Protein AF-0000000084328630 (afdb_homodimer)

pLDDT: mean 94.39, std 7.86, range [23.88, 98.88]

Sequence (796 aa):
MTTRTSGYVREEFVTSPDHTFTLPDGMHVRSTDMEGLIQIYLRNLSTPSASLEIHSRSLQTSPHGIVNSDRVEHSPAFLLKAVTTSPVSLSDVWAILYALWMRRSDKEVIPLVLASDHLTNVDETLAYLTSTGLAFCPPDAETRYELLLIRASFWQGAGAPVDKHWLRTMVPRPSVSATPFPFVQSFTRGEHVLTTHPLRPPKPIPGSIIYSRFIFTVNEHLKFTHIDANNPKHFEAYSRWQNSDRVNIGWRERGSDEKHRKYLNDRLADPHIMGFVVEWNGELAGYGEMSWVKEDPMGTYVGGLGDYDQGTHLLIGEEKFRGRQRFTAVMTSMKHACFLRDPRTEVVVGEPRADLPIVPRLIAYLPQELNREFELPHKRAVYFVLRRERFFQAAMLDMTTRTSGYVREEFVTSPDHTFTLPDGMHVRSTDMEGLIQIYLRNLSTPSASLEIHSRSLQTSPHGIVNSDRVEHSPAFLLKAVTTSPVSLSDVWAILYALWMRRSDKEVIPLVLASDHLTNVDETLAYLTSTGLAFCPPDAETRYELLLIRASFWQGAGAPVDKHWLRTMVPRPSVSATPFPFVQSFTRGEHVLTTHPLRPPKPIPGSIIYSRFIFTVNEHLKFTHIDANNPKHFEAYSRWQNSDRVNIGWRERGSDEKHRKYLNDRLADPHIMGFVVEWNGELAGYGEMSWVKEDPMGTYVGGLGDYDQGTHLLIGEEKFRGRQRFTAVMTSMKHACFLRDPRTEVVVGEPRADLPIVPRLIAYLPQELNREFELPHKRAVYFVLRRERFFQAAMLD

Solvent-accessible surface area (backbone atoms only — not comparable to full-atom values): 42495 Å² total; per-residue (Å²): 130,80,80,80,58,99,60,46,67,70,72,75,58,79,59,58,53,72,38,72,51,48,48,55,64,63,47,40,41,33,37,33,52,61,94,60,38,31,38,32,19,53,70,78,42,93,58,40,42,29,35,35,30,73,36,92,56,62,40,74,62,44,62,68,89,70,58,54,83,92,63,62,38,70,40,64,12,30,33,42,31,42,63,69,49,68,59,70,51,68,66,53,50,46,53,50,51,51,53,49,44,49,63,41,52,82,50,60,56,44,34,35,31,57,34,64,93,40,26,77,44,38,68,60,50,50,50,49,34,34,35,18,40,31,22,43,70,51,92,85,46,90,49,93,49,30,30,36,34,34,45,42,16,44,77,58,37,26,40,32,41,72,68,51,27,44,56,62,58,59,62,31,39,57,92,50,14,71,42,68,59,40,77,39,88,35,61,48,79,57,96,61,29,78,42,76,36,51,51,71,58,64,74,77,61,64,63,37,53,42,32,32,44,54,32,60,83,75,71,44,39,39,34,34,26,29,51,30,74,85,39,61,69,51,33,52,51,51,53,52,32,34,56,30,73,74,48,28,73,75,72,64,59,57,69,51,72,67,54,52,52,50,51,52,50,51,40,69,70,36,76,49,40,46,54,25,33,33,24,53,74,84,39,80,29,28,44,33,35,43,28,41,27,52,75,28,52,62,25,58,70,69,46,92,60,48,80,52,18,29,30,53,49,76,48,75,53,40,72,89,62,57,54,71,69,51,47,40,44,52,54,45,48,53,51,48,49,52,45,59,71,35,83,72,26,49,38,43,33,38,60,53,55,58,86,44,82,57,54,65,50,50,46,46,64,34,64,46,41,80,70,46,74,49,74,48,98,89,43,50,21,32,38,34,45,29,43,47,70,49,40,57,73,46,52,58,79,79,129,81,82,81,60,99,62,45,66,71,73,76,58,80,60,58,52,73,38,73,50,48,49,54,63,63,49,39,40,33,37,33,52,60,96,59,38,32,37,32,20,53,70,77,43,93,57,38,43,29,34,34,30,73,37,93,55,61,40,75,62,45,63,66,87,70,59,52,81,90,64,63,39,68,39,63,12,31,33,42,32,42,63,68,49,65,59,68,51,68,65,53,49,46,54,50,50,51,53,49,44,49,64,41,53,84,49,60,57,44,35,33,30,58,34,65,92,41,24,76,46,40,68,60,49,50,50,50,34,33,34,18,42,30,22,44,70,51,93,84,44,89,49,92,47,30,30,39,34,33,45,42,17,44,78,59,38,26,42,32,39,70,70,51,28,43,54,62,58,59,61,29,40,55,94,52,14,70,41,69,57,40,75,39,87,36,59,46,80,58,95,61,29,79,40,76,36,51,51,71,58,63,75,77,60,65,62,37,52,42,33,31,43,52,32,60,82,74,69,43,37,41,36,35,25,28,51,28,74,84,38,63,68,52,34,54,52,50,53,51,31,35,57,32,74,74,49,27,73,75,72,62,63,56,68,52,72,68,54,51,51,51,50,52,50,52,40,69,70,36,77,50,39,46,52,25,33,31,22,52,73,82,39,80,30,28,42,34,35,44,28,42,26,52,75,29,52,62,27,58,71,69,46,93,61,48,78,52,17,30,29,53,49,78,47,74,54,39,73,88,62,57,55,70,69,49,47,41,44,53,52,46,48,53,51,47,48,52,44,59,69,36,80,74,26,50,39,44,33,38,61,51,54,59,86,44,83,58,52,65,50,50,45,46,64,34,66,45,41,79,70,47,75,48,76,48,100,88,44,52,22,32,37,34,45,28,44,48,72,48,40,57,70,45,51,58,79,80

Radius of gyration: 27.59 Å; Cα contacts (8 Å, |Δi|>4): 1681; chains: 2; bounding box: 75×76×58 Å

Secondary structure (DSSP, 8-state):
-----SS--PPPP---SEEEEE-TTS-EEEEEEETTEEEEEETT-SS-SEEEEEEEEEEE-SPTTTS-GGG--EEEEEEEEE-SSSSPPHHHHHHHHHHHHHHTTT-SEEEEEE-TTT-TTHHHHHHHHHHHTSEE--TT-SSTTEEEEEHHHHHTTTT--TTTSSBSS-SS-TTT-SSPPPP-EEEEE-SS-EEEEEPPPPPPPTT-EEEEEEETTTTEEEEEEE--TTSHHHHHHHHHHHTSHHHHHHT-----HHHHHHHHHHHHH-TTEEEEEEEETTEEEEEEEEEEGGGSHHHHHH----TT-EEEEEEE--GGG-SHHHHHHHHHHHHHHHHHH-TT--EEEE--BTTSTHHHHHHHHS--EEEEEEEETTEEEEEEEEEHHHHHHH----/-----SS--PPPP---SEEEEE-TTS-EEEEEEETTEEEEEETT-SS-SEEEEEEEEEEE-SPTTTS-GGG--EEEEEEEEE-SSSSPPHHHHHHHHHHHHHHTTT-SEEEEEE-TTT-TTHHHHHHHHHHHTSEE--TT-SSTTEEEEEHHHHHTTTT--TTTSSBSS-SS-TTT-SSPPPP-EEEEE-SS-EEEEEPPPPPPPTT-EEEEEEETTTTEEEEEEE--TTSHHHHHHHHHHHTSHHHHHHT-----HHHHHHHHHHHHH-TTEEEEEEEETTEEEEEEEEEEGGGSHHHHHH----TT-EEEEEEE--GGG-SHHHHHHHHHHHHHHHHHH-TT--EEEE--BTTSTHHHHHHHHS--EEEEEEE-SS-EEEEEEEEHHHHHHH----

Organism: Lentinula edodes (NCBI:txid5353)

Nearest PDB structures (foldseek):
  7qf6-assembly2_C  TM=7.873E-01  e=1.216E-31  Aspergillus fumigatus
  7qf6-assembly1_F  TM=7.813E-01  e=3.222E-30  Aspergillus fumigatus
  1yk3-assembly10_F  TM=9.237E-01  e=1.039E-10  Mycobacterium tuberculosis
  2prb-assembly1_A  TM=8.714E-01  e=1.564E-09  Salmonella enterica subsp. enterica serovar Typhimurium
  2qir-assembly1_A  TM=8.641E-01  e=8.052E-09  Salmonella enterica subsp. enterica serovar Typhimurium

Structure (mmCIF, N/CA/C/O backbone):
data_AF-0000000084328630-model_v1
#
loop_
_entity.id
_entity.type
_entity.pdbx_description
1 polymer 'Lysine N-acyltransferase'
#
loop_
_atom_site.group_PDB
_atom_site.id
_atom_site.type_symbol
_atom_site.label_atom_id
_atom_site.label_alt_id
_atom_site.label_comp_id
_atom_site.label_asym_id
_atom_site.label_entity_id
_atom_site.label_seq_id
_atom_site.pdbx_PDB_ins_code
_atom_site.Cartn_x
_atom_site.Cartn_y
_atom_site.Cartn_z
_atom_site.occupancy
_atom_site.B_iso_or_equiv
_atom_site.auth_seq_id
_atom_site.auth_comp_id
_atom_site.auth_asym_id
_atom_site.auth_atom_id
_atom_site.pdbx_PDB_model_num
ATOM 1 N N . MET A 1 1 ? 26.531 15.586 -9.562 1 23.98 1 MET A N 1
ATOM 2 C CA . MET A 1 1 ? 26.297 16.859 -10.234 1 23.98 1 MET A CA 1
ATOM 3 C C . MET A 1 1 ? 24.812 17.203 -10.25 1 23.98 1 MET A C 1
ATOM 5 O O . MET A 1 1 ? 24 16.453 -10.805 1 23.98 1 MET A O 1
ATOM 9 N N . THR A 1 2 ? 24.328 17.812 -9.18 1 34.31 2 THR A N 1
ATOM 10 C CA . THR A 1 2 ? 22.953 18.312 -9.078 1 34.31 2 THR A CA 1
ATOM 11 C C . THR A 1 2 ? 22.578 19.125 -10.32 1 34.31 2 THR A C 1
ATOM 13 O O . THR A 1 2 ? 23.25 20.078 -10.68 1 34.31 2 THR A O 1
ATOM 16 N N . THR A 1 3 ? 22.156 18.625 -11.258 1 36.34 3 THR A N 1
ATOM 17 C CA . THR A 1 3 ? 21.672 19.266 -12.484 1 36.34 3 THR A CA 1
ATOM 18 C C . THR A 1 3 ? 20.828 20.5 -12.156 1 36.34 3 THR A C 1
ATOM 20 O O . THR A 1 3 ? 19.734 20.391 -11.609 1 36.34 3 THR A O 1
ATOM 23 N N . ARG A 1 4 ? 21.625 21.672 -11.938 1 41.88 4 ARG A N 1
ATOM 24 C CA . ARG A 1 4 ? 21.156 22.984 -11.508 1 41.88 4 ARG A CA 1
ATOM 25 C C . ARG A 1 4 ? 20.312 23.641 -12.594 1 41.88 4 ARG A C 1
ATOM 27 O O . ARG A 1 4 ? 20.844 24.188 -13.555 1 41.88 4 ARG A O 1
ATOM 34 N N . THR A 1 5 ? 19.172 23.078 -13.055 1 44.97 5 THR A N 1
ATOM 35 C CA . THR A 1 5 ? 18.312 23.922 -13.875 1 44.97 5 THR A CA 1
ATOM 36 C C . THR A 1 5 ? 17.828 25.141 -13.078 1 44.97 5 THR A C 1
ATOM 38 O O . THR A 1 5 ? 17.844 25.125 -11.844 1 44.97 5 THR A O 1
ATOM 41 N N . SER A 1 6 ? 17.344 26.391 -13.648 1 54.66 6 SER A N 1
ATOM 42 C CA . SER A 1 6 ? 16.703 27.625 -13.203 1 54.66 6 SER A CA 1
ATOM 43 C C . SER A 1 6 ? 15.453 27.328 -12.375 1 54.66 6 SER A C 1
ATOM 45 O O . SER A 1 6 ? 14.609 26.531 -12.789 1 54.66 6 SER A O 1
ATOM 47 N N . GLY A 1 7 ? 15.586 27.266 -10.953 1 68.19 7 GLY A N 1
ATOM 48 C CA . GLY A 1 7 ? 14.5 27 -10.031 1 68.19 7 GLY A CA 1
ATOM 49 C C . GLY A 1 7 ? 14.969 26.375 -8.727 1 68.19 7 GLY A C 1
ATOM 50 O O . GLY A 1 7 ? 16.031 26.734 -8.203 1 68.19 7 GLY A O 1
ATOM 51 N N . TYR A 1 8 ? 14.367 25.516 -8.164 1 85 8 TYR A N 1
ATOM 52 C CA . TYR A 1 8 ? 14.602 24.875 -6.879 1 85 8 TYR A CA 1
ATOM 53 C C . TYR A 1 8 ? 15.93 24.109 -6.883 1 85 8 TYR A C 1
ATOM 55 O O . TYR A 1 8 ? 16.203 23.344 -7.801 1 85 8 TYR A O 1
ATOM 63 N N . VAL A 1 9 ? 16.812 24.516 -5.965 1 80.19 9 VAL A N 1
ATOM 64 C CA . VAL A 1 9 ? 18.031 23.766 -5.707 1 80.19 9 VAL A CA 1
ATOM 65 C C . VAL A 1 9 ? 18.047 23.266 -4.262 1 80.19 9 VAL A C 1
ATOM 67 O O . VAL A 1 9 ? 17.875 24.047 -3.326 1 80.19 9 VAL A O 1
ATOM 70 N N . ARG A 1 10 ? 18.25 22.031 -4.164 1 84.88 10 ARG A N 1
ATOM 71 C CA . ARG A 1 10 ? 18.281 21.438 -2.832 1 84.88 10 ARG A CA 1
ATOM 72 C C . ARG A 1 10 ? 19.516 21.875 -2.055 1 84.88 10 ARG A C 1
ATOM 74 O O . ARG A 1 10 ? 20.625 21.812 -2.568 1 84.88 10 ARG A O 1
ATOM 81 N N . GLU A 1 11 ? 19.219 22.359 -0.906 1 83.56 11 GLU A N 1
ATOM 82 C CA . GLU A 1 11 ? 20.328 22.672 -0.012 1 83.56 11 GLU A CA 1
ATOM 83 C C . GLU A 1 11 ? 20.797 21.438 0.739 1 83.56 11 GLU A C 1
ATOM 85 O O . GLU A 1 11 ? 19.984 20.594 1.141 1 83.56 11 GLU A O 1
ATOM 90 N N . GLU A 1 12 ? 22.094 21.375 0.864 1 82.06 12 GLU A N 1
ATOM 91 C CA . GLU A 1 12 ? 22.656 20.219 1.546 1 82.06 12 GLU A CA 1
ATOM 92 C C . GLU A 1 12 ? 22.906 20.5 3.023 1 82.06 12 GLU A C 1
ATOM 94 O O . GLU A 1 12 ? 23.344 21.609 3.383 1 82.06 12 GLU A O 1
ATOM 99 N N . PHE A 1 13 ? 22.531 19.562 3.795 1 86.88 13 PHE A N 1
ATOM 100 C CA . PHE A 1 13 ? 22.828 19.641 5.219 1 86.88 13 PHE A CA 1
ATOM 101 C C . PHE A 1 13 ? 24.188 19.016 5.52 1 86.88 13 PHE A C 1
ATOM 103 O O . PHE A 1 13 ? 24.438 17.859 5.145 1 86.88 13 PHE A O 1
ATOM 110 N N . VAL A 1 14 ? 25.016 19.781 6.09 1 89.38 14 VAL A N 1
ATOM 111 C CA . VAL A 1 14 ? 26.312 19.266 6.504 1 89.38 14 VAL A CA 1
ATOM 112 C C . VAL A 1 14 ? 26.281 18.938 8 1 89.38 14 VAL A C 1
ATOM 114 O O . VAL A 1 14 ? 26.188 19.844 8.828 1 89.38 14 VAL A O 1
ATOM 117 N N . THR A 1 15 ? 26.406 17.719 8.266 1 91.06 15 THR A N 1
ATOM 118 C CA . THR A 1 15 ? 26.344 17.25 9.648 1 91.06 15 THR A CA 1
ATOM 119 C C . THR A 1 15 ? 27.641 17.594 10.383 1 91.06 15 THR A C 1
ATOM 121 O O . THR A 1 15 ? 28.734 17.406 9.844 1 91.06 15 THR A O 1
ATOM 124 N N . SER A 1 16 ? 27.531 18.078 11.594 1 92.56 16 SER A N 1
ATOM 125 C CA . SER A 1 16 ? 28.719 18.328 12.414 1 92.56 16 SER A CA 1
ATOM 126 C C . SER A 1 16 ? 29.438 17.031 12.734 1 92.56 16 SER A C 1
ATOM 128 O O . SER A 1 16 ? 28.859 15.945 12.656 1 92.56 16 SER A O 1
ATOM 130 N N . PRO A 1 17 ? 30.719 17.094 13.023 1 94.56 17 PRO A N 1
ATOM 131 C CA . PRO A 1 17 ? 31.5 15.891 13.312 1 94.56 17 PRO A CA 1
ATOM 132 C C . PRO A 1 17 ? 30.875 15.047 14.43 1 94.56 17 PRO A C 1
ATOM 134 O O . PRO A 1 17 ? 31.016 13.82 14.422 1 94.56 17 PRO A O 1
ATOM 137 N N . ASP A 1 18 ? 30.297 15.695 15.359 1 95.56 18 ASP A N 1
ATOM 138 C CA . ASP A 1 18 ? 29.547 15.07 16.438 1 95.56 18 ASP A CA 1
ATOM 139 C C . ASP A 1 18 ? 28.109 15.586 16.484 1 95.56 18 ASP A C 1
ATOM 141 O O . ASP A 1 18 ? 27.875 16.75 16.828 1 95.56 18 ASP A O 1
ATOM 145 N N . HIS A 1 19 ? 27.203 14.703 16.078 1 95 19 HIS A N 1
ATOM 146 C CA . HIS A 1 19 ? 25.828 15.141 15.906 1 95 19 HIS A CA 1
ATOM 147 C C . HIS A 1 19 ? 24.859 14.195 16.609 1 95 19 HIS A C 1
ATOM 149 O O . HIS A 1 19 ? 25.031 12.977 16.562 1 95 19 HIS A O 1
ATOM 155 N N . THR A 1 20 ? 23.922 14.766 17.312 1 96.12 20 THR A N 1
ATOM 156 C CA . THR A 1 20 ? 22.891 13.984 17.984 1 96.12 20 THR A CA 1
ATOM 157 C C . THR A 1 20 ? 21.5 14.422 17.531 1 96.12 20 THR A C 1
ATOM 159 O O . THR A 1 20 ? 21.25 15.609 17.328 1 96.12 20 THR A O 1
ATOM 162 N N . PHE A 1 21 ? 20.641 13.5 17.281 1 96.56 21 PHE A N 1
ATOM 163 C CA . PHE A 1 21 ? 19.234 13.781 16.984 1 96.56 21 PHE A CA 1
ATOM 164 C C . PHE A 1 21 ? 18.328 12.75 17.641 1 96.56 21 PHE A C 1
ATOM 166 O O . PHE A 1 21 ? 18.812 11.773 18.219 1 96.56 21 PHE A O 1
ATOM 173 N N . THR A 1 22 ? 17.047 13.031 17.641 1 96.94 22 THR A N 1
ATOM 174 C CA . THR A 1 22 ? 16.062 12.156 18.266 1 96.94 22 THR A CA 1
ATOM 175 C C . THR A 1 22 ? 15.062 11.625 17.234 1 96.94 22 THR A C 1
ATOM 177 O O . THR A 1 22 ? 14.617 12.367 16.359 1 96.94 22 THR A O 1
ATOM 180 N N . LEU A 1 23 ? 14.836 10.336 17.297 1 97.44 23 LEU A N 1
ATOM 181 C CA . LEU A 1 23 ? 13.836 9.711 16.438 1 97.44 23 LEU A CA 1
ATOM 182 C C . LEU A 1 23 ? 12.43 9.984 16.969 1 97.44 23 LEU A C 1
ATOM 184 O O . LEU A 1 23 ? 12.266 10.492 18.078 1 97.44 23 LEU A O 1
ATOM 188 N N . PRO A 1 24 ? 11.391 9.703 16.172 1 95.81 24 PRO A N 1
ATOM 189 C CA . PRO A 1 24 ? 10.016 10 16.594 1 95.81 24 PRO A CA 1
ATOM 190 C C . PRO A 1 24 ? 9.617 9.289 17.875 1 95.81 24 PRO A C 1
ATOM 192 O O . PRO A 1 24 ? 8.734 9.758 18.594 1 95.81 24 PRO A O 1
ATOM 195 N N . ASP A 1 25 ? 10.227 8.156 18.203 1 95.94 25 ASP A N 1
ATOM 196 C CA . ASP A 1 25 ? 9.883 7.422 19.406 1 95.94 25 ASP A CA 1
ATOM 197 C C . ASP A 1 25 ? 10.664 7.953 20.609 1 95.94 25 ASP A C 1
ATOM 199 O O . ASP A 1 25 ? 10.586 7.395 21.703 1 95.94 25 ASP A O 1
ATOM 203 N N . GLY A 1 26 ? 11.508 8.93 20.359 1 95.69 26 GLY A N 1
ATOM 204 C CA . GLY A 1 26 ? 12.25 9.562 21.453 1 95.69 26 GLY A CA 1
ATOM 205 C C . GLY A 1 26 ? 13.664 9.023 21.594 1 95.69 26 GLY A C 1
ATOM 206 O O . GLY A 1 26 ? 14.445 9.531 22.406 1 95.69 26 GLY A O 1
ATOM 207 N N . MET A 1 27 ? 14.008 8.062 20.844 1 96.62 27 MET A N 1
ATOM 208 C CA . MET A 1 27 ? 15.344 7.492 20.969 1 96.62 27 MET A CA 1
ATOM 209 C C . MET A 1 27 ? 16.406 8.469 20.469 1 96.62 27 MET A C 1
ATOM 211 O O . MET A 1 27 ? 16.281 9.031 19.375 1 96.62 27 MET A O 1
ATOM 215 N N . HIS A 1 28 ? 17.438 8.586 21.234 1 97.19 28 HIS A N 1
ATOM 216 C CA . HIS A 1 28 ? 18.578 9.414 20.844 1 97.19 28 HIS A CA 1
ATOM 217 C C . HIS A 1 28 ? 19.547 8.641 19.953 1 97.19 28 HIS A C 1
ATOM 219 O O . HIS A 1 28 ? 19.844 7.477 20.219 1 97.19 28 HIS A O 1
ATOM 225 N N . VAL A 1 29 ? 19.953 9.25 18.906 1 97.94 29 VAL A N 1
ATOM 226 C CA . VAL A 1 29 ? 20.969 8.711 18 1 97.94 29 VAL A CA 1
ATOM 227 C C . VAL A 1 29 ? 22.125 9.703 17.875 1 97.94 29 VAL A C 1
ATOM 229 O O . VAL A 1 29 ? 21.922 10.844 17.438 1 97.94 29 VAL A O 1
ATOM 232 N N . ARG A 1 30 ? 23.25 9.328 18.312 1 98 30 ARG A N 1
ATOM 233 C CA . ARG A 1 30 ? 24.453 10.133 18.172 1 98 30 ARG A CA 1
ATOM 234 C C . ARG A 1 30 ? 25.406 9.523 17.141 1 98 30 ARG A C 1
ATOM 236 O O . ARG A 1 30 ? 25.578 8.305 17.094 1 98 30 ARG A O 1
ATOM 243 N N . SER A 1 31 ? 25.922 10.266 16.281 1 97.25 31 SER A N 1
ATOM 244 C CA . SER A 1 31 ? 26.906 9.789 15.305 1 97.25 31 SER A CA 1
ATOM 245 C C . SER A 1 31 ? 28.125 10.711 15.25 1 97.25 31 SER A C 1
ATOM 247 O O . SER A 1 31 ? 28 11.922 15.406 1 97.25 31 SER A O 1
ATOM 249 N N . THR A 1 32 ? 29.25 10.172 15.094 1 97.44 32 THR A N 1
ATOM 250 C CA . THR A 1 32 ? 30.5 10.898 14.898 1 97.44 32 THR A CA 1
ATOM 251 C C . THR A 1 32 ? 31.156 10.492 13.578 1 97.44 32 THR A C 1
ATOM 253 O O . THR A 1 32 ? 30.938 9.391 13.078 1 97.44 32 THR A O 1
ATOM 256 N N . ASP A 1 33 ? 31.766 11.375 12.977 1 95.69 33 ASP A N 1
ATOM 257 C CA . ASP A 1 33 ? 32.531 11.117 11.758 1 95.69 33 ASP A CA 1
ATOM 258 C C . ASP A 1 33 ? 33.938 11.633 11.875 1 95.69 33 ASP A C 1
ATOM 260 O O . ASP A 1 33 ? 34.188 12.844 11.859 1 95.69 33 ASP A O 1
ATOM 264 N N . MET A 1 34 ? 34.844 10.742 12.062 1 91.88 34 MET A N 1
ATOM 265 C CA . MET A 1 34 ? 36.281 11.07 12.156 1 91.88 34 MET A CA 1
ATOM 266 C C . MET A 1 34 ? 37.062 1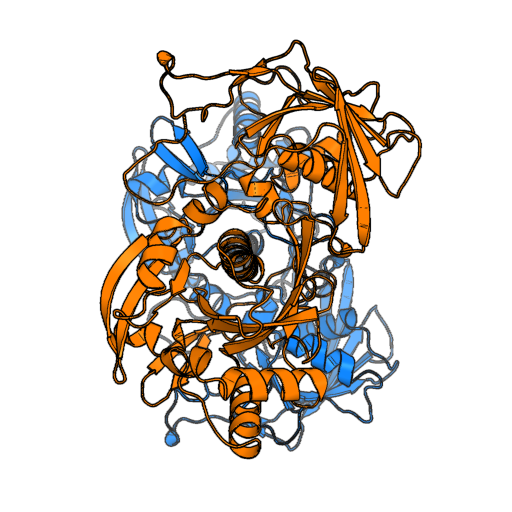0.484 10.984 1 91.88 34 MET A C 1
ATOM 268 O O . MET A 1 34 ? 37.5 9.344 11.047 1 91.88 34 MET A O 1
ATOM 272 N N . GLU A 1 35 ? 37.406 11.25 9.953 1 86.75 35 GLU A N 1
ATOM 273 C CA . GLU A 1 35 ? 38.219 10.883 8.781 1 86.75 35 GLU A CA 1
ATOM 274 C C . GLU A 1 35 ? 37.656 9.641 8.102 1 86.75 35 GLU A C 1
ATOM 276 O O . GLU A 1 35 ? 38.406 8.688 7.84 1 86.75 35 GLU A O 1
ATOM 281 N N . GLY A 1 36 ? 36.344 9.547 8.016 1 85.88 36 GLY A N 1
ATOM 282 C CA . GLY A 1 36 ? 35.75 8.477 7.242 1 85.88 36 GLY A CA 1
ATOM 283 C C . GLY A 1 36 ? 35.219 7.348 8.102 1 85.88 36 GLY A C 1
ATOM 284 O O . GLY A 1 36 ? 34.562 6.441 7.602 1 85.88 36 GLY A O 1
ATOM 285 N N . LEU A 1 37 ? 35.594 7.359 9.359 1 95.06 37 LEU A N 1
ATOM 286 C CA . LEU A 1 37 ? 35 6.41 10.305 1 95.06 37 LEU A CA 1
ATOM 287 C C . LEU A 1 37 ? 33.781 7.012 11 1 95.06 37 LEU A C 1
ATOM 289 O O . LEU A 1 37 ? 33.906 7.949 11.789 1 95.06 37 LEU A O 1
ATOM 293 N N . ILE A 1 38 ? 32.656 6.484 10.703 1 97.69 38 ILE A N 1
ATOM 294 C CA . ILE A 1 38 ? 31.422 6.918 11.32 1 97.69 38 ILE A CA 1
ATOM 295 C C . ILE A 1 38 ? 31.047 5.973 12.461 1 97.69 38 ILE A C 1
ATOM 297 O O . ILE A 1 38 ? 30.953 4.758 12.258 1 97.69 38 ILE A O 1
ATOM 301 N N . GLN A 1 39 ? 30.938 6.488 13.586 1 97.81 39 GLN A N 1
ATOM 302 C CA . GLN A 1 39 ? 30.484 5.719 14.734 1 97.81 39 GLN A CA 1
ATOM 303 C C . GLN A 1 39 ? 29.078 6.152 15.172 1 97.81 39 GLN A C 1
ATOM 305 O O . GLN A 1 39 ? 28.781 7.348 15.219 1 97.81 39 GLN A O 1
ATOM 310 N N . ILE A 1 40 ? 28.234 5.227 15.414 1 97.81 40 ILE A N 1
ATOM 311 C CA . ILE A 1 40 ? 26.859 5.516 15.758 1 97.81 40 ILE A CA 1
ATOM 312 C C . ILE A 1 40 ? 26.562 5.004 17.172 1 97.81 40 ILE A C 1
ATOM 314 O O . ILE A 1 40 ? 26.781 3.826 17.469 1 97.81 40 ILE A O 1
ATOM 318 N N . TYR A 1 41 ? 26.125 5.871 18.016 1 97.31 41 TYR A N 1
ATOM 319 C CA . TYR A 1 41 ? 25.75 5.586 19.391 1 97.31 41 TYR A CA 1
ATOM 320 C C . TYR A 1 41 ? 24.234 5.645 19.562 1 97.31 41 TYR A C 1
ATOM 322 O O . TYR A 1 41 ? 23.609 6.68 19.312 1 97.31 41 TYR A O 1
ATOM 330 N N . LEU A 1 42 ? 23.641 4.543 19.922 1 96.5 42 LEU A N 1
ATOM 331 C CA . LEU A 1 42 ? 22.203 4.496 20.125 1 96.5 42 LEU A CA 1
ATOM 332 C C . LEU A 1 42 ? 21.859 4.551 21.609 1 96.5 42 LEU A C 1
ATOM 334 O O . LEU A 1 42 ? 22.609 4.031 22.453 1 96.5 42 LEU A O 1
ATOM 338 N N . ARG A 1 43 ? 20.75 5.168 22 1 95.06 43 ARG A N 1
ATOM 339 C CA . ARG A 1 43 ? 20.188 5.191 23.344 1 95.06 43 ARG A CA 1
ATOM 340 C C . ARG A 1 43 ? 21.172 5.777 24.359 1 95.06 43 ARG A C 1
ATOM 342 O O . ARG A 1 43 ? 21.312 5.277 25.469 1 95.06 43 ARG A O 1
ATOM 349 N N . ASN A 1 44 ? 21.938 6.688 24 1 90.19 44 ASN A N 1
ATOM 350 C CA . ASN A 1 44 ? 22.875 7.418 24.859 1 90.19 44 ASN A CA 1
ATOM 351 C C . ASN A 1 44 ? 23.969 6.504 25.391 1 90.19 44 ASN A C 1
ATOM 353 O O . ASN A 1 44 ? 24.484 6.723 26.5 1 90.19 44 ASN A O 1
ATOM 357 N N . LEU A 1 45 ? 24.25 5.539 24.688 1 90.62 45 LEU A N 1
ATOM 358 C CA . LEU A 1 45 ? 25.344 4.656 25.078 1 90.62 45 LEU A CA 1
ATOM 359 C C . LEU A 1 45 ? 26.688 5.359 24.938 1 90.62 45 LEU A C 1
ATOM 361 O O . LEU A 1 45 ? 26.844 6.238 24.078 1 90.62 45 LEU A O 1
ATOM 365 N N . SER A 1 46 ? 27.625 4.949 25.75 1 92.38 46 SER A N 1
ATOM 366 C CA . SER A 1 46 ? 28.969 5.535 25.703 1 92.38 46 SER A CA 1
ATOM 367 C C . SER A 1 46 ? 29.828 4.855 24.641 1 92.38 46 SER A C 1
ATOM 369 O O . SER A 1 46 ? 30.828 5.422 24.188 1 92.38 46 SER A O 1
ATOM 371 N N . THR A 1 47 ? 29.469 3.633 24.312 1 94.38 47 THR A N 1
ATOM 372 C CA . THR A 1 47 ? 30.156 2.9 23.266 1 94.38 47 THR A CA 1
ATOM 373 C C . THR A 1 47 ? 29.281 2.824 22 1 94.38 47 THR A C 1
ATOM 375 O O . THR A 1 47 ? 28.047 2.73 22.094 1 94.38 47 THR A O 1
ATOM 378 N N . PRO A 1 48 ? 29.984 2.867 20.891 1 95.94 48 PRO A N 1
ATOM 379 C CA . PRO A 1 48 ? 29.172 2.842 19.656 1 95.94 48 PRO A CA 1
ATOM 380 C C . PRO A 1 48 ? 28.469 1.506 19.453 1 95.94 48 PRO A C 1
ATOM 382 O O . PRO A 1 48 ? 29.031 0.449 19.75 1 95.94 48 PRO A O 1
ATOM 385 N N . SER A 1 49 ? 27.234 1.541 18.984 1 95.81 49 SER A N 1
ATOM 386 C CA . SER A 1 49 ? 26.484 0.349 18.609 1 95.81 49 SER A CA 1
ATOM 387 C C . SER A 1 49 ? 27.016 -0.232 17.297 1 95.81 49 SER A C 1
ATOM 389 O O . SER A 1 49 ? 27.062 -1.452 17.125 1 95.81 49 SER A O 1
ATOM 391 N N . ALA A 1 50 ? 27.359 0.639 16.375 1 97 50 ALA A N 1
ATOM 392 C CA . ALA A 1 50 ? 27.875 0.229 15.07 1 97 50 ALA A CA 1
ATOM 393 C C . ALA A 1 50 ? 28.859 1.252 14.523 1 97 50 ALA A C 1
ATOM 395 O O . ALA A 1 50 ? 28.938 2.383 15.008 1 97 50 ALA A O 1
ATOM 396 N N . SER A 1 51 ? 29.641 0.819 13.609 1 97.31 51 SER A N 1
ATOM 397 C CA . SER A 1 51 ? 30.547 1.704 12.883 1 97.31 51 SER A CA 1
ATOM 398 C C . SER A 1 51 ? 30.453 1.478 11.375 1 97.31 51 SER A C 1
ATOM 400 O O . SER A 1 51 ? 30.078 0.392 10.93 1 97.31 51 SER A O 1
ATOM 402 N N . LEU A 1 52 ? 30.641 2.473 10.641 1 97.81 52 LEU A N 1
ATOM 403 C CA . LEU A 1 52 ? 30.75 2.463 9.18 1 97.81 52 LEU A CA 1
ATOM 404 C C . LEU A 1 52 ? 32.094 3.053 8.742 1 97.81 52 LEU A C 1
ATOM 406 O O . LEU A 1 52 ? 32.406 4.211 9.039 1 97.81 52 LEU A O 1
ATOM 410 N N . GLU A 1 53 ? 32.875 2.309 8.102 1 96.44 53 GLU A N 1
ATOM 411 C CA . GLU A 1 53 ? 34.188 2.777 7.629 1 96.44 53 GLU A CA 1
ATOM 412 C C . GLU A 1 53 ? 34.344 2.521 6.137 1 96.44 53 GLU A C 1
ATOM 414 O O . GLU A 1 53 ? 33.781 1.573 5.594 1 96.44 53 GLU A O 1
ATOM 419 N N . ILE A 1 54 ? 35.062 3.328 5.559 1 95.5 54 ILE A N 1
ATOM 420 C CA . ILE A 1 54 ? 35.281 3.189 4.121 1 95.5 54 ILE A CA 1
ATOM 421 C C . ILE A 1 54 ? 35.969 1.859 3.83 1 95.5 54 ILE A C 1
ATOM 423 O O . ILE A 1 54 ? 36.938 1.498 4.496 1 95.5 54 ILE A O 1
ATOM 427 N N . HIS A 1 55 ? 35.406 1.192 2.936 1 92.94 55 HIS A N 1
ATOM 428 C CA . HIS A 1 55 ? 35.906 -0.103 2.488 1 92.94 55 HIS A CA 1
ATOM 429 C C . HIS A 1 55 ? 36.688 0.026 1.182 1 92.94 55 HIS A C 1
ATOM 431 O O . HIS A 1 55 ? 36.5 0.993 0.439 1 92.94 55 HIS A O 1
ATOM 437 N N . SER A 1 56 ? 37.594 -0.884 0.891 1 93.12 56 SER A N 1
ATOM 438 C CA . SER A 1 56 ? 38.406 -0.876 -0.333 1 93.12 56 SER A CA 1
ATOM 439 C C . SER A 1 56 ? 37.531 -1.141 -1.559 1 93.12 56 SER A C 1
ATOM 441 O O . SER A 1 56 ? 37.875 -0.709 -2.664 1 93.12 56 SER A O 1
ATOM 443 N N . ARG A 1 57 ? 36.406 -1.774 -1.334 1 95.44 57 ARG A N 1
ATOM 444 C CA . ARG A 1 57 ? 35.531 -2.107 -2.436 1 95.44 57 ARG A CA 1
ATOM 445 C C . ARG A 1 57 ? 34.719 -0.887 -2.877 1 95.44 57 ARG A C 1
ATOM 447 O O . ARG A 1 57 ? 34.219 -0.141 -2.041 1 95.44 57 ARG A O 1
ATOM 454 N N . SER A 1 58 ? 34.719 -0.611 -4.188 1 97.19 58 SER A N 1
ATOM 455 C CA . SER A 1 58 ? 33.844 0.39 -4.789 1 97.19 58 SER A CA 1
ATOM 456 C C . SER A 1 58 ? 32.75 -0.262 -5.652 1 97.19 58 SER A C 1
ATOM 458 O O . SER A 1 58 ? 33.031 -1.263 -6.324 1 97.19 58 SER A O 1
ATOM 460 N N . LEU A 1 59 ? 31.594 0.254 -5.586 1 98.06 59 LEU A N 1
ATOM 461 C CA . LEU A 1 59 ? 30.5 -0.252 -6.395 1 98.06 59 LEU A CA 1
ATOM 462 C C . LEU A 1 59 ? 29.953 0.837 -7.309 1 98.06 59 LEU A C 1
ATOM 464 O O . LEU A 1 59 ? 30.078 2.027 -7.012 1 98.06 59 LEU A O 1
ATOM 468 N N . GLN A 1 60 ? 29.406 0.414 -8.422 1 97.5 60 GLN A N 1
ATOM 469 C CA . GLN A 1 60 ? 28.75 1.348 -9.336 1 97.5 60 GLN A CA 1
ATOM 470 C C . GLN A 1 60 ? 27.516 1.971 -8.695 1 97.5 60 GLN A C 1
ATOM 472 O O . GLN A 1 60 ? 26.594 1.258 -8.289 1 97.5 60 GLN A O 1
ATOM 477 N N . THR A 1 61 ? 27.5 3.326 -8.672 1 97.12 61 THR A N 1
ATOM 478 C CA . THR A 1 61 ? 26.359 4.02 -8.07 1 97.12 61 THR A CA 1
ATOM 479 C C . THR A 1 61 ? 25.469 4.637 -9.148 1 97.12 61 THR A C 1
ATOM 481 O O . THR A 1 61 ? 24.328 5.004 -8.875 1 97.12 61 THR A O 1
ATOM 484 N N . SER A 1 62 ? 26.062 4.844 -10.344 1 95.56 62 SER A N 1
ATOM 485 C CA . SER A 1 62 ? 25.203 5.254 -11.453 1 95.56 62 SER A CA 1
ATOM 486 C C . SER A 1 62 ? 24.219 4.152 -11.828 1 95.56 62 SER A C 1
ATOM 488 O O . SER A 1 62 ? 24.484 2.971 -11.594 1 95.56 62 SER A O 1
ATOM 490 N N . PRO A 1 63 ? 23.047 4.555 -12.336 1 92.31 63 PRO A N 1
ATOM 491 C CA . PRO A 1 63 ? 22.016 3.559 -12.633 1 92.31 63 PRO A CA 1
ATOM 492 C C . PRO A 1 63 ? 22.5 2.479 -13.602 1 92.31 63 PRO A C 1
ATOM 494 O O . PRO A 1 63 ? 22.922 2.785 -14.719 1 92.31 63 PRO A O 1
ATOM 497 N N . HIS A 1 64 ? 22.422 1.288 -13.148 1 91.69 64 HIS A N 1
ATOM 498 C CA . HIS A 1 64 ? 22.828 0.156 -13.977 1 91.69 64 HIS A CA 1
ATOM 499 C C . HIS A 1 64 ? 21.906 0.022 -15.195 1 91.69 64 HIS A C 1
ATOM 501 O O . HIS A 1 64 ? 20.703 0.188 -15.086 1 91.69 64 HIS A O 1
ATOM 507 N N . GLY A 1 65 ? 22.469 -0.224 -16.297 1 88.56 65 GLY A N 1
ATOM 508 C CA . GLY A 1 65 ? 21.719 -0.498 -17.516 1 88.56 65 GLY A CA 1
ATOM 509 C C . GLY A 1 65 ? 21.266 0.759 -18.234 1 88.56 65 GLY A C 1
ATOM 510 O O . GLY A 1 65 ? 20.891 0.708 -19.406 1 88.56 65 GLY A O 1
ATOM 511 N N . ILE A 1 66 ? 21.344 1.892 -17.609 1 90.19 66 ILE A N 1
ATOM 512 C CA . ILE A 1 66 ? 20.828 3.125 -18.188 1 90.19 66 ILE A CA 1
ATOM 513 C C . ILE A 1 66 ? 21.969 3.957 -18.75 1 90.19 66 ILE A C 1
ATOM 515 O O . ILE A 1 66 ? 21.938 4.375 -19.906 1 90.19 66 ILE A O 1
ATOM 519 N N . VAL A 1 67 ? 22.984 4.145 -17.938 1 92.69 67 VAL A N 1
ATOM 520 C CA . VAL A 1 67 ? 24.047 5.078 -18.328 1 92.69 67 VAL A CA 1
ATOM 521 C C . VAL A 1 67 ? 25.062 4.363 -19.203 1 92.69 67 VAL A C 1
ATOM 523 O O . VAL A 1 67 ? 25.359 3.184 -19 1 92.69 67 VAL A O 1
ATOM 526 N N . ASN A 1 68 ? 25.609 5.113 -20.094 1 93.19 68 ASN A N 1
ATOM 527 C CA . ASN A 1 68 ? 26.688 4.605 -20.938 1 93.19 68 ASN A CA 1
ATOM 528 C C . ASN A 1 68 ? 27.953 4.359 -20.125 1 93.19 68 ASN A C 1
ATOM 530 O O . ASN A 1 68 ? 28.125 4.93 -19.047 1 93.19 68 ASN A O 1
ATOM 534 N N . SER A 1 69 ? 28.781 3.502 -20.672 1 94.25 69 SER A N 1
ATOM 535 C CA . SER A 1 69 ? 29.984 3.074 -19.969 1 94.25 69 SER A CA 1
ATOM 536 C C . SER A 1 69 ? 30.859 4.266 -19.578 1 94.25 69 SER A C 1
ATOM 538 O O . SER A 1 69 ? 31.516 4.254 -18.531 1 94.25 69 SER A O 1
ATOM 540 N N . ASP A 1 70 ? 30.859 5.316 -20.375 1 95.25 70 ASP A N 1
ATOM 541 C CA . ASP A 1 70 ? 31.719 6.473 -20.125 1 95.25 70 ASP A CA 1
ATOM 542 C C . ASP A 1 70 ? 31.141 7.363 -19.031 1 95.25 70 ASP A C 1
ATOM 544 O O . ASP A 1 70 ? 31.828 8.266 -18.531 1 95.25 70 ASP A O 1
ATOM 548 N N . ARG A 1 71 ? 29.953 7.082 -18.625 1 96.19 71 ARG A N 1
ATOM 549 C CA . ARG A 1 71 ? 29.297 7.91 -17.625 1 96.19 71 ARG A CA 1
ATOM 550 C C . ARG A 1 71 ? 29.141 7.152 -16.312 1 96.19 71 ARG A C 1
ATOM 552 O O . ARG A 1 71 ? 28.562 7.672 -15.352 1 96.19 71 ARG A O 1
ATOM 559 N N . VAL A 1 72 ? 29.656 5.945 -16.297 1 96.19 72 VAL A N 1
ATOM 560 C CA . VAL A 1 72 ? 29.5 5.129 -15.094 1 96.19 72 VAL A CA 1
ATOM 561 C C . VAL A 1 72 ? 30.281 5.762 -13.938 1 96.19 72 VAL A C 1
ATOM 563 O O . VAL A 1 72 ? 31.422 6.191 -14.117 1 96.19 72 VAL A O 1
ATOM 566 N N . GLU A 1 73 ? 29.609 5.871 -12.828 1 97 73 GLU A N 1
ATOM 567 C CA . GLU A 1 73 ? 30.219 6.391 -11.609 1 97 73 GLU A CA 1
ATOM 568 C C . GLU A 1 73 ? 30.297 5.32 -10.523 1 97 73 GLU A C 1
ATOM 570 O O . GLU A 1 73 ? 29.375 4.52 -10.375 1 97 73 GLU A O 1
ATOM 575 N N . HIS A 1 74 ? 31.438 5.281 -9.828 1 97.44 74 HIS A N 1
ATOM 576 C CA . HIS A 1 74 ? 31.641 4.387 -8.695 1 97.44 74 HIS A CA 1
ATOM 577 C C . HIS A 1 74 ? 31.875 5.172 -7.406 1 97.44 74 HIS A C 1
ATOM 579 O O . HIS A 1 74 ? 32.344 6.309 -7.449 1 97.44 74 HIS A O 1
ATOM 585 N N . SER A 1 75 ? 31.469 4.629 -6.344 1 96.94 75 SER A N 1
ATOM 586 C CA . SER A 1 75 ? 31.781 5.172 -5.023 1 96.94 75 SER A CA 1
ATOM 587 C C . SER A 1 75 ? 32.281 4.082 -4.082 1 96.94 75 SER A C 1
ATOM 589 O O . SER A 1 75 ? 31.859 2.924 -4.184 1 96.94 75 SER A O 1
ATOM 591 N N . PRO A 1 76 ? 33.25 4.465 -3.197 1 96.88 76 PRO A N 1
ATOM 592 C CA . PRO A 1 76 ? 33.688 3.482 -2.193 1 96.88 76 PRO A CA 1
ATOM 593 C C . PRO A 1 76 ? 32.531 3.059 -1.27 1 96.88 76 PRO A C 1
ATOM 595 O O . PRO A 1 76 ? 31.672 3.875 -0.924 1 96.88 76 PRO A O 1
ATOM 598 N N . ALA A 1 77 ? 32.594 1.78 -0.905 1 97.88 77 ALA A N 1
ATOM 599 C CA . ALA A 1 77 ? 31.547 1.256 -0.027 1 97.88 77 ALA A CA 1
ATOM 600 C C . ALA A 1 77 ? 31.875 1.533 1.438 1 97.88 77 ALA A C 1
ATOM 602 O O . ALA A 1 77 ? 33.031 1.707 1.799 1 97.88 77 ALA A O 1
ATOM 603 N N . PHE A 1 78 ? 30.844 1.676 2.211 1 98 78 PHE A N 1
ATOM 604 C CA . PHE A 1 78 ? 31 1.625 3.658 1 98 78 PHE A CA 1
ATOM 605 C C . PHE A 1 78 ? 30.938 0.188 4.16 1 98 78 PHE A C 1
ATOM 607 O O . PHE A 1 78 ? 30.125 -0.604 3.682 1 98 78 PHE A O 1
ATOM 614 N N . LEU A 1 79 ? 31.797 -0.116 5.039 1 97.94 79 LEU A N 1
ATOM 615 C CA . LEU A 1 79 ? 31.719 -1.388 5.75 1 97.94 79 LEU A CA 1
ATOM 616 C C . LEU A 1 79 ? 30.953 -1.233 7.062 1 97.94 79 LEU A C 1
ATOM 618 O O . LEU A 1 79 ? 31.375 -0.491 7.949 1 97.94 79 LEU A O 1
ATOM 622 N N . LEU A 1 80 ? 29.828 -1.879 7.215 1 97.94 80 LEU A N 1
ATOM 623 C CA . LEU A 1 80 ? 29.031 -1.82 8.438 1 97.94 80 LEU A CA 1
ATOM 624 C C . LEU A 1 80 ? 29.453 -2.912 9.414 1 97.94 80 LEU A C 1
ATOM 626 O O . LEU A 1 80 ? 29.375 -4.102 9.094 1 97.94 80 LEU A O 1
ATOM 630 N N . LYS A 1 81 ? 29.828 -2.504 10.562 1 96.56 81 LYS A N 1
ATOM 631 C CA . LYS A 1 81 ? 30.266 -3.412 11.625 1 96.56 81 LYS A CA 1
ATOM 632 C C . LYS A 1 81 ? 29.484 -3.162 12.914 1 96.56 81 LYS A C 1
ATOM 634 O O . LYS A 1 81 ? 29.203 -2.016 13.258 1 96.56 81 LYS A O 1
ATOM 639 N N . ALA A 1 82 ? 29.125 -4.254 13.555 1 96.19 82 ALA A N 1
ATOM 640 C CA . ALA A 1 82 ? 28.703 -4.121 14.945 1 96.19 82 ALA A CA 1
ATOM 641 C C . ALA A 1 82 ? 29.891 -3.865 15.867 1 96.19 82 ALA A C 1
ATOM 643 O O . ALA A 1 82 ? 30.953 -4.453 15.688 1 96.19 82 ALA A O 1
ATOM 644 N N . VAL A 1 83 ? 29.766 -3.049 16.812 1 92.5 83 VAL A N 1
ATOM 645 C CA . VAL A 1 83 ? 30.891 -2.719 17.688 1 92.5 83 VAL A CA 1
ATOM 646 C C . VAL A 1 83 ? 30.656 -3.293 19.078 1 92.5 83 VAL A C 1
ATOM 648 O O . VAL A 1 83 ? 31.516 -3.99 19.625 1 92.5 83 VAL A O 1
ATOM 651 N N . THR A 1 84 ? 29.562 -2.953 19.75 1 82 84 THR A N 1
ATOM 652 C CA . THR A 1 84 ? 29.359 -3.391 21.125 1 82 84 THR A CA 1
ATOM 653 C C . THR A 1 84 ? 28.562 -4.691 21.172 1 82 84 THR A C 1
ATOM 655 O O . THR A 1 84 ? 28.953 -5.648 21.828 1 82 84 THR A O 1
ATOM 658 N N . THR A 1 85 ? 27.406 -4.633 20.672 1 74.38 85 THR A N 1
ATOM 659 C CA . THR A 1 85 ? 26.5 -5.77 20.766 1 74.38 85 THR A CA 1
ATOM 660 C C . THR A 1 85 ? 26.188 -6.328 19.391 1 74.38 85 THR A C 1
ATOM 662 O O . THR A 1 85 ? 25.859 -5.574 18.469 1 74.38 85 THR A O 1
ATOM 665 N N . SER A 1 86 ? 26.516 -7.574 19.281 1 78.75 86 SER A N 1
ATOM 666 C CA . SER A 1 86 ? 26.031 -8.375 18.156 1 78.75 86 SER A CA 1
ATOM 667 C C . SER A 1 86 ? 25.219 -9.57 18.641 1 78.75 86 SER A C 1
ATOM 669 O O . SER A 1 86 ? 25.609 -10.258 19.578 1 78.75 86 SER A O 1
ATOM 671 N N . PRO A 1 87 ? 23.891 -9.656 18.109 1 88.94 87 PRO A N 1
ATOM 672 C CA . PRO A 1 87 ? 23.344 -9.094 16.875 1 88.94 87 PRO A CA 1
ATOM 673 C C . PRO A 1 87 ? 22.828 -7.668 17.062 1 88.94 87 PRO A C 1
ATOM 675 O O . PRO A 1 87 ? 22.453 -7.277 18.172 1 88.94 87 PRO A O 1
ATOM 678 N N . VAL A 1 88 ? 22.969 -6.855 16.031 1 93.25 88 VAL A N 1
ATOM 679 C CA . VAL A 1 88 ? 22.281 -5.57 15.945 1 93.25 88 VAL A CA 1
ATOM 680 C C . VAL A 1 88 ? 20.828 -5.789 15.523 1 93.25 88 VAL A C 1
ATOM 682 O O . VAL A 1 88 ? 20.562 -6.41 14.492 1 93.25 88 VAL A O 1
ATOM 685 N N . SER A 1 89 ? 19.906 -5.348 16.391 1 95.25 89 SER A N 1
ATOM 686 C CA . SER A 1 89 ? 18.5 -5.539 16.031 1 95.25 89 SER A CA 1
ATOM 687 C C . SER A 1 89 ? 18.156 -4.832 14.727 1 95.25 89 SER A C 1
ATOM 689 O O . SER A 1 89 ? 18.797 -3.838 14.367 1 95.25 89 SER A O 1
ATOM 691 N N . LEU A 1 90 ? 17.203 -5.281 13.992 1 96.38 90 LEU A N 1
ATOM 692 C CA . LEU A 1 90 ? 16.781 -4.668 12.734 1 96.38 90 LEU A CA 1
ATOM 693 C C . LEU A 1 90 ? 16.312 -3.236 12.953 1 96.38 90 LEU A C 1
ATOM 695 O O . LEU A 1 90 ? 16.562 -2.361 12.125 1 96.38 90 LEU A O 1
ATOM 699 N N . SER A 1 91 ? 15.625 -3.014 14.078 1 96.5 91 SER A N 1
ATOM 700 C CA . SER A 1 91 ? 15.219 -1.665 14.469 1 96.5 91 SER A CA 1
ATOM 701 C C . SER A 1 91 ? 16.422 -0.743 14.594 1 96.5 91 SER A C 1
ATOM 703 O O . SER A 1 91 ? 16.391 0.41 14.164 1 96.5 91 SER A O 1
ATOM 705 N N . ASP A 1 92 ? 17.469 -1.226 15.172 1 96.88 92 ASP A N 1
ATOM 706 C CA . ASP A 1 92 ? 18.688 -0.441 15.344 1 96.88 92 ASP A CA 1
ATOM 707 C C . ASP A 1 92 ? 19.391 -0.221 14 1 96.88 92 ASP A C 1
ATOM 709 O O . ASP A 1 92 ? 19.984 0.839 13.773 1 96.88 92 ASP A O 1
ATOM 713 N N . VAL A 1 93 ? 19.344 -1.241 13.133 1 97.81 93 VAL A N 1
ATOM 714 C CA . VAL A 1 93 ? 19.906 -1.074 11.805 1 97.81 93 VAL A CA 1
ATOM 715 C C . VAL A 1 93 ? 19.234 0.105 11.094 1 97.81 93 VAL A C 1
ATOM 717 O O . VAL A 1 93 ? 19.922 0.921 10.461 1 97.81 93 VAL A O 1
ATOM 720 N N . TRP A 1 94 ? 17.969 0.217 11.227 1 98.31 94 TRP A N 1
ATOM 721 C CA . TRP A 1 94 ? 17.266 1.33 10.609 1 98.31 94 TRP A CA 1
ATOM 722 C C . TRP A 1 94 ? 17.766 2.664 11.156 1 98.31 94 TRP A C 1
ATOM 724 O O . TRP A 1 94 ? 17.984 3.605 10.391 1 98.31 94 TRP A O 1
ATOM 734 N N . ALA A 1 95 ? 17.906 2.762 12.438 1 98.25 95 ALA A N 1
ATOM 735 C CA . ALA A 1 95 ? 18.391 3.982 13.07 1 98.25 95 ALA A CA 1
ATOM 736 C C . ALA A 1 95 ? 19.812 4.309 12.594 1 98.25 95 ALA A C 1
ATOM 738 O O . ALA A 1 95 ? 20.156 5.473 12.383 1 98.25 95 ALA A O 1
ATOM 739 N N . ILE A 1 96 ? 20.594 3.289 12.453 1 98 96 ILE A N 1
ATOM 740 C CA . ILE A 1 96 ? 21.969 3.443 11.969 1 98 96 ILE A CA 1
ATOM 741 C C . ILE A 1 96 ? 21.953 4.012 10.555 1 98 96 ILE A C 1
ATOM 743 O O . ILE A 1 96 ? 22.719 4.934 10.242 1 98 96 ILE A O 1
ATOM 747 N N . LEU A 1 97 ? 21.109 3.455 9.719 1 98.5 97 LEU A N 1
ATOM 748 C CA . LEU A 1 97 ? 20.984 3.959 8.359 1 98.5 97 LEU A CA 1
ATOM 749 C C . LEU A 1 97 ? 20.5 5.406 8.359 1 98.5 97 LEU A C 1
ATOM 751 O O . LEU A 1 97 ? 20.922 6.207 7.527 1 98.5 97 LEU A O 1
ATOM 755 N N . TYR A 1 98 ? 19.562 5.723 9.328 1 98.38 98 TYR A N 1
ATOM 756 C CA . TYR A 1 98 ? 19.109 7.102 9.453 1 98.38 98 TYR A CA 1
ATOM 757 C C . TYR A 1 98 ? 20.281 8.047 9.695 1 98.38 98 TYR A C 1
ATOM 759 O O . TYR A 1 98 ? 20.422 9.055 9 1 98.38 98 TYR A O 1
ATOM 767 N N . ALA A 1 99 ? 21.156 7.699 10.57 1 97.81 99 ALA A N 1
ATOM 768 C CA . ALA A 1 99 ? 22.328 8.508 10.883 1 97.81 99 ALA A CA 1
ATOM 769 C C . ALA A 1 99 ? 23.25 8.625 9.672 1 97.81 99 ALA A C 1
ATOM 771 O O . ALA A 1 99 ? 23.766 9.703 9.375 1 97.81 99 ALA A O 1
ATOM 772 N N . LEU A 1 100 ? 23.422 7.52 8.984 1 97.5 100 LEU A N 1
ATOM 773 C CA . LEU A 1 100 ? 24.281 7.523 7.805 1 97.5 100 LEU A CA 1
ATOM 774 C C . LEU A 1 100 ? 23.734 8.477 6.742 1 97.5 100 LEU A C 1
ATOM 776 O O . LEU A 1 100 ? 24.484 9.281 6.188 1 97.5 100 LEU A O 1
ATOM 780 N N . TRP A 1 101 ? 22.469 8.383 6.449 1 96.62 101 TRP A N 1
ATOM 781 C CA . TRP A 1 101 ? 21.875 9.227 5.422 1 96.62 101 TRP A CA 1
ATOM 782 C C . TRP A 1 101 ? 21.984 10.703 5.797 1 96.62 101 TRP A C 1
ATOM 784 O O . TRP A 1 101 ? 22.125 11.562 4.922 1 96.62 101 TRP A O 1
ATOM 794 N N . MET A 1 102 ? 21.875 11.008 7.09 1 95.38 102 MET A N 1
ATOM 795 C CA . MET A 1 102 ? 22 12.406 7.492 1 95.38 102 MET A CA 1
ATOM 796 C C . MET A 1 102 ? 23.453 12.891 7.344 1 95.38 102 MET A C 1
ATOM 798 O O . MET A 1 102 ? 23.688 14.055 7.027 1 95.38 102 MET A O 1
ATOM 802 N N . ARG A 1 103 ? 24.375 12.016 7.527 1 95.19 103 ARG A N 1
ATOM 803 C CA . ARG A 1 103 ? 25.781 12.375 7.359 1 95.19 103 ARG A CA 1
ATOM 804 C C . ARG A 1 103 ? 26.141 12.484 5.883 1 95.19 103 ARG A C 1
ATOM 806 O O . ARG A 1 103 ? 27.078 13.203 5.52 1 95.19 103 ARG A O 1
ATOM 813 N N . ARG A 1 104 ? 25.375 11.734 5.09 1 94.19 104 ARG A N 1
ATOM 814 C CA . ARG A 1 104 ? 25.609 11.734 3.652 1 94.19 104 ARG A CA 1
ATOM 815 C C . ARG A 1 104 ? 24.375 12.188 2.891 1 94.19 104 ARG A C 1
ATOM 817 O O . ARG A 1 104 ? 23.953 11.531 1.936 1 94.19 104 ARG A O 1
ATOM 824 N N . SER A 1 105 ? 23.844 13.281 3.299 1 91.56 105 SER A N 1
ATOM 825 C CA . SER A 1 105 ? 22.578 13.766 2.779 1 91.56 105 SER A CA 1
ATOM 826 C C . SER A 1 105 ? 22.688 14.156 1.31 1 91.56 105 SER A C 1
ATOM 828 O O . SER A 1 105 ? 21.672 14.297 0.621 1 91.56 105 SER A O 1
ATOM 830 N N . ASP A 1 106 ? 23.891 14.289 0.81 1 91 106 ASP A N 1
ATOM 831 C CA . ASP A 1 106 ? 24.125 14.688 -0.574 1 91 106 ASP A CA 1
ATOM 832 C C . ASP A 1 106 ? 24.062 13.484 -1.513 1 91 106 ASP A C 1
ATOM 834 O O . ASP A 1 106 ? 24.031 13.648 -2.734 1 91 106 ASP A O 1
ATOM 838 N N . LYS A 1 107 ? 24.031 12.336 -0.976 1 94.06 107 LYS A N 1
ATOM 839 C CA . LYS A 1 107 ? 24.062 11.133 -1.792 1 94.06 107 LYS A CA 1
ATOM 840 C C . LYS A 1 107 ? 22.656 10.57 -1.992 1 94.06 107 LYS A C 1
ATOM 842 O O . LYS A 1 107 ? 21.828 10.625 -1.084 1 94.06 107 LYS A O 1
ATOM 847 N N . GLU A 1 108 ? 22.438 10.031 -3.111 1 94.56 108 GLU A N 1
ATOM 848 C CA . GLU A 1 108 ? 21.203 9.32 -3.4 1 94.56 108 GLU A CA 1
ATOM 849 C C . GLU A 1 108 ? 21.359 7.816 -3.225 1 94.56 108 GLU A C 1
ATOM 851 O O . GLU A 1 108 ? 20.391 7.105 -2.965 1 94.56 108 GLU A O 1
ATOM 856 N N . VAL A 1 109 ? 22.562 7.375 -3.455 1 97.38 109 VAL A N 1
ATOM 857 C CA . VAL A 1 109 ? 22.922 5.961 -3.383 1 97.38 109 VAL A CA 1
ATOM 858 C C . VAL A 1 109 ? 24.234 5.801 -2.629 1 97.38 109 VAL A C 1
ATOM 860 O O . VAL A 1 109 ? 25.188 6.555 -2.855 1 97.38 109 VAL A O 1
ATOM 863 N N . ILE A 1 110 ? 24.281 4.859 -1.72 1 98.06 110 ILE A N 1
ATOM 864 C CA . ILE A 1 110 ? 25.5 4.605 -0.963 1 98.06 110 ILE A CA 1
ATOM 865 C C . ILE A 1 110 ? 25.844 3.115 -1.012 1 98.06 110 ILE A C 1
ATOM 867 O O . ILE A 1 110 ? 25.031 2.277 -0.6 1 98.06 110 ILE A O 1
ATOM 871 N N . PRO A 1 111 ? 27.031 2.771 -1.534 1 98.69 111 PRO A N 1
ATOM 872 C CA . PRO A 1 111 ? 27.453 1.372 -1.436 1 98.69 111 PRO A CA 1
ATOM 873 C C . PRO A 1 111 ? 27.719 0.933 0.004 1 98.69 111 PRO A C 1
ATOM 875 O O . PRO A 1 111 ? 28.266 1.7 0.799 1 98.69 111 PRO A O 1
ATOM 878 N N . LEU A 1 112 ? 27.281 -0.26 0.346 1 98.69 112 LEU A N 1
ATOM 879 C CA . LEU A 1 112 ? 27.406 -0.833 1.682 1 98.69 112 LEU A CA 1
ATOM 880 C C . LEU A 1 112 ? 27.875 -2.281 1.608 1 98.69 112 LEU A C 1
ATOM 882 O O . LEU A 1 112 ? 27.391 -3.057 0.78 1 98.69 112 LEU A O 1
ATOM 886 N N . VAL A 1 113 ? 28.828 -2.586 2.344 1 98.62 113 VAL A N 1
ATOM 887 C CA . VAL A 1 113 ? 29.234 -3.973 2.547 1 98.62 113 VAL A CA 1
ATOM 888 C C . VAL A 1 113 ? 28.922 -4.395 3.98 1 98.62 113 VAL A C 1
ATOM 890 O O . VAL A 1 113 ? 29.266 -3.684 4.93 1 98.62 113 VAL A O 1
ATOM 893 N N . LEU A 1 114 ? 28.219 -5.484 4.184 1 98.12 114 LEU A N 1
ATOM 894 C CA . LEU A 1 114 ? 27.969 -6.035 5.512 1 98.12 114 LEU A CA 1
ATOM 895 C C . LEU A 1 114 ? 29.156 -6.883 5.98 1 98.12 114 LEU A C 1
ATOM 897 O O . LEU A 1 114 ? 29.578 -7.801 5.281 1 98.12 114 LEU A O 1
ATOM 901 N N . ALA A 1 115 ? 29.688 -6.539 7.102 1 96 115 ALA A N 1
ATOM 902 C CA . ALA A 1 115 ? 30.797 -7.297 7.648 1 96 115 ALA A CA 1
ATOM 903 C C . ALA A 1 115 ? 30.328 -8.609 8.273 1 96 115 ALA A C 1
ATOM 905 O O . ALA A 1 115 ? 29.969 -8.648 9.453 1 96 115 ALA A O 1
ATOM 906 N N . SER A 1 116 ? 30.406 -9.633 7.547 1 93.06 116 SER A N 1
ATOM 907 C CA . SER A 1 116 ? 29.875 -10.922 7.98 1 93.06 116 SER A CA 1
ATOM 908 C C . SER A 1 116 ? 30.594 -11.414 9.234 1 93.06 116 SER A C 1
ATOM 910 O O . SER A 1 116 ? 30 -12.109 10.062 1 93.06 116 SER A O 1
ATOM 912 N N . ASP A 1 117 ? 31.812 -11.023 9.492 1 92.81 117 ASP A N 1
ATOM 913 C CA . ASP A 1 117 ? 32.594 -11.469 10.641 1 92.81 117 ASP A CA 1
ATOM 914 C C . ASP A 1 117 ? 32.25 -10.648 11.883 1 92.81 117 ASP A C 1
ATOM 916 O O . ASP A 1 117 ? 32.594 -11.047 13 1 92.81 117 ASP A O 1
ATOM 920 N N . HIS A 1 118 ? 31.562 -9.523 11.68 1 93.44 118 HIS A N 1
ATOM 921 C CA . HIS A 1 118 ? 31.328 -8.633 12.805 1 93.44 118 HIS A CA 1
ATOM 922 C C . HIS A 1 118 ? 29.828 -8.469 13.055 1 93.44 118 HIS A C 1
ATOM 924 O O . HIS A 1 118 ? 29.422 -7.844 14.039 1 93.44 118 HIS A O 1
ATOM 930 N N . LEU A 1 119 ? 29.031 -8.969 12.164 1 94.56 119 LEU A N 1
ATOM 931 C CA . LEU A 1 119 ? 27.594 -8.953 12.312 1 94.56 119 LEU A CA 1
ATOM 932 C C . LEU A 1 119 ? 27.047 -10.375 12.461 1 94.56 119 LEU A C 1
ATOM 934 O O . LEU A 1 119 ? 26.891 -11.094 11.469 1 94.56 119 LEU A O 1
ATOM 938 N N . THR A 1 120 ? 26.719 -10.75 13.648 1 94.69 120 THR A N 1
ATOM 939 C CA . THR A 1 120 ? 26.312 -12.125 13.93 1 94.69 120 THR A CA 1
ATOM 940 C C . THR A 1 120 ? 25.031 -12.477 13.188 1 94.69 120 THR A C 1
ATOM 942 O O . THR A 1 120 ? 24.797 -13.633 12.836 1 94.69 120 THR A O 1
ATOM 945 N N . ASN A 1 121 ? 24.156 -11.508 13 1 96.19 121 ASN A N 1
ATOM 946 C CA . ASN A 1 121 ? 22.922 -11.742 12.266 1 96.19 121 ASN A CA 1
ATOM 947 C C . ASN A 1 121 ? 22.984 -11.156 10.859 1 96.19 121 ASN A C 1
ATOM 949 O O . ASN A 1 121 ? 22.016 -10.555 10.391 1 96.19 121 ASN A O 1
ATOM 953 N N . VAL A 1 122 ? 24.109 -11.32 10.219 1 97.19 122 VAL A N 1
ATOM 954 C CA . VAL A 1 122 ? 24.391 -10.711 8.922 1 97.19 122 VAL A CA 1
ATOM 955 C C . VAL A 1 122 ? 23.344 -11.164 7.902 1 97.19 122 VAL A C 1
ATOM 957 O O . VAL A 1 122 ? 22.875 -10.367 7.082 1 97.19 122 VAL A O 1
ATOM 960 N N . ASP A 1 123 ? 22.906 -12.438 7.914 1 97.31 123 ASP A N 1
ATOM 961 C CA . ASP A 1 123 ? 21.922 -12.938 6.949 1 97.31 123 ASP A CA 1
ATOM 962 C C . ASP A 1 123 ? 20.547 -12.312 7.188 1 97.31 123 ASP A C 1
ATOM 964 O O . ASP A 1 123 ? 19.844 -11.984 6.238 1 97.31 123 ASP A O 1
ATOM 968 N N . GLU A 1 124 ? 20.172 -12.203 8.414 1 96.81 124 GLU A N 1
ATOM 969 C CA . GLU A 1 124 ? 18.922 -11.547 8.758 1 96.81 124 GLU A CA 1
ATOM 970 C C . GLU A 1 124 ? 18.922 -10.078 8.328 1 96.81 124 GLU A C 1
ATOM 972 O O . GLU A 1 124 ? 17.938 -9.57 7.809 1 96.81 124 GLU A O 1
ATOM 977 N N . THR A 1 125 ? 20.062 -9.398 8.562 1 97.88 125 THR A N 1
ATOM 978 C CA . THR A 1 125 ? 20.219 -8.008 8.172 1 97.88 125 THR A CA 1
ATOM 979 C C . THR A 1 125 ? 20.125 -7.855 6.652 1 97.88 125 THR A C 1
ATOM 981 O O . THR A 1 125 ? 19.453 -6.949 6.152 1 97.88 125 THR A O 1
ATOM 984 N N . LEU A 1 126 ? 20.797 -8.773 5.988 1 98.38 126 LEU A N 1
ATOM 985 C CA . LEU A 1 126 ? 20.734 -8.781 4.531 1 98.38 126 LEU A CA 1
ATOM 986 C C . LEU A 1 126 ? 19.297 -8.93 4.059 1 98.38 126 LEU A C 1
ATOM 988 O O . LEU A 1 126 ? 18.844 -8.164 3.203 1 98.38 126 LEU A O 1
ATOM 992 N N . ALA A 1 127 ? 18.594 -9.891 4.582 1 97.31 127 ALA A N 1
ATOM 993 C CA . ALA A 1 127 ? 17.188 -10.125 4.211 1 97.31 127 ALA A CA 1
ATOM 994 C C . ALA A 1 127 ? 16.328 -8.898 4.5 1 97.31 127 ALA A C 1
ATOM 996 O O . ALA A 1 127 ? 15.469 -8.539 3.699 1 97.31 127 ALA A O 1
ATOM 997 N N . TYR A 1 128 ? 16.594 -8.281 5.602 1 98 128 TYR A N 1
ATOM 998 C CA . TYR A 1 128 ? 15.875 -7.082 6 1 98 128 TYR A CA 1
ATOM 999 C C . TYR A 1 128 ? 16.078 -5.957 4.992 1 98 128 TYR A C 1
ATOM 1001 O O . TYR A 1 128 ? 15.117 -5.391 4.473 1 98 128 TYR A O 1
ATOM 1009 N N . LEU A 1 129 ? 17.312 -5.711 4.68 1 98.62 129 LEU A N 1
ATOM 1010 C CA . LEU A 1 129 ? 17.672 -4.602 3.797 1 98.62 129 LEU A CA 1
ATOM 1011 C C . LEU A 1 129 ? 17.094 -4.82 2.4 1 98.62 129 LEU A C 1
ATOM 1013 O O . LEU A 1 129 ? 16.562 -3.891 1.789 1 98.62 129 LEU A O 1
ATOM 1017 N N . THR A 1 130 ? 17.094 -6.008 1.933 1 98.06 130 THR A N 1
ATOM 1018 C CA . THR A 1 130 ? 16.688 -6.273 0.556 1 98.06 130 THR A CA 1
ATOM 1019 C C . THR A 1 130 ? 15.18 -6.441 0.458 1 98.06 130 THR A C 1
ATOM 1021 O O . THR A 1 130 ? 14.555 -5.945 -0.483 1 98.06 130 THR A O 1
ATOM 1024 N N . SER A 1 131 ? 14.523 -7.078 1.403 1 97.69 131 SER A N 1
ATOM 1025 C CA . SER A 1 131 ? 13.086 -7.316 1.334 1 97.69 131 SER A CA 1
ATOM 1026 C C . SER A 1 131 ? 12.297 -6.027 1.541 1 97.69 131 SER A C 1
ATOM 1028 O O . SER A 1 131 ? 11.172 -5.895 1.05 1 97.69 131 SER A O 1
ATOM 1030 N N . THR A 1 132 ? 12.891 -5.074 2.203 1 98 132 THR A N 1
ATOM 1031 C CA . THR A 1 132 ? 12.188 -3.824 2.477 1 98 132 THR A CA 1
ATOM 1032 C C . THR A 1 132 ? 12.469 -2.795 1.385 1 98 132 THR A C 1
ATOM 1034 O O . THR A 1 132 ? 11.797 -1.763 1.31 1 98 132 THR A O 1
ATOM 1037 N N . GLY A 1 133 ? 13.477 -3.045 0.583 1 98.06 133 GLY A N 1
ATOM 1038 C CA . GLY A 1 133 ? 13.836 -2.113 -0.474 1 98.06 133 GLY A CA 1
ATOM 1039 C C . GLY A 1 133 ? 14.836 -1.067 -0.028 1 98.06 133 GLY A C 1
ATOM 1040 O O . GLY A 1 133 ? 15.219 -0.192 -0.809 1 98.06 133 GLY A O 1
ATOM 1041 N N . LEU A 1 134 ? 15.312 -1.146 1.234 1 98.56 134 LEU A N 1
ATOM 1042 C CA . LEU A 1 134 ? 16.328 -0.219 1.73 1 98.56 134 LEU A CA 1
ATOM 1043 C C . LEU A 1 134 ? 17.609 -0.323 0.91 1 98.56 134 LEU A C 1
ATOM 1045 O O . LEU A 1 134 ? 18.344 0.653 0.786 1 98.56 134 LEU A O 1
ATOM 1049 N N . ALA A 1 135 ? 17.844 -1.525 0.415 1 98.69 135 ALA A N 1
ATOM 1050 C CA . ALA A 1 135 ? 19.031 -1.782 -0.405 1 98.69 135 ALA A CA 1
ATOM 1051 C C . ALA A 1 135 ? 18.766 -2.9 -1.409 1 98.69 135 ALA A C 1
ATOM 1053 O O . ALA A 1 135 ? 17.75 -3.598 -1.321 1 98.69 135 ALA A O 1
ATOM 1054 N N . PHE A 1 136 ? 19.578 -3.027 -2.352 1 97.5 136 PHE A N 1
ATOM 1055 C CA . PHE A 1 136 ? 19.547 -4.168 -3.26 1 97.5 136 PHE A CA 1
ATOM 1056 C C . PHE A 1 136 ? 20.953 -4.59 -3.648 1 97.5 136 PHE A C 1
ATOM 1058 O O . PHE A 1 136 ? 21.906 -3.82 -3.496 1 97.5 136 PHE A O 1
ATOM 1065 N N . CYS A 1 137 ? 21.109 -5.793 -4.039 1 96.56 137 CYS A N 1
ATOM 1066 C CA . CYS A 1 137 ? 22.375 -6.309 -4.543 1 96.56 137 CYS A CA 1
ATOM 1067 C C . CYS A 1 137 ? 22.578 -5.906 -5.996 1 96.56 137 CYS A C 1
ATOM 1069 O O . CYS A 1 137 ? 21.859 -6.355 -6.887 1 96.56 137 CYS A O 1
ATOM 1071 N N . PRO A 1 138 ? 23.578 -5.133 -6.273 1 95.44 138 PRO A N 1
ATOM 1072 C CA . PRO A 1 138 ? 23.766 -4.668 -7.652 1 95.44 138 PRO A CA 1
ATOM 1073 C C . PRO A 1 138 ? 24.469 -5.703 -8.531 1 95.44 138 PRO A C 1
ATOM 1075 O O . PRO A 1 138 ? 25.078 -6.641 -8.023 1 95.44 138 PRO A O 1
ATOM 1078 N N . PRO A 1 139 ? 24.406 -5.516 -9.852 1 92.25 139 PRO A N 1
ATOM 1079 C CA . PRO A 1 139 ? 24.969 -6.477 -10.797 1 92.25 139 PRO A CA 1
ATOM 1080 C C . PRO A 1 139 ? 26.484 -6.637 -10.641 1 92.25 139 PRO A C 1
ATOM 1082 O O . PRO A 1 139 ? 27.031 -7.688 -10.977 1 92.25 139 PRO A O 1
ATOM 1085 N N . ASP A 1 140 ? 27.188 -5.645 -10.195 1 95 140 ASP A N 1
ATOM 1086 C CA . ASP A 1 140 ? 28.641 -5.711 -10.109 1 95 140 ASP A CA 1
ATOM 1087 C C . ASP A 1 140 ? 29.094 -6.195 -8.734 1 95 140 ASP A C 1
ATOM 1089 O O . ASP A 1 140 ? 30.281 -6.141 -8.414 1 95 140 ASP A O 1
ATOM 1093 N N . ALA A 1 141 ? 28.156 -6.621 -7.879 1 96.81 141 ALA A N 1
ATOM 1094 C CA . ALA A 1 141 ? 28.516 -7.18 -6.578 1 96.81 141 ALA A CA 1
ATOM 1095 C C . ALA A 1 141 ? 29.297 -8.477 -6.734 1 96.81 141 ALA A C 1
ATOM 1097 O O . ALA A 1 141 ? 29 -9.297 -7.605 1 96.81 141 ALA A O 1
ATOM 1098 N N . GLU A 1 142 ? 30.281 -8.664 -5.891 1 96.5 142 GLU A N 1
ATOM 1099 C CA . GLU A 1 142 ? 31.078 -9.891 -5.875 1 96.5 142 GLU A CA 1
ATOM 1100 C C . GLU A 1 142 ? 30.547 -10.875 -4.836 1 96.5 142 GLU A C 1
ATOM 1102 O O . GLU A 1 142 ? 30.734 -12.086 -4.965 1 96.5 142 GLU A O 1
ATOM 1107 N N . THR A 1 143 ? 30 -10.352 -3.818 1 96.31 143 THR A N 1
ATOM 1108 C CA . THR A 1 143 ? 29.359 -11.164 -2.783 1 96.31 143 THR A CA 1
ATOM 1109 C C . THR A 1 143 ? 27.938 -10.68 -2.523 1 96.31 143 THR A C 1
ATOM 1111 O O . THR A 1 143 ? 27.594 -9.547 -2.863 1 96.31 143 THR A O 1
ATOM 1114 N N . ARG A 1 144 ? 27.141 -11.531 -1.856 1 96.44 144 ARG A N 1
ATOM 1115 C CA . ARG A 1 144 ? 25.75 -11.172 -1.564 1 96.44 144 ARG A CA 1
ATOM 1116 C C . ARG A 1 144 ? 25.672 -10.078 -0.511 1 96.44 144 ARG A C 1
ATOM 1118 O O . ARG A 1 144 ? 24.609 -9.492 -0.289 1 96.44 144 ARG A O 1
ATOM 1125 N N . TYR A 1 145 ? 26.766 -9.758 0.149 1 98 145 TYR A N 1
ATOM 1126 C CA . TYR A 1 145 ? 26.766 -8.781 1.236 1 98 145 TYR A CA 1
ATOM 1127 C C . TYR A 1 145 ? 27.156 -7.398 0.728 1 98 145 TYR A C 1
ATOM 1129 O O . TYR A 1 145 ? 27.266 -6.453 1.51 1 98 145 TYR A O 1
ATOM 1137 N N . GLU A 1 146 ? 27.438 -7.27 -0.606 1 98.44 146 GLU A N 1
ATOM 1138 C CA . GLU A 1 146 ? 27.656 -5.977 -1.243 1 98.44 146 GLU A CA 1
ATOM 1139 C C . GLU A 1 146 ? 26.344 -5.387 -1.762 1 98.44 146 GLU A C 1
ATOM 1141 O O . GLU A 1 146 ? 25.719 -5.945 -2.668 1 98.44 146 GLU A O 1
ATOM 1146 N N . LEU A 1 147 ? 25.984 -4.301 -1.2 1 98.69 147 LEU A N 1
ATOM 1147 C CA . LEU A 1 147 ? 24.656 -3.738 -1.448 1 98.69 147 LEU A CA 1
ATOM 1148 C C . LEU A 1 147 ? 24.766 -2.271 -1.851 1 98.69 147 LEU A C 1
ATOM 1150 O O . LEU A 1 147 ? 25.797 -1.633 -1.637 1 98.69 147 LEU A O 1
ATOM 1154 N N . LEU A 1 148 ? 23.766 -1.755 -2.529 1 98.69 148 LEU A N 1
ATOM 1155 C CA . LEU A 1 148 ? 23.531 -0.323 -2.689 1 98.69 148 LEU A CA 1
ATOM 1156 C C . LEU A 1 148 ? 22.344 0.135 -1.846 1 98.69 148 LEU A C 1
ATOM 1158 O O . LEU A 1 148 ? 21.234 -0.355 -2.02 1 98.69 148 LEU A O 1
ATOM 1162 N N . LEU A 1 149 ? 22.578 0.988 -0.885 1 98.69 149 LEU A N 1
ATOM 1163 C CA . LEU A 1 149 ? 21.531 1.66 -0.14 1 98.69 149 LEU A CA 1
ATOM 1164 C C . LEU A 1 149 ? 20.859 2.742 -0.989 1 98.69 149 LEU A C 1
ATOM 1166 O O . LEU A 1 149 ? 21.547 3.441 -1.746 1 98.69 149 LEU A O 1
ATOM 1170 N N . ILE A 1 150 ? 19.609 2.92 -0.824 1 97.81 150 ILE A N 1
ATOM 1171 C CA . ILE A 1 150 ? 18.875 3.885 -1.628 1 97.81 150 ILE A CA 1
ATOM 1172 C C . ILE A 1 150 ? 18.203 4.906 -0.715 1 97.81 150 ILE A C 1
ATOM 1174 O O . ILE A 1 150 ? 17.328 4.559 0.076 1 97.81 150 ILE A O 1
ATOM 1178 N N . ARG A 1 151 ? 18.5 6.168 -0.879 1 97.25 151 ARG A N 1
ATOM 1179 C CA . ARG A 1 151 ? 18 7.242 -0.027 1 97.25 151 ARG A CA 1
ATOM 1180 C C . ARG A 1 151 ? 16.484 7.387 -0.166 1 97.25 151 ARG A C 1
ATOM 1182 O O . ARG A 1 151 ? 15.773 7.488 0.834 1 97.25 151 ARG A O 1
ATOM 1189 N N . ALA A 1 152 ? 16.031 7.383 -1.397 1 97.19 152 ALA A N 1
ATOM 1190 C CA . ALA A 1 152 ? 14.602 7.543 -1.664 1 97.19 152 ALA A CA 1
ATOM 1191 C C . ALA A 1 152 ? 13.789 6.465 -0.954 1 97.19 152 ALA A C 1
ATOM 1193 O O . ALA A 1 152 ? 12.711 6.738 -0.431 1 97.19 152 ALA A O 1
ATOM 1194 N N . SER A 1 153 ? 14.32 5.227 -0.905 1 97.81 153 SER A N 1
ATOM 1195 C CA . SER A 1 153 ? 13.641 4.129 -0.223 1 97.81 153 SER A CA 1
ATOM 1196 C C . SER A 1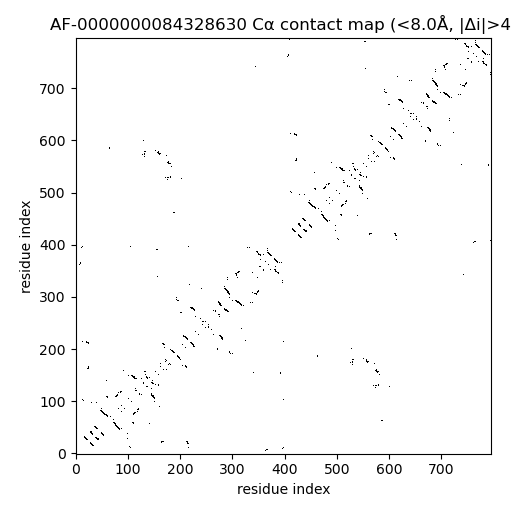 153 ? 13.508 4.406 1.271 1 97.81 153 SER A C 1
ATOM 1198 O O . SER A 1 153 ? 12.438 4.215 1.851 1 97.81 153 SER A O 1
ATOM 1200 N N . PHE A 1 154 ? 14.586 4.863 1.812 1 98.06 154 PHE A N 1
ATOM 1201 C CA . PHE A 1 154 ? 14.602 5.152 3.24 1 98.06 154 PHE A CA 1
ATOM 1202 C C . PHE A 1 154 ? 13.523 6.168 3.598 1 98.06 154 PHE A C 1
ATOM 1204 O O . PHE A 1 154 ? 12.734 5.941 4.516 1 98.06 154 PHE A O 1
ATOM 1211 N N . TRP A 1 155 ? 13.398 7.223 2.854 1 97.88 155 TRP A N 1
ATOM 1212 C CA . TRP A 1 155 ? 12.492 8.32 3.18 1 97.88 155 TRP A CA 1
ATOM 1213 C C . TRP A 1 155 ? 11.062 7.973 2.799 1 97.88 155 TRP A C 1
ATOM 1215 O O . TRP A 1 155 ? 10.125 8.68 3.176 1 97.88 155 TRP A O 1
ATOM 1225 N N . GLN A 1 156 ? 10.891 6.895 2.088 1 97.88 156 GLN A N 1
ATOM 1226 C CA . GLN A 1 156 ? 9.547 6.387 1.824 1 97.88 156 GLN A CA 1
ATOM 1227 C C . GLN A 1 156 ? 9.07 5.477 2.953 1 97.88 156 GLN A C 1
ATOM 1229 O O . GLN A 1 156 ? 7.992 4.879 2.865 1 97.88 156 GLN A O 1
ATOM 1234 N N . GLY A 1 157 ? 9.883 5.328 3.934 1 97.12 157 GLY A N 1
ATOM 1235 C CA . GLY A 1 157 ? 9.508 4.562 5.113 1 97.12 157 GLY A CA 1
ATOM 1236 C C . GLY A 1 157 ? 9.922 3.105 5.031 1 97.12 157 GLY A C 1
ATOM 1237 O O . GLY A 1 157 ? 9.492 2.289 5.852 1 97.12 157 GLY A O 1
ATOM 1238 N N . ALA A 1 158 ? 10.734 2.744 4.086 1 97.81 158 ALA A N 1
ATOM 1239 C CA . ALA A 1 158 ? 11.172 1.357 3.941 1 97.81 158 ALA A CA 1
ATOM 1240 C C . ALA A 1 158 ? 11.836 0.855 5.223 1 97.81 158 ALA A C 1
ATOM 1242 O O . ALA A 1 158 ? 12.734 1.507 5.758 1 97.81 158 ALA A O 1
ATOM 1243 N N . GLY A 1 159 ? 11.344 -0.243 5.711 1 97.5 159 GLY A N 1
ATOM 1244 C CA . GLY A 1 159 ? 11.961 -0.922 6.836 1 97.5 159 GLY A CA 1
ATOM 1245 C C . GLY A 1 159 ? 11.797 -0.181 8.148 1 97.5 159 GLY A C 1
ATOM 1246 O O . GLY A 1 159 ? 12.305 -0.614 9.18 1 97.5 159 GLY A O 1
ATOM 1247 N N . ALA A 1 160 ? 11.102 0.953 8.164 1 97.06 160 ALA A N 1
ATOM 1248 C CA . ALA A 1 160 ? 10.945 1.722 9.398 1 97.06 160 ALA A CA 1
ATOM 1249 C C . ALA A 1 160 ? 10.094 0.964 10.406 1 97.06 160 ALA A C 1
ATOM 1251 O O . ALA A 1 160 ? 8.977 0.538 10.094 1 97.06 160 ALA A O 1
ATOM 1252 N N . PRO A 1 161 ? 10.648 0.8 11.609 1 95 161 PRO A N 1
ATOM 1253 C CA . PRO A 1 161 ? 9.766 0.291 12.664 1 95 161 PRO A CA 1
ATOM 1254 C C . PRO A 1 161 ? 8.586 1.217 12.945 1 95 161 PRO A C 1
ATOM 1256 O O . PRO A 1 161 ? 8.734 2.441 12.898 1 95 161 PRO A O 1
ATOM 1259 N N . VAL A 1 162 ? 7.48 0.628 13.312 1 94 162 VAL A N 1
ATOM 1260 C CA . VAL A 1 162 ? 6.25 1.391 13.508 1 94 162 VAL A CA 1
ATOM 1261 C C . VAL A 1 162 ? 6.473 2.469 14.562 1 94 162 VAL A C 1
ATOM 1263 O O . VAL A 1 162 ? 6.008 3.602 14.406 1 94 162 VAL A O 1
ATOM 1266 N N . ASP A 1 163 ? 7.176 2.152 15.602 1 95.06 163 ASP A N 1
ATOM 1267 C CA . ASP A 1 163 ? 7.352 3.084 16.703 1 95.06 163 ASP A CA 1
ATOM 1268 C C . ASP A 1 163 ? 8.328 4.195 16.344 1 95.06 163 ASP A C 1
ATOM 1270 O O . ASP A 1 163 ? 8.398 5.219 17.031 1 95.06 163 ASP A O 1
ATOM 1274 N N . LYS A 1 164 ? 9.133 4.059 15.273 1 96.44 164 LYS A N 1
ATOM 1275 C CA . LYS A 1 164 ? 10.125 5.059 14.875 1 96.44 164 LYS A CA 1
ATOM 1276 C C . LYS A 1 164 ? 9.695 5.77 13.594 1 96.44 164 LYS A C 1
ATOM 1278 O O . LYS A 1 164 ? 10.352 6.719 13.156 1 96.44 164 LYS A O 1
ATOM 1283 N N . HIS A 1 165 ? 8.609 5.266 13.023 1 97 165 HIS A N 1
ATOM 1284 C CA . HIS A 1 165 ? 8.125 5.828 11.766 1 97 165 HIS A CA 1
ATOM 1285 C C . HIS A 1 165 ? 7.711 7.285 11.945 1 97 165 HIS A C 1
ATOM 1287 O O . HIS A 1 165 ? 7.234 7.676 13.016 1 97 165 HIS A O 1
ATOM 1293 N N . TRP A 1 166 ? 7.855 8.086 10.922 1 98.12 166 TRP A N 1
ATOM 1294 C CA . TRP A 1 166 ? 7.465 9.492 10.992 1 98.12 166 TRP A CA 1
ATOM 1295 C C . TRP A 1 166 ? 5.961 9.633 11.18 1 98.12 166 TRP A C 1
ATOM 1297 O O . TRP A 1 166 ? 5.496 10.516 11.898 1 98.12 166 TRP A O 1
ATOM 1307 N N . LEU A 1 167 ? 5.188 8.805 10.484 1 97.38 167 LEU A N 1
ATOM 1308 C CA . LEU A 1 167 ? 3.756 8.742 10.766 1 97.38 167 LEU A CA 1
ATOM 1309 C C . LEU A 1 167 ? 3.498 8.133 12.141 1 97.38 167 LEU A C 1
ATOM 1311 O O . LEU A 1 167 ? 3.986 7.035 12.438 1 97.38 167 LEU A O 1
ATOM 1315 N N . ARG A 1 168 ? 2.787 8.758 12.898 1 97.12 168 ARG A N 1
ATOM 1316 C CA . ARG A 1 168 ? 2.607 8.305 14.273 1 97.12 168 ARG A CA 1
ATOM 1317 C C . ARG A 1 168 ? 1.253 7.629 14.453 1 97.12 168 ARG A C 1
ATOM 1319 O O . ARG A 1 168 ? 1.066 6.844 15.383 1 97.12 168 ARG A O 1
ATOM 1326 N N . THR A 1 169 ? 0.294 7.965 13.625 1 95.75 169 THR A N 1
ATOM 1327 C CA . THR A 1 169 ? -1.017 7.324 13.633 1 95.75 169 THR A CA 1
ATOM 1328 C C . THR A 1 169 ? -1.392 6.832 12.242 1 95.75 169 THR A C 1
ATOM 1330 O O . THR A 1 169 ? -1.987 7.574 11.453 1 95.75 169 THR A O 1
ATOM 1333 N N . MET A 1 170 ? -1.058 5.641 12.023 1 94.5 170 MET A N 1
ATOM 1334 C CA . MET A 1 170 ? -1.36 5.031 10.734 1 94.5 170 MET A CA 1
ATOM 1335 C C . MET A 1 170 ? -2.775 4.465 10.719 1 94.5 170 MET A C 1
ATOM 1337 O O . MET A 1 170 ? -3.227 3.877 11.703 1 94.5 170 MET A O 1
ATOM 1341 N N . VAL A 1 171 ? -3.498 4.656 9.625 1 94.5 171 VAL A N 1
ATOM 1342 C CA . VAL A 1 171 ? -4.848 4.125 9.445 1 94.5 171 VAL A CA 1
ATOM 1343 C C . VAL A 1 171 ? -4.934 3.365 8.125 1 94.5 171 VAL A C 1
ATOM 1345 O O . VAL A 1 171 ? -4.891 3.971 7.051 1 94.5 171 VAL A O 1
ATOM 1348 N N . PRO A 1 172 ? -5.062 2.055 8.125 1 94.25 172 PRO A N 1
ATOM 1349 C CA . PRO A 1 172 ? -5.133 1.237 9.336 1 94.25 172 PRO A CA 1
ATOM 1350 C C . PRO A 1 172 ? -3.773 1.051 10 1 94.25 172 PRO A C 1
ATOM 1352 O O . PRO A 1 172 ? -2.736 1.202 9.352 1 94.25 172 PRO A O 1
ATOM 1355 N N . ARG A 1 173 ? -3.834 0.722 11.242 1 92.19 173 ARG A N 1
ATOM 1356 C CA . ARG A 1 173 ? -2.607 0.337 11.93 1 92.19 173 ARG A CA 1
ATOM 1357 C C . ARG A 1 173 ? -2.053 -0.969 11.367 1 92.19 173 ARG A C 1
ATOM 1359 O O . ARG A 1 173 ? -2.801 -1.922 11.148 1 92.19 173 ARG A O 1
ATOM 1366 N N . PRO A 1 174 ? -0.761 -1.016 11.195 1 89.25 174 PRO A N 1
ATOM 1367 C CA . PRO A 1 174 ? -0.155 -2.209 10.594 1 89.25 174 PRO A CA 1
ATOM 1368 C C . PRO A 1 174 ? -0.424 -3.475 11.406 1 89.25 174 PRO A C 1
ATOM 1370 O O . PRO A 1 174 ? -0.505 -4.57 10.844 1 89.25 174 PRO A O 1
ATOM 1373 N N . SER A 1 175 ? -0.583 -3.41 12.688 1 87.56 175 SER A N 1
ATOM 1374 C CA . SER A 1 175 ? -0.839 -4.574 13.523 1 87.56 175 SER A CA 1
ATOM 1375 C C . SER A 1 175 ? -2.256 -5.102 13.32 1 87.56 175 SER A C 1
ATOM 1377 O O . SER A 1 175 ? -2.559 -6.238 13.688 1 87.56 175 SER A O 1
ATOM 1379 N N . VAL A 1 176 ? -3.043 -4.289 12.719 1 89.75 176 VAL A N 1
ATOM 1380 C CA . VAL A 1 176 ? -4.453 -4.633 12.57 1 89.75 176 VAL A CA 1
ATOM 1381 C C . VAL A 1 176 ? -4.73 -5.09 11.141 1 89.75 176 VAL A C 1
ATOM 1383 O O . VAL A 1 176 ? -5.523 -6.008 10.922 1 89.75 176 VAL A O 1
ATOM 1386 N N . SER A 1 177 ? -4.121 -4.477 10.25 1 89.44 177 SER A N 1
ATOM 1387 C CA . SER A 1 177 ? -4.273 -4.816 8.836 1 89.44 177 SER A CA 1
ATOM 1388 C C . SER A 1 177 ? -2.938 -4.746 8.109 1 89.44 177 SER A C 1
ATOM 1390 O O . SER A 1 177 ? -2.24 -3.732 8.164 1 89.44 177 SER A O 1
ATOM 1392 N N . ALA A 1 178 ? -2.666 -5.762 7.387 1 84.75 178 ALA A N 1
ATOM 1393 C CA . ALA A 1 178 ? -1.4 -5.832 6.66 1 84.75 178 ALA A CA 1
ATOM 1394 C C . ALA A 1 178 ? -1.482 -5.074 5.336 1 84.75 178 ALA A C 1
ATOM 1396 O O . ALA A 1 178 ? -0.467 -4.867 4.668 1 84.75 178 ALA A O 1
ATOM 1397 N N . THR A 1 179 ? -2.646 -4.688 4.969 1 89.25 179 THR A N 1
ATOM 1398 C CA . THR A 1 179 ? -2.863 -4.016 3.693 1 89.25 179 THR A CA 1
ATOM 1399 C C . THR A 1 179 ? -3.303 -2.57 3.912 1 89.25 179 THR A C 1
ATOM 1401 O O . THR A 1 179 ? -3.861 -2.238 4.961 1 89.25 179 THR A O 1
ATOM 1404 N N . PRO A 1 180 ? -2.973 -1.741 2.939 1 92 180 PRO A N 1
ATOM 1405 C CA . PRO A 1 180 ? -3.535 -0.391 3.01 1 92 180 PRO A CA 1
ATOM 1406 C C . PRO A 1 180 ? -5.059 -0.382 2.939 1 92 180 PRO A C 1
ATOM 1408 O O . PRO A 1 180 ? -5.676 -1.415 2.662 1 92 180 PRO A O 1
ATOM 1411 N N . PHE A 1 181 ? -5.637 0.739 3.246 1 96.56 181 PHE A N 1
ATOM 1412 C CA . PHE A 1 181 ? -7.082 0.912 3.158 1 96.56 181 PHE A CA 1
ATOM 1413 C C . PHE A 1 181 ? -7.586 0.545 1.769 1 96.56 181 PHE A C 1
ATOM 1415 O O . PHE A 1 181 ? -7.031 0.989 0.762 1 96.56 181 PHE A O 1
ATOM 1422 N N . PRO A 1 182 ? -8.547 -0.311 1.675 1 96.94 182 PRO A N 1
ATOM 1423 C CA . PRO A 1 182 ? -8.969 -0.865 0.386 1 96.94 182 PRO A CA 1
ATOM 1424 C C . PRO A 1 182 ? -9.672 0.162 -0.496 1 96.94 182 PRO A C 1
ATOM 1426 O O . PRO A 1 182 ? -10.117 1.205 -0.004 1 96.94 182 PRO A O 1
ATOM 1429 N N . PHE A 1 183 ? -9.742 -0.158 -1.756 1 96.5 183 PHE A N 1
ATOM 1430 C CA . PHE A 1 183 ? -10.516 0.654 -2.686 1 96.5 183 PHE A CA 1
ATOM 1431 C C . PHE A 1 183 ? -11.984 0.238 -2.674 1 96.5 183 PHE A C 1
ATOM 1433 O O . PHE A 1 183 ? -12.305 -0.929 -2.906 1 96.5 183 PHE A O 1
ATOM 1440 N N . VAL A 1 184 ? -12.789 1.08 -2.348 1 93.88 184 VAL A N 1
ATOM 1441 C CA . VAL A 1 184 ? -14.242 1 -2.477 1 93.88 184 VAL A CA 1
ATOM 1442 C C . VAL A 1 184 ? -14.781 2.289 -3.094 1 93.88 184 VAL A C 1
ATOM 1444 O O . VAL A 1 184 ? -14.469 3.387 -2.623 1 93.88 184 VAL A O 1
ATOM 1447 N N . GLN A 1 185 ? -15.531 2.156 -4.16 1 93.44 185 GLN A N 1
ATOM 1448 C CA . GLN A 1 185 ? -16.031 3.355 -4.828 1 93.44 185 GLN A CA 1
ATOM 1449 C C . GLN A 1 185 ? -17 4.121 -3.928 1 93.44 185 GLN A C 1
ATOM 1451 O O . GLN A 1 185 ? -17.875 3.529 -3.311 1 93.44 185 GLN A O 1
ATOM 1456 N N . SER A 1 186 ? -16.766 5.316 -3.805 1 93.5 186 SER A N 1
ATOM 1457 C CA . SER A 1 186 ? -17.625 6.277 -3.109 1 93.5 186 SER A CA 1
ATOM 1458 C C . SER A 1 186 ? -17.906 7.488 -3.984 1 93.5 186 SER A C 1
ATOM 1460 O O . SER A 1 186 ? -17.578 7.5 -5.172 1 93.5 186 SER A O 1
ATOM 1462 N N . PHE A 1 187 ? -18.75 8.438 -3.438 1 94.31 187 PHE A N 1
ATOM 1463 C CA . PHE A 1 187 ? -19.234 9.539 -4.258 1 94.31 187 PHE A CA 1
ATOM 1464 C C . PHE A 1 187 ? -19.422 10.797 -3.422 1 94.31 187 PHE A C 1
ATOM 1466 O O . PHE A 1 187 ? -19.859 10.727 -2.271 1 94.31 187 PHE A O 1
ATOM 1473 N N . THR A 1 188 ? -18.984 11.883 -3.936 1 94.5 188 THR A N 1
ATOM 1474 C CA . THR A 1 188 ? -19.203 13.188 -3.307 1 94.5 188 THR A CA 1
ATOM 1475 C C . THR A 1 188 ? -19.922 14.133 -4.262 1 94.5 188 THR A C 1
ATOM 1477 O O . THR A 1 188 ? -19.547 14.258 -5.426 1 94.5 188 THR A O 1
ATOM 1480 N N . ARG A 1 189 ? -20.984 14.688 -3.764 1 92.69 189 ARG A N 1
ATOM 1481 C CA . ARG A 1 189 ? -21.719 15.727 -4.469 1 92.69 189 ARG A CA 1
ATOM 1482 C C . ARG A 1 189 ? -21.812 17 -3.631 1 92.69 189 ARG A C 1
ATOM 1484 O O . ARG A 1 189 ? -22.219 16.953 -2.471 1 92.69 189 ARG A O 1
ATOM 1491 N N . GLY A 1 190 ? -21.359 18.062 -4.105 1 89.69 190 GLY A N 1
ATOM 1492 C CA . GLY A 1 190 ? -21.453 19.375 -3.514 1 89.69 190 GLY A CA 1
ATOM 1493 C C . GLY A 1 190 ? -21.562 20.484 -4.543 1 89.69 190 GLY A C 1
ATOM 1494 O O . GLY A 1 190 ? -21.812 20.219 -5.723 1 89.69 190 GLY A O 1
ATOM 1495 N N . GLU A 1 191 ? -21.453 21.656 -4.094 1 90.44 191 GLU A N 1
ATOM 1496 C CA . GLU A 1 191 ? -21.609 22.812 -4.969 1 90.44 191 GLU A CA 1
ATOM 1497 C C . GLU A 1 191 ? -20.578 22.812 -6.086 1 90.44 191 GLU A C 1
ATOM 1499 O O . GLU A 1 191 ? -20.891 23.094 -7.242 1 90.44 191 GLU A O 1
ATOM 1504 N N . HIS A 1 192 ? -19.375 22.453 -5.719 1 91.75 192 HIS A N 1
ATOM 1505 C CA . HIS A 1 192 ? -18.297 22.594 -6.688 1 91.75 192 HIS A CA 1
ATOM 1506 C C . HIS A 1 192 ? -17.641 21.25 -6.973 1 91.75 192 HIS A C 1
ATOM 1508 O O . HIS A 1 192 ? -16.562 21.188 -7.574 1 91.75 192 HIS A O 1
ATOM 1514 N N . VAL A 1 193 ? -18.266 20.203 -6.508 1 93.62 193 VAL A N 1
ATOM 1515 C CA . VAL A 1 193 ? -17.641 18.906 -6.664 1 93.62 193 VAL A CA 1
ATOM 1516 C C . VAL A 1 193 ? -18.703 17.859 -6.988 1 93.62 193 VAL A C 1
ATOM 1518 O O . VAL A 1 193 ? -19.766 17.812 -6.352 1 93.62 193 VAL A O 1
ATOM 1521 N N . LEU A 1 194 ? -18.531 17.109 -8.023 1 94.31 194 LEU A N 1
ATOM 1522 C CA . LEU A 1 194 ? -19.297 15.93 -8.414 1 94.31 194 LEU A CA 1
ATOM 1523 C C . LEU A 1 194 ? -18.391 14.828 -8.953 1 94.31 194 LEU A C 1
ATOM 1525 O O . LEU A 1 194 ? -17.969 14.883 -10.109 1 94.31 194 LEU A O 1
ATOM 1529 N N . THR A 1 195 ? -18.078 13.922 -8.039 1 95.31 195 THR A N 1
ATOM 1530 C CA . THR A 1 195 ? -17.062 12.984 -8.484 1 95.31 195 THR A CA 1
ATOM 1531 C C . THR A 1 195 ? -17.188 11.656 -7.734 1 95.31 195 THR A C 1
ATOM 1533 O O . THR A 1 195 ? -17.641 11.633 -6.59 1 95.31 195 THR A O 1
ATOM 1536 N N . THR A 1 196 ? -16.734 10.586 -8.406 1 94.5 196 THR A N 1
ATOM 1537 C CA . THR A 1 196 ? -16.453 9.32 -7.742 1 94.5 196 THR A CA 1
ATOM 1538 C C . THR A 1 196 ? -15.031 9.281 -7.211 1 94.5 196 THR A C 1
ATOM 1540 O O . THR A 1 196 ? -14.133 9.891 -7.793 1 94.5 196 THR A O 1
ATOM 1543 N N . HIS A 1 197 ? -14.844 8.695 -6.16 1 96.12 197 HIS A N 1
ATOM 1544 C CA . HIS A 1 197 ? -13.555 8.531 -5.504 1 96.12 197 HIS A CA 1
ATOM 1545 C C . HIS A 1 197 ? -13.562 7.324 -4.566 1 96.12 197 HIS A C 1
ATOM 1547 O O . HIS A 1 197 ? -14.625 6.797 -4.238 1 96.12 197 HIS A O 1
ATOM 1553 N N . PRO A 1 198 ? -12.367 6.801 -4.172 1 96.31 198 PRO A N 1
ATOM 1554 C CA . PRO A 1 198 ? -12.352 5.75 -3.152 1 96.31 198 PRO A CA 1
ATOM 1555 C C . PRO A 1 198 ? -12.945 6.207 -1.823 1 96.31 198 PRO A C 1
ATOM 1557 O O . PRO A 1 198 ? -12.844 7.387 -1.475 1 96.31 198 PRO A O 1
ATOM 1560 N N . LEU A 1 199 ? -13.539 5.277 -1.134 1 96.19 199 LEU A N 1
ATOM 1561 C CA . LEU A 1 199 ? -13.859 5.512 0.27 1 96.19 199 LEU A CA 1
ATOM 1562 C C . LEU A 1 199 ? -12.617 5.93 1.05 1 96.19 199 LEU A C 1
ATOM 1564 O O . LEU A 1 199 ? -11.547 5.352 0.872 1 96.19 199 LEU A O 1
ATOM 1568 N N . ARG A 1 200 ? -12.742 6.984 1.792 1 97.62 200 ARG A N 1
ATOM 1569 C CA . ARG A 1 200 ? -11.594 7.484 2.547 1 97.62 200 ARG A CA 1
ATOM 1570 C C . ARG A 1 200 ? -11.523 6.84 3.928 1 97.62 200 ARG A C 1
ATOM 1572 O O . ARG A 1 200 ? -12.555 6.629 4.57 1 97.62 200 ARG A O 1
ATOM 1579 N N . PRO A 1 201 ? -10.336 6.48 4.379 1 96.88 201 PRO A N 1
ATOM 1580 C CA . PRO A 1 201 ? -10.219 6.02 5.762 1 96.88 201 PRO A CA 1
ATOM 1581 C C . PRO A 1 201 ? -10.648 7.078 6.777 1 96.88 201 PRO A C 1
ATOM 1583 O O . PRO A 1 201 ? -10.594 8.273 6.484 1 96.88 201 PRO A O 1
ATOM 1586 N N . PRO A 1 202 ? -11.109 6.598 7.953 1 96.69 202 PRO A N 1
ATOM 1587 C CA . PRO A 1 202 ? -11.344 7.586 9.008 1 96.69 202 PRO A CA 1
ATOM 1588 C C . PRO A 1 202 ? -10.078 8.352 9.391 1 96.69 202 PRO A C 1
ATOM 1590 O O . PRO A 1 202 ? -8.977 7.82 9.258 1 96.69 202 PRO A O 1
ATOM 1593 N N . LYS A 1 203 ? -10.25 9.539 9.758 1 97.25 203 LYS A N 1
ATOM 1594 C CA . LYS A 1 203 ? -9.133 10.336 10.266 1 97.25 203 LYS A CA 1
ATOM 1595 C C . LYS A 1 203 ? -8.719 9.875 11.656 1 97.25 203 LYS A C 1
ATOM 1597 O O . LYS A 1 203 ? -9.523 9.305 12.391 1 97.25 203 LYS A O 1
ATOM 1602 N N . PRO A 1 204 ? -7.434 10.117 12.016 1 96.69 204 PRO A N 1
ATOM 1603 C CA . PRO A 1 204 ? -7.055 9.906 13.422 1 96.69 204 PRO A CA 1
ATOM 1604 C C . PRO A 1 204 ? -7.926 10.711 14.391 1 96.69 204 PRO A C 1
ATOM 1606 O O . PRO A 1 204 ? -8.469 11.75 14.016 1 96.69 204 PRO A O 1
ATOM 1609 N N . ILE A 1 205 ? -8.031 10.234 15.57 1 95.94 205 ILE A N 1
ATOM 1610 C CA . ILE A 1 205 ? -8.82 10.93 16.578 1 95.94 205 ILE A CA 1
ATOM 1611 C C . ILE A 1 205 ? -8.219 12.312 16.828 1 95.94 205 ILE A C 1
ATOM 1613 O O . ILE A 1 205 ? -7 12.461 16.906 1 95.94 205 ILE A O 1
ATOM 1617 N N . PRO A 1 206 ? -9.062 13.328 17.016 1 97.81 206 PRO A N 1
ATOM 1618 C CA . PRO A 1 206 ? -8.531 14.656 17.344 1 97.81 206 PRO A CA 1
ATOM 1619 C C . PRO A 1 206 ? -7.586 14.633 18.547 1 97.81 206 PRO A C 1
ATOM 1621 O O . PRO A 1 206 ? -7.859 13.953 19.531 1 97.81 206 PRO A O 1
ATOM 1624 N N . GLY A 1 207 ? -6.48 15.336 18.375 1 98.12 207 GLY A N 1
ATOM 1625 C CA . GLY A 1 207 ? -5.492 15.367 19.453 1 98.12 207 GLY A CA 1
ATOM 1626 C C . GLY A 1 207 ? -4.371 14.359 19.25 1 98.12 207 GLY A C 1
ATOM 1627 O O . GLY A 1 207 ? -3.355 14.414 19.953 1 98.12 207 GLY A O 1
ATOM 1628 N N . SER A 1 208 ? -4.527 13.492 18.297 1 97.69 208 SER A N 1
ATOM 1629 C CA . SER A 1 208 ? -3.48 12.508 18.031 1 97.69 208 SER A CA 1
ATOM 1630 C C . SER A 1 208 ? -2.346 13.117 17.219 1 97.69 208 SER A C 1
ATOM 1632 O O . SER A 1 208 ? -2.584 13.938 16.328 1 97.69 208 SER A O 1
ATOM 1634 N N . ILE A 1 209 ? -1.121 12.727 17.547 1 98.25 209 ILE A N 1
ATOM 1635 C CA . ILE A 1 209 ? 0.019 13.102 16.719 1 98.25 209 ILE A CA 1
ATOM 1636 C C . ILE A 1 209 ? -0.01 12.305 15.406 1 98.25 209 ILE A C 1
ATOM 1638 O O . ILE A 1 209 ? -0.012 11.078 15.422 1 98.25 209 ILE A O 1
ATOM 1642 N N . ILE A 1 210 ? -0.007 13 14.312 1 98.06 210 ILE A N 1
ATOM 1643 C CA . ILE A 1 210 ? -0.112 12.391 12.984 1 98.06 210 ILE A CA 1
ATOM 1644 C C . ILE A 1 210 ? 1.284 12.133 12.43 1 98.06 210 ILE A C 1
ATOM 1646 O O . ILE A 1 210 ? 1.523 11.102 11.789 1 98.06 210 ILE A O 1
ATOM 1650 N N . TYR A 1 211 ? 2.176 13 12.609 1 98.69 211 TYR A N 1
ATOM 1651 C CA . TYR A 1 211 ? 3.504 13.023 12.008 1 98.69 211 TYR A CA 1
ATOM 1652 C C . TYR A 1 211 ? 4.523 13.641 12.953 1 98.69 211 TYR A C 1
ATOM 1654 O O . TYR A 1 211 ? 4.207 14.586 13.688 1 98.69 211 TYR A O 1
ATOM 1662 N N . SER A 1 212 ? 5.727 13.164 13.031 1 98.62 212 SER A N 1
ATOM 1663 C CA . SER A 1 212 ? 6.816 13.664 13.859 1 98.62 212 SER A CA 1
ATOM 1664 C C . SER A 1 212 ? 8.172 13.445 13.195 1 98.62 212 SER A C 1
ATOM 1666 O O . SER A 1 212 ? 8.477 12.336 12.75 1 98.62 212 SER A O 1
ATOM 1668 N N . ARG A 1 213 ? 8.969 14.453 13.133 1 98.19 213 ARG A N 1
ATOM 1669 C CA . ARG A 1 213 ? 10.266 14.344 12.477 1 98.19 213 ARG A CA 1
ATOM 1670 C C . ARG A 1 213 ? 11.266 15.32 13.078 1 98.19 213 ARG A C 1
ATOM 1672 O O . ARG A 1 213 ? 10.922 16.469 13.359 1 98.19 213 ARG A O 1
ATOM 1679 N N . PHE A 1 214 ? 12.43 14.914 13.32 1 97.88 214 PHE A N 1
ATOM 1680 C CA . PHE A 1 214 ? 13.516 15.805 13.711 1 97.88 214 PHE A CA 1
ATOM 1681 C C . PHE A 1 214 ? 14.047 16.562 12.508 1 97.88 214 PHE A C 1
ATOM 1683 O O . PHE A 1 214 ? 14.414 15.969 11.492 1 97.88 214 PHE A O 1
ATOM 1690 N N . ILE A 1 215 ? 14.047 17.844 12.586 1 97 215 ILE A N 1
ATOM 1691 C CA . ILE A 1 215 ? 14.555 18.703 11.523 1 97 215 ILE A CA 1
ATOM 1692 C C . ILE A 1 215 ? 16 19.078 11.805 1 97 215 ILE A C 1
ATOM 1694 O O . ILE A 1 215 ? 16.266 19.938 12.656 1 97 215 ILE A O 1
ATOM 1698 N N . PHE A 1 216 ? 16.859 18.562 11.047 1 94.69 216 PHE A N 1
ATOM 1699 C CA . PHE A 1 216 ? 18.281 18.641 11.32 1 94.69 216 PHE A CA 1
ATOM 1700 C C . PHE A 1 216 ? 18.797 20.062 11.148 1 94.69 216 PHE A C 1
ATOM 1702 O O . PHE A 1 216 ? 19.594 20.547 11.961 1 94.69 216 PHE A O 1
ATOM 1709 N N . THR A 1 217 ? 18.297 20.766 10.156 1 91.94 217 THR A N 1
ATOM 1710 C CA . THR A 1 217 ? 18.781 22.109 9.836 1 91.94 217 THR A CA 1
ATOM 1711 C C . THR A 1 217 ? 18.391 23.094 10.938 1 91.94 217 THR A C 1
ATOM 1713 O O . THR A 1 217 ? 19.047 24.125 11.109 1 91.94 217 THR A O 1
ATOM 1716 N N . VAL A 1 218 ? 17.328 22.75 11.641 1 93.88 218 VAL A N 1
ATOM 1717 C CA . VAL A 1 218 ? 16.828 23.641 12.688 1 93.88 218 VAL A CA 1
ATOM 1718 C C . VAL A 1 218 ? 17.109 23.031 14.055 1 93.88 218 VAL A C 1
ATOM 1720 O O . VAL A 1 218 ? 17.016 23.719 15.078 1 93.88 218 VAL A O 1
ATOM 1723 N N . ASN A 1 219 ? 17.5 21.812 14.125 1 94.5 219 ASN A N 1
ATOM 1724 C CA . ASN A 1 219 ? 17.781 21.062 15.336 1 94.5 219 ASN A CA 1
ATOM 1725 C C . ASN A 1 219 ? 16.594 21.047 16.297 1 94.5 219 ASN A C 1
ATOM 1727 O O . ASN A 1 219 ? 16.75 21.281 17.5 1 94.5 219 ASN A O 1
ATOM 1731 N N . GLU A 1 220 ? 15.398 20.891 15.781 1 96.38 220 GLU A N 1
ATOM 1732 C CA . GLU A 1 220 ? 14.164 20.812 16.562 1 96.38 220 GLU A CA 1
ATOM 1733 C C . GLU A 1 220 ? 13.25 19.703 16.016 1 96.38 220 GLU A C 1
ATOM 1735 O O . GLU A 1 220 ? 13.43 19.234 14.898 1 96.38 220 GLU A O 1
ATOM 1740 N N . HIS A 1 221 ? 12.359 19.359 16.828 1 96.81 221 HIS A N 1
ATOM 1741 C CA . HIS A 1 221 ? 11.383 18.344 16.438 1 96.81 221 HIS A CA 1
ATOM 1742 C C . HIS A 1 221 ? 10.086 19 15.953 1 96.81 221 HIS A C 1
ATOM 1744 O O . HIS A 1 221 ? 9.523 19.859 16.641 1 96.81 221 HIS A O 1
ATOM 1750 N N . LEU A 1 222 ? 9.711 18.656 14.805 1 98.5 222 LEU A N 1
ATOM 1751 C CA . LEU A 1 222 ? 8.469 19.109 14.18 1 98.5 222 LEU A CA 1
ATOM 1752 C C . LEU A 1 222 ? 7.375 18.062 14.336 1 98.5 222 LEU A C 1
ATOM 1754 O O . LEU A 1 222 ? 7.598 16.875 14.07 1 98.5 222 LEU A O 1
ATOM 1758 N N . LYS A 1 223 ? 6.215 18.453 14.82 1 98.69 223 LYS A N 1
ATOM 1759 C CA . LYS A 1 223 ? 5.078 17.531 14.945 1 98.69 223 LYS A CA 1
ATOM 1760 C C . LYS A 1 223 ? 3.826 18.141 14.312 1 98.69 223 LYS A C 1
ATOM 1762 O O . LYS A 1 223 ? 3.623 19.344 14.352 1 98.69 223 LYS A O 1
ATOM 1767 N N . PHE A 1 224 ? 3.078 17.344 13.664 1 98.88 224 PHE A N 1
ATOM 1768 C CA . PHE A 1 224 ? 1.71 17.641 13.266 1 98.88 224 PHE A CA 1
ATOM 1769 C C . PHE A 1 224 ? 0.712 16.891 14.133 1 98.88 224 PHE A C 1
ATOM 1771 O O . PHE A 1 224 ? 0.767 15.664 14.234 1 98.88 224 PHE A O 1
ATOM 1778 N N . THR A 1 225 ? -0.156 17.594 14.781 1 98.88 225 THR A N 1
ATOM 1779 C CA . THR A 1 225 ? -1.188 17 15.633 1 98.88 225 THR A CA 1
ATOM 1780 C C . THR A 1 225 ? -2.578 17.312 15.086 1 98.88 225 THR A C 1
ATOM 1782 O O . THR A 1 225 ? -2.891 18.469 14.797 1 98.88 225 THR A O 1
ATOM 1785 N N . HIS A 1 226 ? -3.391 16.25 14.898 1 98.81 226 HIS A N 1
ATOM 1786 C CA . HIS A 1 226 ? -4.77 16.5 14.484 1 98.81 226 HIS A CA 1
ATOM 1787 C C . HIS A 1 226 ? -5.453 17.5 15.414 1 98.81 226 HIS A C 1
ATOM 1789 O O . HIS A 1 226 ? -5.582 17.25 16.609 1 98.81 226 HIS A O 1
ATOM 1795 N N . ILE A 1 227 ? -5.879 18.562 14.898 1 98.88 227 ILE A N 1
ATOM 1796 C CA . ILE A 1 227 ? -6.398 19.641 15.727 1 98.88 227 ILE A CA 1
ATOM 1797 C C . ILE A 1 227 ? -7.645 19.156 16.469 1 98.88 227 ILE A C 1
ATOM 1799 O O . ILE A 1 227 ? -8.477 18.453 15.906 1 98.88 227 ILE A O 1
ATOM 1803 N N . ASP A 1 228 ? -7.727 19.578 17.734 1 98.31 228 ASP A N 1
ATOM 1804 C CA . ASP A 1 228 ? -8.875 19.312 18.594 1 98.31 228 ASP A CA 1
ATOM 1805 C C . ASP A 1 228 ? -9.508 20.625 19.078 1 98.31 228 ASP A C 1
ATOM 1807 O O . ASP A 1 228 ? -8.984 21.281 19.969 1 98.31 228 ASP A O 1
ATOM 1811 N N . ALA A 1 229 ? -10.695 20.906 18.547 1 96.94 229 ALA A N 1
ATOM 1812 C CA . ALA A 1 229 ? -11.375 22.156 18.859 1 96.94 229 ALA A CA 1
ATOM 1813 C C . ALA A 1 229 ? -11.766 22.203 20.344 1 96.94 229 ALA A C 1
ATOM 1815 O O . ALA A 1 229 ? -11.969 23.281 20.891 1 96.94 229 ALA A O 1
ATOM 1816 N N . ASN A 1 230 ? -11.891 21.062 20.953 1 97.12 230 ASN A N 1
ATOM 1817 C CA . ASN A 1 230 ? -12.266 21.016 22.359 1 97.12 230 ASN A CA 1
ATOM 1818 C C . ASN A 1 230 ? -11.062 21.172 23.281 1 97.12 230 ASN A C 1
ATOM 1820 O O . ASN A 1 230 ? -11.211 21.328 24.5 1 97.12 230 ASN A O 1
ATOM 1824 N N . ASN A 1 231 ? -9.898 21.062 22.766 1 98 231 ASN A N 1
ATOM 1825 C CA . ASN A 1 231 ? -8.688 21.438 23.484 1 98 231 ASN A CA 1
ATOM 1826 C C . ASN A 1 231 ? -8.477 22.938 23.5 1 98 231 ASN A C 1
ATOM 1828 O O . ASN A 1 231 ? -8.211 23.547 22.453 1 98 231 ASN A O 1
ATOM 1832 N N . PRO A 1 232 ? -8.562 23.547 24.625 1 98.06 232 PRO A N 1
ATOM 1833 C CA . PRO A 1 232 ? -8.469 25 24.672 1 98.06 232 PRO A CA 1
ATOM 1834 C C . PRO A 1 232 ? -7.16 25.531 24.109 1 98.06 232 PRO A C 1
ATOM 1836 O O . PRO A 1 232 ? -7.141 26.609 23.5 1 98.06 232 PRO A O 1
ATOM 1839 N N . LYS A 1 233 ? -6.117 24.844 24.281 1 98.25 233 LYS A N 1
ATOM 1840 C CA . LYS A 1 233 ? -4.844 25.297 23.734 1 98.25 233 LYS A CA 1
ATOM 1841 C C . LYS A 1 233 ? -4.891 25.344 22.219 1 98.25 233 LYS A C 1
ATOM 1843 O O . LYS A 1 233 ? -4.438 26.312 21.609 1 98.25 233 LYS A O 1
ATOM 1848 N N . HIS A 1 234 ? -5.387 24.266 21.625 1 98.56 234 HIS A N 1
ATOM 1849 C CA . HIS A 1 234 ? -5.543 24.25 20.172 1 98.56 234 HIS A CA 1
ATOM 1850 C C . HIS A 1 234 ? -6.449 25.391 19.703 1 98.56 234 HIS A C 1
ATOM 1852 O O . HIS A 1 234 ? -6.09 26.141 18.797 1 98.56 234 HIS A O 1
ATOM 1858 N N . PHE A 1 235 ? -7.586 25.484 20.344 1 98.56 235 PHE A N 1
ATOM 1859 C CA . PHE A 1 235 ? -8.617 26.406 19.875 1 98.56 235 PHE A CA 1
ATOM 1860 C C . PHE A 1 235 ? -8.164 27.859 20.031 1 98.56 235 PHE A C 1
ATOM 1862 O O . PHE A 1 235 ? -8.328 28.672 19.125 1 98.56 235 PHE A O 1
ATOM 1869 N N . GLU A 1 236 ? -7.609 28.188 21.188 1 98.5 236 GLU A N 1
ATOM 1870 C CA . GLU A 1 236 ? -7.172 29.547 21.438 1 98.5 236 GLU A CA 1
ATOM 1871 C C . GLU A 1 236 ? -6.094 29.969 20.438 1 98.5 236 GLU A C 1
ATOM 1873 O O . GLU A 1 236 ? -6.133 31.094 19.922 1 98.5 236 GLU A O 1
ATOM 1878 N N . ALA A 1 237 ? -5.141 29.094 20.25 1 98.56 237 ALA A N 1
ATOM 1879 C CA . ALA A 1 237 ? -4.094 29.406 19.281 1 98.56 237 ALA A CA 1
ATOM 1880 C C . ALA A 1 237 ? -4.676 29.594 17.891 1 98.56 237 ALA A C 1
ATOM 1882 O O . ALA A 1 237 ? -4.379 30.594 17.219 1 98.56 237 ALA A O 1
ATOM 1883 N N . TYR A 1 238 ? -5.508 28.688 17.484 1 98.56 238 TYR A N 1
ATOM 1884 C CA . TYR A 1 238 ? -6.141 28.75 16.172 1 98.56 238 TYR A CA 1
ATOM 1885 C C . TYR A 1 238 ? -6.906 30.062 15.992 1 98.56 238 TYR A C 1
ATOM 1887 O O . TYR A 1 238 ? -6.742 30.75 14.992 1 98.56 238 TYR A O 1
ATOM 1895 N N . SER A 1 239 ? -7.73 30.359 16.953 1 98.44 239 SER A N 1
ATOM 1896 C CA . SER A 1 239 ? -8.531 31.578 16.906 1 98.44 239 SER A CA 1
ATOM 1897 C C . SER A 1 239 ? -7.648 32.812 16.812 1 98.44 239 SER A C 1
ATOM 1899 O O . SER A 1 239 ? -7.926 33.719 16.016 1 98.44 239 SER A O 1
ATOM 1901 N N . ARG A 1 240 ? -6.633 32.844 17.609 1 98.38 240 ARG A N 1
ATOM 1902 C CA . ARG A 1 240 ? -5.707 33.969 17.594 1 98.38 240 ARG A CA 1
ATOM 1903 C C . ARG A 1 240 ? -5.051 34.125 16.219 1 98.38 240 ARG A C 1
ATOM 1905 O O . ARG A 1 240 ? -4.961 35.219 15.68 1 98.38 240 ARG A O 1
ATOM 1912 N N . TRP A 1 241 ? -4.57 33.031 15.664 1 98.38 241 TRP A N 1
ATOM 1913 C CA . TRP A 1 241 ? -3.916 33.062 14.359 1 98.38 241 TRP A CA 1
ATOM 1914 C C . TRP A 1 241 ? -4.871 33.562 13.281 1 98.38 241 TRP A C 1
ATOM 1916 O O . TRP A 1 241 ? -4.535 34.469 12.516 1 98.38 241 TRP A O 1
ATOM 1926 N N . GLN A 1 242 ? -6.082 33 13.219 1 97.88 242 GLN A N 1
ATOM 1927 C CA . GLN A 1 242 ? -7.051 33.344 12.188 1 97.88 242 GLN A CA 1
ATOM 1928 C C . GLN A 1 242 ? -7.473 34.812 12.297 1 97.88 242 GLN A C 1
ATOM 1930 O O . GLN A 1 242 ? -7.84 35.438 11.297 1 97.88 242 GLN A O 1
ATOM 1935 N N . ASN A 1 243 ? -7.383 35.344 13.461 1 98.19 243 ASN A N 1
ATOM 1936 C CA . ASN A 1 243 ? -7.828 36.719 13.68 1 98.19 243 ASN A CA 1
ATOM 1937 C C . ASN A 1 243 ? -6.668 37.719 13.586 1 98.19 243 ASN A C 1
ATOM 1939 O O . ASN A 1 243 ? -6.855 38.906 13.781 1 98.19 243 ASN A O 1
ATOM 1943 N N . SER A 1 244 ? -5.504 37.281 13.336 1 97.06 244 SER A N 1
ATOM 1944 C CA . SER A 1 244 ? -4.379 38.188 13.125 1 97.06 244 SER A CA 1
ATOM 1945 C C . SER A 1 244 ? -4.441 38.812 11.742 1 97.06 244 SER A C 1
ATOM 1947 O O . SER A 1 244 ? -4.871 38.188 10.781 1 97.06 244 SER A O 1
ATOM 1949 N N . ASP A 1 245 ? -3.949 40.062 11.57 1 96.31 245 ASP A N 1
ATOM 1950 C CA . ASP A 1 245 ? -3.949 40.781 10.305 1 96.31 245 ASP A CA 1
ATOM 1951 C C . ASP A 1 245 ? -3.102 40.062 9.258 1 96.31 245 ASP A C 1
ATOM 1953 O O . ASP A 1 245 ? -3.496 39.969 8.094 1 96.31 245 ASP A O 1
ATOM 1957 N N . ARG A 1 246 ? -2.051 39.562 9.68 1 94.44 246 ARG A N 1
ATOM 1958 C CA . ARG A 1 246 ? -1.112 38.938 8.766 1 94.44 246 ARG A CA 1
ATOM 1959 C C . ARG A 1 246 ? -1.715 37.656 8.156 1 94.44 246 ARG A C 1
ATOM 1961 O O . ARG A 1 246 ? -1.712 37.5 6.934 1 94.44 246 ARG A O 1
ATOM 1968 N N . VAL A 1 247 ? -2.211 36.75 8.984 1 94.44 247 VAL A N 1
ATOM 1969 C CA . VAL A 1 247 ? -2.781 35.5 8.523 1 94.44 247 VAL A CA 1
ATOM 1970 C C . VAL A 1 247 ? -4.031 35.781 7.691 1 94.44 247 VAL A C 1
ATOM 1972 O O . VAL A 1 247 ? -4.27 35.094 6.688 1 94.44 247 VAL A O 1
ATOM 1975 N N . ASN A 1 248 ? -4.754 36.75 8.086 1 94.44 248 ASN A N 1
ATOM 1976 C CA . ASN A 1 248 ? -6.035 37.031 7.441 1 94.44 248 ASN A CA 1
ATOM 1977 C C . ASN A 1 248 ? -5.848 37.531 6.012 1 94.44 248 ASN A C 1
ATOM 1979 O O . ASN A 1 248 ? -6.793 37.5 5.219 1 94.44 248 ASN A O 1
ATOM 1983 N N . ILE A 1 249 ? -4.719 38 5.637 1 90.88 249 ILE A N 1
ATOM 1984 C CA . ILE A 1 249 ? -4.445 38.438 4.266 1 90.88 249 ILE A CA 1
ATOM 1985 C C . ILE A 1 249 ? -4.605 37.25 3.322 1 90.88 249 ILE A C 1
ATOM 1987 O O . ILE A 1 249 ? -5.176 37.375 2.236 1 90.88 249 ILE A O 1
ATOM 1991 N N . GLY A 1 250 ? -4.129 36.094 3.77 1 88.69 250 GLY A N 1
ATOM 1992 C CA . GLY A 1 250 ? -4.152 34.906 2.918 1 88.69 250 GLY A CA 1
ATOM 1993 C C . GLY A 1 250 ? -5.328 34 3.197 1 88.69 250 GLY A C 1
ATOM 1994 O O . GLY A 1 250 ? -6.078 33.625 2.283 1 88.69 250 GLY A O 1
ATOM 1995 N N . TRP A 1 251 ? -5.562 33.594 4.41 1 89.5 251 TRP A N 1
ATOM 1996 C CA . TRP A 1 251 ? -6.523 32.562 4.789 1 89.5 251 TRP A CA 1
ATOM 1997 C C . TRP A 1 251 ? -7.941 33.125 4.836 1 89.5 251 TRP A C 1
ATOM 1999 O O . TRP A 1 251 ? -8.914 32.406 4.59 1 89.5 251 TRP A O 1
ATOM 2009 N N . ARG A 1 252 ? -8.133 34.375 5.277 1 91.5 252 ARG A N 1
ATOM 2010 C CA . ARG A 1 252 ? -9.375 35.156 5.215 1 91.5 252 ARG A CA 1
ATOM 2011 C C . ARG A 1 252 ? -10.484 34.438 5.992 1 91.5 252 ARG A C 1
ATOM 2013 O O . ARG A 1 252 ? -11.602 34.281 5.492 1 91.5 252 ARG A O 1
ATOM 2020 N N . GLU A 1 253 ? -10.195 34 7.215 1 93.81 253 GLU A N 1
ATOM 2021 C CA . GLU A 1 253 ? -11.172 33.312 8.047 1 93.81 253 GLU A CA 1
ATOM 2022 C C . GLU A 1 253 ? -11.383 34.062 9.375 1 93.81 253 GLU A C 1
ATOM 2024 O O . GLU A 1 253 ? -11.797 33.438 10.367 1 93.81 253 GLU A O 1
ATOM 2029 N N . ARG A 1 254 ? -11.039 35.312 9.383 1 97.25 254 ARG A N 1
ATOM 2030 C CA . ARG A 1 254 ? -11.273 36.094 10.594 1 97.25 254 ARG A CA 1
ATOM 2031 C C . ARG A 1 254 ? -12.727 35.969 11.047 1 97.25 254 ARG A C 1
ATOM 2033 O O . ARG A 1 254 ? -13.641 35.969 10.219 1 97.25 254 ARG A O 1
ATOM 2040 N N . GLY A 1 255 ? -12.891 35.938 12.359 1 97.94 255 GLY A N 1
ATOM 2041 C CA . GLY A 1 255 ? -14.258 35.844 12.844 1 97.94 255 GLY A CA 1
ATOM 2042 C C . GLY A 1 255 ? -14.352 35.531 14.328 1 97.94 255 GLY A C 1
ATOM 2043 O O . GLY A 1 255 ? -13.336 35.562 15.031 1 97.94 255 GLY A O 1
ATOM 2044 N N . SER A 1 256 ? -15.555 35.312 14.742 1 98.31 256 SER A N 1
ATOM 2045 C CA . SER A 1 256 ? -15.836 35.031 16.141 1 98.31 256 SER A CA 1
ATOM 2046 C C . SER A 1 256 ? -15.43 33.594 16.516 1 98.31 256 SER A C 1
ATOM 2048 O O . SER A 1 256 ? -15.109 32.812 15.641 1 98.31 256 SER A O 1
ATOM 2050 N N . ASP A 1 257 ? -15.367 33.375 17.859 1 98.06 257 ASP A N 1
ATOM 2051 C CA . ASP A 1 257 ? -15.102 32.031 18.344 1 98.06 257 ASP A CA 1
ATOM 2052 C C . ASP A 1 257 ? -16.141 31.047 17.828 1 98.06 257 ASP A C 1
ATOM 2054 O O . ASP A 1 257 ? -15.82 29.891 17.516 1 98.06 257 ASP A O 1
ATOM 2058 N N . GLU A 1 258 ? -17.328 31.516 17.703 1 98 258 GLU A N 1
ATOM 2059 C CA . GLU A 1 258 ? -18.406 30.672 17.188 1 98 258 GLU A CA 1
ATOM 2060 C C . GLU A 1 258 ? -18.156 30.266 15.742 1 98 258 GLU A C 1
ATOM 2062 O O . GLU A 1 258 ? -18.359 29.109 15.367 1 98 258 GLU A O 1
ATOM 2067 N N . LYS A 1 259 ? -17.734 31.188 14.992 1 97.94 259 LYS A N 1
ATOM 2068 C CA . LYS A 1 259 ? -17.391 30.906 13.602 1 97.94 259 LYS A CA 1
ATOM 2069 C C . LYS A 1 259 ? -16.266 29.891 13.508 1 97.94 259 LYS A C 1
ATOM 2071 O O . LYS A 1 259 ? -16.328 28.953 12.703 1 97.94 259 LYS A O 1
ATOM 2076 N N . HIS A 1 260 ? -15.25 30.109 14.32 1 98.19 260 HIS A N 1
ATOM 2077 C CA . HIS A 1 260 ? -14.094 29.219 14.305 1 98.19 260 HIS A CA 1
ATOM 2078 C C . HIS A 1 260 ? -14.469 27.812 14.758 1 98.19 260 HIS A C 1
ATOM 2080 O O . HIS A 1 260 ? -14 26.828 14.188 1 98.19 260 HIS A O 1
ATOM 2086 N N . ARG A 1 261 ? -15.258 27.688 15.758 1 97.88 261 ARG A N 1
ATOM 2087 C CA . ARG A 1 261 ? -15.719 26.391 16.219 1 97.88 261 ARG A CA 1
ATOM 2088 C C . ARG A 1 261 ? -16.5 25.672 15.125 1 97.88 261 ARG A C 1
ATOM 2090 O O . ARG A 1 261 ? -16.312 24.469 14.914 1 97.88 261 ARG A O 1
ATOM 2097 N N . LYS A 1 262 ? -17.406 26.406 14.508 1 97.81 262 LYS A N 1
ATOM 2098 C CA . LYS A 1 262 ? -18.172 25.812 13.414 1 97.81 262 LYS A CA 1
ATOM 2099 C C . LYS A 1 262 ? -17.25 25.328 12.297 1 97.81 262 LYS A C 1
ATOM 2101 O O . LYS A 1 262 ? -17.453 24.234 11.766 1 97.81 262 LYS A O 1
ATOM 2106 N N . TYR A 1 263 ? -16.297 26.156 11.953 1 97.25 263 TYR A N 1
ATOM 2107 C CA . TYR A 1 263 ? -15.336 25.797 10.914 1 97.25 263 TYR A CA 1
ATOM 2108 C C . TYR A 1 263 ? -14.625 24.5 11.25 1 97.25 263 TYR A C 1
ATOM 2110 O O . TYR A 1 263 ? -14.57 23.578 10.43 1 97.25 263 TYR A O 1
ATOM 2118 N N . LEU A 1 264 ? -14.062 24.391 12.453 1 97.94 264 LEU A N 1
ATOM 2119 C CA . LEU A 1 264 ? -13.297 23.219 12.867 1 97.94 264 LEU A CA 1
ATOM 2120 C C . LEU A 1 264 ? -14.195 22 12.969 1 97.94 264 LEU A C 1
ATOM 2122 O O . LEU A 1 264 ? -13.766 20.891 12.633 1 97.94 264 LEU A O 1
ATOM 2126 N N . ASN A 1 265 ? -15.406 22.203 13.383 1 97.25 265 ASN A N 1
ATOM 2127 C CA . ASN A 1 265 ? -16.359 21.094 13.438 1 97.25 265 ASN A CA 1
ATOM 2128 C C . ASN A 1 265 ? -16.703 20.578 12.039 1 97.25 265 ASN A C 1
ATOM 2130 O O . ASN A 1 265 ? -16.828 19.375 11.828 1 97.25 265 ASN A O 1
ATOM 2134 N N . ASP A 1 266 ? -16.922 21.516 11.125 1 96.06 266 ASP A N 1
ATOM 2135 C CA . ASP A 1 266 ? -17.188 21.141 9.742 1 96.06 266 ASP A CA 1
ATOM 2136 C C . ASP A 1 266 ? -16.016 20.359 9.156 1 96.06 266 ASP A C 1
ATOM 2138 O O . ASP A 1 266 ? -16.203 19.359 8.445 1 96.06 266 ASP A O 1
ATOM 2142 N N . ARG A 1 267 ? -14.828 20.828 9.453 1 95.62 267 ARG A N 1
ATOM 2143 C CA . ARG A 1 267 ? -13.633 20.141 8.969 1 95.62 267 ARG A CA 1
ATOM 2144 C C . ARG A 1 267 ? -13.523 18.75 9.578 1 95.62 267 ARG A C 1
ATOM 2146 O O . ARG A 1 267 ? -13.109 17.797 8.906 1 95.62 267 ARG A O 1
ATOM 2153 N N . LEU A 1 268 ? -13.797 18.625 10.82 1 96.62 268 LEU A N 1
ATOM 2154 C CA . LEU A 1 268 ? -13.758 17.328 11.492 1 96.62 268 LEU A CA 1
ATOM 2155 C C . LEU A 1 268 ? -14.766 16.375 10.875 1 96.62 268 LEU A C 1
ATOM 2157 O O . LEU A 1 268 ? -14.469 15.18 10.703 1 96.62 268 LEU A O 1
ATOM 2161 N N . ALA A 1 269 ? -15.914 16.844 10.477 1 94.69 269 ALA A N 1
ATOM 2162 C CA . ALA A 1 269 ? -17 16.031 9.945 1 94.69 269 ALA A CA 1
ATOM 2163 C C . ALA A 1 269 ? -16.719 1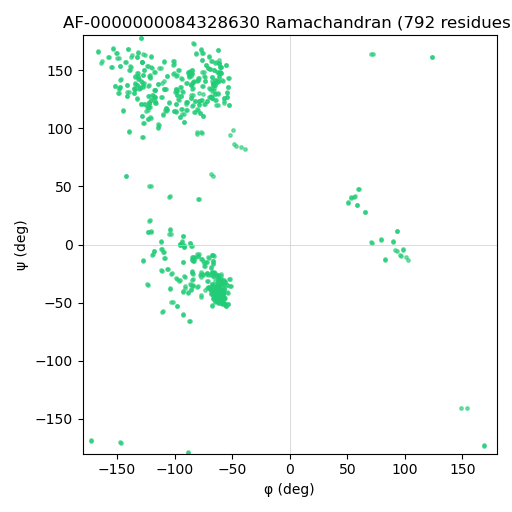5.625 8.5 1 94.69 269 ALA A C 1
ATOM 2165 O O . ALA A 1 269 ? -17.25 14.625 8.016 1 94.69 269 ALA A O 1
ATOM 2166 N N . ASP A 1 270 ? -15.977 16.422 7.805 1 95.12 270 ASP A N 1
ATOM 2167 C CA . ASP A 1 270 ? -15.688 16.203 6.391 1 95.12 270 ASP A CA 1
ATOM 2168 C C . ASP A 1 270 ? -14.547 15.211 6.211 1 95.12 270 ASP A C 1
ATOM 2170 O O . ASP A 1 270 ? -13.391 15.523 6.508 1 95.12 270 ASP A O 1
ATOM 2174 N N . PRO A 1 271 ? -14.797 14.055 5.652 1 93.75 271 PRO A N 1
ATOM 2175 C CA . PRO A 1 271 ? -13.781 13 5.574 1 93.75 271 PRO A CA 1
ATOM 2176 C C . PRO A 1 271 ? -12.609 13.375 4.668 1 93.75 271 PRO A C 1
ATOM 2178 O O . PRO A 1 271 ? -11.516 12.82 4.809 1 93.75 271 PRO A O 1
ATOM 2181 N N . HIS A 1 272 ? -12.781 14.266 3.721 1 95.81 272 HIS A N 1
ATOM 2182 C CA . HIS A 1 272 ? -11.742 14.422 2.711 1 95.81 272 HIS A CA 1
ATOM 2183 C C . HIS A 1 272 ? -10.641 15.367 3.195 1 95.81 272 HIS A C 1
ATOM 2185 O O . HIS A 1 272 ? -9.57 15.445 2.586 1 95.81 272 HIS A O 1
ATOM 2191 N N . ILE A 1 273 ? -10.914 16.109 4.348 1 97.56 273 ILE A N 1
ATOM 2192 C CA . ILE A 1 273 ? -9.938 17.109 4.738 1 97.56 273 ILE A CA 1
ATOM 2193 C C . ILE A 1 273 ? -9.633 16.984 6.23 1 97.56 273 ILE A C 1
ATOM 2195 O O . ILE A 1 273 ? -10.547 16.766 7.039 1 97.56 273 ILE A O 1
ATOM 2199 N N . MET A 1 274 ? -8.359 17.078 6.594 1 98.25 274 MET A N 1
ATOM 2200 C CA . MET A 1 274 ? -7.906 16.969 7.977 1 98.25 274 MET A CA 1
ATOM 2201 C C . MET A 1 274 ? -7.062 18.188 8.367 1 98.25 274 MET A C 1
ATOM 2203 O O . MET A 1 274 ? -6.059 18.484 7.715 1 98.25 274 MET A O 1
ATOM 2207 N N . GLY A 1 275 ? -7.527 18.875 9.383 1 98.56 275 GLY A N 1
ATOM 2208 C CA . GLY A 1 275 ? -6.734 19.953 9.953 1 98.56 275 GLY A CA 1
ATOM 2209 C C . GLY A 1 275 ? -5.785 19.484 11.039 1 98.56 275 GLY A C 1
ATOM 2210 O O . GLY A 1 275 ? -6.098 18.562 11.789 1 98.56 275 GLY A O 1
ATOM 2211 N N . PHE A 1 276 ? -4.672 20.141 11.148 1 98.81 276 PHE A N 1
ATOM 2212 C CA . PHE A 1 276 ? -3.715 19.797 12.195 1 98.81 276 PHE A CA 1
ATOM 2213 C C . PHE A 1 276 ? -2.959 21.047 12.664 1 98.81 276 PHE A C 1
ATOM 2215 O O . PHE A 1 276 ? -2.848 22.016 11.922 1 98.81 276 PHE A O 1
ATOM 2222 N N . VAL A 1 277 ? -2.502 21 13.875 1 98.88 277 VAL A N 1
ATOM 2223 C CA . VAL A 1 277 ? -1.628 22.062 14.375 1 98.88 277 VAL A CA 1
ATOM 2224 C C . VAL A 1 277 ? -0.168 21.656 14.18 1 98.88 277 VAL A C 1
ATOM 2226 O O . VAL A 1 277 ? 0.173 20.469 14.266 1 98.88 277 VAL A O 1
ATOM 2229 N N . VAL A 1 278 ? 0.612 22.609 13.859 1 98.81 278 VAL A N 1
ATOM 2230 C CA . VAL A 1 278 ? 2.055 22.453 13.703 1 98.81 278 VAL A CA 1
ATOM 2231 C C . VAL A 1 278 ? 2.756 22.812 15.016 1 98.81 278 VAL A C 1
ATOM 2233 O O . VAL A 1 278 ? 2.479 23.844 15.617 1 98.81 278 VAL A O 1
ATOM 2236 N N . GLU A 1 279 ? 3.666 21.969 15.461 1 98.62 279 GLU A N 1
ATOM 2237 C CA . GLU A 1 279 ? 4.371 22.203 16.719 1 98.62 279 GLU A CA 1
ATOM 2238 C C . GLU A 1 279 ? 5.883 22.062 16.531 1 98.62 279 GLU A C 1
ATOM 2240 O O . GLU A 1 279 ? 6.344 21.156 15.836 1 98.62 279 GLU A O 1
ATOM 2245 N N . TRP A 1 280 ? 6.602 22.984 17.094 1 98.38 280 TRP A N 1
ATOM 2246 C CA . TRP A 1 280 ? 8.047 22.891 17.234 1 98.38 280 TRP A CA 1
ATOM 2247 C C . TRP A 1 280 ? 8.438 22.641 18.688 1 98.38 280 TRP A C 1
ATOM 2249 O O . TRP A 1 280 ? 8.172 23.453 19.562 1 98.38 280 TRP A O 1
ATOM 2259 N N . ASN A 1 281 ? 9.039 21.469 18.969 1 97.5 281 ASN A N 1
ATOM 2260 C CA . ASN A 1 281 ? 9.414 21.078 20.328 1 97.5 281 ASN A CA 1
ATOM 2261 C C . ASN A 1 281 ? 8.242 21.234 21.297 1 97.5 281 ASN A C 1
ATOM 2263 O O . ASN A 1 281 ? 8.406 21.781 22.391 1 97.5 281 ASN A O 1
ATOM 2267 N N . GLY A 1 282 ? 7.09 20.969 20.812 1 96.38 282 GLY A N 1
ATOM 2268 C CA . GLY A 1 282 ? 5.918 20.938 21.672 1 96.38 282 GLY A CA 1
ATOM 2269 C C . GLY A 1 282 ? 5.195 22.281 21.719 1 96.38 282 GLY A C 1
ATOM 2270 O O . GLY A 1 282 ? 4.133 22.391 22.328 1 96.38 282 GLY A O 1
ATOM 2271 N N . GLU A 1 283 ? 5.73 23.281 21.109 1 98.19 283 GLU A N 1
ATOM 2272 C CA . GLU A 1 283 ? 5.094 24.594 21.094 1 98.19 283 GLU A CA 1
ATOM 2273 C C . GLU A 1 283 ? 4.301 24.812 19.797 1 98.19 283 GLU A C 1
ATOM 2275 O O . GLU A 1 283 ? 4.824 24.609 18.703 1 98.19 283 GLU A O 1
ATOM 2280 N N . LEU A 1 284 ? 3.07 25.281 19.938 1 98.69 284 LEU A N 1
ATOM 2281 C CA . LEU A 1 284 ? 2.199 25.5 18.781 1 98.69 284 LEU A CA 1
ATOM 2282 C C . LEU A 1 284 ? 2.742 26.609 17.891 1 98.69 284 LEU A C 1
ATOM 2284 O O . LEU A 1 284 ? 3.143 27.672 18.391 1 98.69 284 LEU A O 1
ATOM 2288 N N . ALA A 1 285 ? 2.756 26.375 16.609 1 98.75 285 ALA A N 1
ATOM 2289 C CA . ALA A 1 285 ? 3.361 27.328 15.672 1 98.75 285 ALA A CA 1
ATOM 2290 C C . ALA A 1 285 ? 2.361 27.766 14.609 1 98.75 285 ALA A C 1
ATOM 2292 O O . ALA A 1 285 ? 2.436 28.875 14.102 1 98.75 285 ALA A O 1
ATOM 2293 N N . GLY A 1 286 ? 1.513 26.875 14.219 1 98.62 286 GLY A N 1
ATOM 2294 C CA . GLY A 1 286 ? 0.618 27.172 13.109 1 98.62 286 GLY A CA 1
ATOM 2295 C C . GLY A 1 286 ? -0.429 26.094 12.883 1 98.62 286 GLY A C 1
ATOM 2296 O O . GLY A 1 286 ? -0.671 25.266 13.766 1 98.62 286 GLY A O 1
ATOM 2297 N N . TYR A 1 287 ? -1.14 26.203 11.711 1 98.69 287 TYR A N 1
ATOM 2298 C CA . TYR A 1 287 ? -2.236 25.328 11.312 1 98.69 287 TYR A CA 1
ATOM 2299 C C . TYR A 1 287 ? -2.088 24.891 9.867 1 98.69 287 TYR A C 1
ATOM 2301 O O . TYR A 1 287 ? -1.698 25.688 9.008 1 98.69 287 TYR A O 1
ATOM 2309 N N . GLY A 1 288 ? -2.273 23.609 9.633 1 98.5 288 GLY A N 1
ATOM 2310 C CA . GLY A 1 288 ? -2.256 23.062 8.281 1 98.5 288 GLY A CA 1
ATOM 2311 C C . GLY A 1 288 ? -3.432 22.156 7.984 1 98.5 288 GLY A C 1
ATOM 2312 O O . GLY A 1 288 ? -4.176 21.781 8.891 1 98.5 288 GLY A O 1
ATOM 2313 N N . GLU A 1 289 ? -3.613 21.906 6.711 1 98.38 289 GLU A N 1
ATOM 2314 C CA . GLU A 1 289 ? -4.629 20.969 6.238 1 98.38 289 GLU A CA 1
ATOM 2315 C C . GLU A 1 289 ? -4.066 20.047 5.172 1 98.38 289 GLU A C 1
ATOM 2317 O O . GLU A 1 289 ? -3.256 20.453 4.34 1 98.38 289 GLU A O 1
ATOM 2322 N N . MET A 1 290 ? -4.398 18.859 5.23 1 98.19 290 MET A N 1
ATOM 2323 C CA . MET A 1 290 ? -4.195 17.859 4.184 1 98.19 290 MET A CA 1
ATOM 2324 C C . MET A 1 290 ? -5.527 17.328 3.67 1 98.19 290 MET A C 1
ATOM 2326 O O . MET A 1 290 ? -6.43 17.031 4.457 1 98.19 290 MET A O 1
ATOM 2330 N N . SER A 1 291 ? -5.691 17.25 2.412 1 98.12 291 SER A N 1
ATOM 2331 C CA . SER A 1 291 ? -6.984 16.859 1.868 1 98.12 291 SER A CA 1
ATOM 2332 C C . SER A 1 291 ? -6.812 15.914 0.68 1 98.12 291 SER A C 1
ATOM 2334 O O . SER A 1 291 ? -5.793 15.953 -0.01 1 98.12 291 SER A O 1
ATOM 2336 N N . TRP A 1 292 ? -7.789 15.016 0.479 1 98.19 292 TRP A N 1
ATOM 2337 C CA . TRP A 1 292 ? -7.949 14.281 -0.774 1 98.19 292 TRP A CA 1
ATOM 2338 C C . TRP A 1 292 ? -8.508 15.188 -1.865 1 98.19 292 TRP A C 1
ATOM 2340 O O . TRP A 1 292 ? -9.641 15.664 -1.763 1 98.19 292 TRP A O 1
ATOM 2350 N N . VAL A 1 293 ? -7.852 15.375 -2.93 1 97.12 293 VAL A N 1
ATOM 2351 C CA . VAL A 1 293 ? -8.102 16.531 -3.781 1 97.12 293 VAL A CA 1
ATOM 2352 C C . VAL A 1 293 ? -9.25 16.234 -4.738 1 97.12 293 VAL A C 1
ATOM 2354 O O . VAL A 1 293 ? -9.859 17.156 -5.293 1 97.12 293 VAL A O 1
ATOM 2357 N N . LYS A 1 294 ? -9.5 14.969 -5.039 1 96.25 294 LYS A N 1
ATOM 2358 C CA . LYS A 1 294 ? -10.633 14.672 -5.914 1 96.25 294 LYS A CA 1
ATOM 2359 C C . LYS A 1 294 ? -11.93 15.227 -5.34 1 96.25 294 LYS A C 1
ATOM 2361 O O . LYS A 1 294 ? -12.844 15.578 -6.09 1 96.25 294 LYS A O 1
ATOM 2366 N N . GLU A 1 295 ? -12.031 15.273 -4.043 1 96.19 295 GLU A N 1
ATOM 2367 C CA . GLU A 1 295 ? -13.227 15.75 -3.354 1 96.19 295 GLU A CA 1
ATOM 2368 C C . GLU A 1 295 ? -13.141 17.25 -3.062 1 96.19 295 GLU A C 1
ATOM 2370 O O . GLU A 1 295 ? -14.047 17.812 -2.455 1 96.19 295 GLU A O 1
ATOM 2375 N N . ASP A 1 296 ? -12.07 17.797 -3.426 1 94.19 296 ASP A N 1
ATOM 2376 C CA . ASP A 1 296 ? -11.852 19.234 -3.279 1 94.19 296 ASP A CA 1
ATOM 2377 C C . ASP A 1 296 ? -12.18 19.969 -4.574 1 94.19 296 ASP A C 1
ATOM 2379 O O . ASP A 1 296 ? -12.031 19.422 -5.668 1 94.19 296 ASP A O 1
ATOM 2383 N N . PRO A 1 297 ? -12.625 21.25 -4.457 1 90.38 297 PRO A N 1
ATOM 2384 C CA . PRO A 1 297 ? -12.867 22.016 -5.68 1 90.38 297 PRO A CA 1
ATOM 2385 C C . PRO A 1 297 ? -11.664 22.016 -6.625 1 90.38 297 PRO A C 1
ATOM 2387 O O . PRO A 1 297 ? -11.828 22.125 -7.84 1 90.38 297 PRO A O 1
ATOM 2390 N N . MET A 1 298 ? -10.5 21.922 -6.059 1 89.62 298 MET A N 1
ATOM 2391 C CA . MET A 1 298 ? -9.289 21.859 -6.875 1 89.62 298 MET A CA 1
ATOM 2392 C C . MET A 1 298 ? -9.383 20.719 -7.895 1 89.62 298 MET A C 1
ATOM 2394 O O . MET A 1 298 ? -8.93 20.859 -9.031 1 89.62 298 MET A O 1
ATOM 2398 N N . GLY A 1 299 ? -9.906 19.578 -7.477 1 91.31 299 GLY A N 1
ATOM 2399 C CA . GLY A 1 299 ? -10.062 18.453 -8.391 1 91.31 299 GLY A CA 1
ATOM 2400 C C . GLY A 1 299 ? -10.93 18.781 -9.594 1 91.31 299 GLY A C 1
ATOM 2401 O O . GLY A 1 299 ? -10.648 18.344 -10.703 1 91.31 299 GLY A O 1
ATOM 2402 N N . THR A 1 300 ? 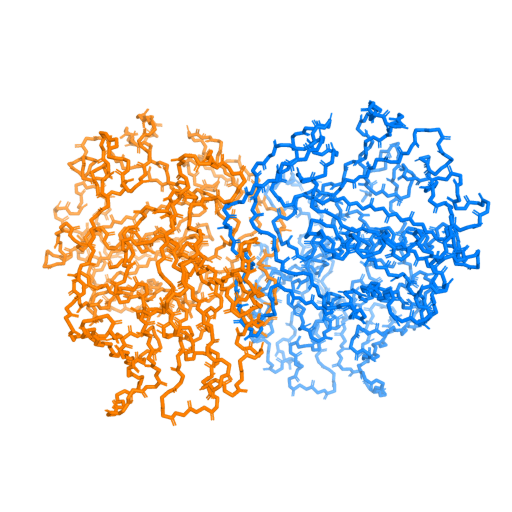-11.883 19.625 -9.336 1 91.94 300 THR A N 1
ATOM 2403 C CA . THR A 1 300 ? -12.836 20 -10.375 1 91.94 300 THR A CA 1
ATOM 2404 C C . THR A 1 300 ? -12.211 21 -11.352 1 91.94 300 THR A C 1
ATOM 2406 O O . THR A 1 300 ? -12.312 20.828 -12.57 1 91.94 300 THR A O 1
ATOM 2409 N N . TYR A 1 301 ? -11.539 21.938 -10.883 1 92.62 301 TYR A N 1
ATOM 2410 C CA . TYR A 1 301 ? -11.164 23.094 -11.703 1 92.62 301 TYR A CA 1
ATOM 2411 C C . TYR A 1 301 ? -9.797 22.875 -12.352 1 92.62 301 TYR A C 1
ATOM 2413 O O . TYR A 1 301 ? -9.484 23.484 -13.375 1 92.62 301 TYR A O 1
ATOM 2421 N N . VAL A 1 302 ? -8.992 22.109 -11.742 1 91.38 302 VAL A N 1
ATOM 2422 C CA . VAL A 1 302 ? -7.707 21.797 -12.359 1 91.38 302 VAL A CA 1
ATOM 2423 C C . VAL A 1 302 ? -7.824 20.547 -13.211 1 91.38 302 VAL A C 1
ATOM 2425 O O . VAL A 1 302 ? -7.184 20.438 -14.258 1 91.38 302 VAL A O 1
ATOM 2428 N N . GLY A 1 303 ? -8.578 19.625 -12.758 1 90.06 303 GLY A N 1
ATOM 2429 C CA . GLY A 1 303 ? -8.758 18.359 -13.469 1 90.06 303 GLY A CA 1
ATOM 2430 C C . GLY A 1 303 ? -7.535 17.469 -13.398 1 90.06 303 GLY A C 1
ATOM 2431 O O . GLY A 1 303 ? -6.445 17.922 -13.047 1 90.06 303 GLY A O 1
ATOM 2432 N N . GLY A 1 304 ? -7.762 16.188 -13.727 1 92.38 304 GLY A N 1
ATOM 2433 C CA . GLY A 1 304 ? -6.684 15.242 -13.953 1 92.38 304 GLY A CA 1
ATOM 2434 C C . GLY A 1 304 ? -6.074 14.703 -12.672 1 92.38 304 GLY A C 1
ATOM 2435 O O . GLY A 1 304 ? -5.047 14.023 -12.703 1 92.38 304 GLY A O 1
ATOM 2436 N N . LEU A 1 305 ? -6.555 15 -11.531 1 95.56 305 LEU A N 1
ATOM 2437 C CA . LEU A 1 305 ? -6.043 14.5 -10.258 1 95.56 305 LEU A CA 1
ATOM 2438 C C . LEU A 1 305 ? -6.633 13.133 -9.938 1 95.56 305 LEU A C 1
ATOM 2440 O O . LEU A 1 305 ? -7.82 12.891 -10.18 1 95.56 305 LEU A O 1
ATOM 2444 N N . GLY A 1 306 ? -5.789 12.289 -9.422 1 95.62 306 GLY A N 1
ATOM 2445 C CA . GLY A 1 306 ? -6.137 10.891 -9.25 1 95.62 306 GLY A CA 1
ATOM 2446 C C . GLY A 1 306 ? -6.809 10.602 -7.922 1 95.62 306 GLY A C 1
ATOM 2447 O O . GLY A 1 306 ? -7.004 11.508 -7.109 1 95.62 306 GLY A O 1
ATOM 2448 N N . ASP A 1 307 ? -7.109 9.367 -7.715 1 96.81 307 ASP A N 1
ATOM 2449 C CA . ASP A 1 307 ? -7.918 8.844 -6.613 1 96.81 307 ASP A CA 1
ATOM 2450 C C . ASP A 1 307 ? -7.254 9.125 -5.27 1 96.81 307 ASP A C 1
ATOM 2452 O O . ASP A 1 307 ? -7.938 9.297 -4.258 1 96.81 307 ASP A O 1
ATOM 2456 N N . TYR A 1 308 ? -5.934 9.188 -5.219 1 97.88 308 TYR A N 1
ATOM 2457 C CA . TYR A 1 308 ? -5.246 9.258 -3.936 1 97.88 308 TYR A CA 1
ATOM 2458 C C . TYR A 1 308 ? -4.355 10.492 -3.859 1 97.88 308 TYR A C 1
ATOM 2460 O O . TYR A 1 308 ? -3.484 10.586 -2.99 1 97.88 308 TYR A O 1
ATOM 2468 N N . ASP A 1 309 ? -4.492 11.422 -4.836 1 98.44 309 ASP A N 1
ATOM 2469 C CA . ASP A 1 309 ? -3.723 12.656 -4.801 1 98.44 309 ASP A CA 1
ATOM 2470 C C . ASP A 1 309 ? -4.211 13.578 -3.686 1 98.44 309 ASP A C 1
ATOM 2472 O O . ASP A 1 309 ? -5.367 13.492 -3.266 1 98.44 309 ASP A O 1
ATOM 2476 N N . GLN A 1 310 ? -3.297 14.383 -3.211 1 98.62 310 GLN A N 1
ATOM 2477 C CA . GLN A 1 310 ? -3.615 15.156 -2.012 1 98.62 310 GLN A CA 1
ATOM 2478 C C . GLN A 1 310 ? -3.229 16.625 -2.184 1 98.62 310 GLN A C 1
ATOM 2480 O O . GLN A 1 310 ? -2.512 16.969 -3.123 1 98.62 310 GLN A O 1
ATOM 2485 N N . GLY A 1 311 ? -3.775 17.438 -1.375 1 98.19 311 GLY A N 1
ATOM 2486 C CA . GLY A 1 311 ? -3.463 18.859 -1.312 1 98.19 311 GLY A CA 1
ATOM 2487 C C . GLY A 1 311 ? -3.131 19.328 0.09 1 98.19 311 GLY A C 1
ATOM 2488 O O . GLY A 1 311 ? -3.471 18.672 1.073 1 98.19 311 GLY A O 1
ATOM 2489 N N . THR A 1 312 ? -2.41 20.422 0.143 1 97.81 312 THR A N 1
ATOM 2490 C CA . THR A 1 312 ? -1.998 20.938 1.447 1 97.81 312 THR A CA 1
ATOM 2491 C C . THR A 1 312 ? -2.221 22.438 1.536 1 97.81 312 THR A C 1
ATOM 2493 O O . THR A 1 312 ? -2.074 23.156 0.543 1 97.81 312 THR A O 1
ATOM 2496 N N . HIS A 1 313 ? -2.59 22.922 2.697 1 96.75 313 HIS A N 1
ATOM 2497 C CA . HIS A 1 313 ? -2.668 24.328 3.105 1 96.75 313 HIS A CA 1
ATOM 2498 C C . HIS A 1 313 ? -1.902 24.562 4.402 1 96.75 313 HIS A C 1
ATOM 2500 O O . HIS A 1 313 ? -1.868 23.703 5.277 1 96.75 313 HIS A O 1
ATOM 2506 N N . LEU A 1 314 ? -1.322 25.719 4.492 1 97.25 314 LEU A N 1
ATOM 2507 C CA . LEU A 1 314 ? -0.513 25.969 5.68 1 97.25 314 LEU A CA 1
ATOM 2508 C C . LEU A 1 314 ? -0.545 27.453 6.055 1 97.25 314 LEU A C 1
ATOM 2510 O O . LEU A 1 314 ? -0.458 28.312 5.184 1 97.25 314 LEU A O 1
ATOM 2514 N N . LEU A 1 315 ? -0.734 27.719 7.266 1 96.88 315 LEU A N 1
ATOM 2515 C CA . LEU A 1 315 ? -0.421 29.031 7.828 1 96.88 315 LEU A CA 1
ATOM 2516 C C . LEU A 1 315 ? 0.48 28.891 9.055 1 96.88 315 LEU A C 1
ATOM 2518 O O . LEU A 1 315 ? 0.329 27.953 9.836 1 96.88 315 LEU A O 1
ATOM 2522 N N . ILE A 1 316 ? 1.468 29.688 9.148 1 97.19 316 ILE A N 1
ATOM 2523 C CA . ILE A 1 316 ? 2.252 29.828 10.367 1 97.19 316 ILE A CA 1
ATOM 2524 C C . ILE A 1 316 ? 1.814 31.094 11.117 1 97.19 316 ILE A C 1
ATOM 2526 O O . ILE A 1 316 ? 1.955 32.188 10.602 1 97.19 316 ILE A O 1
ATOM 2530 N N . GLY A 1 317 ? 1.266 30.891 12.273 1 97.38 317 GLY A N 1
ATOM 2531 C CA . GLY A 1 317 ? 0.702 32 13.039 1 97.38 317 GLY A CA 1
ATOM 2532 C C . GLY A 1 317 ? 1.714 32.688 13.945 1 97.38 317 GLY A C 1
ATOM 2533 O O . GLY A 1 317 ? 1.738 33.906 14.047 1 97.38 317 GLY A O 1
ATOM 2534 N N . GLU A 1 318 ? 2.525 31.875 14.578 1 97.69 318 GLU A N 1
ATOM 2535 C CA . GLU A 1 318 ? 3.516 32.438 15.5 1 97.69 318 GLU A CA 1
ATOM 2536 C C . GLU A 1 318 ? 4.711 33 14.75 1 97.69 318 GLU A C 1
ATOM 2538 O O . GLU A 1 318 ? 5.434 32.281 14.07 1 97.69 318 GLU A O 1
ATOM 2543 N N . GLU A 1 319 ? 4.996 34.219 14.953 1 95.75 319 GLU A N 1
ATOM 2544 C CA . GLU A 1 319 ? 6.039 34.906 14.227 1 95.75 319 GLU A CA 1
ATOM 2545 C C . GLU A 1 319 ? 7.41 34.312 14.477 1 95.75 319 GLU A C 1
ATOM 2547 O O . GLU A 1 319 ? 8.242 34.25 13.578 1 95.75 319 GLU A O 1
ATOM 2552 N N . LYS A 1 320 ? 7.637 33.875 15.641 1 96.06 320 LYS A N 1
ATOM 2553 C CA . LYS A 1 320 ? 8.953 33.375 16.016 1 96.06 320 LYS A CA 1
ATOM 2554 C C . LYS A 1 320 ? 9.289 32.094 15.258 1 96.06 320 LYS A C 1
ATOM 2556 O O . LYS A 1 320 ? 10.445 31.656 15.242 1 96.06 320 LYS A O 1
ATOM 2561 N N . PHE A 1 321 ? 8.297 31.453 14.688 1 97.19 321 PHE A N 1
ATOM 2562 C CA . PHE A 1 321 ? 8.531 30.188 13.992 1 97.19 321 PHE A CA 1
ATOM 2563 C C . PHE A 1 321 ? 8.516 30.391 12.484 1 97.19 321 PHE A C 1
ATOM 2565 O O . PHE A 1 321 ? 8.398 29.438 11.727 1 97.19 321 PHE A O 1
ATOM 2572 N N . ARG A 1 322 ? 8.555 31.578 12.062 1 94.56 322 ARG A N 1
ATOM 2573 C CA . ARG A 1 322 ? 8.672 31.891 10.641 1 94.56 322 ARG A CA 1
ATOM 2574 C C . ARG A 1 322 ? 10.125 31.828 10.188 1 94.56 322 ARG A C 1
ATOM 2576 O O . ARG A 1 322 ? 11.031 31.625 11 1 94.56 322 ARG A O 1
ATOM 2583 N N . GLY A 1 323 ? 10.352 31.953 8.859 1 92.69 323 GLY A N 1
ATOM 2584 C CA . GLY A 1 323 ? 11.68 31.859 8.273 1 92.69 323 GLY A CA 1
ATOM 2585 C C . GLY A 1 323 ? 11.789 30.797 7.207 1 92.69 323 GLY A C 1
ATOM 2586 O O . GLY A 1 323 ? 11.016 29.828 7.203 1 92.69 323 GLY A O 1
ATOM 2587 N N . ARG A 1 324 ? 12.773 30.938 6.453 1 91 324 ARG A N 1
ATOM 2588 C CA . ARG A 1 324 ? 12.914 30.125 5.254 1 91 324 ARG A CA 1
ATOM 2589 C C . ARG A 1 324 ? 13.102 28.656 5.613 1 91 324 ARG A C 1
ATOM 2591 O O . ARG A 1 324 ? 12.445 27.781 5.043 1 91 324 ARG A O 1
ATOM 2598 N N . GLN A 1 325 ? 14.016 28.328 6.539 1 92.56 325 GLN A N 1
ATOM 2599 C CA . GLN A 1 325 ? 14.344 26.953 6.875 1 92.56 325 GLN A CA 1
ATOM 2600 C C . GLN A 1 325 ? 13.141 26.234 7.496 1 92.56 325 GLN A C 1
ATOM 2602 O O . GLN A 1 325 ? 12.836 25.094 7.141 1 92.56 325 GLN A O 1
ATOM 2607 N N . ARG A 1 326 ? 12.5 26.938 8.391 1 95.75 326 ARG A N 1
ATOM 2608 C CA . ARG A 1 326 ? 11.328 26.344 9.039 1 95.75 326 ARG A CA 1
ATOM 2609 C C . ARG A 1 326 ? 10.18 26.188 8.047 1 95.75 326 ARG A C 1
ATOM 2611 O O . ARG A 1 326 ? 9.453 25.203 8.078 1 95.75 326 ARG A O 1
ATOM 2618 N N . PHE A 1 327 ? 10.078 27.188 7.23 1 94.5 327 PHE A N 1
ATOM 2619 C CA . PHE A 1 327 ? 9.047 27.109 6.203 1 94.5 327 PHE A CA 1
ATOM 2620 C C . PHE A 1 327 ? 9.234 25.891 5.324 1 94.5 327 PHE A C 1
ATOM 2622 O O . PHE A 1 327 ? 8.312 25.094 5.156 1 94.5 327 PHE A O 1
ATOM 2629 N N . THR A 1 328 ? 10.422 25.719 4.832 1 94.81 328 THR A N 1
ATOM 2630 C CA . THR A 1 328 ? 10.727 24.594 3.963 1 94.81 328 THR A CA 1
ATOM 2631 C C . THR A 1 328 ? 10.523 23.266 4.703 1 94.81 328 THR A C 1
ATOM 2633 O O . THR A 1 328 ? 9.953 22.328 4.152 1 94.81 328 THR A O 1
ATOM 2636 N N . ALA A 1 329 ? 10.922 23.234 5.961 1 96.69 329 ALA A N 1
ATOM 2637 C CA . ALA A 1 329 ? 10.812 22.031 6.773 1 96.69 329 ALA A CA 1
ATOM 2638 C C . ALA A 1 329 ? 9.352 21.625 6.961 1 96.69 329 ALA A C 1
ATOM 2640 O O . ALA A 1 329 ? 9 20.453 6.801 1 96.69 329 ALA A O 1
ATOM 2641 N N . VAL A 1 330 ? 8.523 22.609 7.277 1 98.06 330 VAL A N 1
ATOM 2642 C CA . VAL A 1 330 ? 7.117 22.312 7.512 1 98.06 330 VAL A CA 1
ATOM 2643 C C . VAL A 1 330 ? 6.457 21.859 6.211 1 98.06 330 VAL A C 1
ATOM 2645 O O . VAL A 1 330 ? 5.746 20.844 6.188 1 98.06 330 VAL A O 1
ATOM 2648 N N . MET A 1 331 ? 6.773 22.562 5.129 1 97.31 331 MET A N 1
ATOM 2649 C CA . MET A 1 331 ? 6.16 22.266 3.84 1 97.31 331 MET A CA 1
ATOM 2650 C C . MET A 1 331 ? 6.559 20.859 3.367 1 97.31 331 MET A C 1
ATOM 2652 O O . MET A 1 331 ? 5.703 20.078 2.963 1 97.31 331 MET A O 1
ATOM 2656 N N . THR A 1 332 ? 7.84 20.547 3.424 1 97.19 332 THR A N 1
ATOM 2657 C CA . THR A 1 332 ? 8.297 19.25 2.961 1 97.19 332 THR A CA 1
ATOM 2658 C C . THR A 1 332 ? 7.785 18.141 3.879 1 97.19 332 THR A C 1
ATOM 2660 O O . THR A 1 332 ? 7.473 17.047 3.418 1 97.19 332 THR A O 1
ATOM 2663 N N . SER A 1 333 ? 7.672 18.406 5.168 1 98.44 333 SER A N 1
ATOM 2664 C CA . SER A 1 333 ? 7.141 17.422 6.102 1 98.44 333 SER A CA 1
ATOM 2665 C C . SER A 1 333 ? 5.664 17.141 5.828 1 98.44 333 SER A C 1
ATOM 2667 O O . SER A 1 333 ? 5.219 16 5.914 1 98.44 333 SER A O 1
ATOM 2669 N N . MET A 1 334 ? 4.914 18.203 5.531 1 98.19 334 MET A N 1
ATOM 2670 C CA . MET A 1 334 ? 3.506 18.031 5.184 1 98.19 334 MET A CA 1
ATOM 2671 C C . MET A 1 334 ? 3.357 17.156 3.943 1 98.19 334 MET A C 1
ATOM 2673 O O . MET A 1 334 ? 2.535 16.234 3.924 1 98.19 334 MET A O 1
ATOM 2677 N N . LYS A 1 335 ? 4.145 17.484 2.977 1 98.5 335 LYS A N 1
ATOM 2678 C CA . LYS A 1 335 ? 4.105 16.688 1.755 1 98.5 335 LYS A CA 1
ATOM 2679 C C . LYS A 1 335 ? 4.555 15.258 2.021 1 98.5 335 LYS A C 1
ATOM 2681 O O . LYS A 1 335 ? 3.959 14.305 1.504 1 98.5 335 LYS A O 1
ATOM 2686 N N . HIS A 1 336 ? 5.613 15.102 2.812 1 98.69 336 HIS A N 1
ATOM 2687 C CA . HIS A 1 336 ? 6.09 13.773 3.199 1 98.69 336 HIS A CA 1
ATOM 2688 C C . HIS A 1 336 ? 4.984 12.969 3.875 1 98.69 336 HIS A C 1
ATOM 2690 O O . HIS A 1 336 ? 4.766 11.805 3.533 1 98.69 336 HIS A O 1
ATOM 2696 N N . ALA A 1 337 ? 4.281 13.57 4.777 1 98.69 337 ALA A N 1
ATOM 2697 C CA . ALA A 1 337 ? 3.172 12.914 5.461 1 98.69 337 ALA A CA 1
ATOM 2698 C C . ALA A 1 337 ? 2.123 12.422 4.465 1 98.69 337 ALA A C 1
ATOM 2700 O O . ALA A 1 337 ? 1.604 11.312 4.594 1 98.69 337 ALA A O 1
ATOM 2701 N N . CYS A 1 338 ? 1.851 13.258 3.5 1 98.62 338 CYS A N 1
ATOM 2702 C CA . CYS A 1 338 ? 0.872 12.898 2.479 1 98.62 338 CYS A CA 1
ATOM 2703 C C . CYS A 1 338 ? 1.319 11.672 1.699 1 98.62 338 CYS A C 1
ATOM 2705 O O . CYS A 1 338 ? 0.543 10.734 1.516 1 98.62 338 CYS A O 1
ATOM 2707 N N . PHE A 1 339 ? 2.562 11.68 1.237 1 98.31 339 PHE A N 1
ATOM 2708 C CA . PHE A 1 339 ? 3.066 10.57 0.434 1 98.31 339 PHE A CA 1
ATOM 2709 C C . PHE A 1 339 ? 3.148 9.297 1.264 1 98.31 339 PHE A C 1
ATOM 2711 O O . PHE A 1 339 ? 2.994 8.195 0.732 1 98.31 339 PHE A O 1
ATOM 2718 N N . LEU A 1 340 ? 3.328 9.438 2.582 1 97.62 340 LEU A N 1
ATOM 2719 C CA . LEU A 1 340 ? 3.486 8.273 3.443 1 97.62 340 LEU A CA 1
ATOM 2720 C C . LEU A 1 340 ? 2.131 7.707 3.848 1 97.62 340 LEU A C 1
ATOM 2722 O O . LEU A 1 340 ? 1.981 6.492 4.004 1 97.62 340 LEU A O 1
ATOM 2726 N N . ARG A 1 341 ? 1.127 8.523 4.055 1 96.75 341 ARG A N 1
ATOM 2727 C CA . ARG A 1 341 ? -0.108 8.039 4.66 1 96.75 341 ARG A CA 1
ATOM 2728 C C . ARG A 1 341 ? -0.906 7.191 3.676 1 96.75 341 ARG A C 1
ATOM 2730 O O . ARG A 1 341 ? -1.782 6.422 4.074 1 96.75 341 ARG A O 1
ATOM 2737 N N . ASP A 1 342 ? -0.586 7.355 2.416 1 96.81 342 ASP A N 1
ATOM 2738 C CA . ASP A 1 342 ? -1.09 6.43 1.406 1 96.81 342 ASP A CA 1
ATOM 2739 C C . ASP A 1 342 ? -0.061 6.211 0.3 1 96.81 342 ASP A C 1
ATOM 2741 O O . ASP A 1 342 ? 0.281 7.145 -0.431 1 96.81 342 ASP A O 1
ATOM 2745 N N . PRO A 1 343 ? 0.406 4.98 0.195 1 94.25 343 PRO A N 1
ATOM 2746 C CA . PRO A 1 343 ? 1.479 4.719 -0.767 1 94.25 343 PRO A CA 1
ATOM 2747 C C . PRO A 1 343 ? 1.03 4.895 -2.215 1 94.25 343 PRO A C 1
ATOM 2749 O O . PRO A 1 343 ? 1.861 4.898 -3.127 1 94.25 343 PRO A O 1
ATOM 2752 N N . ARG A 1 344 ? -0.263 5.074 -2.498 1 96.69 344 ARG A N 1
ATOM 2753 C CA . ARG A 1 344 ? -0.797 5.238 -3.848 1 96.69 344 ARG A CA 1
ATOM 2754 C C . ARG A 1 344 ? -0.872 6.711 -4.234 1 96.69 344 ARG A C 1
ATOM 2756 O O . ARG A 1 344 ? -1.217 7.043 -5.367 1 96.69 344 ARG A O 1
ATOM 2763 N N . THR A 1 345 ? -0.492 7.629 -3.309 1 98.06 345 THR A N 1
ATOM 2764 C CA . THR A 1 345 ? -0.406 9.047 -3.648 1 98.06 345 THR A CA 1
ATOM 2765 C C . THR A 1 345 ? 0.736 9.297 -4.629 1 98.06 345 THR A C 1
ATOM 2767 O O . THR A 1 345 ? 1.889 8.969 -4.344 1 98.06 345 THR A O 1
ATOM 2770 N N . GLU A 1 346 ? 0.407 9.945 -5.727 1 97.06 346 GLU A N 1
ATOM 2771 C CA . GLU A 1 346 ? 1.417 10.203 -6.75 1 97.06 346 GLU A CA 1
ATOM 2772 C C . GLU A 1 346 ? 1.725 11.695 -6.848 1 97.06 346 GLU A C 1
ATOM 2774 O O . GLU A 1 346 ? 2.795 12.086 -7.316 1 97.06 346 GLU A O 1
ATOM 2779 N N . VAL A 1 347 ? 0.715 12.477 -6.359 1 97.81 347 VAL A N 1
ATOM 2780 C CA . VAL A 1 347 ? 0.859 13.922 -6.496 1 97.81 347 VAL A CA 1
ATOM 2781 C C . VAL A 1 347 ? 0.322 14.617 -5.242 1 97.81 347 VAL A C 1
ATOM 2783 O O . VAL A 1 347 ? -0.697 14.203 -4.688 1 97.81 347 VAL A O 1
ATOM 2786 N N . VAL A 1 348 ? 1.032 15.578 -4.797 1 98.5 348 VAL A N 1
ATOM 2787 C CA . VAL A 1 348 ? 0.542 16.5 -3.781 1 98.5 348 VAL A CA 1
ATOM 2788 C C . VAL A 1 348 ? 0.536 17.922 -4.34 1 98.5 348 VAL A C 1
ATOM 2790 O O . VAL A 1 348 ? 1.554 18.406 -4.848 1 98.5 348 VAL A O 1
ATOM 2793 N N . VAL A 1 349 ? -0.601 18.641 -4.23 1 98 349 VAL A N 1
ATOM 2794 C CA . VAL A 1 349 ? -0.753 19.906 -4.957 1 98 349 VAL A CA 1
ATOM 2795 C C . VAL A 1 349 ? -0.996 21.047 -3.975 1 98 349 VAL A C 1
ATOM 2797 O O . VAL A 1 349 ? -1.274 20.812 -2.797 1 98 349 VAL A O 1
ATOM 2800 N N . GLY A 1 350 ? -0.809 22.234 -4.383 1 96.38 350 GLY A N 1
ATOM 2801 C CA . GLY A 1 350 ? -1.146 23.484 -3.721 1 96.38 350 GLY A CA 1
ATOM 2802 C C . GLY A 1 350 ? -1.718 24.531 -4.668 1 96.38 350 GLY A C 1
ATOM 2803 O O . GLY A 1 350 ? -1.462 24.484 -5.871 1 96.38 350 GLY A O 1
ATOM 2804 N N . GLU A 1 351 ? -2.512 25.422 -4.16 1 95.38 351 GLU A N 1
ATOM 2805 C CA . GLU A 1 351 ? -3.131 26.438 -4.996 1 95.38 351 GLU A CA 1
ATOM 2806 C C . GLU A 1 351 ? -3.211 27.781 -4.27 1 95.38 351 GLU A C 1
ATOM 2808 O O . GLU A 1 351 ? -4.281 28.391 -4.18 1 95.38 351 GLU A O 1
ATOM 2813 N N . PRO A 1 352 ? -2.121 28.312 -3.873 1 94.75 352 PRO A N 1
ATOM 2814 C CA . PRO A 1 352 ? -2.154 29.641 -3.254 1 94.75 352 PRO A CA 1
ATOM 2815 C C . PRO A 1 352 ? -2.684 30.719 -4.195 1 94.75 352 PRO A C 1
ATOM 2817 O O . PRO A 1 352 ? -2.645 30.547 -5.418 1 94.75 352 PRO A O 1
ATOM 2820 N N . ARG A 1 353 ? -3.195 31.734 -3.551 1 94.75 353 ARG A N 1
ATOM 2821 C CA . ARG A 1 353 ? -3.557 32.906 -4.34 1 94.75 353 ARG A CA 1
ATOM 2822 C C . ARG A 1 353 ? -2.35 33.438 -5.102 1 94.75 353 ARG A C 1
ATOM 2824 O O . ARG A 1 353 ? -1.246 33.5 -4.559 1 94.75 353 ARG A O 1
ATOM 2831 N N . ALA A 1 354 ? -2.576 33.875 -6.336 1 94.25 354 ALA A N 1
ATOM 2832 C CA . ALA A 1 354 ? -1.494 34.188 -7.27 1 94.25 354 ALA A CA 1
ATOM 2833 C C . ALA A 1 354 ? -0.751 35.438 -6.871 1 94.25 354 ALA A C 1
ATOM 2835 O O . ALA A 1 354 ? 0.43 35.594 -7.184 1 94.25 354 ALA A O 1
ATOM 2836 N N . ASP A 1 355 ? -1.408 36.344 -6.16 1 92.38 355 ASP A N 1
ATOM 2837 C CA . ASP A 1 355 ? -0.808 37.656 -5.871 1 92.38 355 ASP A CA 1
ATOM 2838 C C . ASP A 1 355 ? -0.092 37.625 -4.52 1 92.38 355 ASP A C 1
ATOM 2840 O O . ASP A 1 355 ? 0.425 38.656 -4.074 1 92.38 355 ASP A O 1
ATOM 2844 N N . LEU A 1 356 ? -0.055 36.5 -3.85 1 91.88 356 LEU A N 1
ATOM 2845 C CA . LEU A 1 356 ? 0.558 36.438 -2.527 1 91.88 356 LEU A CA 1
ATOM 2846 C C . LEU A 1 356 ? 2.078 36.375 -2.635 1 91.88 356 LEU A C 1
ATOM 2848 O O . LEU A 1 356 ? 2.615 35.719 -3.533 1 91.88 356 LEU A O 1
ATOM 2852 N N . PRO A 1 357 ? 2.762 37 -1.743 1 89.88 357 PRO A N 1
ATOM 2853 C CA . PRO A 1 357 ? 4.227 37.031 -1.774 1 89.88 357 PRO A CA 1
ATOM 2854 C C . PRO A 1 357 ? 4.848 35.688 -1.511 1 89.88 357 PRO A C 1
ATOM 2856 O O . PRO A 1 357 ? 6.051 35.5 -1.711 1 89.88 357 PRO A O 1
ATOM 2859 N N . ILE A 1 358 ? 4.141 34.719 -1.127 1 89.88 358 ILE A N 1
ATOM 2860 C CA . ILE A 1 358 ? 4.645 33.406 -0.802 1 89.88 358 ILE A CA 1
ATOM 2861 C C . ILE A 1 358 ? 4.961 32.625 -2.088 1 89.88 358 ILE A C 1
ATOM 2863 O O . ILE A 1 358 ? 5.727 31.672 -2.074 1 89.88 358 ILE A O 1
ATOM 2867 N N . VAL A 1 359 ? 4.359 32.938 -3.23 1 91.38 359 VAL A N 1
ATOM 2868 C CA . VAL A 1 359 ? 4.438 32.156 -4.477 1 91.38 359 VAL A CA 1
ATOM 2869 C C . VAL A 1 359 ? 5.891 32.062 -4.934 1 91.38 359 VAL A C 1
ATOM 2871 O O . VAL A 1 359 ? 6.398 30.969 -5.168 1 91.38 359 VAL A O 1
ATOM 2874 N N . PRO A 1 360 ? 6.633 33.188 -4.934 1 90.19 360 PRO A N 1
ATOM 2875 C CA . PRO A 1 360 ? 8.047 33.062 -5.309 1 90.19 360 PRO A CA 1
ATOM 2876 C C . PRO A 1 360 ? 8.836 32.188 -4.352 1 90.19 360 PRO A C 1
ATOM 2878 O O . PRO A 1 360 ? 9.781 31.5 -4.766 1 90.19 360 PRO A O 1
ATOM 2881 N N . ARG A 1 361 ? 8.516 32.219 -3.141 1 90.12 361 ARG A N 1
ATOM 2882 C CA . ARG A 1 361 ? 9.195 31.375 -2.156 1 90.12 361 ARG A CA 1
ATOM 2883 C C . ARG A 1 361 ? 8.906 29.891 -2.389 1 90.12 361 ARG A C 1
ATOM 2885 O O . ARG A 1 361 ? 9.797 29.047 -2.264 1 90.12 361 ARG A O 1
ATOM 2892 N N . LEU A 1 362 ? 7.688 29.625 -2.719 1 91.94 362 LEU A N 1
ATOM 2893 C CA . LEU A 1 362 ? 7.305 28.25 -3.033 1 91.94 362 LEU A CA 1
ATOM 2894 C C . LEU A 1 362 ? 8.086 27.734 -4.234 1 91.94 362 LEU A C 1
ATOM 2896 O O . LEU A 1 362 ? 8.492 26.562 -4.254 1 91.94 362 LEU A O 1
ATOM 2900 N N . ILE A 1 363 ? 8.289 28.578 -5.176 1 90.69 363 ILE A N 1
ATOM 2901 C CA . ILE A 1 363 ? 9.039 28.219 -6.379 1 90.69 363 ILE A CA 1
ATOM 2902 C C . ILE A 1 363 ? 10.5 27.984 -6.02 1 90.69 363 ILE A C 1
ATOM 2904 O O . ILE A 1 363 ? 11.109 27.016 -6.477 1 90.69 363 ILE A O 1
ATOM 2908 N N . ALA A 1 364 ? 10.992 28.719 -5.145 1 89.5 364 ALA A N 1
ATOM 2909 C CA . ALA A 1 364 ? 12.43 28.734 -4.855 1 89.5 364 ALA A CA 1
ATOM 2910 C C . ALA A 1 364 ? 12.797 27.609 -3.889 1 89.5 364 ALA A C 1
ATOM 2912 O O . ALA A 1 364 ? 13.891 27.047 -3.973 1 89.5 364 ALA A O 1
ATOM 2913 N N . TYR A 1 365 ? 11.898 27.234 -3.043 1 91.44 365 TYR A N 1
ATOM 2914 C CA . TYR A 1 365 ? 12.359 26.469 -1.894 1 91.44 365 TYR A CA 1
ATOM 2915 C C . TYR A 1 365 ? 11.734 25.078 -1.887 1 91.44 365 TYR A C 1
ATOM 2917 O O . TYR A 1 365 ? 12.07 24.234 -1.041 1 91.44 365 TYR A O 1
ATOM 2925 N N . LEU A 1 366 ? 10.867 24.766 -2.719 1 93.88 366 LEU A N 1
ATOM 2926 C CA . LEU A 1 366 ? 10.266 23.438 -2.797 1 93.88 366 LEU A CA 1
ATOM 2927 C C . LEU A 1 366 ? 10.484 22.812 -4.172 1 93.88 366 LEU A C 1
ATOM 2929 O O . LEU A 1 366 ? 10.469 23.531 -5.184 1 93.88 366 LEU A O 1
ATOM 2933 N N . PRO A 1 367 ? 10.695 21.531 -4.23 1 93.69 367 PRO A N 1
ATOM 2934 C CA . PRO A 1 367 ? 10.938 20.859 -5.512 1 93.69 367 PRO A CA 1
ATOM 2935 C C . PRO A 1 367 ? 9.656 20.609 -6.301 1 93.69 367 PRO A C 1
ATOM 2937 O O . PRO A 1 367 ? 9.492 19.547 -6.895 1 93.69 367 PRO A O 1
ATOM 2940 N N . GLN A 1 368 ? 8.742 21.484 -6.324 1 94.94 368 GLN A N 1
ATOM 2941 C CA . GLN A 1 368 ? 7.461 21.328 -7.008 1 94.94 368 GLN A CA 1
ATOM 2942 C C . GLN A 1 368 ? 7.453 22.078 -8.336 1 94.94 368 GLN A C 1
ATOM 2944 O O . GLN A 1 368 ? 8.25 23 -8.539 1 94.94 368 GLN A O 1
ATOM 2949 N N . GLU A 1 369 ? 6.586 21.672 -9.203 1 92.5 369 GLU A N 1
ATOM 2950 C CA . GLU A 1 369 ? 6.371 22.297 -10.5 1 92.5 369 GLU A CA 1
ATOM 2951 C C . GLU A 1 369 ? 5.383 23.453 -10.398 1 92.5 369 GLU A C 1
ATOM 2953 O O . GLU A 1 369 ? 4.305 23.297 -9.82 1 92.5 369 GLU A O 1
ATOM 2958 N N . LEU A 1 370 ? 5.82 24.531 -10.867 1 92.5 370 LEU A N 1
ATOM 2959 C CA . LEU A 1 370 ? 4.82 25.547 -11.188 1 92.5 370 LEU A CA 1
ATOM 2960 C C . LEU A 1 370 ? 4.074 25.188 -12.469 1 92.5 370 LEU A C 1
ATOM 2962 O O . LEU A 1 370 ? 4.637 25.266 -13.562 1 92.5 370 LEU A O 1
ATOM 2966 N N . ASN A 1 371 ? 2.893 24.859 -12.359 1 92.25 371 ASN A N 1
ATOM 2967 C CA . ASN A 1 371 ? 2.148 24.406 -13.531 1 92.25 371 ASN A CA 1
ATOM 2968 C C . ASN A 1 371 ? 1.529 25.594 -14.289 1 92.25 371 ASN A C 1
ATOM 2970 O O . ASN A 1 371 ? 1.962 25.922 -15.391 1 92.25 371 ASN A O 1
ATOM 2974 N N . ARG A 1 372 ? 0.58 26.312 -13.68 1 92.38 372 ARG A N 1
ATOM 2975 C CA . ARG A 1 372 ? -0.079 27.453 -14.305 1 92.38 372 ARG A CA 1
ATOM 2976 C C . ARG A 1 372 ? -0.86 28.266 -13.281 1 92.38 372 ARG A C 1
ATOM 2978 O O . ARG A 1 372 ? -1.02 27.828 -12.133 1 92.38 372 ARG A O 1
ATOM 2985 N N . GLU A 1 373 ? -1.197 29.391 -13.75 1 93.94 373 GLU A N 1
ATOM 2986 C CA . GLU A 1 373 ? -2.262 30.094 -13.039 1 93.94 373 GLU A CA 1
ATOM 2987 C C . GLU A 1 373 ? -3.637 29.688 -13.555 1 93.94 373 GLU A C 1
ATOM 2989 O O . GLU A 1 373 ? -3.783 29.312 -14.719 1 93.94 373 GLU A O 1
ATOM 2994 N N . PHE A 1 374 ? -4.617 29.703 -12.664 1 92.69 374 PHE A N 1
ATOM 2995 C CA . PHE A 1 374 ? -5.973 29.328 -13.055 1 92.69 374 PHE A CA 1
ATOM 2996 C C . PHE A 1 374 ? -6.996 30 -12.148 1 92.69 374 PHE A C 1
ATOM 2998 O O . PHE A 1 374 ? -6.637 30.609 -11.141 1 92.69 374 PHE A O 1
ATOM 3005 N N . GLU A 1 375 ? -8.273 29.938 -12.547 1 93 375 GLU A N 1
ATOM 3006 C CA . GLU A 1 375 ? -9.344 30.625 -11.828 1 93 375 GLU A CA 1
ATOM 3007 C C . GLU A 1 375 ? -10.094 29.656 -10.906 1 93 375 GLU A C 1
ATOM 3009 O O . GLU A 1 375 ? -10.398 28.531 -11.297 1 93 375 GLU A O 1
ATOM 3014 N N . LEU A 1 376 ? -10.312 30 -9.703 1 92.19 376 LEU A N 1
ATOM 3015 C CA . LEU A 1 376 ? -11.297 29.469 -8.773 1 92.19 376 LEU A CA 1
ATOM 3016 C C . LEU A 1 376 ? -12.406 30.484 -8.508 1 92.19 376 LEU A C 1
ATOM 3018 O O . LEU A 1 376 ? -12.227 31.688 -8.75 1 92.19 376 LEU A O 1
ATOM 3022 N N . PRO A 1 377 ? -13.523 30 -8.094 1 89.94 377 PRO A N 1
ATOM 3023 C CA . PRO A 1 377 ? -14.633 30.938 -7.891 1 89.94 377 PRO A CA 1
ATOM 3024 C C . PRO A 1 377 ? -14.242 32.125 -7.027 1 89.94 377 PRO A C 1
ATOM 3026 O O . PRO A 1 377 ? -14.641 33.25 -7.32 1 89.94 377 PRO A O 1
ATOM 3029 N N . HIS A 1 378 ? -13.398 31.938 -6.047 1 88.94 378 HIS A N 1
ATOM 3030 C CA . HIS A 1 378 ? -13.18 33 -5.051 1 88.94 378 HIS A CA 1
ATOM 3031 C C . HIS A 1 378 ? -11.781 33.594 -5.18 1 88.94 378 HIS A C 1
ATOM 3033 O O . HIS A 1 378 ? -11.438 34.531 -4.48 1 88.94 378 HIS A O 1
ATOM 3039 N N . LYS A 1 379 ? -10.945 33.031 -6.09 1 90.69 379 LYS A N 1
ATOM 3040 C CA . LYS A 1 379 ? -9.602 33.594 -6.25 1 90.69 379 LYS A CA 1
ATOM 3041 C C . LYS A 1 379 ? -8.977 33.125 -7.562 1 90.69 379 LYS A C 1
ATOM 3043 O O . LYS A 1 379 ? -9.375 32.094 -8.125 1 90.69 379 LYS A O 1
ATOM 3048 N N . ARG A 1 380 ? -7.977 33.938 -8.016 1 93.31 380 ARG A N 1
ATOM 3049 C CA . ARG A 1 380 ? -6.988 33.438 -8.969 1 93.31 380 ARG A CA 1
ATOM 3050 C C . ARG A 1 380 ? -5.84 32.75 -8.25 1 93.31 380 ARG A C 1
ATOM 3052 O O . ARG A 1 380 ? -5.277 33.281 -7.297 1 93.31 380 ARG A O 1
ATOM 3059 N N . ALA A 1 381 ? -5.531 31.484 -8.695 1 95.25 381 ALA A N 1
ATOM 3060 C CA . ALA A 1 381 ? -4.582 30.672 -7.938 1 95.25 381 ALA A CA 1
ATOM 3061 C C . ALA A 1 381 ? -3.416 30.234 -8.82 1 95.25 381 ALA A C 1
ATOM 3063 O O . ALA A 1 381 ? -3.504 30.281 -10.047 1 95.25 381 ALA A O 1
ATOM 3064 N N . VAL A 1 382 ? -2.312 30 -8.219 1 95.31 382 VAL A N 1
ATOM 3065 C CA . VAL A 1 382 ? -1.197 29.312 -8.859 1 95.31 382 VAL A CA 1
ATOM 3066 C C . VAL A 1 382 ? -1.263 27.812 -8.539 1 95.31 382 VAL A C 1
ATOM 3068 O O . VAL A 1 382 ? -1.359 27.422 -7.375 1 95.31 382 VAL A O 1
ATOM 3071 N N . TYR A 1 383 ? -1.213 27.016 -9.602 1 95.88 383 TYR A N 1
ATOM 3072 C CA . TYR A 1 383 ? -1.281 25.562 -9.477 1 95.88 383 TYR A CA 1
ATOM 3073 C C . TYR A 1 383 ? 0.114 24.969 -9.359 1 95.88 383 TYR A C 1
ATOM 3075 O O . TYR A 1 383 ? 0.875 24.953 -10.328 1 95.88 383 TYR A O 1
ATOM 3083 N N . PHE A 1 384 ? 0.457 24.547 -8.141 1 95.88 384 PHE A N 1
ATOM 3084 C CA . PHE A 1 384 ? 1.712 23.844 -7.895 1 95.88 384 PHE A CA 1
ATOM 3085 C C . PHE A 1 384 ? 1.485 22.344 -7.832 1 95.88 384 PHE A C 1
ATOM 3087 O O . PHE A 1 384 ? 0.551 21.875 -7.176 1 95.88 384 PHE A O 1
ATOM 3094 N N . VAL A 1 385 ? 2.352 21.531 -8.539 1 96.69 385 VAL A N 1
ATOM 3095 C CA . VAL A 1 385 ? 2.25 20.078 -8.586 1 96.69 385 VAL A CA 1
ATOM 3096 C C . VAL A 1 385 ? 3.562 19.453 -8.117 1 96.69 385 VAL A C 1
ATOM 3098 O O . VAL A 1 385 ? 4.625 19.734 -8.68 1 96.69 385 VAL A O 1
ATOM 3101 N N . LEU A 1 386 ? 3.521 18.734 -7.098 1 97.5 386 LEU A N 1
ATOM 3102 C CA . LEU A 1 386 ? 4.676 17.984 -6.617 1 97.5 386 LEU A CA 1
ATOM 3103 C C . LEU A 1 386 ? 4.469 16.484 -6.82 1 97.5 386 LEU A C 1
ATOM 3105 O O . LEU A 1 386 ? 3.617 15.883 -6.168 1 97.5 386 LEU A O 1
ATOM 3109 N N . ARG A 1 387 ? 5.242 15.906 -7.711 1 96.69 387 ARG A N 1
ATOM 3110 C CA . ARG A 1 387 ? 5.141 14.484 -8.023 1 96.69 387 ARG A CA 1
ATOM 3111 C C . ARG A 1 387 ? 5.984 13.648 -7.066 1 96.69 387 ARG A C 1
ATOM 3113 O O . ARG A 1 387 ? 7.059 14.086 -6.641 1 96.69 387 ARG A O 1
ATOM 3120 N N . ARG A 1 388 ? 5.578 12.5 -6.77 1 97 388 ARG A N 1
ATOM 3121 C CA . ARG A 1 388 ? 6.188 11.594 -5.801 1 97 388 ARG A CA 1
ATOM 3122 C C . ARG A 1 388 ? 7.664 11.375 -6.109 1 97 388 ARG A C 1
ATOM 3124 O O . ARG A 1 388 ? 8.516 11.523 -5.227 1 97 388 ARG A O 1
ATOM 3131 N N . GLU A 1 389 ? 8 11.016 -7.332 1 94.25 389 GLU A N 1
ATOM 3132 C CA . GLU A 1 389 ? 9.383 10.719 -7.699 1 94.25 389 GLU A CA 1
ATOM 3133 C C . GLU A 1 389 ? 10.289 11.922 -7.453 1 94.25 389 GLU A C 1
ATOM 3135 O O . GLU A 1 389 ? 11.375 11.781 -6.895 1 94.25 389 GLU A O 1
ATOM 3140 N N . ARG A 1 390 ? 9.844 13.039 -7.848 1 93.88 390 ARG A N 1
ATOM 3141 C CA . ARG A 1 390 ? 10.633 14.25 -7.66 1 93.88 390 ARG A CA 1
ATOM 3142 C C . ARG A 1 390 ? 10.805 14.57 -6.18 1 93.88 390 ARG A C 1
ATOM 3144 O O . ARG A 1 390 ? 11.875 15.008 -5.754 1 93.88 390 ARG A O 1
ATOM 3151 N N . PHE A 1 391 ? 9.781 14.406 -5.422 1 97.19 391 PHE A N 1
ATOM 3152 C CA . PHE A 1 391 ? 9.852 14.68 -3.992 1 97.19 391 PHE A CA 1
ATOM 3153 C C . PHE A 1 391 ? 10.961 13.867 -3.336 1 97.19 391 PHE A C 1
ATOM 3155 O O . PHE A 1 391 ? 11.828 14.43 -2.66 1 97.19 391 PHE A O 1
ATOM 3162 N N . PHE A 1 392 ? 10.969 12.602 -3.545 1 95.88 392 PHE A N 1
ATOM 3163 C CA . PHE A 1 392 ? 11.906 11.742 -2.83 1 95.88 392 PHE A CA 1
ATOM 3164 C C . PHE A 1 392 ? 13.305 11.859 -3.426 1 95.88 392 PHE A C 1
ATOM 3166 O O . PHE A 1 392 ? 14.281 11.445 -2.805 1 95.88 392 PHE A O 1
ATOM 3173 N N . GLN A 1 393 ? 13.383 12.469 -4.566 1 91.12 393 GLN A N 1
ATOM 3174 C CA . GLN A 1 393 ? 14.688 12.734 -5.172 1 91.12 393 GLN A CA 1
ATOM 3175 C C . GLN A 1 393 ? 15.273 14.047 -4.652 1 91.12 393 GLN A C 1
ATOM 3177 O O . GLN A 1 393 ? 16.484 14.148 -4.422 1 91.12 393 GLN A O 1
ATOM 3182 N N . ALA A 1 394 ? 14.359 15 -4.395 1 91.25 394 ALA A N 1
ATOM 3183 C CA . ALA A 1 394 ? 14.914 16.344 -4.34 1 91.25 394 ALA A CA 1
ATOM 3184 C C . ALA A 1 394 ? 14.516 17.062 -3.049 1 91.25 394 ALA A C 1
ATOM 3186 O O . ALA A 1 394 ? 15.078 18.094 -2.699 1 91.25 394 ALA A O 1
ATOM 3187 N N . ALA A 1 395 ? 13.562 16.531 -2.33 1 91.88 395 ALA A N 1
ATOM 3188 C CA . ALA A 1 395 ? 13.07 17.266 -1.161 1 91.88 395 ALA A CA 1
ATOM 3189 C C . ALA A 1 395 ? 14.133 17.344 -0.073 1 91.88 395 ALA A C 1
ATOM 3191 O O . ALA A 1 395 ? 14.875 16.375 0.15 1 91.88 395 ALA A O 1
ATOM 3192 N N . MET A 1 396 ? 14.133 18.438 0.57 1 90.19 396 MET A N 1
ATOM 3193 C CA . MET A 1 396 ? 15.008 18.609 1.728 1 90.19 396 MET A CA 1
ATOM 3194 C C . MET A 1 396 ? 14.398 17.969 2.971 1 90.19 396 MET A C 1
ATOM 3196 O O . MET A 1 396 ? 13.578 18.594 3.65 1 90.19 396 MET A O 1
ATOM 3200 N N . LEU A 1 397 ? 14.766 16.797 3.244 1 91.56 397 LEU A N 1
ATOM 3201 C CA . LEU A 1 397 ? 14.211 16.078 4.379 1 91.56 397 LEU A CA 1
ATOM 3202 C C . LEU A 1 397 ? 15.195 16.047 5.543 1 91.56 397 LEU A C 1
ATOM 3204 O O . LEU A 1 397 ? 14.969 15.352 6.539 1 91.56 397 LEU A O 1
ATOM 3208 N N . ASP A 1 398 ? 16.281 16.797 5.457 1 89.25 398 ASP A N 1
ATOM 3209 C CA . ASP A 1 398 ? 17.266 16.984 6.52 1 89.25 398 ASP A CA 1
ATOM 3210 C C . ASP A 1 398 ? 16.938 18.203 7.379 1 89.25 398 ASP A C 1
ATOM 3212 O O . ASP A 1 398 ? 16.156 19.062 6.969 1 89.25 398 ASP A O 1
ATOM 3216 N N . MET B 1 1 ? -29.719 -7.238 -8.711 1 23.88 1 MET B N 1
ATOM 3217 C CA . MET B 1 1 ? -29.875 -7.598 -10.117 1 23.88 1 MET B CA 1
ATOM 3218 C C . MET B 1 1 ? -28.531 -7.578 -10.844 1 23.88 1 MET B C 1
ATOM 3220 O O . MET B 1 1 ? -27.859 -6.547 -10.891 1 23.88 1 MET B O 1
ATOM 3224 N N . THR B 1 2 ? -27.812 -8.688 -10.812 1 34 2 THR B N 1
ATOM 3225 C CA . THR B 1 2 ? -26.562 -8.859 -11.555 1 34 2 THR B CA 1
ATOM 3226 C C . THR B 1 2 ? -26.719 -8.391 -13 1 34 2 THR B C 1
ATOM 3228 O O . THR B 1 2 ? -27.609 -8.852 -13.711 1 34 2 THR B O 1
ATOM 3231 N N . THR B 1 3 ? -26.594 -7.305 -13.312 1 36.59 3 THR B N 1
ATOM 3232 C CA . THR B 1 3 ? -26.625 -6.715 -14.648 1 36.59 3 THR B CA 1
ATOM 3233 C C . THR B 1 3 ? -25.938 -7.617 -15.656 1 36.59 3 THR B C 1
ATOM 3235 O O . THR B 1 3 ? -24.703 -7.742 -15.641 1 36.59 3 THR B O 1
ATOM 3238 N N . ARG B 1 4 ? -26.766 -8.664 -16.141 1 42.12 4 ARG B N 1
ATOM 3239 C CA . ARG B 1 4 ? -26.406 -9.766 -17.031 1 42.12 4 ARG B CA 1
ATOM 3240 C C . ARG B 1 4 ? -26.062 -9.25 -18.422 1 42.12 4 ARG B C 1
ATOM 3242 O O . ARG B 1 4 ? -26.969 -8.945 -19.219 1 42.12 4 ARG B O 1
ATOM 3249 N N . THR B 1 5 ? -25.078 -8.367 -18.641 1 44.34 5 THR B N 1
ATOM 3250 C CA . THR B 1 5 ? -24.656 -8.164 -20.031 1 44.34 5 THR B CA 1
ATOM 3251 C C . THR B 1 5 ? -24.125 -9.461 -20.625 1 44.34 5 THR B C 1
ATOM 3253 O O . THR B 1 5 ? -23.734 -10.367 -19.906 1 44.34 5 THR B O 1
ATOM 3256 N N . SER B 1 6 ? -24.078 -9.805 -22.047 1 53.94 6 SER B N 1
ATOM 3257 C CA . SER B 1 6 ? -23.516 -10.844 -22.906 1 53.94 6 SER B CA 1
ATOM 3258 C C . SER B 1 6 ? -22.031 -11.078 -22.594 1 53.94 6 SER B C 1
ATOM 3260 O O . SER B 1 6 ? -21.266 -10.125 -22.469 1 53.94 6 SER B O 1
ATOM 3262 N N . GLY B 1 7 ? -21.688 -12.195 -21.734 1 67.81 7 GLY B N 1
ATOM 3263 C CA . GLY B 1 7 ? -20.328 -12.547 -21.344 1 67.81 7 GLY B CA 1
ATOM 3264 C C . GLY B 1 7 ? -20.25 -13.172 -19.969 1 67.81 7 GLY B C 1
ATOM 3265 O O . GLY B 1 7 ? -21.109 -13.953 -19.578 1 67.81 7 GLY B O 1
ATOM 3266 N N . TYR B 1 8 ? -19.375 -12.938 -19.203 1 84.62 8 TYR B N 1
ATOM 3267 C CA . TYR B 1 8 ? -19.078 -13.492 -17.891 1 84.62 8 TYR B CA 1
ATOM 3268 C C . TYR B 1 8 ? -20.203 -13.195 -16.906 1 84.62 8 TYR B C 1
ATOM 3270 O O . TYR B 1 8 ? -20.656 -12.055 -16.781 1 84.62 8 TYR B O 1
ATOM 3278 N N . VAL B 1 9 ? -20.812 -14.266 -16.359 1 79.62 9 VAL B N 1
ATOM 3279 C CA . VAL B 1 9 ? -21.766 -14.156 -15.266 1 79.62 9 VAL B CA 1
ATOM 3280 C C . VAL B 1 9 ? -21.219 -14.898 -14.039 1 79.62 9 VAL B C 1
ATOM 3282 O O . VAL B 1 9 ? -20.906 -16.094 -14.125 1 79.62 9 VAL B O 1
ATOM 3285 N N . ARG B 1 10 ? -21.188 -14.195 -12.992 1 84.44 10 ARG B N 1
ATOM 3286 C CA . ARG B 1 10 ? -20.688 -14.805 -11.766 1 84.44 10 ARG B CA 1
ATOM 3287 C C . ARG B 1 10 ? -21.672 -15.852 -11.242 1 84.44 10 ARG B C 1
ATOM 3289 O O . ARG B 1 10 ? -22.859 -15.594 -11.117 1 84.44 10 ARG B O 1
ATOM 3296 N N . GLU B 1 11 ? -21.109 -16.984 -11.039 1 83 11 GLU B N 1
ATOM 3297 C CA . GLU B 1 11 ? -21.906 -18.016 -10.391 1 83 11 GLU B CA 1
ATOM 3298 C C . GLU B 1 11 ? -21.953 -17.812 -8.883 1 83 11 GLU B C 1
ATOM 3300 O O . GLU B 1 11 ? -20.953 -17.438 -8.273 1 83 11 GLU B O 1
ATOM 3305 N N . GLU B 1 12 ? -23.109 -18.062 -8.352 1 81.62 12 GLU B N 1
ATOM 3306 C CA . GLU B 1 12 ? -23.281 -17.891 -6.91 1 81.62 12 GLU B CA 1
ATOM 3307 C C . GLU B 1 12 ? -23.062 -19.219 -6.172 1 81.62 12 GLU B C 1
ATOM 3309 O O . GLU B 1 12 ? -23.484 -20.266 -6.633 1 81.62 12 GLU B O 1
ATOM 3314 N N . PHE B 1 13 ? -22.344 -19.094 -5.133 1 86.44 13 PHE B N 1
ATOM 3315 C CA . PHE B 1 13 ? -22.156 -20.234 -4.246 1 86.44 13 PHE B CA 1
ATOM 3316 C C . PHE B 1 13 ? -23.234 -20.25 -3.172 1 86.44 13 PHE B C 1
ATOM 3318 O O . PHE B 1 13 ? -23.422 -19.266 -2.451 1 86.44 13 PHE B O 1
ATOM 3325 N N . VAL B 1 14 ? -23.953 -21.297 -3.145 1 89 14 VAL B N 1
ATOM 3326 C CA . VAL B 1 14 ? -24.953 -21.469 -2.105 1 89 14 VAL B CA 1
ATOM 3327 C C . VAL B 1 14 ? -24.406 -22.359 -0.995 1 89 14 VAL B C 1
ATOM 3329 O O . VAL B 1 14 ? -24.172 -23.547 -1.211 1 89 14 VAL B O 1
ATOM 3332 N N . THR B 1 15 ? -24.266 -21.781 0.118 1 90.75 15 THR B N 1
ATOM 3333 C CA . THR B 1 15 ? -23.688 -22.484 1.259 1 90.75 15 THR B CA 1
ATOM 3334 C C . THR B 1 15 ? -24.719 -23.438 1.868 1 90.75 15 THR B C 1
ATOM 3336 O O . THR B 1 15 ? -25.875 -23.078 2.039 1 90.75 15 THR B O 1
ATOM 3339 N N . SER B 1 16 ? -24.297 -24.641 2.191 1 92.38 16 SER B N 1
ATOM 3340 C CA . SER B 1 16 ? -25.188 -25.578 2.883 1 92.38 16 SER B CA 1
ATOM 3341 C C . SER B 1 16 ? -25.562 -25.047 4.262 1 92.38 16 SER B C 1
ATOM 3343 O O . SER B 1 16 ? -24.891 -24.188 4.82 1 92.38 16 SER B O 1
ATOM 3345 N N . PRO B 1 17 ? -26.672 -25.5 4.797 1 94.5 17 PRO B N 1
ATOM 3346 C CA . PRO B 1 17 ? -27.125 -25.031 6.109 1 94.5 17 PRO B CA 1
ATOM 3347 C C . PRO B 1 17 ? -26.062 -25.203 7.195 1 94.5 17 PRO B C 1
ATOM 3349 O O . PRO B 1 17 ? -26.016 -24.406 8.141 1 94.5 17 PRO B O 1
ATOM 3352 N N . ASP B 1 18 ? -25.328 -26.219 7.078 1 95.5 18 ASP B N 1
ATOM 3353 C CA . ASP B 1 18 ? -24.188 -26.5 7.945 1 95.5 18 ASP B CA 1
ATOM 3354 C C . ASP B 1 18 ? -22.906 -26.656 7.125 1 95.5 18 ASP B C 1
ATOM 3356 O O . ASP B 1 18 ? -22.734 -27.641 6.402 1 95.5 18 ASP B O 1
ATOM 3360 N N . HIS B 1 19 ? -22.047 -25.641 7.25 1 94.94 19 HIS B N 1
ATOM 3361 C CA . HIS B 1 19 ? -20.891 -25.594 6.383 1 94.94 19 HIS B CA 1
ATOM 3362 C C . HIS B 1 19 ? -19.609 -25.344 7.184 1 94.94 19 HIS B C 1
ATOM 3364 O O . HIS B 1 19 ? -19.609 -24.531 8.117 1 94.94 19 HIS B O 1
ATOM 3370 N N . THR B 1 20 ? -18.594 -26.109 6.879 1 96.06 20 THR B N 1
ATOM 3371 C CA . THR B 1 20 ? -17.297 -25.938 7.527 1 96.06 20 THR B CA 1
ATOM 3372 C C . THR B 1 20 ? -16.203 -25.672 6.492 1 96.06 20 THR B C 1
ATOM 3374 O O . THR B 1 20 ? -16.203 -26.281 5.418 1 96.06 20 THR B O 1
ATOM 3377 N N . PHE B 1 21 ? -15.344 -24.766 6.738 1 96.5 21 PHE B N 1
ATOM 3378 C CA . PHE B 1 21 ? -14.164 -24.516 5.91 1 96.5 21 PHE B CA 1
ATOM 3379 C C . PHE B 1 21 ? -12.953 -24.188 6.773 1 96.5 21 PHE B C 1
ATOM 3381 O O . PHE B 1 21 ? -13.07 -24.047 7.992 1 96.5 21 PHE B O 1
ATOM 3388 N N . THR B 1 22 ? -11.789 -24.188 6.152 1 96.94 22 THR B N 1
ATOM 3389 C CA . THR B 1 22 ? -10.539 -23.922 6.859 1 96.94 22 THR B CA 1
ATOM 3390 C C . THR B 1 22 ? -9.867 -22.656 6.324 1 96.94 22 THR B C 1
ATOM 3392 O O . THR B 1 22 ? -9.836 -22.438 5.113 1 96.94 22 THR B O 1
ATOM 3395 N N . LEU B 1 23 ? -9.445 -21.828 7.238 1 97.5 23 LEU B N 1
ATOM 3396 C CA . LEU B 1 23 ? -8.688 -20.625 6.871 1 97.5 23 LEU B CA 1
ATOM 3397 C C . LEU B 1 23 ? -7.242 -20.984 6.527 1 97.5 23 LEU B C 1
ATOM 3399 O O . LEU B 1 23 ? -6.805 -22.109 6.754 1 97.5 23 LEU B O 1
ATOM 3403 N N . PRO B 1 24 ? -6.473 -20.062 5.941 1 95.94 24 PRO B N 1
ATOM 3404 C CA . PRO B 1 24 ? -5.102 -20.359 5.523 1 95.94 24 PRO B CA 1
ATOM 3405 C C . PRO B 1 24 ? -4.207 -20.797 6.688 1 95.94 24 PRO B C 1
ATOM 3407 O O . PRO B 1 24 ? -3.221 -21.5 6.484 1 95.94 24 PRO B O 1
ATOM 3410 N N . ASP B 1 25 ? -4.504 -20.359 7.91 1 95.94 25 ASP B N 1
ATOM 3411 C CA . ASP B 1 25 ? -3.688 -20.734 9.062 1 95.94 25 ASP B CA 1
ATOM 3412 C C . ASP B 1 25 ? -4.117 -22.094 9.633 1 95.94 25 ASP B C 1
ATOM 3414 O O . ASP B 1 25 ? -3.607 -22.516 10.664 1 95.94 25 ASP B O 1
ATOM 3418 N N . GLY B 1 26 ? -5.129 -22.672 9.023 1 95.62 26 GLY B N 1
ATOM 3419 C CA . GLY B 1 26 ? -5.57 -24 9.438 1 95.62 26 GLY B CA 1
ATOM 3420 C C . GLY B 1 26 ? -6.762 -23.969 10.375 1 95.62 26 GLY B C 1
ATOM 3421 O O . GLY B 1 26 ? -7.312 -25.016 10.719 1 95.62 26 GLY B O 1
ATOM 3422 N N . MET B 1 27 ? -7.184 -22.844 10.75 1 96.62 27 MET B N 1
ATOM 3423 C CA . MET B 1 27 ? -8.312 -22.75 11.672 1 96.62 27 MET B CA 1
ATOM 3424 C C . MET B 1 27 ? -9.609 -23.188 11 1 96.62 27 MET B C 1
ATOM 3426 O O . MET B 1 27 ? -9.922 -22.719 9.898 1 96.62 27 MET B O 1
ATOM 3430 N N . HIS B 1 28 ? -10.344 -23.984 11.688 1 97.19 28 HIS B N 1
ATOM 3431 C CA . HIS B 1 28 ? -11.656 -24.406 11.211 1 97.19 28 HIS B CA 1
ATOM 3432 C C . HIS B 1 28 ? -12.727 -23.375 11.57 1 97.19 28 HIS B C 1
ATOM 3434 O O . HIS B 1 28 ? -12.742 -22.844 12.68 1 97.19 28 HIS B O 1
ATOM 3440 N N . VAL B 1 29 ? -13.547 -23.078 10.625 1 98 29 VAL B N 1
ATOM 3441 C CA . VAL B 1 29 ? -14.703 -22.203 10.812 1 98 29 VAL B CA 1
ATOM 3442 C C . VAL B 1 29 ? -15.977 -22.922 10.367 1 98 29 VAL B C 1
ATOM 3444 O O . VAL B 1 29 ? -16.094 -23.312 9.211 1 98 29 VAL B O 1
ATOM 3447 N N . ARG B 1 30 ? -16.828 -23.172 11.266 1 98 30 ARG B N 1
ATOM 3448 C CA . ARG B 1 30 ? -18.125 -23.781 10.977 1 98 30 ARG B CA 1
ATOM 3449 C C . ARG B 1 30 ? -19.25 -22.75 11.125 1 98 30 ARG B C 1
ATOM 3451 O O . ARG B 1 30 ? -19.234 -21.938 12.047 1 98 30 ARG B O 1
ATOM 3458 N N . SER B 1 31 ? -20.125 -22.688 10.227 1 97.19 31 SER B N 1
ATOM 3459 C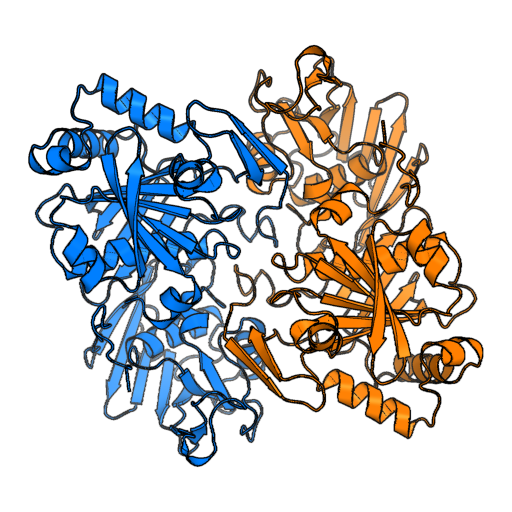 CA . SER B 1 31 ? -21.281 -21.797 10.32 1 97.19 31 SER B CA 1
ATOM 3460 C C . SER B 1 31 ? -22.578 -22.547 10 1 97.19 31 SER B C 1
ATOM 3462 O O . SER B 1 31 ? -22.594 -23.438 9.148 1 97.19 31 SER B O 1
ATOM 3464 N N . THR B 1 32 ? -23.594 -22.234 10.672 1 97.38 32 THR B N 1
ATOM 3465 C CA . THR B 1 32 ? -24.938 -22.75 10.414 1 97.38 32 THR B CA 1
ATOM 3466 C C . THR B 1 32 ? -25.906 -21.625 10.148 1 97.38 32 THR B C 1
ATOM 3468 O O . THR B 1 32 ? -25.703 -20.484 10.594 1 97.38 32 THR B O 1
ATOM 3471 N N . ASP B 1 33 ? -26.797 -21.859 9.32 1 95.62 33 ASP B N 1
ATOM 3472 C CA . ASP B 1 33 ? -27.859 -20.891 9.039 1 95.62 33 ASP B CA 1
ATOM 3473 C C . ASP B 1 33 ? -29.234 -21.531 9.18 1 95.62 33 ASP B C 1
ATOM 3475 O O . ASP B 1 33 ? -29.641 -22.359 8.344 1 95.62 33 ASP B O 1
ATOM 3479 N N . MET B 1 34 ? -29.875 -21.219 10.234 1 91.69 34 MET B N 1
ATOM 3480 C CA . MET B 1 34 ? -31.219 -21.719 10.5 1 91.69 34 MET B CA 1
ATOM 3481 C C . MET B 1 34 ? -32.25 -20.578 10.5 1 91.69 34 MET B C 1
ATOM 3483 O O . MET B 1 34 ? -32.469 -19.938 11.523 1 91.69 34 MET B O 1
ATOM 3487 N N . GLU B 1 35 ? -33.031 -20.359 9.43 1 86.5 35 GLU B N 1
ATOM 3488 C CA . GLU B 1 35 ? -34.094 -19.375 9.273 1 86.5 35 GLU B CA 1
ATOM 3489 C C . GLU B 1 35 ? -33.625 -17.969 9.609 1 86.5 35 GLU B C 1
ATOM 3491 O O . GLU B 1 35 ? -34.25 -17.266 10.391 1 86.5 35 GLU B O 1
ATOM 3496 N N . GLY B 1 36 ? -32.438 -17.656 9.195 1 85.62 36 GLY B N 1
ATOM 3497 C CA . GLY B 1 36 ? -31.953 -16.281 9.336 1 85.62 36 GLY B CA 1
ATOM 3498 C C . GLY B 1 36 ? -31.016 -16.094 10.516 1 85.62 36 GLY B C 1
ATOM 3499 O O . GLY B 1 36 ? -30.422 -15.031 10.68 1 85.62 36 GLY B O 1
ATOM 3500 N N . LEU B 1 37 ? -30.953 -17.109 11.367 1 94.94 37 LEU B N 1
ATOM 3501 C CA . LEU B 1 37 ? -29.953 -17.094 12.438 1 94.94 37 LEU B CA 1
ATOM 3502 C C . LEU B 1 37 ? -28.688 -17.812 12.016 1 94.94 37 LEU B C 1
ATOM 3504 O O . LEU B 1 37 ? -28.703 -19.031 11.836 1 94.94 37 LEU B O 1
ATOM 3508 N N . ILE B 1 38 ? -27.656 -17.078 11.875 1 97.69 38 ILE B N 1
ATOM 3509 C CA . ILE B 1 38 ? -26.359 -17.641 11.523 1 97.69 38 ILE B CA 1
ATOM 3510 C C . ILE B 1 38 ? -25.5 -17.797 12.781 1 97.69 38 ILE B C 1
ATOM 3512 O O . ILE B 1 38 ? -25.297 -16.844 13.531 1 97.69 38 ILE B O 1
ATOM 3516 N N . GLN B 1 39 ? -25.109 -18.969 13.031 1 97.81 39 GLN B N 1
ATOM 3517 C CA . GLN B 1 39 ? -24.203 -19.25 14.133 1 97.81 39 GLN B CA 1
ATOM 3518 C C . GLN B 1 39 ? -22.812 -19.641 13.625 1 97.81 39 GLN B C 1
ATOM 3520 O O . GLN B 1 39 ? -22.703 -20.422 12.68 1 97.81 39 GLN B O 1
ATOM 3525 N N . ILE B 1 40 ? -21.828 -19.078 14.188 1 97.88 40 ILE B N 1
ATOM 3526 C CA . ILE B 1 40 ? -20.453 -19.312 13.734 1 97.88 40 ILE B CA 1
ATOM 3527 C C . ILE B 1 40 ? -19.656 -19.969 14.859 1 97.88 40 ILE B C 1
ATOM 3529 O O . ILE B 1 40 ? -19.594 -19.453 15.977 1 97.88 40 ILE B O 1
ATOM 3533 N N . TYR B 1 41 ? -19.094 -21.125 14.578 1 97.38 41 TYR B N 1
ATOM 3534 C CA . TYR B 1 41 ? -18.266 -21.891 15.492 1 97.38 41 TYR B CA 1
ATOM 3535 C C . TYR B 1 41 ? -16.797 -21.828 15.062 1 97.38 41 TYR B C 1
ATOM 3537 O O . TYR B 1 41 ? -16.453 -22.234 13.945 1 97.38 41 TYR B O 1
ATOM 3545 N N . LEU B 1 42 ? -15.977 -21.281 15.891 1 96.56 42 LEU B N 1
ATOM 3546 C CA . LEU B 1 42 ? -14.555 -21.188 15.586 1 96.56 42 LEU B CA 1
ATOM 3547 C C . LEU B 1 42 ? -13.766 -22.281 16.312 1 96.56 42 LEU B C 1
ATOM 3549 O O . LEU B 1 42 ? -14.133 -22.672 17.422 1 96.56 42 LEU B O 1
ATOM 3553 N N . ARG B 1 43 ? -12.688 -22.797 15.742 1 95.06 43 ARG B N 1
ATOM 3554 C CA . ARG B 1 43 ? -11.734 -23.719 16.344 1 95.06 43 ARG B CA 1
ATOM 3555 C C . ARG B 1 43 ? -12.422 -25 16.812 1 95.06 43 ARG B C 1
ATOM 3557 O O . ARG B 1 43 ? -12.117 -25.516 17.891 1 95.06 43 ARG B O 1
ATOM 3564 N N . ASN B 1 44 ? -13.391 -25.453 16.172 1 90.25 44 ASN B N 1
ATOM 3565 C CA . ASN B 1 44 ? -14.102 -26.703 16.438 1 90.25 44 ASN B CA 1
ATOM 3566 C C . ASN B 1 44 ? -14.82 -26.656 17.781 1 90.25 44 ASN B C 1
ATOM 3568 O O . ASN B 1 44 ? -14.977 -27.688 18.438 1 90.25 44 ASN B O 1
ATOM 3572 N N . LEU B 1 45 ? -15.164 -25.547 18.172 1 90.62 45 LEU B N 1
ATOM 3573 C CA . LEU B 1 45 ? -15.922 -25.406 19.406 1 90.62 45 LEU B CA 1
ATOM 3574 C C . LEU B 1 45 ? -17.328 -25.969 19.234 1 90.62 45 LEU B C 1
ATOM 3576 O O . LEU B 1 45 ? -17.891 -25.938 18.141 1 90.62 45 LEU B O 1
ATOM 3580 N N . SER B 1 46 ? -17.906 -26.453 20.328 1 92.5 46 SER B N 1
ATOM 3581 C CA . SER B 1 46 ? -19.25 -27 20.297 1 92.5 46 SER B CA 1
ATOM 3582 C C . SER B 1 46 ? -20.297 -25.891 20.453 1 92.5 46 SER B C 1
ATOM 3584 O O . SER B 1 46 ? -21.453 -26.078 20.094 1 92.5 46 SER B O 1
ATOM 3586 N N . THR B 1 47 ? -19.875 -24.781 21.047 1 94.44 47 THR B N 1
ATOM 3587 C CA . THR B 1 47 ? -20.75 -23.609 21.172 1 94.44 47 THR B CA 1
ATOM 3588 C C . THR B 1 47 ? -20.328 -22.516 20.219 1 94.44 47 THR B C 1
ATOM 3590 O O . THR B 1 47 ? -19.125 -22.344 19.938 1 94.44 47 THR B O 1
ATOM 3593 N N . PRO B 1 48 ? -21.344 -21.828 19.734 1 95.94 48 PRO B N 1
ATOM 3594 C CA . PRO B 1 48 ? -20.984 -20.781 18.766 1 95.94 48 PRO B CA 1
ATOM 3595 C C . PRO B 1 48 ? -20.188 -19.641 19.406 1 95.94 48 PRO B C 1
ATOM 3597 O O . PRO B 1 48 ? -20.469 -19.25 20.547 1 95.94 48 PRO B O 1
ATOM 3600 N N . SER B 1 49 ? -19.172 -19.141 18.719 1 95.88 49 SER B N 1
ATOM 3601 C CA . SER B 1 49 ? -18.422 -17.969 19.125 1 95.88 49 SER B CA 1
ATOM 3602 C C . SER B 1 49 ? -19.25 -16.688 18.938 1 95.88 49 SER B C 1
ATOM 3604 O O . SER B 1 49 ? -19.172 -15.773 19.766 1 95.88 49 SER B O 1
ATOM 3606 N N . ALA B 1 50 ? -20.016 -16.641 17.875 1 97.06 50 ALA B N 1
ATOM 3607 C CA . ALA B 1 50 ? -20.844 -15.484 17.562 1 97.06 50 ALA B CA 1
ATOM 3608 C C . ALA B 1 50 ? -22.094 -15.898 16.797 1 97.06 50 ALA B C 1
ATOM 3610 O O . ALA B 1 50 ? -22.172 -17.016 16.266 1 97.06 50 ALA B O 1
ATOM 3611 N N . SER B 1 51 ? -23.047 -15.055 16.812 1 97.31 51 SER B N 1
ATOM 3612 C CA . SER B 1 51 ? -24.25 -15.234 16.016 1 97.31 51 SER B CA 1
ATOM 3613 C C . SER B 1 51 ? -24.625 -13.961 15.266 1 97.31 51 SER B C 1
ATOM 3615 O O . SER B 1 51 ? -24.25 -12.859 15.68 1 97.31 51 SER B O 1
ATOM 3617 N N . LEU B 1 52 ? -25.172 -14.102 14.148 1 97.81 52 LEU B N 1
ATOM 3618 C CA . LEU B 1 52 ? -25.75 -13.039 13.328 1 97.81 52 LEU B CA 1
ATOM 3619 C C . LEU B 1 52 ? -27.219 -13.297 13.055 1 97.81 52 LEU B C 1
ATOM 3621 O O . LEU B 1 52 ? -27.578 -14.32 12.477 1 97.81 52 LEU B O 1
ATOM 3625 N N . GLU B 1 53 ? -28.047 -12.445 13.477 1 96.38 53 GLU B N 1
ATOM 3626 C CA . GLU B 1 53 ? -29.484 -12.602 13.273 1 96.38 53 GLU B CA 1
ATOM 3627 C C . GLU B 1 53 ? -30.078 -11.359 12.625 1 96.38 53 GLU B C 1
ATOM 3629 O O . GLU B 1 53 ? -29.594 -10.25 12.828 1 96.38 53 GLU B O 1
ATOM 3634 N N . ILE B 1 54 ? -31.078 -11.578 11.906 1 95.38 54 ILE B N 1
ATOM 3635 C CA . ILE B 1 54 ? -31.719 -10.461 11.227 1 95.38 54 ILE B CA 1
ATOM 3636 C C . ILE B 1 54 ? -32.25 -9.477 12.25 1 95.38 54 ILE B C 1
ATOM 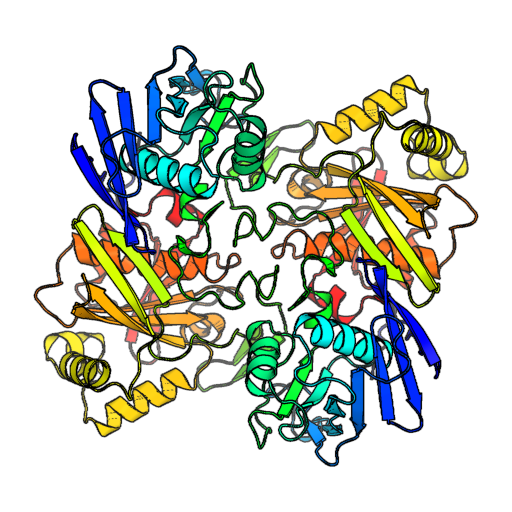3638 O O . ILE B 1 54 ? -32.906 -9.875 13.227 1 95.38 54 ILE B O 1
ATOM 3642 N N . HIS B 1 55 ? -31.922 -8.281 12.047 1 92.81 55 HIS B N 1
ATOM 3643 C CA . HIS B 1 55 ? -32.344 -7.18 12.898 1 92.81 55 HIS B CA 1
ATOM 3644 C C . HIS B 1 55 ? -33.5 -6.414 12.273 1 92.81 55 HIS B C 1
ATOM 3646 O O . HIS B 1 55 ? -33.719 -6.477 11.062 1 92.81 55 HIS B O 1
ATOM 3652 N N . SER B 1 56 ? -34.312 -5.75 13.062 1 92.94 56 SER B N 1
ATOM 3653 C CA . SER B 1 56 ? -35.469 -4.969 12.586 1 92.94 56 SER B CA 1
ATOM 3654 C C . SER B 1 56 ? -35 -3.758 11.781 1 92.94 56 SER B C 1
ATOM 3656 O O . SER B 1 56 ? -35.719 -3.271 10.906 1 92.94 56 SER B O 1
ATOM 3658 N N . ARG B 1 57 ? -33.812 -3.338 12.031 1 95.31 57 ARG B N 1
ATOM 3659 C CA . ARG B 1 57 ? -33.25 -2.17 11.336 1 95.31 57 ARG B CA 1
ATOM 3660 C C . ARG B 1 57 ? -32.844 -2.523 9.922 1 95.31 57 ARG B C 1
ATOM 3662 O O . ARG B 1 57 ? -32.188 -3.551 9.695 1 95.31 57 ARG B O 1
ATOM 3669 N N . SER B 1 58 ? -33.281 -1.745 8.938 1 97.19 58 SER B N 1
ATOM 3670 C CA . SER B 1 58 ? -32.812 -1.825 7.562 1 97.19 58 SER B CA 1
ATOM 3671 C C . SER B 1 58 ? -32 -0.597 7.188 1 97.19 58 SER B C 1
ATOM 3673 O O . SER B 1 58 ? -32.312 0.519 7.609 1 97.19 58 SER B O 1
ATOM 3675 N N . LEU B 1 59 ? -30.953 -0.804 6.48 1 98.06 59 LEU B N 1
ATOM 3676 C CA . LEU B 1 59 ? -30.109 0.293 6.02 1 98.06 59 LEU B CA 1
ATOM 3677 C C . LEU B 1 59 ? -30.047 0.333 4.496 1 98.06 59 LEU B C 1
ATOM 3679 O O . LEU B 1 59 ? -30.25 -0.688 3.836 1 98.06 59 LEU B O 1
ATOM 3683 N N . GLN B 1 60 ? -29.844 1.517 3.977 1 97.5 60 GLN B N 1
ATOM 3684 C CA . GLN B 1 60 ? -29.656 1.676 2.537 1 97.5 60 GLN B CA 1
ATOM 3685 C C . GLN B 1 60 ? -28.391 0.98 2.059 1 97.5 60 GLN B C 1
ATOM 3687 O O . GLN B 1 60 ? -27.297 1.286 2.531 1 97.5 60 GLN B O 1
ATOM 3692 N N . THR B 1 61 ? -28.562 0.073 1.065 1 97.19 61 THR B N 1
ATOM 3693 C CA . THR B 1 61 ? -27.406 -0.658 0.547 1 97.19 61 THR B CA 1
ATOM 3694 C C . THR B 1 61 ? -27.016 -0.136 -0.83 1 97.19 61 THR B C 1
ATOM 3696 O O . THR B 1 61 ? -25.906 -0.402 -1.306 1 97.19 61 THR B O 1
ATOM 3699 N N . SER B 1 62 ? -27.969 0.527 -1.509 1 95.56 62 SER B N 1
ATOM 3700 C CA . SER B 1 62 ? -27.578 1.205 -2.742 1 95.56 62 SER B CA 1
ATOM 3701 C C . SER B 1 62 ? -26.609 2.35 -2.461 1 95.56 62 SER B C 1
ATOM 3703 O O . SER B 1 62 ? -26.609 2.912 -1.363 1 95.56 62 SER B O 1
ATOM 3705 N N . PRO B 1 63 ? -25.734 2.633 -3.436 1 92.31 63 PRO B N 1
ATOM 3706 C CA . PRO B 1 63 ? -24.719 3.66 -3.201 1 92.31 63 PRO B CA 1
ATOM 3707 C C . PRO B 1 63 ? -25.328 5.008 -2.814 1 92.31 63 PRO B C 1
ATOM 3709 O O . PRO B 1 63 ? -26.141 5.562 -3.559 1 92.31 63 PRO B O 1
ATOM 3712 N N . HIS B 1 64 ? -24.922 5.477 -1.701 1 91.56 64 HIS B N 1
ATOM 3713 C CA . HIS B 1 64 ? -25.391 6.773 -1.229 1 91.56 64 HIS B CA 1
ATOM 3714 C C . HIS B 1 64 ? -24.922 7.898 -2.143 1 91.56 64 HIS B C 1
ATOM 3716 O O . HIS B 1 64 ? -23.766 7.895 -2.588 1 91.56 64 HIS B O 1
ATOM 3722 N N . GLY B 1 65 ? -25.75 8.805 -2.438 1 88.62 65 GLY B N 1
ATOM 3723 C CA . GLY B 1 65 ? -25.406 9.992 -3.193 1 88.62 65 GLY B CA 1
ATOM 3724 C C . GLY B 1 65 ? -25.406 9.773 -4.695 1 88.62 65 GLY B C 1
ATOM 3725 O O . GLY B 1 65 ? -25.406 10.727 -5.469 1 88.62 65 GLY B O 1
ATOM 3726 N N . ILE B 1 66 ? -25.453 8.555 -5.137 1 90.38 66 ILE B N 1
ATOM 3727 C CA . ILE B 1 66 ? -25.328 8.258 -6.559 1 90.38 66 ILE B CA 1
ATOM 3728 C C . ILE B 1 66 ? -26.703 7.949 -7.137 1 90.38 66 ILE B C 1
ATOM 3730 O O . ILE B 1 66 ? -27.109 8.539 -8.141 1 90.38 66 ILE B O 1
ATOM 3734 N N . VAL B 1 67 ? -27.422 7.066 -6.469 1 92.75 67 VAL B N 1
ATOM 3735 C CA . VAL B 1 67 ? -28.672 6.582 -7.055 1 92.75 67 VAL B CA 1
ATOM 3736 C C . VAL B 1 67 ? -29.812 7.543 -6.727 1 92.75 67 VAL B C 1
ATOM 3738 O O . VAL B 1 67 ? -29.844 8.125 -5.641 1 92.75 67 VAL B O 1
ATOM 3741 N N . ASN B 1 68 ? -30.703 7.633 -7.637 1 93.12 68 ASN B N 1
ATOM 3742 C CA . ASN B 1 68 ? -31.906 8.422 -7.418 1 93.12 68 ASN B CA 1
ATOM 3743 C C . ASN B 1 68 ? -32.781 7.793 -6.348 1 93.12 68 ASN B C 1
ATOM 3745 O O . ASN B 1 68 ? -32.688 6.598 -6.066 1 93.12 68 ASN B O 1
ATOM 3749 N N . SER B 1 69 ? -33.625 8.641 -5.777 1 94.19 69 SER B N 1
ATOM 3750 C CA . SER B 1 69 ? -34.469 8.227 -4.656 1 94.19 69 SER B CA 1
ATOM 3751 C C . SER B 1 69 ? -35.344 7.027 -5.031 1 94.19 69 SER B C 1
ATOM 3753 O O . SER B 1 69 ? -35.594 6.168 -4.191 1 94.19 69 SER B O 1
ATOM 3755 N N . ASP B 1 70 ? -35.719 6.914 -6.273 1 95.25 70 ASP B N 1
ATOM 3756 C CA . ASP B 1 70 ? -36.625 5.852 -6.707 1 95.25 70 ASP B CA 1
ATOM 3757 C C . ASP B 1 70 ? -35.875 4.539 -6.898 1 95.25 70 ASP B C 1
ATOM 3759 O O . ASP B 1 70 ? -36.5 3.48 -7.066 1 95.25 70 ASP B O 1
ATOM 3763 N N . ARG B 1 71 ? -34.594 4.602 -6.824 1 96.25 71 ARG B N 1
ATOM 3764 C CA . ARG B 1 71 ? -33.781 3.414 -7.055 1 96.25 71 ARG B CA 1
ATOM 3765 C C . ARG B 1 71 ? -33.094 2.961 -5.766 1 96.25 71 ARG B C 1
ATOM 3767 O O . ARG B 1 71 ? -32.312 1.999 -5.77 1 96.25 71 ARG B O 1
ATOM 3774 N N . VAL B 1 72 ? -33.406 3.662 -4.707 1 96.25 72 VAL B N 1
ATOM 3775 C CA . VAL B 1 72 ? -32.75 3.334 -3.439 1 96.25 72 VAL B CA 1
ATOM 3776 C C . VAL B 1 72 ? -33.219 1.952 -2.973 1 96.25 72 VAL B C 1
ATOM 3778 O O . VAL B 1 72 ? -34.406 1.631 -3.027 1 96.25 72 VAL B O 1
ATOM 3781 N N . GLU B 1 73 ? -32.25 1.152 -2.604 1 97 73 GLU B N 1
ATOM 3782 C CA . GLU B 1 73 ? -32.5 -0.183 -2.072 1 97 73 GLU B CA 1
ATOM 3783 C C . GLU B 1 73 ? -32.062 -0.292 -0.614 1 97 73 GLU B C 1
ATOM 3785 O O . GLU B 1 73 ? -31.031 0.263 -0.227 1 97 73 GLU B O 1
ATOM 3790 N N . HIS B 1 74 ? -32.906 -0.957 0.189 1 97.44 74 HIS B N 1
ATOM 3791 C CA . HIS B 1 74 ? -32.594 -1.234 1.588 1 97.44 74 HIS B CA 1
ATOM 3792 C C . HIS B 1 74 ? -32.531 -2.734 1.85 1 97.44 74 HIS B C 1
ATOM 3794 O O . HIS B 1 74 ? -33.125 -3.523 1.129 1 97.44 74 HIS B O 1
ATOM 3800 N N . SER B 1 75 ? -31.719 -3.107 2.752 1 96.94 75 SER B N 1
ATOM 3801 C CA . SER B 1 75 ? -31.672 -4.484 3.236 1 96.94 75 SER B CA 1
ATOM 3802 C C . SER B 1 75 ? -31.672 -4.535 4.762 1 96.94 75 SER B C 1
ATOM 3804 O O . SER B 1 75 ? -31.156 -3.633 5.418 1 96.94 75 SER B O 1
ATOM 3806 N N . PRO B 1 76 ? -32.344 -5.582 5.316 1 96.81 76 PRO B N 1
ATOM 3807 C CA . PRO B 1 76 ? -32.281 -5.742 6.77 1 96.81 76 PRO B CA 1
ATOM 3808 C C . PRO B 1 76 ? -30.859 -5.969 7.27 1 96.81 76 PRO B C 1
ATOM 3810 O O . PRO B 1 76 ? -30.062 -6.633 6.594 1 96.81 76 PRO B O 1
ATOM 3813 N N . ALA B 1 77 ? -30.609 -5.402 8.438 1 97.88 77 ALA B N 1
ATOM 3814 C CA . ALA B 1 77 ? -29.266 -5.551 9.008 1 97.88 77 ALA B CA 1
ATOM 3815 C C . ALA B 1 77 ? -29.141 -6.863 9.781 1 97.88 77 ALA B C 1
ATOM 3817 O O . ALA B 1 77 ? -30.141 -7.418 10.242 1 97.88 77 ALA B O 1
ATOM 3818 N N . PHE B 1 78 ? -27.953 -7.375 9.797 1 98 78 PHE B N 1
ATOM 3819 C CA . PHE B 1 78 ? -27.625 -8.438 10.742 1 98 78 PHE B CA 1
ATOM 3820 C C . PHE B 1 78 ? -27.188 -7.852 12.086 1 98 78 PHE B C 1
ATOM 3822 O O . PHE B 1 78 ? -26.469 -6.855 12.125 1 98 78 PHE B O 1
ATOM 3829 N N . LEU B 1 79 ? -27.656 -8.438 13.109 1 97.94 79 LEU B N 1
ATOM 3830 C CA . LEU B 1 79 ? -27.172 -8.109 14.445 1 97.94 79 LEU B CA 1
ATOM 3831 C C . LEU B 1 79 ? -26.062 -9.062 14.867 1 97.94 79 LEU B C 1
ATOM 3833 O O . LEU B 1 79 ? -26.281 -10.273 14.977 1 97.94 79 LEU B O 1
ATOM 3837 N N . LEU B 1 80 ? -24.875 -8.586 15.078 1 97.94 80 LEU B N 1
ATOM 3838 C CA . LEU B 1 80 ? -23.734 -9.406 15.508 1 97.94 80 LEU B CA 1
ATOM 3839 C C . LEU B 1 80 ? -23.656 -9.469 17.031 1 97.94 80 LEU B C 1
ATOM 3841 O O . LEU B 1 80 ? -23.516 -8.438 17.688 1 97.94 80 LEU B O 1
ATOM 3845 N N . LYS B 1 81 ? -23.688 -10.648 17.531 1 96.56 81 LYS B N 1
ATOM 3846 C CA . LYS B 1 81 ? -23.625 -10.898 18.969 1 96.56 81 LYS B CA 1
ATOM 3847 C C . LYS B 1 81 ? -22.531 -11.898 19.297 1 96.56 81 LYS B C 1
ATOM 3849 O O . LYS B 1 81 ? -22.328 -12.867 18.562 1 96.56 81 LYS B O 1
ATOM 3854 N N . ALA B 1 82 ? -21.828 -11.602 20.359 1 96.25 82 ALA B N 1
ATOM 3855 C CA . ALA B 1 82 ? -21 -12.648 20.953 1 96.25 82 ALA B CA 1
ATOM 3856 C C . ALA B 1 82 ? -21.859 -13.672 21.688 1 96.25 82 ALA B C 1
ATOM 3858 O O . ALA B 1 82 ? -22.828 -13.312 22.359 1 96.25 82 ALA B O 1
ATOM 3859 N N . VAL B 1 83 ? -21.562 -14.898 21.625 1 92.69 83 VAL B N 1
ATOM 3860 C CA . VAL B 1 83 ? -22.375 -15.93 22.25 1 92.69 83 VAL B CA 1
ATOM 3861 C C . VAL B 1 83 ? -21.625 -16.547 23.422 1 92.69 83 VAL B C 1
ATOM 3863 O O . VAL B 1 83 ? -22.141 -16.609 24.547 1 92.69 83 VAL B O 1
ATOM 3866 N N . THR B 1 84 ? -20.438 -17.109 23.219 1 81.94 84 THR B N 1
ATOM 3867 C CA . THR B 1 84 ? -19.734 -17.797 24.297 1 81.94 84 THR B CA 1
ATOM 3868 C C . THR B 1 84 ? -18.781 -16.859 25.016 1 81.94 84 THR B C 1
ATOM 3870 O O . THR B 1 84 ? -18.781 -16.797 26.25 1 81.94 84 THR B O 1
ATOM 3873 N N . THR B 1 85 ? -17.875 -16.344 24.312 1 74.94 85 THR B N 1
ATOM 3874 C CA . THR B 1 85 ? -16.828 -15.539 24.922 1 74.94 85 THR B CA 1
ATOM 3875 C C . THR B 1 85 ? -16.906 -14.102 24.406 1 74.94 85 THR B C 1
ATOM 3877 O O . THR B 1 85 ? -17.016 -13.859 23.203 1 74.94 85 THR B O 1
ATOM 3880 N N . SER B 1 86 ? -17.062 -13.242 25.359 1 79.38 86 SER B N 1
ATOM 3881 C CA . SER B 1 86 ? -16.844 -11.82 25.141 1 79.38 86 SER B CA 1
ATOM 3882 C C . SER B 1 86 ? -15.75 -11.273 26.047 1 79.38 86 SER B C 1
ATOM 3884 O O . SER B 1 86 ? -15.719 -11.57 27.234 1 79.38 86 SER B O 1
ATOM 3886 N N . PRO B 1 87 ? -14.664 -10.609 25.391 1 89.06 87 PRO B N 1
ATOM 3887 C CA . PRO B 1 87 ? -14.625 -9.992 24.062 1 89.06 87 PRO B CA 1
ATOM 3888 C C . PRO B 1 87 ? -14.297 -10.992 22.953 1 89.06 87 PRO B C 1
ATOM 3890 O O . PRO B 1 87 ? -13.656 -12.016 23.219 1 89.06 87 PRO B O 1
ATOM 3893 N N . VAL B 1 88 ? -14.891 -10.789 21.797 1 93.38 88 VAL B N 1
ATOM 3894 C CA . VAL B 1 88 ? -14.461 -11.477 20.578 1 93.38 88 VAL B CA 1
ATOM 3895 C C . VAL B 1 88 ? -13.211 -10.812 20.016 1 93.38 88 VAL B C 1
ATOM 3897 O O . VAL B 1 88 ? -13.195 -9.602 19.781 1 93.38 88 VAL B O 1
ATOM 3900 N N . SER B 1 89 ? -12.133 -11.602 19.906 1 95.25 89 SER B N 1
ATOM 3901 C CA . SER B 1 89 ? -10.898 -11.008 19.391 1 95.25 89 SER B CA 1
ATOM 3902 C C . SER B 1 89 ? -11.109 -10.453 17.984 1 95.25 89 SER B C 1
ATOM 3904 O O . SER B 1 89 ? -11.961 -10.945 17.234 1 95.25 89 SER B O 1
ATOM 3906 N N . LEU B 1 90 ? -10.391 -9.477 17.578 1 96.31 90 LEU B N 1
ATOM 3907 C CA . LEU B 1 90 ? -10.5 -8.891 16.25 1 96.31 90 LEU B CA 1
ATOM 3908 C C . LEU B 1 90 ? -10.195 -9.922 15.172 1 96.31 90 LEU B C 1
ATOM 3910 O O . LEU B 1 90 ? -10.82 -9.922 14.109 1 96.31 90 LEU B O 1
ATOM 3914 N N . SER B 1 91 ? -9.219 -10.797 15.453 1 96.38 91 SER B N 1
ATOM 3915 C CA . SER B 1 91 ? -8.914 -11.906 14.555 1 96.38 91 SER B CA 1
ATOM 3916 C C . SER B 1 91 ? -10.141 -12.789 14.336 1 96.38 91 SER B C 1
ATOM 3918 O O . SER B 1 91 ? -10.406 -13.219 13.211 1 96.38 91 SER B O 1
ATOM 3920 N N . ASP B 1 92 ? -10.852 -13.055 15.367 1 96.88 92 ASP B N 1
ATOM 3921 C CA . ASP B 1 92 ? -12.055 -13.883 15.281 1 96.88 92 ASP B CA 1
ATOM 3922 C C . ASP B 1 92 ? -13.172 -13.141 14.547 1 96.88 92 ASP B C 1
ATOM 3924 O O . ASP B 1 92 ? -13.953 -13.758 13.812 1 96.88 92 ASP B O 1
ATOM 3928 N N . VAL B 1 93 ? -13.25 -11.82 14.766 1 97.81 93 VAL B N 1
ATOM 3929 C CA . VAL B 1 93 ? -14.242 -11.039 14.031 1 97.81 93 VAL B CA 1
ATOM 3930 C C . VAL B 1 93 ? -14.016 -11.188 12.531 1 97.81 93 VAL B C 1
ATOM 3932 O O . VAL B 1 93 ? -14.969 -11.359 11.766 1 97.81 93 VAL B O 1
ATOM 3935 N N . TRP B 1 94 ? -12.805 -11.164 12.117 1 98.19 94 TRP B N 1
ATOM 3936 C CA . TRP B 1 94 ? -12.5 -11.344 10.703 1 98.19 94 TRP B CA 1
ATOM 3937 C C . TRP B 1 94 ? -12.992 -12.695 10.195 1 98.19 94 TRP B C 1
ATOM 3939 O O . TRP B 1 94 ? -13.586 -12.781 9.117 1 98.19 94 TRP B O 1
ATOM 3949 N N . ALA B 1 95 ? -12.719 -13.727 10.938 1 98.25 95 ALA B N 1
ATOM 3950 C CA . ALA B 1 95 ? -13.164 -15.062 10.57 1 98.25 95 ALA B CA 1
ATOM 3951 C C . ALA B 1 95 ? -14.688 -15.141 10.508 1 98.25 95 ALA B C 1
ATOM 3953 O O . ALA B 1 95 ? -15.242 -15.805 9.625 1 98.25 95 ALA B O 1
ATOM 3954 N N . ILE B 1 96 ? -15.312 -14.484 11.422 1 98 96 ILE B N 1
ATOM 3955 C CA . ILE B 1 96 ? -16.766 -14.438 11.461 1 98 96 ILE B CA 1
ATOM 3956 C C . ILE B 1 96 ? -17.297 -13.766 10.195 1 98 96 ILE B C 1
ATOM 3958 O O . ILE B 1 96 ? -18.25 -14.25 9.57 1 98 96 ILE B O 1
ATOM 3962 N N . LEU B 1 97 ? -16.703 -12.648 9.844 1 98.5 97 LEU B N 1
ATO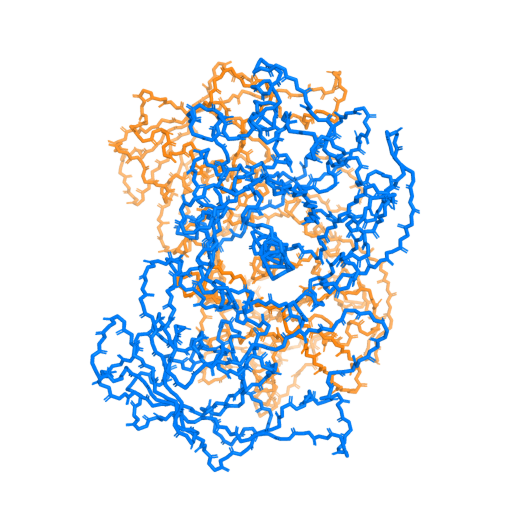M 3963 C CA . LEU B 1 97 ? -17.094 -11.961 8.625 1 98.5 97 LEU B CA 1
ATOM 3964 C C . LEU B 1 97 ? -16.859 -12.836 7.402 1 98.5 97 LEU B C 1
ATOM 3966 O O . LEU B 1 97 ? -17.641 -12.812 6.453 1 98.5 97 LEU B O 1
ATOM 3970 N N . TYR B 1 98 ? -15.727 -13.617 7.441 1 98.31 98 TYR B N 1
ATOM 3971 C CA . TYR B 1 98 ? -15.461 -14.555 6.348 1 98.31 98 TYR B CA 1
ATOM 3972 C C . TYR B 1 98 ? -16.625 -15.523 6.172 1 98.31 98 TYR B C 1
ATOM 3974 O O . TYR B 1 98 ? -17.125 -15.695 5.062 1 98.31 98 TYR B O 1
ATOM 3982 N N . ALA B 1 99 ? -17.094 -16.078 7.223 1 97.81 99 ALA B N 1
ATOM 3983 C CA . ALA B 1 99 ? -18.219 -17.016 7.191 1 97.81 99 ALA B CA 1
ATOM 3984 C C . ALA B 1 99 ? -19.484 -16.328 6.68 1 97.81 99 ALA B C 1
ATOM 3986 O O . ALA B 1 99 ? -20.219 -16.906 5.875 1 97.81 99 ALA B O 1
ATOM 3987 N N . LEU B 1 100 ? -19.703 -15.125 7.137 1 97.44 100 LEU B N 1
ATOM 3988 C CA . LEU B 1 100 ? -20.875 -14.383 6.711 1 97.44 100 LEU B CA 1
ATOM 3989 C C . LEU B 1 100 ? -20.859 -14.141 5.203 1 97.44 100 LEU B C 1
ATOM 3991 O O . LEU B 1 100 ? -21.859 -14.383 4.516 1 97.44 100 LEU B O 1
ATOM 3995 N N . TRP B 1 101 ? -19.766 -13.68 4.695 1 96.56 101 TRP B N 1
ATOM 3996 C CA . TRP B 1 101 ? -19.641 -13.383 3.27 1 96.56 101 TRP B CA 1
ATOM 3997 C C . TRP B 1 101 ? -19.844 -14.648 2.439 1 96.56 101 TRP B C 1
ATOM 3999 O O . TRP B 1 101 ? -20.391 -14.594 1.335 1 96.56 101 TRP B O 1
ATOM 4009 N N . MET B 1 102 ? -19.391 -15.797 2.947 1 95.25 102 MET B N 1
ATOM 4010 C CA . MET B 1 102 ? -19.578 -17.031 2.193 1 95.25 102 MET B CA 1
ATOM 4011 C C . MET B 1 102 ? -21.047 -17.453 2.207 1 95.25 102 MET B C 1
ATOM 4013 O O . MET B 1 102 ? -21.547 -18.016 1.234 1 95.25 102 MET B O 1
ATOM 4017 N N . ARG B 1 103 ? -21.734 -17.141 3.264 1 95.06 103 ARG B N 1
ATOM 4018 C CA . ARG B 1 103 ? -23.156 -17.469 3.338 1 95.06 103 ARG B CA 1
ATOM 4019 C C . ARG B 1 103 ? -23.984 -16.5 2.504 1 95.06 103 ARG B C 1
ATOM 4021 O O . ARG B 1 103 ? -25.094 -16.828 2.064 1 95.06 103 ARG B O 1
ATOM 4028 N N . ARG B 1 104 ? -23.391 -15.312 2.332 1 94 104 ARG B N 1
ATOM 4029 C CA . ARG B 1 104 ? -24.078 -14.281 1.557 1 94 104 ARG B CA 1
ATOM 4030 C C . ARG B 1 104 ? -23.234 -13.828 0.375 1 94 104 ARG B C 1
ATOM 4032 O O . ARG B 1 104 ? -23.047 -12.625 0.162 1 94 104 ARG B O 1
ATOM 4039 N N . SER B 1 105 ? -22.766 -14.773 -0.366 1 91.38 105 SER B N 1
ATOM 4040 C CA . SER B 1 105 ? -21.812 -14.516 -1.438 1 91.38 105 SER B CA 1
ATOM 4041 C C . SER B 1 105 ? -22.453 -13.703 -2.561 1 91.38 105 SER B C 1
ATOM 4043 O O . SER B 1 105 ? -21.75 -13.141 -3.4 1 91.38 105 SER B O 1
ATOM 4045 N N . ASP B 1 106 ? -23.75 -13.602 -2.564 1 90.94 106 ASP B N 1
ATOM 4046 C CA . ASP B 1 106 ? -24.469 -12.875 -3.605 1 90.94 106 ASP B CA 1
ATOM 4047 C C . ASP B 1 106 ? -24.531 -11.383 -3.291 1 90.94 106 ASP B C 1
ATOM 4049 O O . ASP B 1 106 ? -24.906 -10.578 -4.148 1 90.94 106 ASP B O 1
ATOM 4053 N N . LYS B 1 107 ? -24.172 -11.023 -2.135 1 94 107 LYS B N 1
ATOM 4054 C CA . LYS B 1 107 ? -24.281 -9.625 -1.715 1 94 107 LYS B CA 1
ATOM 4055 C C . LYS B 1 107 ? -22.953 -8.906 -1.869 1 94 107 LYS B C 1
ATOM 4057 O O . LYS B 1 107 ? -21.891 -9.492 -1.645 1 94 107 LYS B O 1
ATOM 4062 N N . GLU B 1 108 ? -23.031 -7.688 -2.201 1 94.56 108 GLU B N 1
ATOM 4063 C CA . GLU B 1 108 ? -21.844 -6.824 -2.248 1 94.56 108 GLU B CA 1
ATOM 4064 C C . GLU B 1 108 ? -21.734 -5.984 -0.98 1 94.56 108 GLU B C 1
ATOM 4066 O O . GLU B 1 108 ? -20.625 -5.562 -0.612 1 94.56 108 GLU B O 1
ATOM 4071 N N . VAL B 1 109 ? -22.859 -5.707 -0.409 1 97.38 109 VAL B N 1
ATOM 4072 C CA . VAL B 1 109 ? -22.969 -4.887 0.791 1 97.38 109 VAL B CA 1
ATOM 4073 C C . VAL B 1 109 ? -23.938 -5.535 1.779 1 97.38 109 VAL B C 1
ATOM 4075 O O . VAL B 1 109 ? -25 -6.004 1.39 1 97.38 109 VAL B O 1
ATOM 4078 N N . ILE B 1 110 ? -23.547 -5.59 3.027 1 98.06 110 ILE B N 1
ATOM 4079 C CA . ILE B 1 110 ? -24.406 -6.164 4.055 1 98.06 110 ILE B CA 1
ATOM 4080 C C . ILE B 1 110 ? -24.516 -5.195 5.23 1 98.06 110 ILE B C 1
ATOM 4082 O O . ILE B 1 110 ? -23.516 -4.828 5.84 1 98.06 110 ILE B O 1
ATOM 4086 N N . PRO B 1 111 ? -25.75 -4.762 5.555 1 98.69 111 PRO B N 1
ATOM 4087 C CA . PRO B 1 111 ? -25.906 -3.977 6.781 1 98.69 111 PRO B CA 1
ATOM 4088 C C . PRO B 1 111 ? -25.625 -4.789 8.039 1 98.69 111 PRO B C 1
ATOM 4090 O O . PRO B 1 111 ? -25.984 -5.961 8.125 1 98.69 111 PRO B O 1
ATOM 4093 N N . LEU B 1 112 ? -24.938 -4.188 8.984 1 98.69 112 LEU B N 1
ATOM 4094 C CA . LEU B 1 112 ? -24.531 -4.816 10.234 1 98.69 112 LEU B CA 1
ATOM 4095 C C . LEU B 1 112 ? -24.781 -3.879 11.414 1 98.69 112 LEU B C 1
ATOM 4097 O O . LEU B 1 112 ? -24.484 -2.684 11.336 1 98.69 112 LEU B O 1
ATOM 4101 N N . VAL B 1 113 ? -25.391 -4.363 12.383 1 98.62 113 VAL B N 1
ATOM 4102 C CA . VAL B 1 113 ? -25.5 -3.662 13.656 1 98.62 113 VAL B CA 1
ATOM 4103 C C . VAL B 1 113 ? -24.688 -4.398 14.727 1 98.62 113 VAL B C 1
ATOM 4105 O O . VAL B 1 113 ? -24.812 -5.617 14.867 1 98.62 113 VAL B O 1
ATOM 4108 N N . LEU B 1 114 ? -23.812 -3.734 15.414 1 98.12 114 LEU B N 1
ATOM 4109 C CA . LEU B 1 114 ? -23.062 -4.316 16.531 1 98.12 114 LEU B CA 1
ATOM 4110 C C . LEU B 1 114 ? -23.891 -4.281 17.812 1 98.12 114 LEU B C 1
ATOM 4112 O O . LEU B 1 114 ? -24.375 -3.221 18.219 1 98.12 114 LEU B O 1
ATOM 4116 N N . ALA B 1 115 ? -24.078 -5.406 18.391 1 96 115 ALA B N 1
ATOM 4117 C CA . ALA B 1 115 ? -24.844 -5.48 19.625 1 96 115 ALA B CA 1
ATOM 4118 C C . ALA B 1 115 ? -24.016 -5.012 20.812 1 96 115 ALA B C 1
ATOM 4120 O O . ALA B 1 115 ? -23.297 -5.805 21.438 1 96 115 ALA B O 1
ATOM 4121 N N . SER B 1 116 ? -24.172 -3.82 21.172 1 93 116 SER B N 1
ATOM 4122 C CA . SER B 1 116 ? -23.344 -3.215 22.219 1 93 116 SER B CA 1
ATOM 4123 C C . SER B 1 116 ? -23.531 -3.924 23.547 1 93 116 SER B C 1
ATOM 4125 O O . SER B 1 116 ? -22.609 -3.986 24.359 1 93 116 SER B O 1
ATOM 4127 N N . ASP B 1 117 ? -24.656 -4.559 23.797 1 92.81 117 ASP B N 1
ATOM 4128 C CA . ASP B 1 117 ? -24.953 -5.23 25.062 1 92.81 117 ASP B CA 1
ATOM 4129 C C . ASP B 1 117 ? -24.359 -6.641 25.094 1 92.81 117 ASP B C 1
ATOM 4131 O O . ASP B 1 117 ? -24.266 -7.254 26.156 1 92.81 117 ASP B O 1
ATOM 4135 N N . HIS B 1 118 ? -23.953 -7.117 23.906 1 93.5 118 HIS B N 1
ATOM 4136 C CA . HIS B 1 118 ? -23.484 -8.5 23.844 1 93.5 118 HIS B CA 1
ATOM 4137 C C . HIS B 1 118 ? -22.031 -8.578 23.391 1 93.5 118 HIS B C 1
ATOM 4139 O O . HIS B 1 118 ? -21.438 -9.656 23.359 1 93.5 118 HIS B O 1
ATOM 4145 N N . LEU B 1 119 ? -21.5 -7.457 22.984 1 94.62 119 LEU B N 1
ATOM 4146 C CA . LEU B 1 119 ? -20.094 -7.352 22.609 1 94.62 119 LEU B CA 1
ATOM 4147 C C . LEU B 1 119 ? -19.344 -6.449 23.562 1 94.62 119 LEU B C 1
ATOM 4149 O O . LEU B 1 119 ? -19.391 -5.223 23.453 1 94.62 119 LEU B O 1
ATOM 4153 N N . THR B 1 120 ? -18.578 -7.031 24.453 1 94.69 120 THR B N 1
ATOM 4154 C CA . THR B 1 120 ? -17.922 -6.273 25.5 1 94.69 120 THR B CA 1
ATOM 4155 C C . THR B 1 120 ? -16.891 -5.305 24.906 1 94.69 120 THR B C 1
ATOM 4157 O O . THR B 1 120 ? -16.641 -4.242 25.469 1 94.69 120 THR B O 1
ATOM 4160 N N . ASN B 1 121 ? -16.297 -5.676 23.797 1 96.19 121 ASN B N 1
ATOM 4161 C CA . ASN B 1 121 ? -15.336 -4.797 23.141 1 96.19 121 ASN B CA 1
ATOM 4162 C C . ASN B 1 121 ? -15.93 -4.148 21.906 1 96.19 121 ASN B C 1
ATOM 4164 O O . ASN B 1 121 ? -15.266 -4.055 20.859 1 96.19 121 ASN B O 1
ATOM 4168 N N . VAL B 1 122 ? -17.156 -3.734 22 1 97.19 122 VAL B N 1
ATOM 4169 C CA . VAL B 1 122 ? -17.922 -3.219 20.875 1 97.19 122 VAL B CA 1
ATOM 4170 C C . VAL B 1 122 ? -17.203 -2.016 20.266 1 97.19 122 VAL B C 1
ATOM 4172 O O . VAL B 1 122 ? -17.156 -1.869 19.047 1 97.19 122 VAL B O 1
ATOM 4175 N N . ASP B 1 123 ? -16.609 -1.127 21.078 1 97.31 123 ASP B N 1
ATOM 4176 C CA . ASP B 1 123 ? -15.938 0.057 20.562 1 97.31 123 ASP B CA 1
ATOM 4177 C C . ASP B 1 123 ? -14.664 -0.324 19.797 1 97.31 123 ASP B C 1
ATOM 4179 O O . ASP B 1 123 ? -14.352 0.269 18.766 1 97.31 123 ASP B O 1
ATOM 4183 N N . GLU B 1 124 ? -13.93 -1.238 20.328 1 96.81 124 GLU B N 1
ATOM 4184 C CA . GLU B 1 124 ? -12.742 -1.739 19.641 1 96.81 124 GLU B CA 1
ATOM 4185 C C . GLU B 1 124 ? -13.102 -2.393 18.312 1 96.81 124 GLU B C 1
ATOM 4187 O O . GLU B 1 124 ? -12.422 -2.189 17.312 1 96.81 124 GLU B O 1
ATOM 4192 N N . THR B 1 125 ? -14.188 -3.176 18.312 1 97.88 125 THR B N 1
ATOM 4193 C CA . THR B 1 125 ? -14.672 -3.826 17.094 1 97.88 125 THR B CA 1
ATOM 4194 C C . THR B 1 125 ? -15.094 -2.791 16.062 1 97.88 125 THR B C 1
ATOM 4196 O O . THR B 1 125 ? -14.758 -2.918 14.875 1 97.88 125 THR B O 1
ATOM 4199 N N . LEU B 1 126 ? -15.805 -1.798 16.547 1 98.38 126 LEU B N 1
ATOM 4200 C CA . LEU B 1 126 ? -16.203 -0.704 15.68 1 98.38 126 LEU B CA 1
ATOM 4201 C C . LEU B 1 126 ? -14.984 -0.045 15.039 1 98.38 126 LEU B C 1
ATOM 4203 O O . LEU B 1 126 ? -14.945 0.153 13.82 1 98.38 126 LEU B O 1
ATOM 4207 N N . ALA B 1 127 ? -14.016 0.306 15.836 1 97.31 127 ALA B N 1
ATOM 4208 C CA . ALA B 1 127 ? -12.789 0.943 15.344 1 97.31 127 ALA B CA 1
ATOM 4209 C C . ALA B 1 127 ? -12.078 0.051 14.336 1 97.31 127 ALA B C 1
ATOM 4211 O O . ALA B 1 127 ? -11.586 0.531 13.312 1 97.31 127 ALA B O 1
ATOM 4212 N N . TYR B 1 128 ? -12.062 -1.211 14.617 1 98 128 TYR B N 1
ATOM 4213 C CA . TYR B 1 128 ? -11.43 -2.188 13.734 1 98 128 TYR B CA 1
ATOM 4214 C C . TYR B 1 128 ? -12.117 -2.211 12.375 1 98 128 TYR B C 1
ATOM 4216 O O . TYR B 1 128 ? -11.469 -2.061 11.336 1 98 128 TYR B O 1
ATOM 4224 N N . LEU B 1 129 ? -13.406 -2.328 12.398 1 98.62 129 LEU B N 1
ATOM 4225 C CA . LEU B 1 129 ? -14.18 -2.455 11.172 1 98.62 129 LEU B CA 1
ATOM 4226 C C . LEU B 1 129 ? -14.062 -1.196 10.32 1 98.62 129 LEU B C 1
ATOM 4228 O O . LEU B 1 129 ? -13.906 -1.279 9.102 1 98.62 129 LEU B O 1
ATOM 4232 N N . THR B 1 130 ? -14.039 -0.068 10.922 1 98.06 130 THR B N 1
ATOM 4233 C CA . THR B 1 130 ? -14.062 1.183 10.172 1 98.06 130 THR B CA 1
ATOM 4234 C C . THR B 1 130 ? -12.656 1.592 9.758 1 98.06 130 THR B C 1
ATOM 4236 O O . THR B 1 130 ? -12.445 2.055 8.633 1 98.06 130 THR B O 1
ATOM 4239 N N . SER B 1 131 ? -11.648 1.411 10.57 1 97.62 131 SER B N 1
ATOM 4240 C CA . SER B 1 131 ? -10.289 1.836 10.25 1 97.62 131 SER B CA 1
ATOM 4241 C C . SER B 1 131 ? -9.672 0.953 9.164 1 97.62 131 SER B C 1
ATOM 4243 O O . SER B 1 131 ? -8.797 1.395 8.422 1 97.62 131 SER B O 1
ATOM 4245 N N . THR B 1 132 ? -10.156 -0.253 9.047 1 97.94 132 THR B N 1
ATOM 4246 C CA . THR B 1 132 ? -9.594 -1.172 8.062 1 97.94 132 THR B CA 1
ATOM 4247 C C . THR B 1 132 ? -10.359 -1.084 6.746 1 97.94 132 THR B C 1
ATOM 4249 O O . THR B 1 132 ? -9.914 -1.61 5.727 1 97.94 132 THR B O 1
ATOM 4252 N N . GLY B 1 133 ? -11.523 -0.474 6.773 1 98 133 GLY B N 1
ATOM 4253 C CA . GLY B 1 133 ? -12.328 -0.359 5.574 1 98 133 GLY B CA 1
ATOM 4254 C C . GLY B 1 133 ? -13.281 -1.525 5.383 1 98 133 GLY B C 1
ATOM 4255 O O . GLY B 1 133 ? -14.016 -1.58 4.391 1 98 133 GLY B O 1
ATOM 4256 N N . LEU B 1 134 ? -13.312 -2.48 6.34 1 98.56 134 LEU B N 1
ATOM 4257 C CA . LEU B 1 134 ? -14.242 -3.605 6.273 1 98.56 134 LEU B CA 1
ATOM 4258 C C . LEU B 1 134 ? -15.688 -3.117 6.27 1 98.56 134 LEU B C 1
ATOM 4260 O O . LEU B 1 134 ? -16.562 -3.777 5.715 1 98.56 134 LEU B O 1
ATOM 4264 N N . ALA B 1 135 ? -15.898 -2 6.941 1 98.69 135 ALA B N 1
ATOM 4265 C CA . ALA B 1 135 ? -17.234 -1.401 7.023 1 98.69 135 ALA B CA 1
ATOM 4266 C C . ALA B 1 135 ? -17.141 0.115 7.168 1 98.69 135 ALA B C 1
ATOM 4268 O O . ALA B 1 135 ? -16.062 0.66 7.402 1 98.69 135 ALA B O 1
ATOM 4269 N N . PHE B 1 136 ? -18.172 0.775 6.953 1 97.44 136 PHE B N 1
ATOM 4270 C CA . PHE B 1 136 ? -18.266 2.199 7.25 1 97.44 136 PHE B CA 1
ATOM 4271 C C . PHE B 1 136 ? -19.656 2.555 7.781 1 97.44 136 PHE B C 1
ATOM 4273 O O . PHE B 1 136 ? -20.609 1.793 7.605 1 97.44 136 PHE B O 1
ATOM 4280 N N . CYS B 1 137 ? -19.734 3.609 8.484 1 96.56 137 CYS B N 1
ATOM 4281 C CA . CYS B 1 137 ? -21 4.133 8.977 1 96.56 137 CYS B CA 1
ATOM 4282 C C . CYS B 1 137 ? -21.734 4.91 7.883 1 96.56 137 CYS B C 1
ATOM 4284 O O . CYS B 1 137 ? -21.281 5.973 7.461 1 96.56 137 CYS B O 1
ATOM 4286 N N . PRO B 1 138 ? -22.875 4.449 7.465 1 95.38 138 PRO B N 1
ATOM 4287 C CA . PRO B 1 138 ? -23.562 5.137 6.367 1 95.38 138 PRO B CA 1
ATOM 4288 C C . PRO B 1 138 ? -24.344 6.363 6.836 1 95.38 138 PRO B C 1
ATOM 4290 O O . PRO B 1 138 ? -24.609 6.508 8.031 1 95.38 138 PRO B O 1
ATOM 4293 N N . PRO B 1 139 ? -24.719 7.223 5.898 1 92.19 139 PRO B N 1
ATOM 4294 C CA . PRO B 1 139 ? -25.406 8.469 6.23 1 92.19 139 PRO B CA 1
ATOM 4295 C C . PRO B 1 139 ? -26.75 8.234 6.922 1 92.19 139 PRO B C 1
ATOM 4297 O O . PRO B 1 139 ? -27.219 9.086 7.676 1 92.19 139 PRO B O 1
ATOM 4300 N N . ASP B 1 140 ? -27.422 7.145 6.672 1 94.94 140 ASP B N 1
ATOM 4301 C CA . ASP B 1 140 ? -28.734 6.91 7.234 1 94.94 140 ASP B CA 1
ATOM 4302 C C . ASP B 1 140 ? -28.656 6.141 8.547 1 94.94 140 ASP B C 1
ATOM 4304 O O . ASP B 1 140 ? -29.672 5.688 9.078 1 94.94 140 ASP B O 1
ATOM 4308 N N . ALA B 1 141 ? -27.453 5.922 9.078 1 96.81 141 ALA B N 1
ATOM 4309 C CA . ALA B 1 141 ? -27.281 5.273 10.375 1 96.81 141 ALA B CA 1
ATOM 4310 C C . ALA B 1 141 ? -27.875 6.125 11.5 1 96.81 141 ALA B C 1
ATOM 4312 O O . ALA B 1 141 ? -27.75 7.352 11.484 1 96.81 141 ALA B O 1
ATOM 4313 N N . GLU B 1 142 ? -28.484 5.477 12.453 1 96.5 142 GLU B N 1
ATOM 4314 C CA . GLU B 1 142 ? -29.047 6.156 13.617 1 96.5 142 GLU B CA 1
ATOM 4315 C C . GLU B 1 142 ? -28.062 6.117 14.789 1 96.5 142 GLU B C 1
ATOM 4317 O O . GLU B 1 142 ? -28.125 6.977 15.672 1 96.5 142 GLU B O 1
ATOM 4322 N N . THR B 1 143 ? -27.328 5.105 14.844 1 96.31 143 THR B N 1
ATOM 4323 C CA . THR B 1 143 ? -26.281 4.969 15.844 1 96.31 143 THR B CA 1
ATOM 4324 C C . THR B 1 143 ? -24.922 4.672 15.195 1 96.31 143 THR B C 1
ATOM 4326 O O . THR B 1 143 ? -24.875 4.234 14.039 1 96.31 143 THR B O 1
ATOM 4329 N N . ARG B 1 144 ? -23.844 4.863 15.953 1 96.44 144 ARG B N 1
ATOM 4330 C CA . ARG B 1 144 ? -22.5 4.621 15.43 1 96.44 144 ARG B CA 1
ATOM 4331 C C . ARG B 1 144 ? -22.25 3.131 15.219 1 96.44 144 ARG B C 1
ATOM 4333 O O . ARG B 1 144 ? -21.281 2.74 14.578 1 96.44 144 ARG B O 1
ATOM 4340 N N . TYR B 1 145 ? -23.109 2.273 15.719 1 98 145 TYR B N 1
ATOM 4341 C CA . TYR B 1 145 ? -22.922 0.83 15.641 1 98 145 TYR B CA 1
ATOM 4342 C C . TYR B 1 145 ? -23.656 0.24 14.445 1 98 145 TYR B C 1
ATOM 4344 O O . TYR B 1 145 ? -23.641 -0.977 14.242 1 98 145 TYR B O 1
ATOM 4352 N N . GLU B 1 146 ? -24.359 1.095 13.648 1 98.44 146 GLU B N 1
ATOM 4353 C CA . GLU B 1 146 ? -24.953 0.683 12.383 1 98.44 146 GLU B CA 1
ATOM 4354 C C . GLU B 1 146 ? -23.984 0.874 11.227 1 98.44 146 GLU B C 1
ATOM 4356 O O . GLU B 1 146 ? -23.594 2.002 10.906 1 98.44 146 GLU B O 1
ATOM 4361 N N . LEU B 1 147 ? -23.625 -0.206 10.641 1 98.69 147 LEU B N 1
ATOM 4362 C CA . LEU B 1 147 ? -22.547 -0.194 9.656 1 98.69 147 LEU B CA 1
ATOM 4363 C C . LEU B 1 147 ? -22.984 -0.875 8.359 1 98.69 147 LEU B C 1
ATOM 4365 O O . LEU B 1 147 ? -23.984 -1.606 8.344 1 98.69 147 LEU B O 1
ATOM 4369 N N . LEU B 1 148 ? -22.344 -0.563 7.258 1 98.69 148 LEU B N 1
ATOM 4370 C CA . LEU B 1 148 ? -22.391 -1.351 6.031 1 98.69 148 LEU B CA 1
ATOM 4371 C C . LEU B 1 148 ? -21.078 -2.1 5.816 1 98.69 148 LEU B C 1
ATOM 4373 O O . LEU B 1 148 ? -20.016 -1.481 5.715 1 98.69 148 LEU B O 1
ATOM 4377 N N . LEU B 1 149 ? -21.125 -3.408 5.832 1 98.69 149 LEU B N 1
ATOM 4378 C CA . LEU B 1 149 ? -19.984 -4.242 5.441 1 98.69 149 LEU B CA 1
ATOM 4379 C C . LEU B 1 149 ? -19.797 -4.234 3.928 1 98.69 149 LEU B C 1
ATOM 4381 O O . LEU B 1 149 ? -20.781 -4.238 3.178 1 98.69 149 LEU B O 1
ATOM 4385 N N . ILE B 1 150 ? -18.609 -4.277 3.496 1 97.81 150 ILE B N 1
ATOM 4386 C CA . ILE B 1 150 ? -18.312 -4.207 2.068 1 97.81 150 ILE B CA 1
ATOM 4387 C C . ILE B 1 150 ? -17.531 -5.453 1.641 1 97.81 150 ILE B C 1
ATOM 4389 O O . ILE B 1 150 ? -16.406 -5.68 2.092 1 97.81 150 ILE B O 1
ATOM 4393 N N . ARG B 1 151 ? -18.062 -6.211 0.707 1 97.25 151 ARG B N 1
ATOM 4394 C CA . ARG B 1 151 ? -17.469 -7.473 0.26 1 97.25 151 ARG B CA 1
ATOM 4395 C C . ARG B 1 151 ? -16.125 -7.238 -0.411 1 97.25 151 ARG B C 1
ATOM 4397 O O . ARG B 1 151 ? -15.148 -7.938 -0.119 1 97.25 151 ARG B O 1
ATOM 4404 N N . ALA B 1 152 ? -16.094 -6.258 -1.285 1 97.19 152 ALA B N 1
ATOM 4405 C CA . ALA B 1 152 ? -14.859 -5.953 -2.016 1 97.19 152 ALA B CA 1
ATOM 4406 C C . ALA B 1 152 ? -13.719 -5.648 -1.058 1 97.19 152 ALA B C 1
ATOM 4408 O O . ALA B 1 152 ? -12.578 -6.055 -1.294 1 97.19 152 ALA B O 1
ATOM 4409 N N . SER B 1 153 ? -14.008 -4.945 0.054 1 97.81 153 SER B N 1
ATOM 4410 C CA . SER B 1 153 ? -12.992 -4.625 1.052 1 97.81 153 SER B CA 1
ATOM 4411 C C . SER B 1 153 ? -12.43 -5.891 1.693 1 97.81 153 SER B C 1
ATOM 4413 O O . SER B 1 153 ? -11.219 -6.031 1.842 1 97.81 153 SER B O 1
ATOM 4415 N N . PHE B 1 154 ? -13.336 -6.754 2.016 1 98 154 PHE B N 1
ATOM 4416 C CA . PHE B 1 154 ? -12.938 -8.008 2.654 1 98 154 PHE B CA 1
ATOM 4417 C C . PHE B 1 154 ? -11.969 -8.773 1.774 1 98 154 PHE B C 1
ATOM 4419 O O . PHE B 1 154 ? -10.898 -9.188 2.234 1 98 154 PHE B O 1
ATOM 4426 N N . TRP B 1 155 ? -12.242 -8.898 0.511 1 97.81 155 TRP B N 1
ATOM 4427 C CA . TRP B 1 155 ? -11.453 -9.727 -0.393 1 97.81 155 TRP B CA 1
ATOM 4428 C C . TRP B 1 155 ? -10.18 -9 -0.82 1 97.81 155 TRP B C 1
ATOM 4430 O O . TRP B 1 155 ? -9.281 -9.609 -1.413 1 97.81 155 TRP B O 1
ATOM 4440 N N . GLN B 1 156 ? -10.086 -7.742 -0.502 1 97.81 156 GLN B N 1
ATOM 4441 C CA . GLN B 1 156 ? -8.844 -7.012 -0.713 1 97.81 156 GLN B CA 1
ATOM 4442 C C . GLN B 1 156 ? -7.902 -7.176 0.477 1 97.81 156 GLN B C 1
ATOM 4444 O O . GLN B 1 156 ? -6.836 -6.562 0.521 1 97.81 156 GLN B O 1
ATOM 4449 N N . GLY B 1 157 ? -8.328 -7.922 1.433 1 97.06 157 GLY B N 1
ATOM 4450 C CA . GLY B 1 157 ? -7.492 -8.234 2.578 1 97.06 157 GLY B CA 1
ATOM 4451 C C . GLY B 1 157 ? -7.684 -7.277 3.738 1 97.06 157 GLY B C 1
ATOM 4452 O O . GLY B 1 157 ? -6.902 -7.281 4.691 1 97.06 157 GLY B O 1
ATOM 4453 N N . ALA B 1 158 ? -8.695 -6.461 3.703 1 97.75 158 ALA B N 1
ATOM 4454 C CA . ALA B 1 158 ? -8.945 -5.512 4.781 1 97.75 158 ALA B CA 1
ATOM 4455 C C . ALA B 1 158 ? -9.086 -6.223 6.125 1 97.75 158 ALA B C 1
ATOM 4457 O O . ALA B 1 158 ? -9.844 -7.188 6.246 1 97.75 158 ALA B O 1
ATOM 4458 N N . GLY B 1 159 ? -8.305 -5.793 7.074 1 97.44 159 GLY B N 1
ATOM 4459 C CA . GLY B 1 159 ? -8.43 -6.27 8.445 1 97.44 159 GLY B CA 1
ATOM 4460 C C . GLY B 1 159 ? -7.953 -7.699 8.617 1 97.44 159 GLY B C 1
ATOM 4461 O O . GLY B 1 159 ? -8.031 -8.258 9.719 1 97.44 159 GLY B O 1
ATOM 4462 N N . ALA B 1 160 ? -7.469 -8.352 7.566 1 96.94 160 ALA B N 1
ATOM 4463 C CA . ALA B 1 160 ? -7.039 -9.742 7.68 1 96.94 160 ALA B CA 1
ATOM 4464 C C . ALA B 1 160 ? -5.801 -9.867 8.562 1 96.94 160 ALA B C 1
ATOM 4466 O O . ALA B 1 160 ? -4.797 -9.188 8.328 1 96.94 160 ALA B O 1
ATOM 4467 N N . PRO B 1 161 ? -5.898 -10.719 9.578 1 94.75 161 PRO B N 1
ATOM 4468 C CA . PRO B 1 161 ? -4.66 -11.023 10.297 1 94.75 161 PRO B CA 1
ATOM 4469 C C . PRO B 1 161 ? -3.604 -11.672 9.406 1 94.75 161 PRO B C 1
ATOM 4471 O O . PRO B 1 161 ? -3.938 -12.461 8.523 1 94.75 161 PRO B O 1
ATOM 4474 N N . VAL B 1 162 ? -2.365 -11.398 9.695 1 93.62 162 VAL B N 1
ATOM 4475 C CA . VAL B 1 162 ? -1.267 -11.867 8.859 1 93.62 162 VAL B CA 1
ATOM 4476 C C . VAL B 1 162 ? -1.302 -13.391 8.766 1 93.62 162 VAL B C 1
ATOM 4478 O O . VAL B 1 162 ? -1.083 -13.953 7.691 1 93.62 162 VAL B O 1
ATOM 4481 N N . ASP B 1 163 ? -1.585 -14.047 9.844 1 94.81 163 ASP B N 1
ATOM 4482 C CA . ASP B 1 163 ? -1.534 -15.5 9.875 1 94.81 163 ASP B CA 1
ATOM 4483 C C . ASP B 1 163 ? -2.736 -16.109 9.156 1 94.81 163 ASP B C 1
ATOM 4485 O O . ASP B 1 163 ? -2.742 -17.297 8.836 1 94.81 163 ASP B O 1
ATOM 4489 N N . LYS B 1 164 ? -3.805 -15.336 8.859 1 96.31 164 LYS B N 1
ATOM 4490 C CA . LYS B 1 164 ? -5.004 -15.852 8.203 1 96.31 164 LYS B CA 1
ATOM 4491 C C . LYS B 1 164 ? -5.121 -15.312 6.781 1 96.31 164 LYS B C 1
ATOM 4493 O O . LYS B 1 164 ? -6.02 -15.711 6.035 1 96.31 164 LYS B O 1
ATOM 4498 N N . HIS B 1 165 ? -4.219 -14.391 6.469 1 96.88 165 HIS B N 1
ATOM 4499 C CA . HIS B 1 165 ? -4.25 -13.766 5.152 1 96.88 165 HIS B CA 1
ATOM 4500 C C . HIS B 1 165 ? -4.02 -14.797 4.051 1 96.88 165 HIS B C 1
ATOM 4502 O O . HIS B 1 165 ? -3.289 -15.766 4.246 1 96.88 165 HIS B O 1
ATOM 4508 N N . TRP B 1 166 ? -4.605 -14.586 2.898 1 98.06 166 TRP B N 1
ATOM 4509 C CA . TRP B 1 166 ? -4.43 -15.508 1.78 1 98.06 166 TRP B CA 1
ATOM 4510 C C . TRP B 1 166 ? -2.979 -15.516 1.307 1 98.06 166 TRP B C 1
ATOM 4512 O O . TRP B 1 166 ? -2.455 -16.562 0.92 1 98.06 166 TRP B O 1
ATOM 4522 N N . LEU B 1 167 ? -2.346 -14.352 1.256 1 97.31 167 LEU B N 1
ATOM 4523 C CA . LEU B 1 167 ? -0.908 -14.312 1.011 1 97.31 167 LEU B CA 1
ATOM 4524 C C . LEU B 1 167 ? -0.139 -14.883 2.197 1 97.31 167 LEU B C 1
ATOM 4526 O O . LEU B 1 167 ? -0.328 -14.445 3.334 1 97.31 167 LEU B O 1
ATOM 4530 N N . ARG B 1 168 ? 0.663 -15.758 1.96 1 97.06 168 ARG B N 1
ATOM 4531 C CA . ARG B 1 168 ? 1.338 -16.453 3.055 1 97.06 168 ARG B CA 1
ATOM 4532 C C . ARG B 1 168 ? 2.766 -15.938 3.227 1 97.06 168 ARG B C 1
ATOM 4534 O O . ARG B 1 168 ? 3.357 -16.078 4.297 1 97.06 168 ARG B O 1
ATOM 4541 N N . THR B 1 169 ? 3.35 -15.398 2.186 1 95.69 169 THR B N 1
ATOM 4542 C CA . THR B 1 169 ? 4.672 -14.789 2.246 1 95.69 169 THR B CA 1
ATOM 4543 C C . THR B 1 169 ? 4.648 -13.383 1.656 1 95.69 169 THR B C 1
ATOM 4545 O O . THR B 1 169 ? 4.82 -13.203 0.448 1 95.69 169 THR B O 1
ATOM 4548 N N . MET B 1 170 ? 4.449 -12.484 2.521 1 94.44 170 MET B N 1
ATOM 4549 C CA . MET B 1 170 ? 4.41 -11.086 2.107 1 94.44 170 MET B CA 1
ATOM 4550 C C . MET B 1 170 ? 5.816 -10.492 2.068 1 94.44 170 MET B C 1
ATOM 4552 O O . MET B 1 170 ? 6.633 -10.766 2.949 1 94.44 170 MET B O 1
ATOM 4556 N N . VAL B 1 171 ? 6.125 -9.703 1.048 1 94.5 171 VAL B N 1
ATOM 4557 C CA . VAL B 1 171 ? 7.41 -9.023 0.91 1 94.5 171 VAL B CA 1
ATOM 4558 C C . VAL B 1 171 ? 7.184 -7.535 0.66 1 94.5 171 VAL B C 1
ATOM 4560 O O . VAL B 1 171 ? 6.715 -7.145 -0.413 1 94.5 171 VAL B O 1
ATOM 4563 N N . PRO B 1 172 ? 7.5 -6.66 1.587 1 94.31 172 PRO B N 1
ATOM 4564 C CA . PRO B 1 172 ? 8.07 -7.012 2.891 1 94.31 172 PRO B CA 1
ATOM 4565 C C . PRO B 1 172 ? 7.027 -7.582 3.854 1 94.31 172 PRO B C 1
ATOM 4567 O O . PRO B 1 172 ? 5.828 -7.352 3.678 1 94.31 172 PRO B O 1
ATOM 4570 N N . ARG B 1 173 ? 7.523 -8.273 4.809 1 92.19 173 ARG B N 1
ATOM 4571 C CA . ARG B 1 173 ? 6.648 -8.711 5.891 1 92.19 173 ARG B CA 1
ATOM 4572 C C . ARG B 1 173 ? 6.145 -7.516 6.699 1 92.19 173 ARG B C 1
ATOM 4574 O O . ARG B 1 173 ? 6.914 -6.613 7.027 1 92.19 173 ARG B O 1
ATOM 4581 N N . PRO B 1 174 ? 4.879 -7.543 7.031 1 89.19 174 PRO B N 1
ATOM 4582 C CA . PRO B 1 174 ? 4.301 -6.406 7.754 1 89.19 174 PRO B CA 1
ATOM 4583 C C . PRO B 1 174 ? 5 -6.137 9.086 1 89.19 174 PRO B C 1
ATOM 4585 O O . PRO B 1 174 ? 5.059 -4.988 9.531 1 89.19 174 PRO B O 1
ATOM 4588 N N . SER B 1 175 ? 5.531 -7.09 9.75 1 87.69 175 SER B N 1
ATOM 4589 C CA . SER B 1 175 ? 6.211 -6.91 11.023 1 87.69 175 SER B CA 1
ATOM 4590 C C . SER B 1 175 ? 7.555 -6.215 10.844 1 87.69 175 SER B C 1
ATOM 4592 O O . SER B 1 175 ? 8.125 -5.695 11.805 1 87.69 175 SER B O 1
ATOM 4594 N N . VAL B 1 176 ? 7.988 -6.191 9.633 1 89.88 176 VAL B N 1
ATOM 4595 C CA . VAL B 1 176 ? 9.32 -5.656 9.352 1 89.88 176 VAL B CA 1
ATOM 4596 C C . VAL B 1 176 ? 9.195 -4.254 8.75 1 89.88 176 VAL B C 1
ATOM 4598 O O . VAL B 1 176 ? 10 -3.371 9.055 1 89.88 176 VAL B O 1
ATOM 4601 N N . SER B 1 177 ? 8.234 -4.09 7.965 1 89.88 177 SER B N 1
ATOM 4602 C CA . SER B 1 177 ? 7.977 -2.801 7.332 1 89.88 177 SER B CA 1
ATOM 4603 C C . SER B 1 177 ? 6.484 -2.506 7.258 1 89.88 177 SER B C 1
ATOM 4605 O O . SER B 1 177 ? 5.707 -3.324 6.762 1 89.88 177 SER B O 1
ATOM 4607 N N . ALA B 1 178 ? 6.145 -1.337 7.676 1 85.69 178 ALA B N 1
ATOM 4608 C CA . ALA B 1 178 ? 4.738 -0.946 7.684 1 85.69 178 ALA B CA 1
ATOM 4609 C C . ALA B 1 178 ? 4.297 -0.458 6.309 1 85.69 178 ALA B C 1
ATOM 4611 O O . ALA B 1 178 ? 3.102 -0.273 6.062 1 85.69 178 ALA B O 1
ATOM 4612 N N . THR B 1 179 ? 5.219 -0.244 5.441 1 89.81 179 THR B N 1
ATOM 4613 C CA . THR B 1 179 ? 4.922 0.285 4.113 1 89.81 179 THR B CA 1
ATOM 4614 C C . THR B 1 179 ? 5.188 -0.767 3.041 1 89.81 179 THR B C 1
ATOM 4616 O O . THR B 1 179 ? 5.996 -1.677 3.24 1 89.81 179 THR B O 1
ATOM 4619 N N . PRO B 1 180 ? 4.445 -0.648 1.952 1 92.25 180 PRO B N 1
ATOM 4620 C CA . PRO B 1 180 ? 4.797 -1.509 0.82 1 92.25 180 PRO B CA 1
ATOM 4621 C C . PRO B 1 180 ? 6.203 -1.238 0.288 1 92.25 180 PRO B C 1
ATOM 4623 O O . PRO B 1 180 ? 6.844 -0.267 0.695 1 92.25 180 PRO B O 1
ATOM 4626 N N . PHE B 1 181 ? 6.672 -2.121 -0.539 1 96.62 181 PHE B N 1
ATOM 4627 C CA . PHE B 1 181 ? 7.973 -1.957 -1.177 1 96.62 181 PHE B CA 1
ATOM 4628 C C . PHE B 1 181 ? 8.055 -0.614 -1.891 1 96.62 181 PHE B C 1
ATOM 4630 O O . PHE B 1 181 ? 7.152 -0.244 -2.643 1 96.62 181 PHE B O 1
ATOM 4637 N N . PRO B 1 182 ? 9.055 0.161 -1.619 1 96.94 182 PRO B N 1
ATOM 4638 C CA . PRO B 1 182 ? 9.125 1.54 -2.109 1 96.94 182 PRO B CA 1
ATOM 4639 C C . PRO B 1 182 ? 9.359 1.619 -3.617 1 96.94 182 PRO B C 1
ATOM 4641 O O . PRO B 1 182 ? 9.781 0.638 -4.23 1 96.94 182 PRO B O 1
ATOM 4644 N N . PHE B 1 183 ? 9.055 2.768 -4.152 1 96.56 183 PHE B N 1
ATOM 4645 C CA . PHE B 1 183 ? 9.367 3.031 -5.551 1 96.56 183 PHE B CA 1
ATOM 4646 C C . PHE B 1 183 ? 10.805 3.51 -5.703 1 96.56 183 PHE B C 1
ATOM 4648 O O . PHE B 1 183 ? 11.211 4.492 -5.078 1 96.56 183 PHE B O 1
ATOM 4655 N N . VAL B 1 184 ? 11.539 2.84 -6.391 1 93.94 184 VAL B N 1
ATOM 4656 C CA . VAL B 1 184 ? 12.867 3.199 -6.871 1 93.94 184 VAL B CA 1
ATOM 4657 C C . VAL B 1 184 ? 12.984 2.889 -8.359 1 93.94 184 VAL B C 1
ATOM 4659 O O . VAL B 1 184 ? 12.68 1.775 -8.797 1 93.94 184 VAL B O 1
ATOM 4662 N N . GLN B 1 185 ? 13.359 3.883 -9.125 1 93.5 185 GLN B N 1
ATOM 4663 C CA . GLN B 1 185 ? 13.438 3.66 -10.562 1 93.5 185 GLN B CA 1
ATOM 4664 C C . GLN B 1 185 ? 14.508 2.633 -10.906 1 93.5 185 GLN B C 1
ATOM 4666 O O . GLN B 1 185 ? 15.625 2.701 -10.391 1 93.5 185 GLN B O 1
ATOM 4671 N N . SER B 1 186 ? 14.164 1.722 -11.648 1 93.56 186 SER B N 1
ATOM 4672 C CA . SER B 1 186 ? 15.039 0.703 -12.219 1 93.56 186 SER B CA 1
ATOM 4673 C C . SER B 1 186 ? 14.852 0.599 -13.727 1 93.56 186 SER B C 1
ATOM 4675 O O . SER B 1 186 ? 14.164 1.424 -14.328 1 93.56 186 SER B O 1
ATOM 4677 N N . PHE B 1 187 ? 15.68 -0.309 -14.375 1 94.31 187 PHE B N 1
ATOM 4678 C CA . PHE B 1 187 ? 15.703 -0.353 -15.828 1 94.31 187 PHE B CA 1
ATOM 4679 C C . PHE B 1 187 ? 15.953 -1.771 -16.328 1 94.31 187 PHE B C 1
ATOM 4681 O O . PHE B 1 187 ? 16.75 -2.508 -15.734 1 94.31 187 PHE B O 1
ATOM 4688 N N . THR B 1 188 ? 15.219 -2.17 -17.297 1 94.56 188 THR B N 1
ATOM 4689 C CA . THR B 1 188 ? 15.43 -3.453 -17.953 1 94.56 188 THR B CA 1
ATOM 4690 C C . THR B 1 188 ? 15.664 -3.262 -19.453 1 94.56 188 THR B C 1
ATOM 4692 O O . THR B 1 188 ? 14.922 -2.531 -20.109 1 94.56 188 THR B O 1
ATOM 4695 N N . ARG B 1 189 ? 16.734 -3.838 -19.891 1 92.62 189 ARG B N 1
ATOM 4696 C CA . ARG B 1 189 ? 17.047 -3.889 -21.328 1 92.62 189 ARG B CA 1
ATOM 4697 C C . ARG B 1 189 ? 17.203 -5.332 -21.797 1 92.62 189 ARG B C 1
ATOM 4699 O O . ARG B 1 189 ? 17.969 -6.102 -21.219 1 92.62 189 ARG B O 1
ATOM 4706 N N . GLY B 1 190 ? 16.469 -5.742 -22.719 1 89.75 190 GLY B N 1
ATOM 4707 C CA . GLY B 1 190 ? 16.531 -7.035 -23.375 1 89.75 190 GLY B CA 1
ATOM 4708 C C . GLY B 1 190 ? 16.141 -6.98 -24.844 1 89.75 190 GLY B C 1
ATOM 4709 O O . GLY B 1 190 ? 16.016 -5.898 -25.422 1 89.75 190 GLY B O 1
ATOM 4710 N N . GLU B 1 191 ? 16 -8.086 -25.406 1 90.56 191 GLU B N 1
ATOM 4711 C CA . GLU B 1 191 ? 15.711 -8.172 -26.828 1 90.56 191 GLU B CA 1
ATOM 4712 C C . GLU B 1 191 ? 14.375 -7.508 -27.156 1 90.56 191 GLU B C 1
ATOM 4714 O O . GLU B 1 191 ? 14.258 -6.789 -28.141 1 90.56 191 GLU B O 1
ATOM 4719 N N . HIS B 1 192 ? 13.422 -7.727 -26.281 1 91.81 192 HIS B N 1
ATOM 4720 C CA . HIS B 1 192 ? 12.078 -7.262 -26.609 1 91.81 192 HIS B CA 1
ATOM 4721 C C . HIS B 1 192 ? 11.57 -6.27 -25.562 1 91.81 192 HIS B C 1
ATOM 4723 O O . HIS B 1 192 ? 10.375 -5.953 -25.531 1 91.81 192 HIS B O 1
ATOM 4729 N N . VAL B 1 193 ? 12.461 -5.84 -24.734 1 93.69 193 VAL B N 1
ATOM 4730 C CA . VAL B 1 193 ? 12.023 -4.957 -23.656 1 93.69 193 VAL B CA 1
ATOM 4731 C C . VAL B 1 193 ? 13.078 -3.871 -23.422 1 93.69 193 VAL B C 1
ATOM 4733 O O . VAL B 1 193 ? 14.273 -4.16 -23.344 1 93.69 193 VAL B O 1
ATOM 4736 N N . LEU B 1 194 ? 12.703 -2.639 -23.422 1 94.25 194 LEU B N 1
ATOM 4737 C CA . LEU B 1 194 ? 13.469 -1.464 -23.031 1 94.25 194 LEU B CA 1
ATOM 4738 C C . LEU B 1 194 ? 12.609 -0.482 -22.25 1 94.25 194 LEU B C 1
ATOM 4740 O O . LEU B 1 194 ? 11.828 0.272 -22.844 1 94.25 194 LEU B O 1
ATOM 4744 N N . THR B 1 195 ? 12.75 -0.594 -20.953 1 95.31 195 THR B N 1
ATOM 4745 C CA . THR B 1 195 ? 11.797 0.198 -20.188 1 95.31 195 THR B CA 1
ATOM 4746 C C . THR B 1 195 ? 12.344 0.531 -18.812 1 95.31 195 THR B C 1
ATOM 4748 O O . THR B 1 195 ? 13.141 -0.227 -18.25 1 95.31 195 THR B O 1
ATOM 4751 N N . THR B 1 196 ? 11.867 1.666 -18.281 1 94.56 196 THR B N 1
ATOM 4752 C CA . THR B 1 196 ? 12.016 1.968 -16.859 1 94.56 196 THR B CA 1
ATOM 4753 C C . THR B 1 196 ? 10.852 1.385 -16.062 1 94.56 196 THR B C 1
ATOM 4755 O O . THR B 1 196 ? 9.727 1.289 -16.562 1 94.56 196 THR B O 1
ATOM 4758 N N . HIS B 1 197 ? 11.102 0.97 -14.93 1 96.12 197 HIS B N 1
ATOM 4759 C CA . HIS B 1 197 ? 10.125 0.401 -14.008 1 96.12 197 HIS B CA 1
ATOM 4760 C C . HIS B 1 197 ? 10.609 0.501 -12.562 1 96.12 197 HIS B C 1
ATOM 4762 O O . HIS B 1 197 ? 11.789 0.765 -12.32 1 96.12 197 HIS B O 1
ATOM 4768 N N . PRO B 1 198 ? 9.695 0.379 -11.562 1 96.38 198 PRO B N 1
ATOM 4769 C CA . PRO B 1 198 ? 10.164 0.312 -10.172 1 96.38 198 PRO B CA 1
ATOM 4770 C C . PRO B 1 198 ? 11.078 -0.886 -9.914 1 96.38 198 PRO B C 1
ATOM 4772 O O . PRO B 1 198 ? 10.922 -1.933 -10.555 1 96.38 198 PRO B O 1
ATOM 4775 N N . LEU B 1 199 ? 11.992 -0.691 -9.008 1 96.25 199 LEU B N 1
ATOM 4776 C CA . LEU B 1 199 ? 12.703 -1.838 -8.453 1 96.25 199 LEU B CA 1
ATOM 4777 C C . LEU B 1 199 ? 11.727 -2.871 -7.906 1 96.25 199 LEU B C 1
ATOM 4779 O O . LEU B 1 199 ? 10.75 -2.518 -7.242 1 96.25 199 LEU B O 1
ATOM 4783 N N . ARG B 1 200 ? 11.922 -4.105 -8.281 1 97.69 200 ARG B N 1
ATOM 4784 C CA . ARG B 1 200 ? 11.016 -5.16 -7.84 1 97.69 200 ARG B CA 1
ATOM 4785 C C . ARG B 1 200 ? 11.492 -5.77 -6.523 1 97.69 200 ARG B C 1
ATOM 4787 O O . ARG B 1 200 ? 12.695 -5.949 -6.312 1 97.69 200 ARG B O 1
ATOM 4794 N N . PRO B 1 201 ? 10.578 -6.043 -5.605 1 96.94 201 PRO B N 1
ATOM 4795 C CA . PRO B 1 201 ? 10.977 -6.773 -4.402 1 96.94 201 PRO B CA 1
ATOM 4796 C C . PRO B 1 201 ? 11.547 -8.156 -4.715 1 96.94 201 PRO B C 1
ATOM 4798 O O . PRO B 1 201 ? 11.227 -8.734 -5.758 1 96.94 201 PRO B O 1
ATOM 4801 N N . PRO B 1 202 ? 12.43 -8.633 -3.809 1 96.75 202 PRO B N 1
ATOM 4802 C CA . PRO B 1 202 ? 12.836 -10.023 -3.986 1 96.75 202 PRO B CA 1
ATOM 4803 C C . PRO B 1 202 ? 11.656 -11 -3.916 1 96.75 202 PRO B C 1
ATOM 4805 O O . PRO B 1 202 ? 10.656 -10.719 -3.25 1 96.75 202 PRO B O 1
ATOM 4808 N N . LYS B 1 203 ? 11.758 -12.039 -4.637 1 97.25 203 LYS B N 1
ATOM 4809 C CA . LYS B 1 203 ? 10.75 -13.094 -4.566 1 97.25 203 LYS B CA 1
ATOM 4810 C C . LYS B 1 203 ? 10.875 -13.883 -3.264 1 97.25 203 LYS B C 1
ATOM 4812 O O . LYS B 1 203 ? 11.945 -13.93 -2.66 1 97.25 203 LYS B O 1
ATOM 4817 N N . PRO B 1 204 ? 9.742 -14.5 -2.812 1 96.75 204 PRO B N 1
ATOM 4818 C CA . PRO B 1 204 ? 9.867 -15.453 -1.708 1 96.75 204 PRO B CA 1
ATOM 4819 C C . PRO B 1 204 ? 10.875 -16.562 -1.999 1 96.75 204 PRO B C 1
ATOM 4821 O O . PRO B 1 204 ? 11.117 -16.891 -3.164 1 96.75 204 PRO B O 1
ATOM 4824 N N . ILE B 1 205 ? 11.414 -17.109 -0.98 1 95.94 205 ILE B N 1
ATOM 4825 C CA . ILE B 1 205 ? 12.375 -18.188 -1.146 1 95.94 205 ILE B CA 1
ATOM 4826 C C . ILE B 1 205 ? 11.695 -19.375 -1.825 1 95.94 205 ILE B C 1
ATOM 4828 O O . ILE B 1 205 ? 10.547 -19.719 -1.503 1 95.94 205 ILE B O 1
ATOM 4832 N N . PRO B 1 206 ? 12.398 -20.062 -2.738 1 97.81 206 PRO B N 1
ATOM 4833 C CA . PRO B 1 206 ? 11.805 -21.25 -3.357 1 97.81 206 PRO B CA 1
ATOM 4834 C C . PRO B 1 206 ? 11.305 -22.266 -2.33 1 97.81 206 PRO B C 1
ATOM 4836 O O . PRO B 1 206 ? 11.977 -22.516 -1.325 1 97.81 206 PRO B O 1
ATOM 4839 N N . GLY B 1 207 ? 10.117 -22.766 -2.59 1 98.12 207 GLY B N 1
ATOM 4840 C CA . GLY B 1 207 ? 9.523 -23.719 -1.669 1 98.12 207 GLY B CA 1
ATOM 4841 C C . GLY B 1 207 ? 8.57 -23.078 -0.681 1 98.12 207 GLY B C 1
ATOM 4842 O O . GLY B 1 207 ? 7.828 -23.781 0.015 1 98.12 207 GLY B O 1
ATOM 4843 N N . SER B 1 208 ? 8.531 -21.781 -0.653 1 97.69 208 SER B N 1
ATOM 4844 C CA . SER B 1 208 ? 7.609 -21.094 0.245 1 97.69 208 SER B CA 1
ATOM 4845 C C . SER B 1 208 ? 6.199 -21.062 -0.33 1 97.69 208 SER B C 1
ATOM 4847 O O . SER B 1 208 ? 6.02 -20.891 -1.539 1 97.69 208 SER B O 1
ATOM 4849 N N . ILE B 1 209 ? 5.211 -21.234 0.54 1 98.25 209 ILE B N 1
ATOM 4850 C CA . ILE B 1 209 ? 3.822 -21.031 0.134 1 98.25 209 ILE B CA 1
ATOM 4851 C C . ILE B 1 209 ? 3.553 -19.531 -0.06 1 98.25 209 ILE B C 1
ATOM 4853 O O . ILE B 1 209 ? 3.742 -18.734 0.862 1 98.25 209 ILE B O 1
ATOM 4857 N N . ILE B 1 210 ? 3.1 -19.172 -1.221 1 98.06 210 ILE B N 1
ATOM 4858 C CA . ILE B 1 210 ? 2.871 -17.781 -1.586 1 98.06 210 ILE B CA 1
ATOM 4859 C C . ILE B 1 210 ? 1.423 -17.406 -1.286 1 98.06 210 ILE B C 1
ATOM 4861 O O . ILE B 1 210 ? 1.149 -16.297 -0.826 1 98.06 210 ILE B O 1
ATOM 4865 N N . TYR B 1 211 ? 0.524 -18.25 -1.542 1 98.62 211 TYR B N 1
ATOM 4866 C CA . TYR B 1 211 ? -0.915 -18.016 -1.492 1 98.62 211 TYR B CA 1
ATOM 4867 C C . TYR B 1 211 ? -1.656 -19.266 -1.059 1 98.62 211 TYR B C 1
ATOM 4869 O O . TYR B 1 211 ? -1.271 -20.375 -1.423 1 98.62 211 TYR B O 1
ATOM 4877 N N . SER B 1 212 ? -2.699 -19.188 -0.281 1 98.62 212 SER B N 1
ATOM 4878 C CA . SER B 1 212 ? -3.523 -20.281 0.196 1 98.62 212 SER B CA 1
ATOM 4879 C C . SER B 1 212 ? -4.973 -19.844 0.398 1 98.62 212 SER B C 1
ATOM 4881 O O . SER B 1 212 ? -5.234 -18.828 1.041 1 98.62 212 SER B O 1
ATOM 4883 N N . ARG B 1 213 ? -5.887 -20.578 -0.129 1 98.19 213 ARG B N 1
ATOM 4884 C CA . ARG B 1 213 ? -7.297 -20.234 -0.023 1 98.19 213 ARG B CA 1
ATOM 4885 C C . ARG B 1 213 ? -8.18 -21.469 -0.068 1 98.19 213 ARG B C 1
ATOM 4887 O O . ARG B 1 213 ? -7.941 -22.375 -0.865 1 98.19 213 ARG B O 1
ATOM 4894 N N . PHE B 1 214 ? -9.133 -21.547 0.746 1 97.88 214 PHE B N 1
ATOM 4895 C CA . PHE B 1 214 ? -10.156 -22.594 0.667 1 97.88 214 PHE B CA 1
ATOM 4896 C C . PHE B 1 214 ? -11.148 -22.281 -0.444 1 97.88 214 PHE B C 1
ATOM 4898 O O . PHE B 1 214 ? -11.727 -21.188 -0.48 1 97.88 214 PHE B O 1
ATOM 4905 N N . ILE B 1 215 ? -11.312 -23.188 -1.347 1 96.94 215 ILE B N 1
ATOM 4906 C CA . ILE B 1 215 ? -12.25 -23.031 -2.451 1 96.94 215 ILE B CA 1
ATOM 4907 C C . ILE B 1 215 ? -13.57 -23.703 -2.102 1 96.94 215 ILE B C 1
ATOM 4909 O O . ILE B 1 215 ? -13.672 -24.938 -2.143 1 96.94 215 ILE B O 1
ATOM 4913 N N . PHE B 1 216 ? -14.539 -22.938 -1.888 1 94.5 216 PHE B N 1
ATOM 4914 C CA . PHE B 1 216 ? -15.805 -23.406 -1.331 1 94.5 216 PHE B CA 1
ATOM 4915 C C . PHE B 1 216 ? -16.547 -24.281 -2.328 1 94.5 216 PHE B C 1
ATOM 4917 O O . PHE B 1 216 ? -17.094 -25.328 -1.954 1 94.5 216 PHE B O 1
ATOM 4924 N N . THR B 1 217 ? -16.5 -23.938 -3.586 1 91.56 217 THR B N 1
ATOM 4925 C CA . THR B 1 217 ? -17.25 -24.641 -4.621 1 91.56 217 THR B CA 1
ATOM 4926 C C . THR B 1 217 ? -16.688 -26.047 -4.82 1 91.56 217 THR B C 1
ATOM 4928 O O . THR B 1 217 ? -17.406 -26.953 -5.262 1 91.56 217 THR B O 1
ATOM 4931 N N . VAL B 1 218 ? -15.414 -26.188 -4.504 1 93.62 218 VAL B N 1
ATOM 4932 C CA . VAL B 1 218 ? -14.742 -27.469 -4.699 1 93.62 218 VAL B CA 1
ATOM 4933 C C . VAL B 1 218 ? -14.477 -28.125 -3.348 1 93.62 218 VAL B C 1
ATOM 4935 O O . VAL B 1 218 ? -14.164 -29.312 -3.279 1 93.62 218 VAL B O 1
ATOM 4938 N N . ASN B 1 219 ? -14.633 -27.438 -2.279 1 94.44 219 ASN B N 1
ATOM 4939 C CA . ASN B 1 219 ? -14.414 -27.875 -0.908 1 94.44 219 ASN B CA 1
ATOM 4940 C C . ASN B 1 219 ? -12.992 -28.391 -0.712 1 94.44 219 ASN B C 1
ATOM 4942 O O . ASN B 1 219 ? -12.797 -29.469 -0.133 1 94.44 219 ASN B O 1
ATOM 4946 N N . GLU B 1 220 ? -12.016 -27.734 -1.274 1 96.38 220 GLU B N 1
ATOM 4947 C CA . GLU B 1 220 ? -10.602 -28.078 -1.148 1 96.38 220 GLU B CA 1
ATOM 4948 C C . GLU B 1 220 ? -9.75 -26.828 -0.951 1 96.38 220 GLU B C 1
ATOM 4950 O O . GLU B 1 220 ? -10.203 -25.703 -1.207 1 96.38 220 GLU B O 1
ATOM 4955 N N . HIS B 1 221 ? -8.609 -27.062 -0.482 1 96.75 221 HIS B N 1
ATOM 4956 C CA . HIS B 1 221 ? -7.672 -25.969 -0.279 1 96.75 221 HIS B CA 1
ATOM 4957 C C . HIS B 1 221 ? -6.707 -25.844 -1.454 1 96.75 221 HIS B C 1
ATOM 4959 O O . HIS B 1 221 ? -6.086 -26.828 -1.86 1 96.75 221 HIS B O 1
ATOM 4965 N N . LEU B 1 222 ? -6.672 -24.703 -2.01 1 98.5 222 LEU B N 1
ATOM 4966 C CA . LEU B 1 222 ? -5.773 -24.359 -3.107 1 98.5 222 LEU B CA 1
ATOM 4967 C C . LEU B 1 222 ? -4.543 -23.625 -2.594 1 98.5 222 LEU B C 1
ATOM 4969 O O . LEU B 1 222 ? -4.664 -22.672 -1.807 1 98.5 222 LEU B O 1
ATOM 4973 N N . LYS B 1 223 ? -3.361 -24.062 -2.957 1 98.69 223 LYS B N 1
ATOM 4974 C CA . LYS B 1 223 ? -2.121 -23.391 -2.576 1 98.69 223 LYS B CA 1
ATOM 4975 C C . LYS B 1 223 ? -1.239 -23.125 -3.793 1 98.69 223 LYS B C 1
ATOM 4977 O O . LYS B 1 223 ? -1.218 -23.922 -4.734 1 98.69 223 LYS B O 1
ATOM 4982 N N . PHE B 1 224 ? -0.633 -22.016 -3.834 1 98.88 224 PHE B N 1
ATOM 4983 C CA . PHE B 1 224 ? 0.475 -21.719 -4.73 1 98.88 224 PHE B CA 1
ATOM 4984 C C . PHE B 1 224 ? 1.799 -21.719 -3.979 1 98.88 224 PHE B C 1
ATOM 4986 O O . PHE B 1 224 ? 1.962 -20.984 -2.996 1 98.88 224 PHE B O 1
ATOM 4993 N N . THR B 1 225 ? 2.721 -22.516 -4.379 1 98.88 225 THR B N 1
ATOM 4994 C CA . THR B 1 225 ? 4.043 -22.609 -3.773 1 98.88 225 THR B CA 1
ATOM 4995 C C . THR B 1 225 ? 5.125 -22.203 -4.77 1 98.88 225 THR B C 1
ATOM 4997 O O . THR B 1 225 ? 5.156 -22.703 -5.898 1 98.88 225 THR B O 1
ATOM 5000 N N . HIS B 1 226 ? 5.977 -21.25 -4.359 1 98.81 226 HIS B N 1
ATOM 5001 C CA . HIS B 1 226 ? 7.098 -20.906 -5.223 1 98.81 226 HIS B CA 1
ATOM 5002 C C . HIS B 1 226 ? 7.891 -22.141 -5.625 1 98.81 226 HIS B C 1
ATOM 5004 O O . HIS B 1 226 ? 8.43 -22.844 -4.77 1 98.81 226 HIS B O 1
ATOM 5010 N N . ILE B 1 227 ? 7.965 -22.391 -6.852 1 98.88 227 ILE B N 1
ATOM 5011 C CA . ILE B 1 227 ? 8.555 -23.641 -7.324 1 98.88 227 ILE B CA 1
ATOM 5012 C C . ILE B 1 227 ? 10.031 -23.688 -6.926 1 98.88 227 ILE B C 1
ATOM 5014 O O . ILE B 1 227 ? 10.734 -22.688 -6.996 1 98.88 227 ILE B O 1
ATOM 5018 N N . ASP B 1 228 ? 10.445 -24.891 -6.516 1 98.31 228 ASP B N 1
ATOM 5019 C CA . ASP B 1 228 ? 11.836 -25.172 -6.176 1 98.31 228 ASP B CA 1
ATOM 5020 C C . ASP B 1 228 ? 12.391 -26.297 -7.055 1 98.31 228 ASP B C 1
ATOM 5022 O O . ASP B 1 228 ? 12.086 -27.469 -6.844 1 98.31 228 ASP B O 1
ATOM 5026 N N . ALA B 1 229 ? 13.289 -25.922 -7.957 1 97 229 ALA B N 1
ATOM 5027 C CA . ALA B 1 229 ? 13.852 -26.875 -8.914 1 97 229 ALA B CA 1
ATOM 5028 C C . ALA B 1 229 ? 14.672 -27.938 -8.195 1 97 229 ALA B C 1
ATOM 5030 O O . ALA B 1 229 ? 14.883 -29.031 -8.734 1 97 229 ALA B O 1
ATOM 5031 N N . ASN B 1 230 ? 15.164 -27.625 -7.023 1 97.12 230 ASN B N 1
ATOM 5032 C CA . ASN B 1 230 ? 15.977 -28.578 -6.273 1 97.12 230 ASN B CA 1
ATOM 5033 C C . ASN B 1 230 ? 15.117 -29.547 -5.465 1 97.12 230 ASN B C 1
ATOM 5035 O O . ASN B 1 230 ? 15.625 -30.516 -4.902 1 97.12 230 ASN B O 1
ATOM 5039 N N . ASN B 1 231 ? 13.883 -29.266 -5.316 1 98 231 ASN B N 1
ATOM 5040 C CA . ASN B 1 231 ? 12.922 -30.219 -4.773 1 98 231 ASN B CA 1
ATOM 5041 C C . ASN B 1 231 ? 12.5 -31.266 -5.812 1 98 231 ASN B C 1
ATOM 5043 O O . ASN B 1 231 ? 11.836 -30.922 -6.797 1 98 231 ASN B O 1
ATOM 5047 N N . PRO B 1 232 ? 12.852 -32.469 -5.613 1 98.06 232 PRO B N 1
ATOM 5048 C CA . PRO B 1 232 ? 12.57 -33.5 -6.633 1 98.06 232 PRO B CA 1
ATOM 5049 C C . PRO B 1 232 ? 11.078 -33.594 -6.953 1 98.06 232 PRO B C 1
ATOM 5051 O O . PRO B 1 232 ? 10.711 -33.875 -8.102 1 98.06 232 PRO B O 1
ATOM 5054 N N . LYS B 1 233 ? 10.266 -33.438 -5.992 1 98.25 233 LYS B N 1
ATOM 5055 C CA . LYS B 1 233 ? 8.828 -33.5 -6.246 1 98.25 233 LYS B CA 1
ATOM 5056 C C . LYS B 1 233 ? 8.383 -32.406 -7.203 1 98.25 233 LYS B C 1
ATOM 5058 O O . LYS B 1 233 ? 7.621 -32.688 -8.141 1 98.25 233 LYS B O 1
ATOM 5063 N N . HIS B 1 234 ? 8.812 -31.203 -6.914 1 98.56 234 HIS B N 1
ATOM 5064 C CA . HIS B 1 234 ? 8.5 -30.094 -7.812 1 98.56 234 HIS B CA 1
ATOM 5065 C C . HIS B 1 234 ? 9.031 -30.359 -9.219 1 98.56 234 HIS B C 1
ATOM 5067 O O . HIS B 1 234 ? 8.297 -30.219 -10.203 1 98.56 234 HIS B O 1
ATOM 5073 N N . PHE B 1 235 ? 10.289 -30.734 -9.281 1 98.56 235 PHE B N 1
ATOM 5074 C CA . PHE B 1 235 ? 10.969 -30.844 -10.562 1 98.56 235 PHE B CA 1
ATOM 5075 C C . PHE B 1 235 ? 10.375 -31.969 -11.398 1 98.56 235 PHE B C 1
ATOM 5077 O O . PHE B 1 235 ? 10.125 -31.797 -12.594 1 98.56 235 PHE B O 1
ATOM 5084 N N . GLU B 1 236 ? 10.18 -33.125 -10.781 1 98.5 236 GLU B N 1
ATOM 5085 C CA . GLU B 1 236 ? 9.648 -34.281 -11.508 1 98.5 236 GLU B CA 1
ATOM 5086 C C . GLU B 1 236 ? 8.258 -33.969 -12.07 1 98.5 236 GLU B C 1
ATOM 5088 O O . GLU B 1 236 ? 7.961 -34.312 -13.211 1 98.5 236 GLU B O 1
ATOM 5093 N N . ALA B 1 237 ? 7.434 -33.406 -11.219 1 98.56 237 ALA B N 1
ATOM 5094 C CA . ALA B 1 237 ? 6.098 -33.031 -11.68 1 98.56 237 ALA B CA 1
ATOM 5095 C C . ALA B 1 237 ? 6.168 -32.062 -12.844 1 98.56 237 ALA B C 1
ATOM 5097 O O . ALA B 1 237 ? 5.531 -32.25 -13.875 1 98.56 237 ALA B O 1
ATOM 5098 N N . TYR B 1 238 ? 6.949 -31.016 -12.68 1 98.56 238 TYR B N 1
ATOM 5099 C CA . TYR B 1 238 ? 7.113 -30 -13.711 1 98.56 238 TYR B CA 1
ATOM 5100 C C . TYR B 1 238 ? 7.578 -30.609 -15.023 1 98.56 238 TYR B C 1
ATOM 5102 O O . TYR B 1 238 ? 7 -30.359 -16.078 1 98.56 238 TYR B O 1
ATOM 5110 N N . SER B 1 239 ? 8.625 -31.391 -14.938 1 98.44 239 SER B N 1
ATOM 5111 C CA . SER B 1 239 ? 9.18 -32.062 -16.125 1 98.44 239 SER B CA 1
ATOM 5112 C C . SER B 1 239 ? 8.141 -32.938 -16.812 1 98.44 239 SER B C 1
ATOM 5114 O O . SER B 1 239 ? 8.008 -32.875 -18.031 1 98.44 239 SER B O 1
ATOM 5116 N N . ARG B 1 240 ? 7.438 -33.688 -16.031 1 98.38 240 ARG B N 1
ATOM 5117 C CA . ARG B 1 240 ? 6.395 -34.531 -16.578 1 98.38 240 ARG B CA 1
ATOM 5118 C C . ARG B 1 240 ? 5.324 -33.719 -17.297 1 98.38 240 ARG B C 1
ATOM 5120 O O . ARG B 1 240 ? 4.902 -34.062 -18.406 1 98.38 240 ARG B O 1
ATOM 5127 N N . TRP B 1 241 ? 4.852 -32.688 -16.656 1 98.38 241 TRP B N 1
ATOM 5128 C CA . TRP B 1 241 ? 3.816 -31.828 -17.25 1 98.38 241 TRP B CA 1
ATOM 5129 C C . TRP B 1 241 ? 4.293 -31.219 -18.562 1 98.38 241 TRP B C 1
ATOM 5131 O O . TRP B 1 241 ? 3.6 -31.297 -19.578 1 98.38 241 TRP B O 1
ATOM 5141 N N . GLN B 1 242 ? 5.488 -30.625 -18.578 1 97.81 242 GLN B N 1
ATOM 5142 C CA . GLN B 1 242 ? 6.016 -29.953 -19.75 1 97.81 242 GLN B CA 1
ATOM 5143 C C . GLN B 1 242 ? 6.223 -30.938 -20.906 1 97.81 242 GLN B C 1
ATOM 5145 O O . GLN B 1 242 ? 6.156 -30.547 -22.078 1 97.81 242 GLN B O 1
ATOM 5150 N N . ASN B 1 243 ? 6.445 -32.156 -20.594 1 98.12 243 ASN B N 1
ATOM 5151 C CA . ASN B 1 243 ? 6.73 -33.156 -21.625 1 98.12 243 ASN B CA 1
ATOM 5152 C C . ASN B 1 243 ? 5.469 -33.906 -22.031 1 98.12 243 ASN B C 1
ATOM 5154 O O . ASN B 1 243 ? 5.527 -34.812 -22.859 1 98.12 243 ASN B O 1
ATOM 5158 N N . SER B 1 244 ? 4.352 -33.625 -21.484 1 97.06 244 SER B N 1
ATOM 5159 C CA . SER B 1 244 ? 3.1 -34.219 -21.906 1 97.06 244 SER B CA 1
ATOM 5160 C C . SER B 1 244 ? 2.621 -33.625 -23.234 1 97.06 244 SER B C 1
ATOM 5162 O O . SER B 1 244 ? 2.812 -32.406 -23.469 1 97.06 244 SER B O 1
ATOM 5164 N N . ASP B 1 245 ? 1.927 -34.375 -24.078 1 96.19 245 ASP B N 1
ATOM 5165 C CA . ASP B 1 245 ? 1.415 -33.906 -25.375 1 96.19 245 ASP B CA 1
ATOM 5166 C C . ASP B 1 245 ? 0.394 -32.781 -25.203 1 96.19 245 ASP B C 1
ATOM 5168 O O . ASP B 1 245 ? 0.411 -31.797 -25.938 1 96.19 245 ASP B O 1
ATOM 5172 N N . ARG B 1 246 ? -0.387 -32.906 -24.234 1 94.31 246 ARG B N 1
ATOM 5173 C CA . ARG B 1 246 ? -1.464 -31.969 -24.016 1 94.31 246 ARG B CA 1
ATOM 5174 C C . ARG B 1 246 ? -0.908 -30.594 -23.641 1 94.31 246 ARG B C 1
ATOM 5176 O O . ARG B 1 246 ? -1.27 -29.578 -24.234 1 94.31 246 ARG B O 1
ATOM 5183 N N . VAL B 1 247 ? -0.048 -30.547 -22.641 1 94.25 247 VAL B N 1
ATOM 5184 C CA . VAL B 1 247 ? 0.528 -29.297 -22.156 1 94.25 247 VAL B CA 1
ATOM 5185 C C . VAL B 1 247 ? 1.395 -28.672 -23.25 1 94.25 247 VAL B C 1
ATOM 5187 O O . VAL B 1 247 ? 1.401 -27.453 -23.422 1 94.25 247 VAL B O 1
ATOM 5190 N N . ASN B 1 248 ? 2.066 -29.484 -23.969 1 94.25 248 ASN B N 1
ATOM 5191 C CA . ASN B 1 248 ? 3.021 -29 -24.953 1 94.25 248 ASN B CA 1
ATOM 5192 C C . ASN B 1 248 ? 2.32 -28.312 -26.109 1 94.25 248 ASN B C 1
ATOM 5194 O O . ASN B 1 248 ? 2.953 -27.578 -26.875 1 94.25 248 ASN B O 1
ATOM 5198 N N . ILE B 1 249 ? 1.069 -28.531 -26.344 1 90.75 249 ILE B N 1
ATOM 5199 C CA . ILE B 1 249 ? 0.315 -27.828 -27.375 1 90.75 249 ILE B CA 1
ATOM 5200 C C . ILE B 1 249 ? 0.337 -26.328 -27.109 1 90.75 249 ILE B C 1
ATOM 5202 O O . ILE B 1 249 ? 0.509 -25.531 -28.031 1 90.75 249 ILE B O 1
ATOM 5206 N N . GLY B 1 250 ? 0.198 -25.969 -25.844 1 88.44 250 GLY B N 1
ATOM 5207 C CA . GLY B 1 250 ? 0.117 -24.562 -25.484 1 88.44 250 GLY B CA 1
ATOM 5208 C C . GLY B 1 250 ? 1.442 -23.984 -25.016 1 88.44 250 GLY B C 1
ATOM 5209 O O . GLY B 1 250 ? 1.897 -22.969 -25.531 1 88.44 250 GLY B O 1
ATOM 5210 N N . TRP B 1 251 ? 2.109 -24.578 -24.062 1 89.31 251 TRP B N 1
ATOM 5211 C CA . TRP B 1 251 ? 3.281 -24.047 -23.391 1 89.31 251 TRP B CA 1
ATOM 5212 C C . TRP B 1 251 ? 4.539 -24.234 -24.234 1 89.31 251 TRP B C 1
ATOM 5214 O O . TRP B 1 251 ? 5.477 -23.438 -24.141 1 89.31 251 TRP B O 1
ATOM 5224 N N . ARG B 1 252 ? 4.668 -25.359 -24.984 1 91.31 252 ARG B N 1
ATOM 5225 C CA . ARG B 1 252 ? 5.707 -25.625 -25.969 1 91.31 252 ARG B CA 1
ATOM 5226 C C . ARG B 1 252 ? 7.094 -25.578 -25.344 1 91.31 252 ARG B C 1
ATOM 5228 O O . ARG B 1 252 ? 8 -24.938 -25.875 1 91.31 252 ARG B O 1
ATOM 5235 N N . GLU B 1 253 ? 7.273 -26.25 -24.203 1 93.69 253 GLU B N 1
ATOM 5236 C CA . GLU B 1 253 ? 8.555 -26.266 -23.5 1 93.69 253 GLU B CA 1
ATOM 5237 C C . GLU B 1 253 ? 9.07 -27.688 -23.328 1 93.69 253 GLU B C 1
ATOM 5239 O O . GLU B 1 253 ? 9.859 -27.953 -22.422 1 93.69 253 GLU B O 1
ATOM 5244 N N . ARG B 1 254 ? 8.562 -28.578 -24.156 1 97.19 254 ARG B N 1
ATOM 5245 C CA . ARG B 1 254 ? 9.055 -29.953 -24.078 1 97.19 254 ARG B CA 1
ATOM 5246 C C . ARG B 1 254 ? 10.578 -30 -24.188 1 97.19 254 ARG B C 1
ATOM 5248 O O . ARG B 1 254 ? 11.172 -29.25 -24.969 1 97.19 254 ARG B O 1
ATOM 5255 N N . GLY B 1 255 ? 11.156 -30.922 -23.438 1 97.88 255 GLY B N 1
ATOM 5256 C CA . GLY B 1 255 ? 12.602 -31.016 -23.516 1 97.88 255 GLY B CA 1
ATOM 5257 C C . GLY B 1 255 ? 13.203 -31.906 -22.438 1 97.88 255 GLY B C 1
ATOM 5258 O O . GLY B 1 255 ? 12.477 -32.594 -21.719 1 97.88 255 GLY B O 1
ATOM 5259 N N . SER B 1 256 ? 14.5 -31.875 -22.406 1 98.31 256 SER B N 1
ATOM 5260 C CA . SER B 1 256 ? 15.258 -32.688 -21.453 1 98.31 256 SER B CA 1
ATOM 5261 C C . SER B 1 256 ? 15.203 -32.094 -20.062 1 98.31 256 SER B C 1
ATOM 5263 O O . SER B 1 256 ? 14.75 -30.953 -19.875 1 98.31 256 SER B O 1
ATOM 5265 N N . ASP B 1 257 ? 15.602 -32.938 -19.062 1 98.06 257 ASP B N 1
ATOM 5266 C CA . ASP B 1 257 ? 15.711 -32.438 -17.703 1 98.06 257 ASP B CA 1
ATOM 5267 C C . ASP B 1 257 ? 16.672 -31.266 -17.609 1 98.06 257 ASP B C 1
ATOM 5269 O O . ASP B 1 257 ? 16.438 -30.328 -16.844 1 98.06 257 ASP B O 1
ATOM 5273 N N . GLU B 1 258 ? 17.688 -31.297 -18.406 1 98 258 GLU B N 1
ATOM 5274 C CA . GLU B 1 258 ? 18.656 -30.203 -18.422 1 98 258 GLU B CA 1
ATOM 5275 C C . GLU B 1 258 ? 18.016 -28.906 -18.906 1 98 258 GLU B C 1
ATOM 5277 O O . GLU B 1 258 ? 18.25 -27.844 -18.344 1 98 258 GLU B O 1
ATOM 5282 N N . LYS B 1 259 ? 17.25 -29.016 -19.906 1 97.94 259 LYS B N 1
ATOM 5283 C CA . LYS B 1 259 ? 16.531 -27.859 -20.406 1 97.94 259 LYS B CA 1
ATOM 5284 C C . LYS B 1 259 ? 15.586 -27.297 -19.359 1 97.94 259 LYS B C 1
ATOM 5286 O O . LYS B 1 259 ? 15.523 -26.078 -19.156 1 97.94 259 LYS B O 1
ATOM 5291 N N . HIS B 1 260 ? 14.859 -28.188 -18.719 1 98.19 260 HIS B N 1
ATOM 5292 C CA . HIS B 1 260 ? 13.898 -27.766 -17.703 1 98.19 260 HIS B CA 1
ATOM 5293 C C . HIS B 1 260 ? 14.602 -27.109 -16.516 1 98.19 260 HIS B C 1
ATOM 5295 O O . HIS B 1 260 ? 14.125 -26.109 -15.977 1 98.19 260 HIS B O 1
ATOM 5301 N N . ARG B 1 261 ? 15.68 -27.672 -16.078 1 97.88 261 ARG B N 1
ATOM 5302 C CA . ARG B 1 261 ? 16.453 -27.078 -14.984 1 97.88 261 ARG B CA 1
ATOM 5303 C C . ARG B 1 261 ? 16.938 -25.688 -15.352 1 97.88 261 ARG B C 1
ATOM 5305 O O . ARG B 1 261 ? 16.875 -24.766 -14.531 1 97.88 261 ARG B O 1
ATOM 5312 N N . LYS B 1 262 ? 17.484 -25.562 -16.547 1 97.88 262 LYS B N 1
ATOM 5313 C CA . LYS B 1 262 ? 17.938 -24.25 -17.016 1 97.88 262 LYS B CA 1
ATOM 5314 C C . LYS B 1 262 ? 16.797 -23.25 -17.016 1 97.88 262 LYS B C 1
ATOM 5316 O O . LYS B 1 262 ? 16.969 -22.109 -16.594 1 97.88 262 LYS B O 1
ATOM 5321 N N . TYR B 1 263 ? 15.672 -23.672 -17.531 1 97.25 263 TYR B N 1
ATOM 5322 C CA . TYR B 1 263 ? 14.484 -22.828 -17.578 1 97.25 263 TYR B CA 1
ATOM 5323 C C . TYR B 1 263 ? 14.117 -22.312 -16.188 1 97.25 263 TYR B C 1
ATOM 5325 O O . TYR B 1 263 ? 13.945 -21.109 -15.984 1 97.25 263 TYR B O 1
ATOM 5333 N N . LEU B 1 264 ? 13.984 -23.219 -15.227 1 97.94 264 LEU B N 1
ATOM 5334 C CA . LEU B 1 264 ? 13.578 -22.875 -13.867 1 97.94 264 LEU B CA 1
ATOM 5335 C C . LEU B 1 264 ? 14.625 -22 -13.188 1 97.94 264 LEU B C 1
ATOM 5337 O O . LEU B 1 264 ? 14.289 -21.094 -12.438 1 97.94 264 LEU B O 1
ATOM 5341 N N . ASN B 1 265 ? 15.875 -22.266 -13.469 1 97.25 265 ASN B N 1
ATOM 5342 C CA . ASN B 1 265 ? 16.953 -21.438 -12.93 1 97.25 265 ASN B CA 1
ATOM 5343 C C . ASN B 1 265 ? 16.906 -20.016 -13.484 1 97.25 265 ASN B C 1
ATOM 5345 O O . ASN B 1 265 ? 17.125 -19.047 -12.758 1 97.25 265 ASN B O 1
ATOM 5349 N N . ASP B 1 266 ? 16.672 -19.938 -14.797 1 96.12 266 ASP B N 1
ATOM 5350 C CA . ASP B 1 266 ? 16.547 -18.625 -15.422 1 96.12 266 ASP B CA 1
ATOM 5351 C C . ASP B 1 266 ? 15.375 -17.844 -14.812 1 96.12 266 ASP B C 1
ATOM 5353 O O . ASP B 1 266 ? 15.484 -16.641 -14.57 1 96.12 266 ASP B O 1
ATOM 5357 N N . ARG B 1 267 ? 14.281 -18.547 -14.617 1 95.69 267 ARG B N 1
ATOM 5358 C CA . ARG B 1 267 ? 13.109 -17.906 -14.016 1 95.69 267 ARG B CA 1
ATOM 5359 C C . ARG B 1 267 ? 13.406 -17.469 -12.594 1 95.69 267 ARG B C 1
ATOM 5361 O O . ARG B 1 267 ? 12.945 -16.406 -12.164 1 95.69 267 ARG B O 1
ATOM 5368 N N . LEU B 1 268 ? 14.078 -18.266 -11.844 1 96.62 268 LEU B N 1
ATOM 5369 C CA . LEU B 1 268 ? 14.445 -17.922 -10.477 1 96.62 268 LEU B CA 1
ATOM 5370 C C . LEU B 1 268 ? 15.336 -16.688 -10.453 1 96.62 268 LEU B C 1
ATOM 5372 O O . LEU B 1 268 ? 15.18 -15.82 -9.586 1 96.62 268 LEU B O 1
ATOM 5376 N N . ALA B 1 269 ? 16.219 -16.547 -11.406 1 94.75 269 ALA B N 1
ATOM 5377 C CA . ALA B 1 269 ? 17.188 -15.445 -11.453 1 94.75 269 ALA B CA 1
ATOM 5378 C C . ALA B 1 269 ? 16.531 -14.156 -11.938 1 94.75 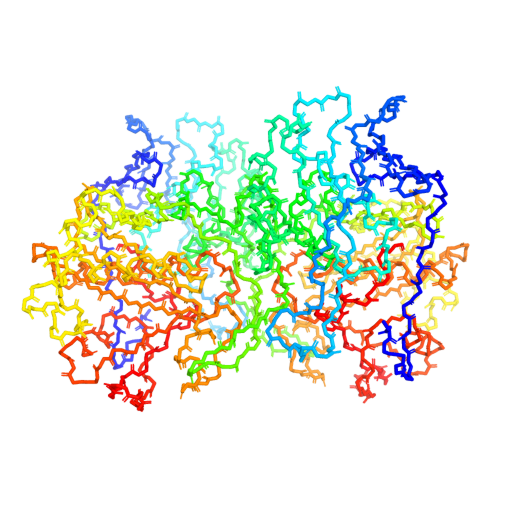269 ALA B C 1
ATOM 5380 O O . ALA B 1 269 ? 17.016 -13.062 -11.656 1 94.75 269 ALA B O 1
ATOM 5381 N N . ASP B 1 270 ? 15.484 -14.281 -12.703 1 95.12 270 ASP B N 1
ATOM 5382 C CA . ASP B 1 270 ? 14.805 -13.133 -13.289 1 95.12 270 ASP B CA 1
ATOM 5383 C C . ASP B 1 270 ? 13.82 -12.508 -12.305 1 95.12 270 ASP B C 1
ATOM 5385 O O . ASP B 1 270 ? 12.781 -13.102 -11.992 1 95.12 270 ASP B O 1
ATOM 5389 N N . PRO B 1 271 ? 14.047 -11.297 -11.859 1 93.81 271 PRO B N 1
ATOM 5390 C CA . PRO B 1 271 ? 13.234 -10.695 -10.805 1 93.81 271 PRO B CA 1
ATOM 5391 C C . PRO B 1 271 ? 11.789 -10.445 -11.242 1 93.81 271 PRO B C 1
ATOM 5393 O O . PRO B 1 271 ? 10.891 -10.344 -10.406 1 93.81 271 PRO B O 1
ATOM 5396 N N . HIS B 1 272 ? 11.508 -10.297 -12.516 1 95.88 272 HIS B N 1
ATOM 5397 C CA . HIS B 1 272 ? 10.188 -9.812 -12.906 1 95.88 272 HIS B CA 1
ATOM 5398 C C . HIS B 1 272 ? 9.18 -10.953 -12.961 1 95.88 272 HIS B C 1
ATOM 5400 O O . HIS B 1 272 ? 7.973 -10.711 -13.039 1 95.88 272 HIS B O 1
ATOM 5406 N N . ILE B 1 273 ? 9.688 -12.25 -12.914 1 97.62 273 ILE B N 1
ATOM 5407 C CA . ILE B 1 273 ? 8.75 -13.344 -13.117 1 97.62 273 ILE B CA 1
ATOM 5408 C C . ILE B 1 273 ? 8.961 -14.406 -12.039 1 97.62 273 ILE B C 1
ATOM 5410 O O . ILE B 1 273 ? 10.102 -14.727 -11.688 1 97.62 273 ILE B O 1
ATOM 5414 N N . MET B 1 274 ? 7.875 -14.93 -11.484 1 98.25 274 MET B N 1
ATOM 5415 C CA . MET B 1 274 ? 7.902 -15.945 -10.438 1 98.25 274 MET B CA 1
ATOM 5416 C C . MET B 1 274 ? 7.055 -17.156 -10.828 1 98.25 274 MET B C 1
ATOM 5418 O O . MET B 1 274 ? 5.867 -17.016 -11.117 1 98.25 274 MET B O 1
ATOM 5422 N N . GLY B 1 275 ? 7.715 -18.297 -10.883 1 98.56 275 GLY B N 1
ATOM 5423 C CA . GLY B 1 275 ? 6.992 -19.547 -11.094 1 98.56 275 GLY B CA 1
ATOM 5424 C C . GLY B 1 275 ? 6.52 -20.188 -9.805 1 98.56 275 GLY B C 1
ATOM 5425 O O . GLY B 1 275 ? 7.184 -20.062 -8.773 1 98.56 275 GLY B O 1
ATOM 5426 N N . PHE B 1 276 ? 5.41 -20.859 -9.867 1 98.81 276 PHE B N 1
ATOM 5427 C CA . PHE B 1 276 ? 4.898 -21.547 -8.688 1 98.81 276 PHE B CA 1
ATOM 5428 C C . PHE B 1 276 ? 4.156 -22.812 -9.086 1 98.81 276 PHE B C 1
ATOM 5430 O O . PHE B 1 276 ? 3.672 -22.938 -10.211 1 98.81 276 PHE B O 1
ATOM 5437 N N . VAL B 1 277 ? 4.125 -23.75 -8.188 1 98.88 277 VAL B N 1
ATOM 5438 C CA . VAL B 1 277 ? 3.309 -24.938 -8.391 1 98.88 277 VAL B CA 1
ATOM 5439 C C . VAL B 1 277 ? 1.94 -24.75 -7.738 1 98.88 277 VAL B C 1
ATOM 5441 O O . VAL B 1 277 ? 1.824 -24.078 -6.707 1 98.88 277 VAL B O 1
ATOM 5444 N N . VAL B 1 278 ? 0.962 -25.25 -8.391 1 98.81 278 VAL B N 1
ATOM 5445 C CA . VAL B 1 278 ? -0.416 -25.25 -7.914 1 98.81 278 VAL B CA 1
ATOM 5446 C C . VAL B 1 278 ? -0.706 -26.562 -7.168 1 98.81 278 VAL B C 1
ATOM 5448 O O . VAL B 1 278 ? -0.411 -27.641 -7.672 1 98.81 278 VAL B O 1
ATOM 5451 N N . GLU B 1 279 ? -1.284 -26.469 -6 1 98.62 279 GLU B N 1
ATOM 5452 C CA . GLU B 1 279 ? -1.58 -27.656 -5.203 1 98.62 279 GLU B CA 1
ATOM 5453 C C . GLU B 1 279 ? -3.027 -27.656 -4.723 1 98.62 279 GLU B C 1
ATOM 5455 O O . GLU B 1 279 ? -3.553 -26.609 -4.324 1 98.62 279 GLU B O 1
ATOM 5460 N N . TRP B 1 280 ? -3.664 -28.766 -4.844 1 98.38 280 TRP B N 1
ATOM 5461 C CA . TRP B 1 280 ? -4.961 -29.031 -4.23 1 98.38 280 TRP B CA 1
ATOM 5462 C C . TRP B 1 280 ? -4.824 -30 -3.057 1 98.38 280 TRP B C 1
ATOM 5464 O O . TRP B 1 280 ? -4.414 -31.141 -3.234 1 98.38 280 TRP B O 1
ATOM 5474 N N . ASN B 1 281 ? -5.113 -29.531 -1.823 1 97.5 281 ASN B N 1
ATOM 5475 C CA . ASN B 1 281 ? -4.969 -30.328 -0.616 1 97.5 281 ASN B CA 1
ATOM 5476 C C . ASN B 1 281 ? -3.59 -30.984 -0.535 1 97.5 281 ASN B C 1
ATOM 5478 O O . ASN B 1 281 ? -3.473 -32.156 -0.227 1 97.5 281 ASN B O 1
ATOM 5482 N N . GLY B 1 282 ? -2.629 -30.266 -0.978 1 96.31 282 GLY B N 1
ATOM 5483 C CA . GLY B 1 282 ? -1.254 -30.719 -0.829 1 96.31 282 GLY B CA 1
ATOM 5484 C C . GLY B 1 282 ? -0.759 -31.531 -2.014 1 96.31 282 GLY B C 1
ATOM 5485 O O . GLY B 1 282 ? 0.417 -31.891 -2.076 1 96.31 282 GLY B O 1
ATOM 5486 N N . GLU B 1 283 ? -1.605 -31.812 -2.963 1 98.19 283 GLU B N 1
ATOM 5487 C CA . GLU B 1 283 ? -1.209 -32.562 -4.152 1 98.19 283 GLU B CA 1
ATOM 5488 C C . GLU B 1 283 ? -0.91 -31.641 -5.32 1 98.19 283 GLU B C 1
ATOM 5490 O O . GLU B 1 283 ? -1.723 -30.766 -5.656 1 98.19 283 GLU B O 1
ATOM 5495 N N . LEU B 1 284 ? 0.206 -31.875 -5.984 1 98.69 284 LEU B N 1
ATOM 5496 C CA . LEU B 1 284 ? 0.622 -31.031 -7.102 1 98.69 284 LEU B CA 1
ATOM 5497 C C . LEU B 1 284 ? -0.332 -31.188 -8.281 1 98.69 284 LEU B C 1
ATOM 5499 O O . LEU B 1 284 ? -0.694 -32.312 -8.648 1 98.69 284 LEU B O 1
ATOM 5503 N N . ALA B 1 285 ? -0.727 -30.078 -8.867 1 98.69 285 ALA B N 1
ATOM 5504 C CA . ALA B 1 285 ? -1.729 -30.109 -9.93 1 98.69 285 ALA B CA 1
ATOM 5505 C C . ALA B 1 285 ? -1.196 -29.453 -11.195 1 98.69 285 ALA B C 1
ATOM 5507 O O . ALA B 1 285 ? -1.598 -29.828 -12.305 1 98.69 285 ALA B O 1
ATOM 5508 N N . GLY B 1 286 ? -0.394 -28.453 -11.047 1 98.62 286 GLY B N 1
ATOM 5509 C CA . GLY B 1 286 ? 0.043 -27.703 -12.203 1 98.62 286 GLY B CA 1
ATOM 5510 C C . GLY B 1 286 ? 1.114 -26.672 -11.883 1 98.62 286 GLY B C 1
ATOM 5511 O O . GLY B 1 286 ? 1.744 -26.75 -10.82 1 98.62 286 GLY B O 1
ATOM 5512 N N . TYR B 1 287 ? 1.389 -25.766 -12.883 1 98.69 287 TYR B N 1
ATOM 5513 C CA . TYR B 1 287 ? 2.42 -24.734 -12.82 1 98.69 287 TYR B CA 1
ATOM 5514 C C . TYR B 1 287 ? 1.884 -23.406 -13.305 1 98.69 287 TYR B C 1
ATOM 5516 O O . TYR B 1 287 ? 1.128 -23.344 -14.281 1 98.69 287 TYR B O 1
ATOM 5524 N N . GLY B 1 288 ? 2.174 -22.359 -12.555 1 98.44 288 GLY B N 1
ATOM 5525 C CA . GLY B 1 288 ? 1.805 -21.016 -12.961 1 98.44 288 GLY B CA 1
ATOM 5526 C C . GLY B 1 288 ? 2.945 -20.016 -12.836 1 98.44 288 GLY B C 1
ATOM 5527 O O . GLY B 1 288 ? 3.988 -20.328 -12.258 1 98.44 288 GLY B O 1
ATOM 5528 N N . GLU B 1 289 ? 2.75 -18.891 -13.461 1 98.38 289 GLU B N 1
ATOM 5529 C CA . GLU B 1 289 ? 3.691 -17.781 -13.383 1 98.38 289 GLU B CA 1
ATOM 5530 C C . GLU B 1 289 ? 2.963 -16.453 -13.148 1 98.38 289 GLU B C 1
ATOM 5532 O O . GLU B 1 289 ? 1.877 -16.234 -13.688 1 98.38 289 GLU B O 1
ATOM 5537 N N . MET B 1 290 ? 3.467 -15.672 -12.336 1 98.19 290 MET B N 1
ATOM 5538 C CA . MET B 1 290 ? 3.088 -14.273 -12.156 1 98.19 290 MET B CA 1
ATOM 5539 C C . MET B 1 290 ? 4.25 -13.344 -12.492 1 98.19 290 MET B C 1
ATOM 5541 O O . MET B 1 290 ? 5.387 -13.602 -12.094 1 98.19 290 MET B O 1
ATOM 5545 N N . SER B 1 291 ? 4.02 -12.344 -13.242 1 98.12 291 SER B N 1
ATOM 5546 C CA . SER B 1 291 ? 5.113 -11.484 -13.688 1 98.12 291 SER B CA 1
ATOM 5547 C C . SER B 1 291 ? 4.715 -10.016 -13.641 1 98.12 291 SER B C 1
ATOM 5549 O O . SER B 1 291 ? 3.533 -9.688 -13.758 1 98.12 291 SER B O 1
ATOM 5551 N N . TRP B 1 292 ? 5.688 -9.133 -13.414 1 98.19 292 TRP B N 1
ATOM 5552 C CA . TRP B 1 292 ? 5.539 -7.707 -13.664 1 98.19 292 TRP B CA 1
ATOM 5553 C C . TRP B 1 292 ? 5.582 -7.41 -15.164 1 98.19 292 TRP B C 1
ATOM 5555 O O . TRP B 1 292 ? 6.605 -7.629 -15.812 1 98.19 292 TRP B O 1
ATOM 5565 N N . VAL B 1 293 ? 4.598 -6.852 -15.727 1 97.12 293 VAL B N 1
ATOM 5566 C CA . VAL B 1 293 ? 4.387 -6.938 -17.172 1 97.12 293 VAL B CA 1
ATOM 5567 C C . VAL B 1 293 ? 5.211 -5.863 -17.875 1 97.12 293 VAL B C 1
ATOM 5569 O O . VAL B 1 293 ? 5.469 -5.965 -19.078 1 97.12 293 VAL B O 1
ATOM 5572 N N . LYS B 1 294 ? 5.531 -4.77 -17.203 1 96.31 294 LYS B N 1
ATOM 5573 C CA . LYS B 1 294 ? 6.359 -3.76 -17.844 1 96.31 294 LYS B CA 1
ATOM 5574 C C . LYS B 1 294 ? 7.68 -4.355 -18.328 1 96.31 294 LYS B C 1
ATOM 5576 O O . LYS B 1 294 ? 8.242 -3.9 -19.328 1 96.31 294 LYS B O 1
ATOM 5581 N N . GLU B 1 295 ? 8.188 -5.336 -17.625 1 96.25 295 GLU B N 1
ATOM 5582 C CA . GLU B 1 295 ? 9.453 -5.98 -17.953 1 96.25 295 GLU B CA 1
ATOM 5583 C C . GLU B 1 295 ? 9.25 -7.191 -18.844 1 96.25 295 GLU B C 1
ATOM 5585 O O . GLU B 1 295 ? 10.203 -7.887 -19.188 1 96.25 295 GLU B O 1
ATOM 5590 N N . ASP B 1 296 ? 8.047 -7.445 -19.141 1 94.25 296 ASP B N 1
ATOM 5591 C CA . ASP B 1 296 ? 7.68 -8.531 -20.047 1 94.25 296 ASP B CA 1
ATOM 5592 C C . ASP B 1 296 ? 7.453 -8.016 -21.469 1 94.25 296 ASP B C 1
ATOM 5594 O O . ASP B 1 296 ? 7.035 -6.871 -21.656 1 94.25 296 ASP B O 1
ATOM 5598 N N . PRO B 1 297 ? 7.715 -8.859 -22.484 1 90.56 297 PRO B N 1
ATOM 5599 C CA . PRO B 1 297 ? 7.43 -8.422 -23.844 1 90.56 297 PRO B CA 1
ATOM 5600 C C . PRO B 1 297 ? 6 -7.906 -24.016 1 90.56 297 PRO B C 1
ATOM 5602 O O . PRO B 1 297 ? 5.742 -7.062 -24.875 1 90.56 297 PRO B O 1
ATOM 5605 N N . MET B 1 298 ? 5.098 -8.43 -23.234 1 89.94 298 MET B N 1
ATOM 5606 C CA . MET B 1 298 ? 3.719 -7.961 -23.266 1 89.94 298 MET B CA 1
ATOM 5607 C C . MET B 1 298 ? 3.652 -6.449 -23.078 1 89.94 298 MET B C 1
ATOM 5609 O O . MET B 1 298 ? 2.848 -5.77 -23.719 1 89.94 298 MET B O 1
ATOM 5613 N N . GLY B 1 299 ? 4.449 -5.926 -22.156 1 91.31 299 GLY B N 1
ATOM 5614 C CA . GLY B 1 299 ? 4.477 -4.488 -21.922 1 91.31 299 GLY B CA 1
ATOM 5615 C C . GLY B 1 299 ? 4.855 -3.691 -23.156 1 91.31 299 GLY B C 1
ATOM 5616 O O . GLY B 1 299 ? 4.301 -2.615 -23.406 1 91.31 299 GLY B O 1
ATOM 5617 N N . THR B 1 300 ? 5.695 -4.301 -23.953 1 91.94 300 THR B N 1
ATOM 5618 C CA . THR B 1 300 ? 6.195 -3.639 -25.156 1 91.94 300 THR B CA 1
ATOM 5619 C C . THR B 1 300 ? 5.145 -3.658 -26.25 1 91.94 300 THR B C 1
ATOM 5621 O O . THR B 1 300 ? 4.879 -2.631 -26.891 1 91.94 300 THR B O 1
ATOM 5624 N N . TYR B 1 301 ? 4.527 -4.734 -26.453 1 92.56 301 TYR B N 1
ATOM 5625 C CA . TYR B 1 301 ? 3.738 -4.938 -27.672 1 92.56 301 TYR B CA 1
ATOM 5626 C C . TYR B 1 301 ? 2.291 -4.508 -27.453 1 92.56 301 TYR B C 1
ATOM 5628 O O . TYR B 1 301 ? 1.584 -4.184 -28.406 1 92.56 301 TYR B O 1
ATOM 5636 N N . VAL B 1 302 ? 1.831 -4.574 -26.266 1 91.44 302 VAL B N 1
ATOM 5637 C CA . VAL B 1 302 ? 0.472 -4.113 -26 1 91.44 302 VAL B CA 1
ATOM 5638 C C . VAL B 1 302 ? 0.496 -2.637 -25.609 1 91.44 302 VAL B C 1
ATOM 5640 O O . VAL B 1 302 ? -0.431 -1.888 -25.922 1 91.44 302 VAL B O 1
ATOM 5643 N N . GLY B 1 303 ? 1.504 -2.246 -24.906 1 90.06 303 GLY B N 1
ATOM 5644 C CA . GLY B 1 303 ? 1.623 -0.871 -24.438 1 90.06 303 GLY B CA 1
ATOM 5645 C C . GLY B 1 303 ? 0.631 -0.515 -23.359 1 90.06 303 GLY B C 1
ATOM 5646 O O . GLY B 1 303 ? -0.343 -1.238 -23.125 1 90.06 303 GLY B O 1
ATOM 5647 N N . GLY B 1 304 ? 0.913 0.597 -22.688 1 92.38 304 GLY B N 1
ATOM 5648 C CA . GLY B 1 304 ? -0.037 1.222 -21.781 1 92.38 304 GLY B CA 1
ATOM 5649 C C . GLY B 1 304 ? -0.108 0.54 -20.422 1 92.38 304 GLY B C 1
ATOM 5650 O O . GLY B 1 304 ? -0.968 0.865 -19.594 1 92.38 304 GLY B O 1
ATOM 5651 N N . LEU B 1 305 ? 0.667 -0.427 -20.125 1 95.56 305 LEU B N 1
ATOM 5652 C CA . LEU B 1 305 ? 0.676 -1.111 -18.828 1 95.56 305 LEU B CA 1
ATOM 5653 C C . LEU B 1 305 ? 1.535 -0.358 -17.828 1 95.56 305 LEU B C 1
ATOM 5655 O O . LEU B 1 305 ? 2.6 0.157 -18.172 1 95.56 305 LEU B O 1
ATOM 5659 N N . GLY B 1 306 ? 1.037 -0.312 -16.625 1 95.62 306 GLY B N 1
ATOM 5660 C CA . GLY B 1 306 ? 1.628 0.53 -15.602 1 95.62 306 GLY B CA 1
ATOM 5661 C C . GLY B 1 306 ? 2.729 -0.163 -14.82 1 95.62 306 GLY B C 1
ATOM 5662 O O . GLY B 1 306 ? 3.029 -1.333 -15.062 1 95.62 306 GLY B O 1
ATOM 5663 N N . ASP B 1 307 ? 3.266 0.537 -13.891 1 96.75 307 ASP B N 1
ATOM 5664 C CA . ASP B 1 307 ? 4.453 0.185 -13.117 1 96.75 307 ASP B CA 1
ATOM 5665 C C . ASP B 1 307 ? 4.223 -1.089 -12.305 1 96.75 307 ASP B C 1
ATOM 5667 O O . ASP B 1 307 ? 5.16 -1.849 -12.055 1 96.75 307 ASP B O 1
ATOM 5671 N N . TYR B 1 308 ? 2.996 -1.357 -11.898 1 97.88 308 TYR B N 1
ATOM 5672 C CA . TYR B 1 308 ? 2.754 -2.453 -10.961 1 97.88 308 TYR B CA 1
ATOM 5673 C C . TYR B 1 308 ? 1.763 -3.455 -11.547 1 97.88 308 TYR B C 1
ATOM 5675 O O . TYR B 1 308 ? 1.215 -4.289 -10.82 1 97.88 308 TYR B O 1
ATOM 5683 N N . ASP B 1 309 ? 1.442 -3.328 -12.844 1 98.44 309 ASP B N 1
ATOM 5684 C CA . ASP B 1 309 ? 0.548 -4.281 -13.492 1 98.44 309 ASP B CA 1
ATOM 5685 C C . ASP B 1 309 ? 1.228 -5.637 -13.672 1 98.44 309 ASP B C 1
ATOM 5687 O O . ASP B 1 309 ? 2.455 -5.719 -13.734 1 98.44 309 ASP B O 1
ATOM 5691 N N . GLN B 1 310 ? 0.402 -6.656 -13.688 1 98.62 310 GLN B N 1
ATOM 5692 C CA . GLN B 1 310 ? 0.968 -8 -13.648 1 98.62 310 GLN B CA 1
ATOM 5693 C C . GLN B 1 310 ? 0.331 -8.898 -14.711 1 98.62 310 GLN B C 1
ATOM 5695 O O . GLN B 1 310 ? -0.694 -8.539 -15.297 1 98.62 310 GLN B O 1
ATOM 5700 N N . GLY B 1 311 ? 0.986 -9.945 -15.008 1 98.19 311 GLY B N 1
ATOM 5701 C CA . GLY B 1 311 ? 0.501 -10.977 -15.922 1 98.19 311 GLY B CA 1
ATOM 5702 C C . GLY B 1 311 ? 0.567 -12.367 -15.336 1 98.19 311 GLY B C 1
ATOM 5703 O O . GLY B 1 311 ? 1.293 -12.609 -14.375 1 98.19 311 GLY B O 1
ATOM 5704 N N . THR B 1 312 ? -0.255 -13.234 -15.891 1 97.75 312 THR B N 1
ATOM 5705 C CA . THR B 1 312 ? -0.302 -14.594 -15.359 1 97.75 312 THR B CA 1
ATOM 5706 C C . THR B 1 312 ? -0.286 -15.617 -16.484 1 97.75 312 THR B C 1
ATOM 5708 O O . THR B 1 312 ? -0.838 -15.375 -17.562 1 97.75 312 THR B O 1
ATOM 5711 N N . HIS B 1 313 ? 0.361 -16.75 -16.281 1 96.69 313 HIS B N 1
ATOM 5712 C CA . HIS B 1 313 ? 0.356 -17.953 -17.094 1 96.69 313 HIS B CA 1
ATOM 5713 C C . HIS B 1 313 ? 0.017 -19.188 -16.25 1 96.69 313 HIS B C 1
ATOM 5715 O O . HIS B 1 313 ? 0.393 -19.266 -15.086 1 96.69 313 HIS B O 1
ATOM 5721 N N . LEU B 1 314 ? -0.666 -20.094 -16.859 1 97.19 314 LEU B N 1
ATOM 5722 C CA . LEU B 1 314 ? -1.082 -21.25 -16.078 1 97.19 314 LEU B CA 1
ATOM 5723 C C . LEU B 1 314 ? -1.153 -22.5 -16.969 1 97.19 314 LEU B C 1
ATOM 5725 O O . LEU B 1 314 ? -1.641 -22.438 -18.094 1 97.19 314 LEU B O 1
ATOM 5729 N N . LEU B 1 315 ? -0.631 -23.547 -16.5 1 96.81 315 LEU B N 1
ATOM 5730 C CA . LEU B 1 315 ? -0.938 -24.875 -17.031 1 96.81 315 LEU B CA 1
ATOM 5731 C C . LEU B 1 315 ? -1.372 -25.812 -15.922 1 96.81 315 LEU B C 1
ATOM 5733 O O . LEU B 1 315 ? -0.842 -25.766 -14.812 1 96.81 315 LEU B O 1
ATOM 5737 N N . ILE B 1 316 ? -2.385 -26.562 -16.141 1 97.12 316 ILE B N 1
ATOM 5738 C CA . ILE B 1 316 ? -2.754 -27.672 -15.281 1 97.12 316 ILE B CA 1
ATOM 5739 C C . ILE B 1 316 ? -2.293 -28.984 -15.906 1 97.12 316 ILE B C 1
ATOM 5741 O O . ILE B 1 316 ? -2.756 -29.375 -16.984 1 97.12 316 ILE B O 1
ATOM 5745 N N . GLY B 1 317 ? -1.365 -29.641 -15.242 1 97.31 317 GLY B N 1
ATOM 5746 C CA . GLY B 1 317 ? -0.758 -30.844 -15.781 1 97.31 317 GLY B CA 1
ATOM 5747 C C . GLY B 1 317 ? -1.518 -32.094 -15.422 1 97.31 317 GLY B C 1
ATOM 5748 O O . GLY B 1 317 ? -1.68 -33 -16.25 1 97.31 317 GLY B O 1
ATOM 5749 N N . GLU B 1 318 ? -1.971 -32.156 -14.211 1 97.62 318 GLU B N 1
ATOM 5750 C CA . GLU B 1 318 ? -2.688 -33.344 -13.75 1 97.62 318 GLU B CA 1
ATOM 5751 C C . GLU B 1 318 ? -4.133 -33.344 -14.242 1 97.62 318 GLU B C 1
ATOM 5753 O O . GLU B 1 318 ? -4.914 -32.469 -13.883 1 97.62 318 GLU B O 1
ATOM 5758 N N . GLU B 1 319 ? -4.512 -34.344 -14.922 1 95.69 319 GLU B N 1
ATOM 5759 C CA . GLU B 1 319 ? -5.828 -34.438 -15.547 1 95.69 319 GLU B CA 1
ATOM 5760 C C . GLU B 1 319 ? -6.938 -34.406 -14.5 1 95.69 319 GLU B C 1
ATOM 5762 O O . GLU B 1 319 ? -8 -33.812 -14.719 1 95.69 319 GLU B O 1
ATOM 5767 N N . LYS B 1 320 ? -6.719 -35.031 -13.414 1 95.94 320 LYS B N 1
ATOM 5768 C CA . LYS B 1 320 ? -7.762 -35.156 -12.406 1 95.94 320 LYS B CA 1
ATOM 5769 C C . LYS B 1 320 ? -8.117 -33.812 -11.789 1 95.94 320 LYS B C 1
ATOM 5771 O O . LYS B 1 320 ? -9.141 -33.688 -11.109 1 95.94 320 LYS B O 1
ATOM 5776 N N . PHE B 1 321 ? -7.273 -32.844 -11.977 1 97.12 321 PHE B N 1
ATOM 5777 C CA . PHE B 1 321 ? -7.531 -31.531 -11.383 1 97.12 321 PHE B CA 1
ATOM 5778 C C . PHE B 1 321 ? -8.031 -30.547 -12.43 1 97.12 321 PHE B C 1
ATOM 5780 O O . PHE B 1 321 ? -8.016 -29.328 -12.211 1 97.12 321 PHE B O 1
ATOM 5787 N N . ARG B 1 322 ? -8.391 -31.016 -13.539 1 94.5 322 ARG B N 1
ATOM 5788 C CA . ARG B 1 322 ? -9 -30.172 -14.57 1 94.5 322 ARG B CA 1
ATOM 5789 C C . ARG B 1 322 ? -10.492 -30.016 -14.328 1 94.5 322 ARG B C 1
ATOM 5791 O O . ARG B 1 322 ? -11.047 -30.625 -13.406 1 94.5 322 ARG B O 1
ATOM 5798 N N . GLY B 1 323 ? -11.141 -29.156 -15.133 1 92.62 323 GLY B N 1
ATOM 5799 C CA . GLY B 1 323 ? -12.555 -28.859 -14.992 1 92.62 323 GLY B CA 1
ATOM 5800 C C . GLY B 1 323 ? -12.844 -27.375 -14.805 1 92.62 323 GLY B C 1
ATOM 5801 O O . GLY B 1 323 ? -11.977 -26.625 -14.359 1 92.62 323 GLY B O 1
ATOM 5802 N N . ARG B 1 324 ? -14.023 -27.062 -15.047 1 90.88 324 ARG B N 1
ATOM 5803 C CA . ARG B 1 324 ? -14.422 -25.656 -15.117 1 90.88 324 ARG B CA 1
ATOM 5804 C C . ARG B 1 324 ? -14.258 -24.984 -13.758 1 90.88 324 ARG B C 1
ATOM 5806 O O . ARG B 1 324 ? -13.695 -23.891 -13.664 1 90.88 324 ARG B O 1
ATOM 5813 N N . GLN B 1 325 ? -14.766 -25.578 -12.68 1 92.44 325 GLN B N 1
ATOM 5814 C CA . GLN B 1 325 ? -14.758 -24.969 -11.352 1 92.44 325 GLN B CA 1
ATOM 5815 C C . GLN B 1 325 ? -13.328 -24.781 -10.844 1 92.44 325 GLN B C 1
ATOM 5817 O O . GLN B 1 325 ? -12.992 -23.734 -10.312 1 92.44 325 GLN B O 1
ATOM 5822 N N . ARG B 1 326 ? -12.547 -25.812 -11.039 1 95.69 326 ARG B N 1
ATOM 5823 C CA . ARG B 1 326 ? -11.156 -25.719 -10.594 1 95.69 326 ARG B CA 1
ATOM 5824 C C . ARG B 1 326 ? -10.375 -24.719 -11.438 1 95.69 326 ARG B C 1
ATOM 5826 O O . ARG B 1 326 ? -9.539 -23.984 -10.914 1 95.69 326 ARG B O 1
ATOM 5833 N N . PHE B 1 327 ? -10.68 -24.75 -12.695 1 94.38 327 PHE B N 1
ATOM 5834 C CA . PHE B 1 327 ? -10.031 -23.797 -13.578 1 94.38 327 PHE B CA 1
ATOM 5835 C C . PHE B 1 327 ? -10.312 -22.375 -13.133 1 94.38 327 PHE B C 1
ATOM 5837 O O . PHE B 1 327 ? -9.383 -21.578 -12.938 1 94.38 327 PHE B O 1
ATOM 5844 N N . THR B 1 328 ? -11.562 -22.062 -12.922 1 94.69 328 THR B N 1
ATOM 5845 C CA . THR B 1 328 ? -11.961 -20.734 -12.5 1 94.69 328 THR B CA 1
ATOM 5846 C C . THR B 1 328 ? -11.336 -20.375 -11.148 1 94.69 328 THR B C 1
ATOM 5848 O O . THR B 1 328 ? -10.844 -19.266 -10.961 1 94.69 328 THR B O 1
ATOM 5851 N N . ALA B 1 329 ? -11.305 -21.359 -10.258 1 96.62 329 ALA B N 1
ATOM 5852 C CA . ALA B 1 329 ? -10.758 -21.141 -8.914 1 96.62 329 ALA B CA 1
ATOM 5853 C C . ALA B 1 329 ? -9.273 -20.797 -8.977 1 96.62 329 ALA B C 1
ATOM 5855 O O . ALA B 1 329 ? -8.82 -19.859 -8.32 1 96.62 329 ALA B O 1
ATOM 5856 N N . VAL B 1 330 ? -8.539 -21.562 -9.773 1 98.06 330 VAL B N 1
ATOM 5857 C CA . VAL B 1 330 ? -7.102 -21.328 -9.867 1 98.06 330 VAL B CA 1
ATOM 5858 C C . VAL B 1 330 ? -6.836 -19.969 -10.508 1 98.06 330 VAL B C 1
ATOM 5860 O O . VAL B 1 330 ? -6.023 -19.188 -10.016 1 98.06 330 VAL B O 1
ATOM 5863 N N . MET B 1 331 ? -7.578 -19.688 -11.57 1 97.25 331 MET B N 1
ATOM 5864 C CA . MET B 1 331 ? -7.367 -18.438 -12.305 1 97.25 331 MET B CA 1
ATOM 5865 C C . MET B 1 331 ? -7.684 -17.234 -11.43 1 97.25 331 MET B C 1
ATOM 5867 O O . MET B 1 331 ? -6.898 -16.281 -11.359 1 97.25 331 MET B O 1
ATOM 5871 N N . THR B 1 332 ? -8.82 -17.25 -10.758 1 97.12 332 THR B N 1
ATOM 5872 C CA . THR B 1 332 ? -9.203 -16.125 -9.922 1 97.12 332 THR B CA 1
ATOM 5873 C C . THR B 1 332 ? -8.266 -16 -8.719 1 97.12 332 THR B C 1
ATOM 5875 O O . THR B 1 332 ? -7.961 -14.891 -8.281 1 97.12 332 THR B O 1
ATOM 5878 N N . SER B 1 333 ? -7.789 -17.109 -8.195 1 98.44 333 SER B N 1
ATOM 5879 C CA . SER B 1 333 ? -6.848 -17.078 -7.082 1 98.44 333 SER B CA 1
ATOM 5880 C C . SER B 1 333 ? -5.512 -16.469 -7.508 1 98.44 333 SER B C 1
ATOM 5882 O O . SER B 1 333 ? -4.895 -15.711 -6.754 1 98.44 333 SER B O 1
ATOM 5884 N N . MET B 1 334 ? -5.066 -16.828 -8.703 1 98.19 334 MET B N 1
ATOM 5885 C CA . MET B 1 334 ? -3.832 -16.25 -9.234 1 98.19 334 MET B CA 1
ATOM 5886 C C . MET B 1 334 ? -3.957 -14.742 -9.367 1 98.19 334 MET B C 1
ATOM 5888 O O . MET B 1 334 ? -3.057 -14 -8.961 1 98.19 334 MET B O 1
ATOM 5892 N N . LYS B 1 335 ? -5.051 -14.359 -9.938 1 98.5 335 LYS B N 1
ATOM 5893 C CA . LYS B 1 335 ? -5.285 -12.922 -10.086 1 98.5 335 LYS B CA 1
ATOM 5894 C C . LYS B 1 335 ? -5.414 -12.242 -8.727 1 98.5 335 LYS B C 1
ATOM 5896 O O . LYS B 1 335 ? -4.887 -11.148 -8.523 1 98.5 335 LYS B O 1
ATOM 5901 N N . HIS B 1 336 ? -6.125 -12.891 -7.805 1 98.62 336 HIS B N 1
ATOM 5902 C CA . HIS B 1 336 ? -6.254 -12.375 -6.445 1 98.62 336 HIS B CA 1
ATOM 5903 C C . HIS B 1 336 ? -4.887 -12.18 -5.801 1 98.62 336 HIS B C 1
ATOM 5905 O O . HIS B 1 336 ? -4.617 -11.125 -5.215 1 98.62 336 HIS B O 1
ATOM 5911 N N . ALA B 1 337 ? -4.027 -13.133 -5.934 1 98.69 337 ALA B N 1
ATOM 5912 C CA . ALA B 1 337 ? -2.672 -13.039 -5.395 1 98.69 337 ALA B CA 1
ATOM 5913 C C . ALA B 1 337 ? -1.938 -11.828 -5.961 1 98.69 337 ALA B C 1
ATOM 5915 O O . ALA B 1 337 ? -1.246 -11.117 -5.23 1 98.69 337 ALA B O 1
ATOM 5916 N N . CYS B 1 338 ? -2.113 -11.625 -7.238 1 98.62 338 CYS B N 1
ATOM 5917 C CA . CYS B 1 338 ? -1.473 -10.492 -7.898 1 98.62 338 CYS B CA 1
ATOM 5918 C C . CYS B 1 338 ? -1.957 -9.172 -7.309 1 98.62 338 CYS B C 1
ATOM 5920 O O . CYS B 1 338 ? -1.151 -8.305 -6.977 1 98.62 338 CYS B O 1
ATOM 5922 N N . PHE B 1 339 ? -3.264 -9.023 -7.188 1 98.38 339 PHE B N 1
ATOM 5923 C CA . PHE B 1 339 ? -3.826 -7.773 -6.684 1 98.38 339 PHE B CA 1
ATOM 5924 C C . PHE B 1 339 ? -3.451 -7.559 -5.223 1 98.38 339 PHE B C 1
ATOM 5926 O O . PHE B 1 339 ? -3.318 -6.418 -4.773 1 98.38 339 PHE B O 1
ATOM 5933 N N . LEU B 1 340 ? -3.219 -8.656 -4.488 1 97.62 340 LEU B N 1
ATOM 5934 C CA . LEU B 1 340 ? -2.922 -8.547 -3.066 1 97.62 340 LEU B CA 1
ATOM 5935 C C . LEU B 1 340 ? -1.438 -8.273 -2.84 1 97.62 340 LEU B C 1
ATOM 5937 O O . LEU B 1 340 ? -1.07 -7.562 -1.898 1 97.62 340 LEU B O 1
ATOM 5941 N N . ARG B 1 341 ? -0.555 -8.812 -3.645 1 96.75 341 ARG B N 1
ATOM 5942 C CA . ARG B 1 341 ? 0.866 -8.758 -3.314 1 96.75 341 ARG B CA 1
ATOM 5943 C C . ARG B 1 341 ? 1.428 -7.359 -3.535 1 96.75 341 ARG B C 1
ATOM 5945 O O . ARG B 1 341 ? 2.494 -7.023 -3.014 1 96.75 341 ARG B O 1
ATOM 5952 N N . ASP B 1 342 ? 0.705 -6.582 -4.305 1 96.81 342 ASP B N 1
ATOM 5953 C CA . ASP B 1 342 ? 0.992 -5.152 -4.379 1 96.81 342 ASP B CA 1
ATOM 5954 C C . ASP B 1 342 ? -0.292 -4.344 -4.547 1 96.81 342 ASP B C 1
ATOM 5956 O O . ASP B 1 342 ? -0.981 -4.469 -5.562 1 96.81 342 ASP B O 1
ATOM 5960 N N . PRO B 1 343 ? -0.59 -3.543 -3.545 1 94.25 343 PRO B N 1
ATOM 5961 C CA . PRO B 1 343 ? -1.865 -2.822 -3.58 1 94.25 343 PRO B CA 1
ATOM 5962 C C . PRO B 1 343 ? -1.936 -1.804 -4.715 1 94.25 343 PRO B C 1
ATOM 5964 O O . PRO B 1 343 ? -3.008 -1.26 -4.996 1 94.25 343 PRO B O 1
ATOM 5967 N N . ARG B 1 344 ? -0.837 -1.517 -5.422 1 96.62 344 ARG B N 1
ATOM 5968 C CA . ARG B 1 344 ? -0.795 -0.547 -6.512 1 96.62 344 ARG B CA 1
ATOM 5969 C C . ARG B 1 344 ? -1.069 -1.219 -7.852 1 96.62 344 ARG B C 1
ATOM 5971 O O . ARG B 1 344 ? -1.158 -0.547 -8.883 1 96.62 344 ARG B O 1
ATOM 5978 N N . THR B 1 345 ? -1.258 -2.557 -7.867 1 98.06 345 THR B N 1
ATOM 5979 C CA . THR B 1 345 ? -1.653 -3.25 -9.086 1 98.06 345 THR B CA 1
ATOM 5980 C C . THR B 1 345 ? -3.072 -2.861 -9.492 1 98.06 345 THR B C 1
ATOM 5982 O O . THR B 1 345 ? -4.012 -3.025 -8.719 1 98.06 345 THR B O 1
ATOM 5985 N N . GLU B 1 346 ? -3.211 -2.42 -10.727 1 97.12 346 GLU B N 1
ATOM 5986 C CA . GLU B 1 346 ? -4.52 -1.99 -11.211 1 97.12 346 GLU B CA 1
ATOM 5987 C C . GLU B 1 346 ? -5.062 -2.947 -12.266 1 97.12 346 GLU B C 1
ATOM 5989 O O . GLU B 1 346 ? -6.273 -3.023 -12.484 1 97.12 346 GLU B O 1
ATOM 5994 N N . VAL B 1 347 ? -4.078 -3.662 -12.883 1 97.88 347 VAL B N 1
ATOM 5995 C CA . VAL B 1 347 ? -4.469 -4.539 -13.977 1 97.88 347 VAL B CA 1
ATOM 5996 C C . VAL B 1 347 ? -3.666 -5.836 -13.922 1 97.88 347 VAL B C 1
ATOM 5998 O O . VAL B 1 347 ? -2.471 -5.82 -13.609 1 97.88 347 VAL B O 1
ATOM 6001 N N . VAL B 1 348 ? -4.336 -6.906 -14.133 1 98.5 348 VAL B N 1
ATOM 6002 C CA . VAL B 1 348 ? -3.689 -8.195 -14.367 1 98.5 348 VAL B CA 1
ATOM 6003 C C . VAL B 1 348 ? -4.074 -8.719 -15.75 1 98.5 348 VAL B C 1
ATOM 6005 O O . VAL B 1 348 ? -5.262 -8.812 -16.078 1 98.5 348 VAL B O 1
ATOM 6008 N N . VAL B 1 349 ? -3.082 -9.102 -16.578 1 98 349 VAL B N 1
ATOM 6009 C CA . VAL B 1 349 ? -3.361 -9.367 -17.984 1 98 349 VAL B CA 1
ATOM 6010 C C . VAL B 1 349 ? -2.988 -10.812 -18.328 1 98 349 VAL B C 1
ATOM 6012 O O . VAL B 1 349 ? -2.316 -11.484 -17.547 1 98 349 VAL B O 1
ATOM 6015 N N . GLY B 1 350 ? -3.48 -11.328 -19.391 1 96.31 350 GLY B N 1
ATOM 6016 C CA . GLY B 1 350 ? -3.139 -12.594 -20.031 1 96.31 350 GLY B CA 1
ATOM 6017 C C . GLY B 1 350 ? -3.055 -12.492 -21.547 1 96.31 350 GLY B C 1
ATOM 6018 O O . GLY B 1 350 ? -3.666 -11.609 -22.141 1 96.31 350 GLY B O 1
ATOM 6019 N N . GLU B 1 351 ? -2.277 -13.336 -22.156 1 95.44 351 GLU B N 1
ATOM 6020 C CA . GLU B 1 351 ? -2.109 -13.297 -23.609 1 95.44 351 GLU B CA 1
ATOM 6021 C C . GLU B 1 351 ? -2.002 -14.703 -24.188 1 95.44 351 GLU B C 1
ATOM 6023 O O . GLU B 1 351 ? -1.057 -15.008 -24.922 1 95.44 351 GLU B O 1
ATOM 6028 N N . PRO B 1 352 ? -2.973 -15.508 -24 1 94.81 352 PRO B N 1
ATOM 6029 C CA . PRO B 1 352 ? -2.939 -16.828 -24.625 1 94.81 352 PRO B CA 1
ATOM 6030 C C . PRO B 1 352 ? -2.906 -16.766 -26.156 1 94.81 352 PRO B C 1
ATOM 6032 O O . PRO B 1 352 ? -3.307 -15.766 -26.734 1 94.81 352 PRO B O 1
ATOM 6035 N N . ARG B 1 353 ? -2.381 -17.844 -26.688 1 94.81 353 ARG B N 1
ATOM 6036 C CA . ARG B 1 353 ? -2.467 -17.969 -28.141 1 94.81 353 ARG B CA 1
ATOM 6037 C C . ARG B 1 353 ? -3.918 -17.953 -28.609 1 94.81 353 ARG B C 1
ATOM 6039 O O . ARG B 1 353 ? -4.789 -18.547 -27.969 1 94.81 353 ARG B O 1
ATOM 6046 N N . ALA B 1 354 ? -4.168 -17.297 -29.734 1 94.31 354 ALA B N 1
ATOM 6047 C CA . ALA B 1 354 ? -5.523 -16.953 -30.156 1 94.31 354 ALA B CA 1
ATOM 6048 C C . ALA B 1 354 ? -6.277 -18.203 -30.625 1 94.31 354 ALA B C 1
ATOM 6050 O O . ALA B 1 354 ? -7.508 -18.25 -30.562 1 94.31 354 ALA B O 1
ATOM 6051 N N . ASP B 1 355 ? -5.566 -19.219 -31.078 1 92.44 355 ASP B N 1
ATOM 6052 C CA . ASP B 1 355 ? -6.223 -20.375 -31.672 1 92.44 355 ASP B CA 1
ATOM 6053 C C . ASP B 1 355 ? -6.465 -21.469 -30.641 1 92.44 355 ASP B C 1
ATOM 6055 O O . ASP B 1 355 ? -6.957 -22.547 -30.969 1 92.44 355 ASP B O 1
ATOM 6059 N N . LEU B 1 356 ? -6.121 -21.219 -29.375 1 91.75 356 LEU B N 1
ATOM 6060 C CA . LEU B 1 356 ? -6.262 -22.25 -28.344 1 91.75 356 LEU B CA 1
ATOM 6061 C C . LEU B 1 356 ? -7.711 -22.359 -27.875 1 91.75 356 LEU B C 1
ATOM 6063 O O . LEU B 1 356 ? -8.398 -21.344 -27.766 1 91.75 356 LEU B O 1
ATOM 6067 N N . PRO B 1 357 ? -8.156 -23.531 -27.594 1 89.81 357 PRO B N 1
ATOM 6068 C CA . PRO B 1 357 ? -9.539 -23.734 -27.172 1 89.81 357 PRO B CA 1
ATOM 6069 C C . PRO B 1 357 ? -9.836 -23.125 -25.797 1 89.81 357 PRO B C 1
ATOM 6071 O O . PRO B 1 357 ? -10.992 -23.031 -25.391 1 89.81 357 PRO B O 1
ATOM 6074 N N . ILE B 1 358 ? -8.906 -22.688 -25.109 1 89.69 358 ILE B N 1
ATOM 6075 C CA . ILE B 1 358 ? -9.07 -22.125 -23.766 1 89.69 358 ILE B CA 1
ATOM 6076 C C . ILE B 1 358 ? -9.664 -20.719 -23.875 1 89.69 358 ILE B C 1
ATOM 6078 O O . ILE B 1 358 ? -10.242 -20.203 -22.906 1 89.69 358 ILE B O 1
ATOM 6082 N N . VAL B 1 359 ? -9.516 -19.969 -24.969 1 91.31 359 VAL B N 1
ATOM 6083 C CA . VAL B 1 359 ? -9.875 -18.562 -25.125 1 91.31 359 VAL B CA 1
ATOM 6084 C C . VAL B 1 359 ? -11.367 -18.391 -24.859 1 91.31 359 VAL B C 1
ATOM 6086 O O . VAL B 1 359 ? -11.758 -17.562 -24.016 1 91.31 359 VAL B O 1
ATOM 6089 N N . PRO B 1 360 ? -12.219 -19.234 -25.438 1 90.06 360 PRO B N 1
ATOM 6090 C CA . PRO B 1 360 ? -13.641 -19.094 -25.125 1 90.06 360 PRO B CA 1
ATOM 6091 C C . PRO B 1 360 ? -13.945 -19.328 -23.656 1 90.06 360 PRO B C 1
ATOM 6093 O O . PRO B 1 360 ? -14.867 -18.719 -23.094 1 90.06 360 PRO B O 1
ATOM 6096 N N . ARG B 1 361 ? -13.266 -20.188 -23.062 1 89.94 361 ARG B N 1
ATOM 6097 C CA . ARG B 1 361 ? -13.461 -20.469 -21.641 1 89.94 361 ARG B CA 1
ATOM 6098 C C . ARG B 1 361 ? -13.047 -19.281 -20.781 1 89.94 361 ARG B C 1
ATOM 6100 O O . ARG B 1 361 ? -13.727 -18.953 -19.797 1 89.94 361 ARG B O 1
ATOM 6107 N N . LEU B 1 362 ? -11.984 -18.672 -21.156 1 91.62 362 LEU B N 1
ATOM 6108 C CA . LEU B 1 362 ? -11.523 -17.484 -20.453 1 91.62 362 LEU B CA 1
ATOM 6109 C C . LEU B 1 362 ? -12.562 -16.375 -20.531 1 91.62 362 LEU B C 1
ATOM 6111 O O . LEU B 1 362 ? -12.773 -15.641 -19.562 1 91.62 362 LEU B O 1
ATOM 6115 N N . ILE B 1 363 ? -13.172 -16.266 -21.656 1 90.5 363 ILE B N 1
ATOM 6116 C CA . ILE B 1 363 ? -14.203 -15.258 -21.875 1 90.5 363 ILE B CA 1
ATOM 6117 C C . ILE B 1 363 ? -15.43 -15.578 -21.016 1 90.5 363 ILE B C 1
ATOM 6119 O O . ILE B 1 363 ? -15.992 -14.695 -20.375 1 90.5 363 ILE B O 1
ATOM 6123 N N . ALA B 1 364 ? -15.711 -16.781 -20.875 1 89.38 364 ALA B N 1
ATOM 6124 C CA . ALA B 1 364 ? -16.969 -17.219 -20.25 1 89.38 364 ALA B CA 1
ATOM 6125 C C . ALA B 1 364 ? -16.828 -17.25 -18.734 1 89.38 364 ALA B C 1
ATOM 6127 O O . ALA B 1 364 ? -17.797 -16.984 -18.016 1 89.38 364 ALA B O 1
ATOM 6128 N N . TYR B 1 365 ? -15.672 -17.5 -18.234 1 91.25 365 TYR B N 1
ATOM 6129 C CA . TYR B 1 365 ? -15.625 -17.906 -16.844 1 91.25 365 TYR B CA 1
ATOM 6130 C C . TYR B 1 365 ? -14.836 -16.906 -16 1 91.25 365 TYR B C 1
ATOM 6132 O O . TYR B 1 365 ? -14.758 -17.031 -14.781 1 91.25 365 TYR B O 1
ATOM 6140 N N . LEU B 1 366 ? -14.242 -15.953 -16.562 1 93.75 366 LEU B N 1
ATOM 6141 C CA . LEU B 1 366 ? -13.508 -14.93 -15.812 1 93.75 366 LEU B CA 1
ATOM 6142 C C . LEU B 1 366 ? -14.07 -13.539 -16.109 1 93.75 366 LEU B C 1
ATOM 6144 O O . LEU B 1 366 ? -14.477 -13.258 -17.234 1 93.75 366 LEU B O 1
ATOM 6148 N N . PRO B 1 367 ? -14.094 -12.672 -15.117 1 93.62 367 PRO B N 1
ATOM 6149 C CA . PRO B 1 367 ? -14.633 -11.328 -15.312 1 93.62 367 PRO B CA 1
ATOM 6150 C C . PRO B 1 367 ? -13.641 -10.391 -16 1 93.62 367 PRO B C 1
ATOM 6152 O O . PRO B 1 367 ? -13.516 -9.227 -15.617 1 93.62 367 PRO B O 1
ATOM 6155 N N . GLN B 1 368 ? -12.914 -10.805 -16.938 1 94.94 368 GLN B N 1
ATOM 6156 C CA . GLN B 1 368 ? -11.914 -10.008 -17.641 1 94.94 368 GLN B CA 1
ATOM 6157 C C . GLN B 1 368 ? -12.445 -9.516 -18.984 1 94.94 368 GLN B C 1
ATOM 6159 O O . GLN B 1 368 ? -13.383 -10.094 -19.531 1 94.94 368 GLN B O 1
ATOM 6164 N N . GLU B 1 369 ? -11.852 -8.477 -19.469 1 92.44 369 GLU B N 1
ATOM 6165 C CA . GLU B 1 369 ? -12.156 -7.895 -20.766 1 92.44 369 GLU B CA 1
ATOM 6166 C C . GLU B 1 369 ? -11.375 -8.586 -21.875 1 92.44 369 GLU B C 1
ATOM 6168 O O . GLU B 1 369 ? -10.156 -8.766 -21.766 1 92.44 369 GLU B O 1
ATOM 6173 N N . LEU B 1 370 ? -12.102 -9.016 -22.812 1 92.56 370 LEU B N 1
ATOM 6174 C CA . LEU B 1 370 ? -11.422 -9.305 -24.078 1 92.56 370 LEU B CA 1
ATOM 6175 C C . LEU B 1 370 ? -11.078 -8.023 -24.812 1 92.56 370 LEU B C 1
ATOM 6177 O O . LEU B 1 370 ? -11.969 -7.344 -25.328 1 92.56 370 LEU B O 1
ATOM 6181 N N . ASN B 1 371 ? -9.891 -7.707 -24.906 1 92.31 371 ASN B N 1
ATOM 6182 C CA . ASN B 1 371 ? -9.5 -6.441 -25.516 1 92.31 371 ASN B CA 1
ATOM 6183 C C . ASN B 1 371 ? -9.344 -6.574 -27.031 1 92.31 371 ASN B C 1
ATOM 6185 O O . ASN B 1 371 ? -10.156 -6.051 -27.781 1 92.31 371 ASN B O 1
ATOM 6189 N N . ARG B 1 372 ? -8.359 -7.348 -27.5 1 92.44 372 ARG B N 1
ATOM 6190 C CA . ARG B 1 372 ? -8.117 -7.547 -28.922 1 92.44 372 ARG B CA 1
ATOM 6191 C C . ARG B 1 372 ? -7.172 -8.719 -29.156 1 92.44 372 ARG B C 1
ATOM 6193 O O . ARG B 1 372 ? -6.59 -9.258 -28.219 1 92.44 372 ARG B O 1
ATOM 6200 N N . GLU B 1 373 ? -7.18 -9.094 -30.391 1 94.06 373 GLU B N 1
ATOM 6201 C CA . GLU B 1 373 ? -6.055 -9.914 -30.812 1 94.06 373 GLU B CA 1
ATOM 6202 C C . GLU B 1 373 ? -4.875 -9.055 -31.25 1 94.06 373 GLU B C 1
ATOM 6204 O O . GLU B 1 373 ? -5.062 -7.926 -31.719 1 94.06 373 GLU B O 1
ATOM 6209 N N . PHE B 1 374 ? -3.668 -9.562 -31.047 1 92.75 374 PHE B N 1
ATOM 6210 C CA . PHE B 1 374 ? -2.471 -8.828 -31.438 1 92.75 374 PHE B CA 1
ATOM 6211 C C . PHE B 1 374 ? -1.317 -9.781 -31.734 1 92.75 374 PHE B C 1
ATOM 6213 O O . PHE B 1 374 ? -1.418 -10.977 -31.469 1 92.75 374 PHE B O 1
ATOM 6220 N N . GLU B 1 375 ? -0.243 -9.25 -32.312 1 93.06 375 GLU B N 1
ATOM 6221 C CA . GLU B 1 375 ? 0.888 -10.07 -32.75 1 93.06 375 GLU B CA 1
ATOM 6222 C C . GLU B 1 375 ? 2.025 -10.008 -31.719 1 93.06 375 GLU B C 1
ATOM 6224 O O . GLU B 1 375 ? 2.352 -8.938 -31.219 1 93.06 375 GLU B O 1
ATOM 6229 N N . LEU B 1 376 ? 2.559 -11.102 -31.328 1 92.25 376 LEU B N 1
ATOM 6230 C CA . LEU B 1 376 ? 3.857 -11.297 -30.703 1 92.25 376 LEU B CA 1
ATOM 6231 C C . LEU B 1 376 ? 4.832 -11.984 -31.641 1 92.25 376 LEU B C 1
ATOM 6233 O O . LEU B 1 376 ? 4.414 -12.617 -32.625 1 92.25 376 LEU B O 1
ATOM 6237 N N . PRO B 1 377 ? 6.09 -11.812 -31.391 1 89.88 377 PRO B N 1
ATOM 6238 C CA . PRO B 1 377 ? 7.055 -12.406 -32.312 1 89.88 377 PRO B CA 1
ATOM 6239 C C . PRO B 1 377 ? 6.793 -13.891 -32.562 1 89.88 377 PRO B C 1
ATOM 6241 O O . PRO B 1 377 ? 6.91 -14.359 -33.688 1 89.88 377 PRO B O 1
ATOM 6244 N N . HIS B 1 378 ? 6.348 -14.617 -31.578 1 89 378 HIS B N 1
ATOM 6245 C CA . HIS B 1 378 ? 6.305 -16.062 -31.688 1 89 378 HIS B CA 1
ATOM 6246 C C . HIS B 1 378 ? 4.867 -16.578 -31.75 1 89 378 HIS B C 1
ATOM 6248 O O . HIS B 1 378 ? 4.633 -17.766 -31.938 1 89 378 HIS B O 1
ATOM 6254 N N . LYS B 1 379 ? 3.879 -15.672 -31.625 1 90.69 379 LYS B N 1
ATOM 6255 C CA . LYS B 1 379 ? 2.488 -16.109 -31.688 1 90.69 379 LYS B CA 1
ATOM 6256 C C . LYS B 1 379 ? 1.552 -14.93 -31.922 1 90.69 379 LYS B C 1
ATOM 6258 O O . LYS B 1 379 ? 1.899 -13.781 -31.641 1 90.69 379 LYS B O 1
ATOM 6263 N N . ARG B 1 380 ? 0.349 -15.281 -32.5 1 93.38 380 ARG B N 1
ATOM 6264 C CA . ARG B 1 380 ? -0.809 -14.398 -32.375 1 93.38 380 ARG B CA 1
ATOM 6265 C C . ARG B 1 380 ? -1.548 -14.641 -31.062 1 93.38 380 ARG B C 1
ATOM 6267 O O . ARG B 1 380 ? -1.849 -15.781 -30.719 1 93.38 380 ARG B O 1
ATOM 6274 N N . ALA B 1 381 ? -1.803 -13.531 -30.297 1 95.38 381 ALA B N 1
ATOM 6275 C CA . ALA B 1 381 ? -2.328 -13.695 -28.953 1 95.38 381 ALA B CA 1
ATOM 6276 C C . ALA B 1 381 ? -3.633 -12.93 -28.766 1 95.38 381 ALA B C 1
ATOM 6278 O O . ALA B 1 381 ? -3.951 -12.039 -29.562 1 95.38 381 ALA B O 1
ATOM 6279 N N . VAL B 1 382 ? -4.434 -13.375 -27.875 1 95.38 382 VAL B N 1
ATOM 6280 C CA . VAL B 1 382 ? -5.578 -12.617 -27.391 1 95.38 382 VAL B CA 1
ATOM 6281 C C . VAL B 1 382 ? -5.195 -11.852 -26.125 1 95.38 382 VAL B C 1
ATOM 6283 O O . VAL B 1 382 ? -4.676 -12.445 -25.172 1 95.38 382 VAL B O 1
ATOM 6286 N N . TYR B 1 383 ? -5.469 -10.562 -26.156 1 95.94 383 TYR B N 1
ATOM 6287 C CA . TYR B 1 383 ? -5.152 -9.688 -25.031 1 95.94 383 TYR B CA 1
ATOM 6288 C C . TYR B 1 383 ? -6.332 -9.578 -24.078 1 95.94 383 TYR B C 1
ATOM 6290 O O . TYR B 1 383 ? -7.355 -8.977 -24.406 1 95.94 383 TYR B O 1
ATOM 6298 N N . PHE B 1 384 ? -6.211 -10.25 -22.938 1 95.94 384 PHE B N 1
ATOM 6299 C CA . PHE B 1 384 ? -7.203 -10.156 -21.875 1 95.94 384 PHE B CA 1
ATOM 6300 C C . PHE B 1 384 ? -6.75 -9.18 -20.797 1 95.94 384 PHE B C 1
ATOM 6302 O O . PHE B 1 384 ? -5.598 -9.219 -20.359 1 95.94 384 PHE B O 1
ATOM 6309 N N . VAL B 1 385 ? -7.664 -8.258 -20.344 1 96.69 385 VAL B N 1
ATOM 6310 C CA . VAL B 1 385 ? -7.367 -7.25 -19.328 1 96.69 385 VAL B CA 1
ATOM 6311 C C . VAL B 1 385 ? -8.352 -7.379 -18.156 1 96.69 385 VAL B C 1
ATOM 6313 O O . VAL B 1 385 ? -9.562 -7.316 -18.359 1 96.69 385 VAL B O 1
ATOM 6316 N N . LEU B 1 386 ? -7.875 -7.648 -17.047 1 97.5 386 LEU B N 1
ATOM 6317 C CA . LEU B 1 386 ? -8.695 -7.684 -15.836 1 97.5 386 LEU B CA 1
ATOM 6318 C C . LEU B 1 386 ? -8.344 -6.52 -14.914 1 97.5 386 LEU B C 1
ATOM 6320 O O . LEU B 1 386 ? -7.242 -6.473 -14.352 1 97.5 386 LEU B O 1
ATOM 6324 N N . ARG B 1 387 ? -9.258 -5.59 -14.75 1 96.81 387 ARG B N 1
ATOM 6325 C CA . ARG B 1 387 ? -9.055 -4.41 -13.922 1 96.81 387 ARG B CA 1
ATOM 6326 C C . ARG B 1 387 ? -9.414 -4.691 -12.469 1 96.81 387 ARG B C 1
ATOM 6328 O O . ARG B 1 387 ? -10.352 -5.445 -12.188 1 96.81 387 ARG B O 1
ATOM 6335 N N . ARG B 1 388 ? -8.766 -4.094 -11.57 1 97 388 ARG B N 1
ATOM 6336 C CA . ARG B 1 388 ? -8.891 -4.305 -10.133 1 97 388 ARG B CA 1
ATOM 6337 C C . ARG B 1 388 ? -10.344 -4.152 -9.688 1 97 388 ARG B C 1
ATOM 6339 O O . ARG B 1 388 ? -10.875 -5.023 -9 1 97 388 ARG B O 1
ATOM 6346 N N . GLU B 1 389 ? -10.992 -3.061 -10.047 1 94.25 389 GLU B N 1
ATOM 6347 C CA . GLU B 1 389 ? -12.359 -2.799 -9.602 1 94.25 389 GLU B CA 1
ATOM 6348 C C . GLU B 1 389 ? -13.305 -3.908 -10.055 1 94.25 389 GLU B C 1
ATOM 6350 O O . GLU B 1 389 ? -14.125 -4.391 -9.273 1 94.25 389 GLU B O 1
ATOM 6355 N N . ARG B 1 390 ? -13.188 -4.285 -11.25 1 93.81 390 ARG B N 1
ATOM 6356 C CA . ARG B 1 390 ? -14.047 -5.336 -11.789 1 93.81 390 ARG B CA 1
ATOM 6357 C C . ARG B 1 390 ? -13.781 -6.664 -11.086 1 93.81 390 ARG B C 1
ATOM 6359 O O . ARG B 1 390 ? -14.711 -7.426 -10.812 1 93.81 390 ARG B O 1
ATOM 6366 N N . PHE B 1 391 ? -12.562 -6.973 -10.844 1 97.19 391 PHE B N 1
ATOM 6367 C CA . PHE B 1 391 ? -12.203 -8.219 -10.172 1 97.19 391 PHE B CA 1
ATOM 6368 C C . PHE B 1 391 ? -12.914 -8.336 -8.828 1 97.19 391 PHE B C 1
ATOM 6370 O O . PHE B 1 391 ? -13.594 -9.336 -8.562 1 97.19 391 PHE B O 1
ATOM 6377 N N . PHE B 1 392 ? -12.789 -7.344 -8.016 1 95.81 392 PHE B N 1
ATOM 6378 C CA . PHE B 1 392 ? -13.312 -7.445 -6.656 1 95.81 392 PHE B CA 1
ATOM 6379 C C . PHE B 1 392 ? -14.828 -7.289 -6.648 1 95.81 392 PHE B C 1
ATOM 6381 O O . PHE B 1 392 ? -15.484 -7.621 -5.66 1 95.81 392 PHE B O 1
ATOM 6388 N N . GLN B 1 393 ? -15.359 -6.855 -7.75 1 91.12 393 GLN B N 1
ATOM 6389 C CA . GLN B 1 393 ? -16.812 -6.777 -7.895 1 91.12 393 GLN B CA 1
ATOM 6390 C C . GLN B 1 393 ? -17.391 -8.109 -8.367 1 91.12 393 GLN B C 1
ATOM 6392 O O . GLN B 1 393 ? -18.453 -8.523 -7.914 1 91.12 393 GLN B O 1
ATOM 6397 N N . ALA B 1 394 ? -16.594 -8.797 -9.219 1 91.25 394 ALA B N 1
ATOM 6398 C CA . ALA B 1 394 ? -17.297 -9.805 -10.008 1 91.25 394 ALA B CA 1
ATOM 6399 C C . ALA B 1 394 ? -16.609 -11.164 -9.891 1 91.25 394 ALA B C 1
ATOM 6401 O O . ALA B 1 394 ? -17.172 -12.188 -10.273 1 91.25 394 ALA B O 1
ATOM 6402 N N . ALA B 1 395 ? -15.414 -11.211 -9.391 1 91.88 395 ALA B N 1
ATOM 6403 C CA . ALA B 1 395 ? -14.688 -12.484 -9.398 1 91.88 395 ALA B CA 1
ATOM 6404 C C . ALA B 1 395 ? -15.344 -13.492 -8.461 1 91.88 395 ALA B C 1
ATOM 6406 O O . ALA B 1 395 ? -15.82 -13.133 -7.383 1 91.88 395 ALA B O 1
ATOM 6407 N N . MET B 1 396 ? -15.305 -14.688 -8.883 1 90.19 396 MET B N 1
ATOM 6408 C CA . MET B 1 396 ? -15.773 -15.789 -8.047 1 90.19 396 MET B CA 1
ATOM 6409 C C . MET B 1 396 ? -14.711 -16.188 -7.031 1 90.19 396 MET B C 1
ATOM 6411 O O . MET B 1 396 ? -13.805 -16.969 -7.348 1 90.19 396 MET B O 1
ATOM 6415 N N . LEU B 1 397 ? -14.812 -15.695 -5.883 1 91.44 397 LEU B N 1
ATOM 6416 C CA . LEU B 1 397 ? -13.82 -15.969 -4.852 1 91.44 397 LEU B CA 1
ATOM 6417 C C . LEU B 1 397 ? -14.367 -16.953 -3.82 1 91.44 397 LEU B C 1
ATOM 6419 O O . LEU B 1 397 ? -13.727 -17.203 -2.795 1 91.44 397 LEU B O 1
ATOM 6423 N N . ASP B 1 398 ? -15.531 -17.547 -4.07 1 89.12 398 ASP B N 1
ATOM 6424 C CA . ASP B 1 398 ? -16.141 -18.578 -3.244 1 89.12 398 ASP B CA 1
ATOM 6425 C C . ASP B 1 398 ? -15.734 -19.969 -3.736 1 89.12 398 ASP B C 1
ATOM 6427 O O . ASP B 1 398 ? -15.273 -20.125 -4.867 1 89.12 398 ASP B O 1
#

InterPro domains:
  IPR016181 Acyl-CoA N-acyltransferase [SSF55729] (192-390)
  IPR019432 Acyltransferase MbtK/IucB-like, conserved domain [SM01006] (225-274)

Foldseek 3Di:
DQPDDPFAAFDADAADQWDWAAFLLGKIWIWGDDPFKIFICTRPDPHGQKIWHFDPDKDWPPDPPPDDPVPTDIDTAIEIAGDDDAQDDLQNVLVVVVVVCSNVVVDFKHKYAYDCVGHVVLVVNLCQCPVQVQWADDPPDPDSRIIIGGQLSSLLQGSHDQSRGQFVCAVVDCVVPVDADDFDWDFDDDDQATDIAGDFTQDPDAQAWGGWDQQRVVRWIKTWGFHDCPPCVSLVLALQQCQDPVNCVFPVQHDDSVSSSVVSVVQNVDRFKTKTFMDTNRHTFWIKMKGQPNNPSCCRFVHDADRLEMEMDIDTRHPVQDDLSSVLQVVLRVVSSSCNSDVPHFKYKYWTAPPDPCVSSCRHHAQWDFDDWGDDPVGITTIIIDGSVSSSVGRDND/DQPDDPFAAFDADAADQWDWAAFLLGKIWIWGDDPFKIFICTRPDPHGQKIWGFDPDKDWPPDPPPDDPVPTDIDTAIEIAGDDDAQDDLQNVLVVVVVVCSNVVVDQKHKYAYDCVGHVVLVVNLCQCPVQVQWADDPPDPDSRIIIGGQLSSLLQGSHDQSRGQFVCAVVDCVVPVDADDFDWDFDDDDQATDIAGDFTQDPDAQAWGGWDQQRVVRWIKTWGFHDCPPCVSLVLALQQCQDPVNCVFPVQHDDSVSSSVVSVVQNVDRFKTKTFMDTNRHTFWIKMKGQPNNPSNCRFVHDADRLEMEMDIDTRHPVQDDLSSVLQVVLRVVSSSCNNDVPHFKYKYWTAPPDPCVSSCRHHAQWDFDDWGDDPVGITTIIIDGSVSSSVGRDND